Protein AF-A0A7J6MFC1-F1 (afdb_monomer)

Sequence (1278 aa):
MRDAMARLGGDPAKINPLVPVDLVIDHSVMVDYSRTPEALEKNQELEFQRNGERFAFLKWGAEAFDNSNIVPPGSGIVHQVNLEYLARVVMNANKDGAVLYPDSLVGTDSHTTMIDGLGVAGWGVGGIEAEAVMLGQPISMVLPEVVGFRLTGRLPVTSTATDLVLTCTNMLRKRGVVGKFVEFHGPGCATLSLADRATIANMAPEYGGTMGFFGVDQKSLDYLLQTGRPKHVVDVIEKYLRANGLFQDYSEEREYSGELMQLDLSTVVPCVSGPKRPHDRVAVTDLPKDFIDGLSTPPTSFKGFGIPKDKQSTVMTIDYHGKKYDLTHGSLVLAAITSCTNTSNPGVMLGAGMLARNAVKKGLKVAPYIKTSLSPGSGVVDAYLKKADLLTDLEKLGFYTAGFGCMTCIGNSGDLDPEVSQAITDGDLVVAAVLSGNRNFEGRVHPLTRGNYLASPPLVVAYALAGRVTIDFEKEPLGTDSEGKPVFLRDIWPSTDEVTAVERSCVLPEMFTENYKNVLHANKRWNQLAAPPGKLFAWAEGSTYITNPPFFQTTEIDPAPIESIENAYCLLNVGDSITTDHISPAGKITANSPGGRYLMEHGVQPADFNSYGSRRGNYLVMARGTFANIRLINKLMDGEVGPKTEYVPTGEKMFVYDAAEKYMNEGRSLIVLAGSEYGSGSSRDWAAKGPALQGVRAVIAKSYERIHRSNLVGMGILPLQFPEGVDADSLGLDGREQFSIDLNNGDLSVGQKITVRTTSPKTPSFDVIVRLDTEVELSYFKHGGILHFVIFHQFSPMMDYKVADIGEAEFGRKEISLAEVEMPGLMASRKEFGPRKPLGGANITGSLHMTVQTAVLIETLKELGANIRWCSCNIYSTQDHAAAAIAKAGSANVYAWKGETLEEYWWCTEQALTWPNADGPDLIVDDGGDATLLIHEGVKAEKAYKESKVMPNPDAETNAEFKCVLTILKQTIERGEVDKWTKMAAKIIGVSEETTTGVHRLNSMAAAGTLLFPAINVNDCVTKSKFDNVYGCRHSLPDGIMRATDVMIGGKTVFVAGYGDVGKGCAVAMKGCGAKVLVGEIDPICALQACMEGLTVTTLEDAISKYNADIFITATGNKDIVTLEHMKAMKNNAIVGNIGHFDNEIQMERLEACPGVKCMNIKPQVDRFEFPDGHGIIMLASGRLLNLGCATGHPSFVMSCSFTNQTLAQLELWENRDTKYTKDKRPGVTLLPKVLDEKVARLHLPSLNAKLTQLTPEQASYISVNVEGPFKEAHYRY

Organism: Perkinsus olseni (NCBI:txid32597)

Mean predicted aligned error: 14.71 Å

Foldseek 3Di:
DLVLCVVQPHHSLLLAFPAAAEAEDFQQFFQQDFLDQCQAVVSVVVSCVQQLVVLLVVVLVQVQHPNYFYQDFQFFAPLLCCQLPVAQQWDAPDPVRPDIDGAEDEDCWALNLLCLLLVHHYGYFAPLQNSLVRSVHDDDADDAFEEEEEEAAEADQQDDLLLVLLVVLLVLLVVDQASHAYEYAADHSVRDASLSSSLNQSLCLQSRHRHYHDFHEPSSLVSCVLSQNDPVSSVVSVVVCVVVVRYDDRHDDDDTRDYYHYDYNHPGAFWKADQAGSNNIDHLQCQLVLQLVQDCDDPVDRSHDNHDPVLQAFWFWFQDVNDIDIDHAQFAQEFEAFDPSALSPLLLLLQQLQLLVLCVQQVFEFDPQRRAEYAHRRVLSVQLCVVLVRQVSCSRNGHHHNGRHRHLQQQSHHDGDPRVQCRCVVSVHQYEYEYCHSGNHAPRRYVSHRGYIHGGSNVSSLCRLQRGSNDNLVPAASAGGPVRHGHGSVSRRDGSVVSVVSCVVRSGNVSSCVSPVQSSPPDPSSVPRDHDDDNDDDADPLDQAAHDDCLSVPFDLDFDWDAWAFQAFALFAAEADAALCQQFNWAADDCPFPLNVVCVVSVADSVSSGTSNRRVNPLNSRLSRGSQDQQGDTLQVVGDGGQWHALLVVRDIDGSSVSLVVCVVVVHAYEHFYEEAHHRDILHLSSQSNVVSSRHQEYEYQYYRDNSCQSNLQQLRWYKHADPPDGCVNQVHSRSKTKIWGCVRLPDDAQDKTKIAIPDPSDRIDIITTHQHDPVSSVQNSLNHSVSSSSSVSSCPVPLADFDDLVLQVVLVVVLVVLLLLQLLLVVLLVVQLVVLLCAPFEEFEAAQAASLVLSLLLSNVSSHYAYFYEYNDQARHDRNSSSNCSVVNSYRYQYYHRDDLLSRVVRLVSSQDDVPDLGGQEYEYELCSNVVLLLVLVVQLVCCVVPVDQQDLPPDDDPNVSSSSVVSNVCVVVVVSCSSVSSLVRYLEYEYQDPNSLVVQQVCLVVLSRSFAYADLNPQCLNQQQVLQQQLLPLVVQLCCLQPVDQLAAFEEEEEDQGNNSNSNQVSSVVSNYQYEYEYDDPVSQVVCVVVPHHYDALVCCLPVVLGQEYEYAHLDADLAEPVSQVSHFAAREYEYQHDDLHNHPLVCLVVPPPWDWDPPDQQWIWTAHNVGGTYIYGNSSDNSSSRRHSGGRSNSVSLSSSSVVQRSSVSSVCSVPPSDPVDRHHYHYRFNLSSVVSVVSSQVVVVHDDDFDDPVRCVVQVADRSDPPDDRDDDD

Radius of gyration: 39.87 Å; Cα contacts (8 Å, |Δi|>4): 2862; chains: 1; bounding box: 102×88×109 Å

pLDDT: mean 92.68, std 6.63, range [37.78, 98.69]

Solvent-accessible surface area (backbone atoms only — not comparable to full-atom values): 64290 Å² total; per-residue (Å²): 105,44,67,46,33,45,73,75,70,38,70,35,77,72,71,37,44,76,44,86,41,82,46,58,42,16,84,69,42,35,33,71,37,58,58,38,92,61,8,31,62,52,16,53,49,51,30,49,70,77,35,47,70,60,52,24,51,53,50,25,48,43,75,50,31,60,57,41,46,58,40,46,67,64,59,16,16,55,62,30,43,28,68,60,64,64,66,65,54,49,39,64,80,39,102,85,65,86,42,77,45,74,32,65,52,76,32,75,37,36,45,36,6,23,41,7,21,58,42,21,57,25,23,36,29,16,52,65,58,52,54,38,40,26,64,67,42,77,88,85,75,72,87,58,48,31,31,34,38,32,28,31,68,53,71,35,71,84,38,50,55,51,26,47,29,38,49,50,25,29,55,42,39,74,69,62,32,65,68,19,37,33,38,53,37,28,61,20,54,75,72,49,53,47,43,40,37,20,28,40,5,23,45,16,52,70,18,33,21,56,26,27,35,26,66,32,34,70,58,40,54,52,47,43,46,44,37,46,47,57,65,74,58,54,55,49,44,52,52,52,28,53,77,69,73,55,50,47,64,39,82,57,86,82,91,53,84,35,63,79,46,78,46,57,33,59,74,49,55,50,38,32,17,37,33,31,38,48,43,38,60,37,45,54,89,47,34,31,56,55,54,58,58,15,34,62,32,52,58,92,40,73,62,24,62,49,45,55,79,90,55,64,77,46,74,35,77,34,73,57,94,88,42,80,47,79,42,36,60,32,26,38,48,34,26,32,41,22,16,45,54,40,42,57,20,63,61,47,49,47,34,22,19,46,26,29,41,42,34,48,76,38,60,52,60,40,59,84,83,37,48,28,32,24,20,38,12,32,64,49,50,57,51,29,31,53,69,65,68,21,44,69,32,26,38,73,52,22,35,21,59,20,41,28,18,35,22,47,46,68,24,31,38,48,78,69,59,66,61,58,51,48,42,38,61,78,59,68,39,49,23,22,30,33,24,15,35,78,67,22,41,68,55,43,43,39,82,76,33,59,34,20,32,30,31,39,41,40,52,24,53,51,39,38,41,54,38,27,60,62,54,51,59,90,84,42,57,57,47,51,30,91,86,66,47,76,37,38,54,81,79,30,59,63,52,54,68,60,35,53,54,49,45,72,76,38,66,49,28,66,49,40,44,63,58,55,73,46,46,74,70,65,46,64,72,65,70,68,53,73,50,74,81,66,80,64,83,84,78,50,92,85,50,82,40,50,48,88,65,69,86,54,78,78,68,64,89,67,64,67,83,45,73,52,48,65,67,16,37,41,63,43,33,36,56,60,61,42,27,23,53,39,37,33,40,44,42,81,62,48,66,89,39,65,35,27,45,53,38,44,78,71,71,43,49,78,92,67,60,58,29,45,57,71,27,70,44,14,55,75,44,40,34,31,34,24,41,51,19,70,77,30,59,28,63,61,46,82,78,51,67,24,33,48,26,40,38,68,96,76,63,51,75,41,44,40,38,62,43,29,52,54,36,49,77,69,72,46,44,26,28,35,40,38,23,37,39,34,32,30,72,58,25,59,33,54,46,23,54,14,43,41,73,46,44,34,49,33,38,42,20,48,33,65,24,64,46,40,49,54,26,23,36,39,49,37,23,45,50,31,26,37,48,92,98,44,46,52,73,83,55,69,53,73,45,81,43,36,40,28,38,75,39,68,66,58,73,72,61,69,62,35,75,44,60,36,38,35,70,35,91,88,40,49,56,50,66,28,33,38,64,39,80,40,74,65,49,48,50,16,41,57,36,57,4,39,62,48,37,49,47,47,64,70,52,43,66,75,55,78,48,45,52,76,45,67,82,36,16,66,61,18,46,56,51,31,60,57,34,55,75,39,16,47,29,43,53,51,46,37,70,72,38,28,88,72,24,81,39,56,84,38,36,35,26,36,25,35,54,33,30,41,59,42,44,52,47,48,46,36,48,31,52,20,32,30,45,41,26,24,14,44,55,43,45,58,37,27,37,39,30,26,38,11,22,33,42,73,68,65,46,28,32,29,24,37,35,57,68,45,51,74,62,52,44,55,48,20,44,50,55,27,48,56,40,90,98,47,65,34,38,35,33,38,43,34,40,59,31,60,66,60,45,54,42,55,53,31,31,52,46,34,47,43,30,72,76,69,67,48,73,59,61,34,90,79,51,83,54,70,67,59,23,44,53,29,44,52,49,32,53,39,45,74,71,66,51,60,52,52,36,50,47,20,51,71,55,34,54,31,34,35,28,53,26,72,62,19,41,50,52,49,47,52,26,32,75,72,68,68,38,80,45,30,33,34,35,43,31,80,33,61,53,24,41,68,36,30,41,17,55,19,37,28,54,15,46,62,46,11,47,35,70,61,63,73,57,77,53,54,74,33,33,35,37,32,34,24,50,50,52,39,16,47,14,41,49,52,33,43,40,71,50,47,24,48,46,34,33,29,59,86,51,68,67,42,39,50,49,42,44,76,75,73,38,49,74,51,51,70,67,46,38,38,74,76,62,60,39,43,34,41,36,38,27,60,60,49,70,59,72,44,36,55,69,54,60,73,63,43,52,70,66,24,36,38,36,19,67,20,83,44,62,46,24,33,39,49,71,58,48,74,67,34,87,68,48,42,80,41,78,76,50,93,52,30,33,33,44,30,41,79,90,70,44,29,35,34,36,27,29,81,30,23,47,19,27,40,52,42,28,93,32,57,50,39,57,38,47,16,38,43,49,29,48,50,54,52,44,53,48,54,49,64,77,29,35,89,68,81,52,32,90,91,52,83,41,45,73,40,69,65,57,63,59,58,46,52,43,42,54,61,49,45,32,58,85,71,75,50,79,83,86,75,53,50,72,67,56,15,56,75,74,72,38,51,59,91,40,56,91,63,70,98,68,80,85,129

Secondary structure (DSSP, 8-state):
-HHHHHHHTS-GGGSS-SS-EEEE--SS---SS-SSTTHHHHHHHHHHHHHHHHHHHHHHHHHHSTTEEEE-TTSB-HHHHIIIII--SEEESSTT---EEE-EEEESSGGGGGGGGGT-EEEE--HHHHHHHHTTPPPP-PPPPEEEEEEES---TT--HHHHHHHHHHHHHHH--TT-EEEEESTTGGGS-HHHHHHHHHTHHHHT-SEEE--B-HHHHHHHHHTT--HHHHHHHHHHHHHTT-B--TTS----SS-EEEEEGGG---EEE-SS-TT-EEETTTHHHHHHHHHHS-TTSTT-----GGGTT-EEEEEETTEEEEEETTBEEEEEE-SHHHHT-HHHHHHHHHHHHHHHHTT----TTSEEEE--SBHHHHHHHHHTT-HHHHHHTT--B--SS-GGGGT---PPPHHHHHHHHHTT---EEEESSS---TTTS-TT-SEEEE--HHHHHHHHHH-BS---TTTS-SEE-TTS-EE-GGGTPPPHHHHHHHHHHH--HHHHHHHHTTTTT--HHHHHPPPPPSSS----TT-SS----GGGTT--SSPPP---EEEEEEEEEB-S--BHHHHS--SBPPTTSHHHHHHHHTT--GGG--BTTGGGG-HHHHHHHTT--TT-BBGGGTT-BSSEEEETTTTEEEEHHHHHHHHHHTT--EEEEE-SSBTBS---THHHHHHHHTTEEEEEES-B-HHHHHHHHHTT-EEEEPPTT--TTTTT--S-SEEEE--GGG---TT-EEEEEES-SS-SEEEEEE---SHHHHHHHHTTSHHHHHHHHHHS-S-S-B-S-GGGHHHHHHHHHHHHHT-HHHHHHHHHHGGG-TTTT-EEEEES--SHHHHHHHHHHHHTT-EEEEE-SSTT---HHHHHHHHHHTS-EEE--TT--HHHHHHHHHHHH--TTSSS-SEEEESSSHHHHHHHHHHHHHHHHHHH-PPP-GGG---HHHHHHHHHHHHHHHTT-TTHHHHHHHH--EEEE-SHHHHHHHHHHHHHT---S-EEE-TT-HHIIIIIIIIIHHHHHHHHHHHHH----TT-EEEEE--SHHHHHHHHHHHHTT-EEEEE---HHHHHHHHHTT-EE--HHHHHHTT--SEEEE-SS-TTSB-HHHHHHSPTTEEEEE-SS-TTSB-HHHHHTSTT-EEEEEETTEEEEE-TTS-EEEEEGGGSBHHHHTS--S-HHHHHHHHHHHHHHHHHHHHTTTTTS-TTSPP-EEEPPHHHHHHHHHHHTGGGT--PPPPPHHHHHHTT--TT---S-SSPP-

InterPro domains:
  IPR000043 Adenosylhomocysteinase-like [MF_00563] (796-1270)
  IPR000043 Adenosylhomocysteinase-like [PF05221] (800-1277)
  IPR000043 Adenosylhomocysteinase-like [SM00996] (800-1277)
  IPR000043 Adenosylhomocysteinase-like [TIGR00936] (801-1270)
  IPR000043 Adenosylhomocysteinase-like [cd00401] (810-1266)
  IPR000573 Aconitase A/isopropylmalate dehydratase small subunit, swivel domain [PF00694] (597-724)
  IPR001030 Aconitase/3-isopropylmalate dehydratase large subunit, alpha/beta/alpha domain [PF00330] (1-467)
  IPR001030 Aconitase/3-isopropylmalate dehydratase large subunit, alpha/beta/alpha domain [PR00415] (44-57)
  IPR001030 Aconitase/3-isopropylmalate dehydratase large subunit, alpha/beta/alpha domain [PR00415] (68-76)
  IPR001030 Aconitase/3-isopropylmalate dehydratase large subunit, alpha/beta/alpha domain [PR00415] (100-113)
  IPR001030 Aconitase/3-isopropylmalate dehydratase large subunit, alpha/beta/alpha domain [PR00415] (114-129)
  IPR001030 Aconitase/3-isopropylmalate dehydratase large subunit, alpha/beta/alpha domain [PR00415] (176-189)
  IPR001030 Aconitase/3-isopropylmalate dehydratase large subunit, alpha/beta/alpha domain [PR00415] (190-203)
  IPR001030 Aconitase/3-isopropylmalate dehydratase large subunit, alpha/beta/alpha domain [PR00415] (270-284)
  IPR001030 Aconitase/3-isopropylmalate dehydratase large subunit, alpha/beta/alpha domain [PR00415] (336-347)
  IPR001030 Aconitase/3-isopropylmalate dehydratase large subunit, alpha/beta/alpha domain [PR00415] (398-411)
  IPR006249 Aconitase/Iron-responsive element-binding protein 2 [PTHR11670] (1-791)
  IPR006249 Aconitase/Iron-responsive element-binding protein 2 [TIGR01341] (1-791)
  IPR015878 S-adenosyl-L-homocysteine hydrolase, NAD binding domain [PF00670] (1029-1193)
  IPR015878 S-adenosyl-L-homocysteine hydrolase, NAD binding domain [SM00997] (1029-1193)

Structure (mmCIF, N/CA/C/O backbone):
data_AF-A0A7J6MFC1-F1
#
_entry.id   AF-A0A7J6MFC1-F1
#
loop_
_atom_site.group_PDB
_atom_site.id
_atom_site.type_symbol
_atom_site.label_atom_id
_atom_site.label_alt_id
_atom_site.label_comp_id
_atom_site.label_asym_id
_atom_site.label_entity_id
_atom_site.label_seq_id
_atom_site.pdbx_PDB_ins_code
_atom_site.Cartn_x
_atom_site.Cartn_y
_atom_site.Cartn_z
_atom_site.occupancy
_atom_site.B_iso_or_equiv
_atom_site.auth_seq_id
_atom_site.auth_comp_id
_atom_site.auth_asym_id
_atom_site.auth_atom_id
_atom_site.pdbx_PDB_model_num
ATOM 1 N N . MET A 1 1 ? -8.249 8.057 -13.801 1.00 90.38 1 MET A N 1
ATOM 2 C CA . MET A 1 1 ? -7.213 7.226 -14.459 1.00 90.38 1 MET A CA 1
ATOM 3 C C . MET A 1 1 ? -7.654 6.731 -15.835 1.00 90.38 1 MET A C 1
ATOM 5 O O . MET A 1 1 ? -7.031 7.151 -16.796 1.00 90.38 1 MET A O 1
ATOM 9 N N . ARG A 1 2 ? -8.725 5.922 -15.979 1.00 92.88 2 ARG A N 1
ATOM 10 C CA . ARG A 1 2 ? -9.211 5.452 -17.302 1.00 92.88 2 ARG A CA 1
ATOM 11 C C . ARG A 1 2 ? -9.430 6.574 -18.328 1.00 92.88 2 ARG A C 1
ATOM 13 O O . ARG A 1 2 ? -8.933 6.464 -19.441 1.00 92.88 2 ARG A O 1
ATOM 20 N N . ASP A 1 3 ? -10.068 7.678 -17.937 1.00 91.94 3 ASP A N 1
ATOM 21 C CA . ASP A 1 3 ? -10.243 8.833 -18.836 1.00 91.94 3 ASP A CA 1
ATOM 22 C C . ASP A 1 3 ? -8.922 9.509 -19.215 1.00 91.94 3 ASP A C 1
ATOM 24 O O . ASP A 1 3 ? -8.765 9.968 -20.340 1.00 91.94 3 ASP A O 1
ATOM 28 N N . ALA A 1 4 ? -7.959 9.559 -18.289 1.00 89.75 4 ALA A N 1
ATOM 29 C CA . ALA A 1 4 ? -6.635 10.105 -18.571 1.00 89.75 4 ALA A CA 1
ATOM 30 C C . ALA A 1 4 ? -5.892 9.215 -19.574 1.00 89.75 4 ALA A C 1
ATOM 32 O O . ALA A 1 4 ? -5.364 9.729 -20.552 1.00 89.75 4 ALA A O 1
ATOM 33 N N . MET A 1 5 ? -5.941 7.890 -19.387 1.00 87.62 5 MET A N 1
ATOM 34 C CA . MET A 1 5 ? -5.404 6.909 -20.336 1.00 87.62 5 MET A CA 1
ATOM 35 C C . MET A 1 5 ? -6.038 7.078 -21.724 1.00 87.62 5 MET A C 1
ATOM 37 O O . MET A 1 5 ? -5.315 7.195 -22.709 1.00 87.62 5 MET A O 1
ATOM 41 N N . ALA A 1 6 ? -7.371 7.191 -21.792 1.00 89.56 6 ALA A N 1
ATOM 42 C CA . ALA A 1 6 ? -8.097 7.425 -23.041 1.00 89.56 6 ALA A CA 1
ATOM 43 C C . ALA A 1 6 ? -7.665 8.731 -23.724 1.00 89.56 6 ALA A C 1
ATOM 45 O O . ALA A 1 6 ? -7.386 8.747 -24.920 1.00 89.56 6 ALA A O 1
ATOM 46 N N . ARG A 1 7 ? -7.591 9.830 -22.964 1.00 88.31 7 ARG A N 1
ATOM 47 C CA . ARG A 1 7 ? -7.221 11.152 -23.483 1.00 88.31 7 ARG A CA 1
ATOM 48 C C . ARG A 1 7 ? -5.781 11.197 -23.988 1.00 88.31 7 ARG A C 1
ATOM 50 O O . ARG A 1 7 ? -5.520 11.864 -24.981 1.00 88.31 7 ARG A O 1
ATOM 57 N N . LEU A 1 8 ? -4.866 10.509 -23.308 1.00 83.19 8 LEU A N 1
ATOM 58 C CA . LEU A 1 8 ? -3.473 10.387 -23.735 1.00 83.19 8 LEU A CA 1
ATOM 59 C C . LEU A 1 8 ? -3.318 9.460 -24.960 1.00 83.19 8 LEU A C 1
ATOM 61 O O . LEU A 1 8 ? -2.256 9.443 -25.570 1.00 83.19 8 LEU A O 1
ATOM 65 N N . GLY A 1 9 ? -4.363 8.718 -25.352 1.00 82.31 9 GLY A N 1
ATOM 66 C CA . GLY A 1 9 ? -4.368 7.827 -26.520 1.00 82.31 9 GLY A CA 1
ATOM 67 C C . GLY A 1 9 ? -4.043 6.357 -26.221 1.00 82.31 9 GLY A C 1
ATOM 68 O O . GLY A 1 9 ? -3.847 5.581 -27.153 1.00 82.31 9 GLY A O 1
ATOM 69 N N . GLY A 1 10 ? -3.983 5.962 -24.947 1.00 81.75 10 GLY A N 1
ATOM 70 C CA . GLY A 1 10 ? -3.751 4.582 -24.512 1.00 81.75 10 GLY A CA 1
ATOM 71 C C . GLY A 1 10 ? -5.051 3.800 -24.294 1.00 81.75 10 GLY A C 1
ATOM 72 O O . GLY A 1 10 ? -6.140 4.372 -24.272 1.00 81.75 10 GLY A O 1
ATOM 73 N N . ASP A 1 11 ? -4.948 2.481 -24.092 1.00 85.75 11 ASP A N 1
ATOM 74 C CA . ASP A 1 11 ? -6.103 1.613 -23.814 1.00 85.75 11 ASP A CA 1
ATOM 75 C C . ASP A 1 11 ? -6.567 1.736 -22.346 1.00 85.75 11 ASP A C 1
ATOM 77 O O . ASP A 1 11 ? -5.856 1.288 -21.438 1.00 85.75 11 ASP A O 1
ATOM 81 N N . PRO A 1 12 ? -7.776 2.267 -22.070 1.00 89.19 12 PRO A N 1
ATOM 82 C CA . PRO A 1 12 ? -8.295 2.394 -20.709 1.00 89.19 12 PRO A CA 1
ATOM 83 C C . PRO A 1 12 ? -8.476 1.054 -19.990 1.00 89.19 12 PRO A C 1
ATOM 85 O O . PRO A 1 12 ? -8.490 1.030 -18.760 1.00 89.19 12 PRO A O 1
ATOM 88 N N . ALA A 1 13 ? -8.616 -0.059 -20.718 1.00 89.38 13 ALA A N 1
ATOM 89 C CA . ALA A 1 13 ? -8.775 -1.381 -20.118 1.00 89.38 13 ALA A CA 1
ATOM 90 C C . ALA A 1 13 ? -7.517 -1.857 -19.375 1.00 89.38 13 ALA A C 1
ATOM 92 O O . ALA A 1 13 ? -7.642 -2.688 -18.480 1.00 89.38 13 ALA A O 1
ATOM 93 N N . LYS A 1 14 ? -6.335 -1.291 -19.665 1.00 86.94 14 LYS A N 1
ATOM 94 C CA . LYS A 1 14 ? -5.108 -1.549 -18.890 1.00 86.94 14 LYS A CA 1
ATOM 95 C C . LYS A 1 14 ? -5.178 -1.029 -17.457 1.00 86.94 14 LYS A C 1
ATOM 97 O O . LYS A 1 14 ? -4.491 -1.539 -16.580 1.00 86.94 14 LYS A O 1
ATOM 102 N N . ILE A 1 15 ? -6.022 -0.029 -17.195 1.00 92.50 15 ILE A N 1
ATOM 103 C CA . ILE A 1 15 ? -6.325 0.388 -15.827 1.00 92.50 15 ILE A CA 1
ATOM 104 C C . ILE A 1 15 ? -7.344 -0.608 -15.264 1.00 92.50 15 ILE A C 1
ATOM 106 O O . ILE A 1 15 ? -8.561 -0.394 -15.350 1.00 92.50 15 ILE A O 1
ATOM 110 N N . ASN A 1 16 ? -6.832 -1.722 -14.742 1.00 92.62 16 ASN A N 1
ATOM 111 C CA . ASN A 1 16 ? -7.606 -2.794 -14.131 1.00 92.62 16 ASN A CA 1
ATOM 112 C C . ASN A 1 16 ? -6.818 -3.491 -13.007 1.00 92.62 16 ASN A C 1
ATOM 114 O O . ASN A 1 16 ? -5.616 -3.691 -13.174 1.00 92.62 16 ASN A O 1
ATOM 118 N N . PRO A 1 17 ? -7.465 -3.916 -11.904 1.00 93.06 17 PRO A N 1
ATOM 119 C CA . PRO A 1 17 ? -6.804 -4.713 -10.877 1.00 93.06 17 PRO A CA 1
ATOM 120 C C . PRO A 1 17 ? -6.174 -6.014 -11.412 1.00 93.06 17 PRO A C 1
ATOM 122 O O . PRO A 1 17 ? -6.841 -6.830 -12.053 1.00 93.06 17 PRO A O 1
ATOM 125 N N . LEU A 1 18 ? -4.887 -6.215 -11.127 1.00 90.12 18 LEU A N 1
ATOM 126 C CA . LEU A 1 18 ? -4.084 -7.405 -11.436 1.00 90.12 18 LEU A CA 1
ATOM 127 C C . LEU A 1 18 ? -4.060 -8.417 -10.281 1.00 90.12 18 LEU A C 1
ATOM 129 O O . LEU A 1 18 ? -3.675 -9.567 -10.470 1.00 90.12 18 LEU A O 1
ATOM 133 N N . VAL A 1 19 ? -4.492 -7.990 -9.094 1.00 90.56 19 VAL A N 1
ATOM 134 C CA . VAL A 1 19 ? -4.662 -8.820 -7.897 1.00 90.56 19 VAL A CA 1
ATOM 135 C C . VAL A 1 19 ? -6.139 -8.849 -7.487 1.00 90.56 19 VAL A C 1
ATOM 137 O O . VAL A 1 19 ? -6.882 -7.940 -7.869 1.00 90.56 19 VAL A O 1
ATOM 140 N N . PRO A 1 20 ? -6.595 -9.861 -6.724 1.00 92.38 20 PRO A N 1
ATOM 141 C CA . PRO A 1 20 ? -7.956 -9.883 -6.193 1.00 92.38 20 PRO A CA 1
ATOM 142 C C . PRO A 1 20 ? -8.249 -8.660 -5.315 1.00 92.38 20 PRO A C 1
ATOM 144 O O . PRO A 1 20 ? -7.457 -8.317 -4.437 1.00 92.38 20 PRO A O 1
ATOM 147 N N . VAL A 1 21 ? -9.405 -8.033 -5.526 1.00 95.06 21 VAL A N 1
ATOM 148 C CA . VAL A 1 21 ? -9.885 -6.884 -4.751 1.00 95.06 21 VAL A CA 1
ATOM 149 C C . VAL A 1 21 ? -11.261 -7.200 -4.186 1.00 95.06 21 VAL A C 1
ATOM 151 O O . VAL A 1 21 ? -12.216 -7.412 -4.929 1.00 95.06 21 VAL A O 1
ATOM 154 N N . ASP A 1 22 ? -11.376 -7.182 -2.861 1.00 94.50 22 ASP A N 1
ATOM 155 C CA . ASP A 1 22 ? -12.644 -7.343 -2.155 1.00 94.50 22 ASP A CA 1
ATOM 156 C C . ASP A 1 22 ? -13.015 -6.006 -1.482 1.00 94.50 22 ASP A C 1
ATOM 158 O O . ASP A 1 22 ? -12.293 -5.510 -0.616 1.00 94.50 22 ASP A O 1
ATOM 162 N N . LEU A 1 23 ? -14.144 -5.405 -1.869 1.00 95.50 23 LEU A N 1
ATOM 163 C CA . LEU A 1 23 ? -14.675 -4.178 -1.264 1.00 95.50 23 LEU A CA 1
ATOM 164 C C . LEU A 1 23 ? -15.907 -4.504 -0.418 1.00 95.50 23 LEU A C 1
ATOM 166 O O . LEU A 1 23 ? -16.864 -5.099 -0.906 1.00 95.50 23 LEU A O 1
ATOM 170 N N . VAL A 1 24 ? -15.922 -4.064 0.840 1.00 95.31 24 VAL A N 1
ATOM 171 C CA . VAL A 1 24 ? -17.065 -4.236 1.752 1.00 95.31 24 VAL A CA 1
ATOM 172 C C . VAL A 1 24 ? -17.704 -2.882 2.047 1.00 95.31 24 VAL A C 1
ATOM 174 O O . VAL A 1 24 ? -17.011 -1.928 2.393 1.00 95.31 24 VAL A O 1
ATOM 177 N N . ILE A 1 25 ? -19.028 -2.780 1.894 1.00 95.00 25 ILE A N 1
ATOM 178 C CA . ILE A 1 25 ? -19.766 -1.536 2.153 1.00 95.00 25 ILE A CA 1
ATOM 179 C C . ILE A 1 25 ? -20.301 -1.520 3.591 1.00 95.00 25 ILE A C 1
ATOM 181 O O . ILE A 1 25 ? -21.349 -2.091 3.881 1.00 95.00 25 ILE A O 1
ATOM 185 N N . ASP A 1 26 ? -19.598 -0.819 4.479 1.00 93.94 26 ASP A N 1
ATOM 186 C CA . ASP A 1 26 ? -19.863 -0.797 5.929 1.00 93.94 26 ASP A CA 1
ATOM 187 C C . ASP A 1 26 ? -19.809 0.607 6.576 1.00 93.94 26 ASP A C 1
ATOM 189 O O . ASP A 1 26 ? -20.216 0.790 7.726 1.00 93.94 26 ASP A O 1
ATOM 193 N N . HIS A 1 27 ? -19.344 1.623 5.844 1.00 92.56 27 HIS A N 1
ATOM 194 C CA . HIS A 1 27 ? -19.153 2.997 6.335 1.00 92.56 27 HIS A CA 1
ATOM 195 C C . HIS A 1 27 ? -20.334 3.955 6.067 1.00 92.56 27 HIS A C 1
ATOM 197 O O . HIS A 1 27 ? -20.231 5.154 6.345 1.00 92.56 27 HIS A O 1
ATOM 203 N N . SER A 1 28 ? -21.438 3.471 5.492 1.00 92.50 28 SER A N 1
ATOM 204 C CA . SER A 1 28 ? -22.579 4.301 5.067 1.00 92.50 28 SER A CA 1
ATOM 205 C C . SER A 1 28 ? -23.753 4.324 6.039 1.00 92.50 28 SER A C 1
ATOM 207 O O . SER A 1 28 ? -24.417 5.357 6.142 1.00 92.50 28 SER A O 1
ATOM 209 N N . VAL A 1 29 ? -24.007 3.227 6.752 1.00 93.81 29 VAL A N 1
ATOM 210 C CA . VAL A 1 29 ? -25.105 3.142 7.718 1.00 93.81 29 VAL A CA 1
ATOM 211 C C . VAL A 1 29 ? -24.821 4.010 8.952 1.00 93.81 29 VAL A C 1
ATOM 213 O O . VAL A 1 29 ? -23.682 4.103 9.430 1.00 93.81 29 VAL A O 1
ATOM 216 N N . MET A 1 30 ? -25.864 4.666 9.462 1.00 94.19 30 MET A N 1
ATOM 217 C CA . MET A 1 30 ? -25.823 5.516 10.653 1.00 94.19 30 MET A CA 1
ATOM 218 C C . MET A 1 30 ? -26.851 5.055 11.685 1.00 94.19 30 MET A C 1
ATOM 220 O O . MET A 1 30 ? -27.845 4.420 11.344 1.00 94.19 30 MET A O 1
ATOM 224 N N . VAL A 1 31 ? -26.604 5.363 12.961 1.00 96.06 31 VAL A N 1
ATOM 225 C CA . VAL A 1 31 ? -27.549 5.084 14.055 1.00 96.06 31 VAL A CA 1
ATOM 226 C C . VAL A 1 31 ? -28.593 6.211 14.129 1.00 96.06 31 VAL A C 1
ATOM 228 O O . VAL A 1 31 ? -28.635 6.974 15.097 1.00 96.06 31 VAL A O 1
ATOM 231 N N . ASP A 1 32 ? -29.405 6.370 13.082 1.00 94.62 32 ASP A N 1
ATOM 232 C CA . ASP A 1 32 ? -30.497 7.358 13.065 1.00 94.62 32 ASP A CA 1
ATOM 233 C C . ASP A 1 32 ? -31.587 6.981 14.078 1.00 94.62 32 ASP A C 1
ATOM 235 O O . ASP A 1 32 ? -32.016 7.806 14.882 1.00 94.62 32 ASP A O 1
ATOM 239 N N . TYR A 1 33 ? -31.964 5.704 14.094 1.00 96.75 33 TYR A N 1
ATOM 240 C CA . TYR A 1 33 ? -32.867 5.092 15.059 1.00 96.75 33 TYR A CA 1
ATOM 241 C C . TYR A 1 33 ? -32.101 4.139 15.978 1.00 96.75 33 TYR A C 1
ATOM 243 O O . TYR A 1 33 ? -31.220 3.390 15.546 1.00 96.75 33 TYR A O 1
ATOM 251 N N . SER A 1 34 ? -32.466 4.143 17.258 1.00 96.56 34 SER A N 1
ATOM 252 C CA . SER A 1 34 ? -31.949 3.226 18.275 1.00 96.56 34 SER A CA 1
ATOM 253 C C . SER A 1 34 ? -33.013 2.937 19.339 1.00 96.56 34 SER A C 1
ATOM 255 O O . SER A 1 34 ? -34.074 3.561 19.330 1.00 96.56 34 SER A O 1
ATOM 257 N N . ARG A 1 35 ? -32.741 1.996 20.260 1.00 95.56 35 ARG A N 1
ATOM 258 C CA . ARG A 1 35 ? -33.652 1.610 21.364 1.00 95.56 35 ARG A CA 1
ATOM 259 C C . ARG A 1 35 ? -35.030 1.083 20.921 1.00 95.56 35 ARG A C 1
ATOM 261 O O . ARG A 1 35 ? -35.974 1.124 21.704 1.00 95.56 35 ARG A O 1
ATOM 268 N N . THR A 1 36 ? -35.161 0.606 19.684 1.00 96.12 36 THR A N 1
ATOM 269 C CA . THR A 1 36 ? -36.442 0.178 19.100 1.00 96.12 36 THR A CA 1
ATOM 270 C C . THR A 1 36 ? -36.234 -1.021 18.169 1.00 96.12 36 THR A C 1
ATOM 272 O O . THR A 1 36 ? -35.192 -1.075 17.506 1.00 96.12 36 THR A O 1
ATOM 275 N N . PRO A 1 37 ? -37.184 -1.970 18.076 1.00 96.12 37 PRO A N 1
ATOM 276 C CA . PRO A 1 37 ? -37.044 -3.144 17.209 1.00 96.12 37 PRO A CA 1
ATOM 277 C C . PRO A 1 37 ? -36.990 -2.806 15.709 1.00 96.12 37 PRO A C 1
ATOM 279 O O . PRO A 1 37 ? -36.432 -3.569 14.928 1.00 96.12 37 PRO A O 1
ATOM 282 N N . GLU A 1 38 ? -37.496 -1.643 15.292 1.00 96.81 38 GLU A N 1
ATOM 283 C CA . GLU A 1 38 ? -37.442 -1.169 13.902 1.00 96.81 38 GLU A CA 1
ATOM 284 C C . GLU A 1 38 ? -36.105 -0.493 13.536 1.00 96.81 38 GLU A C 1
ATOM 286 O O . GLU A 1 38 ? -35.951 -0.027 12.406 1.00 96.81 38 GLU A O 1
ATOM 291 N N . ALA A 1 39 ? -35.144 -0.395 14.468 1.00 96.81 39 ALA A N 1
ATOM 292 C CA . ALA A 1 39 ? -33.902 0.356 14.264 1.00 96.81 39 ALA A CA 1
ATOM 293 C C . ALA A 1 39 ? -33.112 -0.147 13.047 1.00 96.81 39 ALA A C 1
ATOM 295 O O . ALA A 1 39 ? -32.757 0.652 12.182 1.00 96.81 39 ALA A O 1
ATOM 296 N N . LEU A 1 40 ? -32.891 -1.462 12.948 1.00 95.62 40 LEU A N 1
ATOM 297 C CA . LEU A 1 40 ? -32.169 -2.083 11.834 1.00 95.62 40 LEU A CA 1
ATOM 298 C C . LEU A 1 40 ? -32.786 -1.727 10.474 1.00 95.62 40 LEU A C 1
ATOM 300 O O . LEU A 1 40 ? -32.087 -1.248 9.582 1.00 95.62 40 LEU A O 1
ATOM 304 N N . GLU A 1 41 ? -34.093 -1.950 10.320 1.00 95.25 41 GLU A N 1
ATOM 305 C CA . GLU A 1 41 ? -34.784 -1.763 9.042 1.00 95.25 41 GLU A CA 1
ATOM 306 C C . GLU A 1 41 ? -34.799 -0.290 8.618 1.00 95.25 41 GLU A C 1
ATOM 308 O O . GLU A 1 41 ? -34.458 0.020 7.472 1.00 95.25 41 GLU A O 1
ATOM 313 N N . LYS A 1 42 ? -35.116 0.620 9.550 1.00 96.88 42 LYS A N 1
ATOM 314 C CA . LYS A 1 42 ? -35.167 2.065 9.284 1.00 96.88 42 LYS A CA 1
ATOM 315 C C . LYS A 1 42 ? -33.795 2.650 8.968 1.00 96.88 42 LYS A C 1
ATOM 317 O O . LYS A 1 42 ? -33.672 3.449 8.042 1.00 96.88 42 LYS A O 1
ATOM 322 N N . ASN A 1 43 ? -32.754 2.243 9.695 1.00 96.69 43 ASN A N 1
ATOM 323 C CA . ASN A 1 43 ? -31.393 2.716 9.437 1.00 96.69 43 ASN A CA 1
ATOM 324 C C . ASN A 1 43 ? -30.892 2.242 8.066 1.00 96.69 43 ASN A C 1
ATOM 326 O O . ASN A 1 43 ? -30.298 3.023 7.326 1.00 96.69 43 ASN A O 1
ATOM 330 N N . GLN A 1 44 ? -31.177 0.992 7.685 1.00 94.25 44 GLN A N 1
ATOM 331 C CA . GLN A 1 44 ? -30.846 0.479 6.352 1.00 94.25 44 GLN A CA 1
ATOM 332 C C . GLN A 1 44 ? -31.678 1.138 5.243 1.00 94.25 44 GLN A C 1
ATOM 334 O O . GLN A 1 44 ? -31.194 1.314 4.128 1.00 94.25 44 GLN A O 1
ATOM 339 N N . GLU A 1 45 ? -32.938 1.493 5.495 1.00 94.12 45 GLU A N 1
ATOM 340 C CA . GLU A 1 45 ? -33.752 2.240 4.527 1.00 94.12 45 GLU A CA 1
ATOM 341 C C . GLU A 1 45 ? -33.166 3.633 4.264 1.00 94.12 45 GLU A C 1
ATOM 343 O O . GLU A 1 45 ? -32.914 3.986 3.109 1.00 94.12 45 GLU A O 1
ATOM 348 N N . LEU A 1 46 ? -32.847 4.374 5.330 1.00 94.44 46 LEU A N 1
ATOM 349 C CA . LEU A 1 46 ? -32.186 5.676 5.232 1.00 94.44 46 LEU A CA 1
ATOM 350 C C . LEU A 1 46 ? -30.800 5.579 4.589 1.00 94.44 46 LEU A C 1
ATOM 352 O O . LEU A 1 46 ? -30.421 6.457 3.812 1.00 94.44 46 LEU A O 1
ATOM 356 N N . GLU A 1 47 ? -30.045 4.514 4.866 1.00 94.69 47 GLU A N 1
ATOM 357 C CA . GLU A 1 47 ? -28.761 4.258 4.217 1.00 94.69 47 GLU A CA 1
ATOM 358 C C . GLU A 1 47 ? -28.917 4.193 2.691 1.00 94.69 47 GLU A C 1
ATOM 360 O O . GLU A 1 47 ? -28.194 4.890 1.977 1.00 94.69 47 GLU A O 1
ATOM 365 N N . PHE A 1 48 ? -29.868 3.405 2.182 1.00 93.69 48 PHE A N 1
ATOM 366 C CA . PHE A 1 48 ? -30.109 3.294 0.741 1.00 93.69 48 PHE A CA 1
ATOM 367 C C . PHE A 1 48 ? -30.655 4.594 0.142 1.00 93.69 48 PHE A C 1
ATOM 369 O O . PHE A 1 48 ? -30.211 4.990 -0.936 1.00 93.69 48 PHE A O 1
ATOM 376 N N . GLN A 1 49 ? -31.551 5.291 0.848 1.00 92.75 49 GLN A N 1
ATOM 377 C CA . GLN A 1 49 ? -32.082 6.579 0.400 1.00 92.75 49 GLN A CA 1
ATOM 378 C C . GLN A 1 49 ? -30.970 7.627 0.243 1.00 92.75 49 GLN A C 1
ATOM 380 O O . GLN A 1 49 ? -30.914 8.328 -0.765 1.00 92.75 49 GLN A O 1
ATOM 385 N N . ARG A 1 50 ? -30.054 7.719 1.215 1.00 93.19 50 ARG A N 1
ATOM 386 C CA . ARG A 1 50 ? -28.978 8.724 1.231 1.00 93.19 50 ARG A CA 1
ATOM 387 C C . ARG A 1 50 ? -27.813 8.393 0.298 1.00 93.19 50 ARG A C 1
ATOM 389 O O . ARG A 1 50 ? -27.084 9.300 -0.093 1.00 93.19 50 ARG A O 1
ATOM 396 N N . ASN A 1 51 ? -27.595 7.114 -0.022 1.00 94.06 51 ASN A N 1
ATOM 397 C CA . ASN A 1 51 ? -26.383 6.646 -0.706 1.00 94.06 51 ASN A CA 1
ATOM 398 C C . ASN A 1 51 ? -26.635 5.982 -2.068 1.00 94.06 51 ASN A C 1
ATOM 400 O O . ASN A 1 51 ? -25.692 5.431 -2.635 1.00 94.06 51 ASN A O 1
ATOM 404 N N . GLY A 1 52 ? -27.855 6.053 -2.613 1.00 93.19 52 GLY A N 1
ATOM 405 C CA . GLY A 1 52 ? -28.222 5.399 -3.876 1.00 93.19 52 GLY A CA 1
ATOM 406 C C . GLY A 1 52 ? -27.248 5.671 -5.030 1.00 93.19 52 GLY A C 1
ATOM 407 O O . GLY A 1 52 ? -26.810 4.731 -5.687 1.00 93.19 52 GLY A O 1
ATOM 408 N N . GLU A 1 53 ? -26.823 6.924 -5.219 1.00 93.50 53 GLU A N 1
ATOM 409 C CA . GLU A 1 53 ? -25.854 7.296 -6.262 1.00 93.50 53 GLU A CA 1
ATOM 410 C C . GLU A 1 53 ? -24.466 6.671 -6.035 1.00 93.50 53 GLU A C 1
ATOM 412 O O . GLU A 1 53 ? -23.869 6.109 -6.952 1.00 93.50 53 GLU A O 1
ATOM 417 N N . ARG A 1 54 ? -23.963 6.697 -4.793 1.00 95.12 54 ARG A N 1
ATOM 418 C CA . ARG A 1 54 ? -22.671 6.086 -4.432 1.00 95.12 54 ARG A CA 1
ATOM 419 C C . ARG A 1 54 ? -22.704 4.573 -4.622 1.00 95.12 54 ARG A C 1
ATOM 421 O O . ARG A 1 54 ? -21.738 3.990 -5.098 1.00 95.12 54 ARG A O 1
ATOM 428 N N . PHE A 1 55 ? -23.808 3.935 -4.242 1.00 94.88 55 PHE A N 1
ATOM 429 C CA . PHE A 1 55 ? -23.989 2.498 -4.407 1.00 94.88 55 PHE A CA 1
ATOM 430 C C . PHE A 1 55 ? -24.092 2.111 -5.884 1.00 94.88 55 PHE A C 1
ATOM 432 O O . PHE A 1 55 ? -23.474 1.128 -6.278 1.00 94.88 55 PHE A O 1
ATOM 439 N N . ALA A 1 56 ? -24.775 2.905 -6.714 1.00 92.81 56 ALA A N 1
ATOM 440 C CA . ALA A 1 56 ? -24.792 2.712 -8.164 1.00 92.81 56 ALA A CA 1
ATOM 441 C C . ALA A 1 56 ? -23.391 2.864 -8.786 1.00 92.81 56 ALA A C 1
ATOM 443 O O . ALA A 1 56 ? -23.013 2.057 -9.632 1.00 92.81 56 ALA A O 1
ATOM 444 N N . PHE A 1 57 ? -22.592 3.836 -8.326 1.00 94.44 57 PHE A N 1
ATOM 445 C CA . PHE A 1 57 ? -21.195 4.001 -8.746 1.00 94.44 57 PHE A CA 1
ATOM 446 C C . PHE A 1 57 ? -20.322 2.799 -8.365 1.00 94.44 57 PHE A C 1
ATOM 448 O O . PHE A 1 57 ? -19.588 2.276 -9.198 1.00 94.44 57 PHE A O 1
ATOM 455 N N . LEU A 1 58 ? -20.421 2.323 -7.121 1.00 94.12 58 LEU A N 1
ATOM 456 C CA . LEU A 1 58 ? -19.686 1.138 -6.676 1.00 94.12 58 LEU A CA 1
ATOM 457 C C . LEU A 1 58 ? -20.114 -0.110 -7.457 1.00 94.12 58 LEU A C 1
ATOM 459 O O . LEU A 1 58 ? -19.261 -0.875 -7.894 1.00 94.12 58 LEU A O 1
ATOM 463 N N . LYS A 1 59 ? -21.419 -0.286 -7.694 1.00 91.94 59 LYS A N 1
ATOM 464 C CA . LYS A 1 59 ? -21.949 -1.391 -8.499 1.00 91.94 59 LYS A CA 1
ATOM 465 C C . LYS A 1 59 ? -21.422 -1.356 -9.934 1.00 91.94 59 LYS A C 1
ATOM 467 O O . LYS A 1 59 ? -20.968 -2.383 -10.422 1.00 91.94 59 LYS A O 1
ATOM 472 N N . TRP A 1 60 ? -21.394 -0.180 -10.566 1.00 93.50 60 TRP A N 1
ATOM 473 C CA . TRP A 1 60 ? -20.721 0.004 -11.854 1.00 93.50 60 TRP A CA 1
ATOM 474 C C . TRP A 1 60 ? -19.248 -0.408 -11.784 1.00 93.50 60 TRP A C 1
ATOM 476 O O . TRP A 1 60 ? -18.780 -1.120 -12.663 1.00 93.50 60 TRP A O 1
ATOM 486 N N . GLY A 1 61 ? -18.528 -0.021 -10.728 1.00 92.38 61 GLY A N 1
ATOM 487 C CA . GLY A 1 61 ? -17.134 -0.420 -10.529 1.00 92.38 61 GLY A CA 1
ATOM 488 C C . GLY A 1 61 ? -16.950 -1.942 -10.512 1.00 92.38 61 GLY A C 1
ATOM 489 O O . GLY A 1 61 ? -16.069 -2.455 -11.194 1.00 92.38 61 GLY A O 1
ATOM 490 N N . ALA A 1 62 ? -17.821 -2.677 -9.817 1.00 88.25 62 ALA A N 1
ATOM 491 C CA . ALA A 1 62 ? -17.782 -4.143 -9.806 1.00 88.25 62 ALA A CA 1
ATOM 492 C C . ALA A 1 62 ? -18.017 -4.778 -11.187 1.00 88.25 62 ALA A C 1
ATOM 494 O O . ALA A 1 62 ? -17.516 -5.861 -11.458 1.00 88.25 62 ALA A O 1
ATOM 495 N N . GLU A 1 63 ? -18.797 -4.125 -12.051 1.00 89.50 63 GLU A N 1
ATOM 496 C CA . GLU A 1 63 ? -19.092 -4.605 -13.407 1.00 89.50 63 GLU A CA 1
ATOM 497 C C . GLU A 1 63 ? -18.034 -4.152 -14.431 1.00 89.50 63 GLU A C 1
ATOM 499 O O . GLU A 1 63 ? -17.830 -4.805 -15.453 1.00 89.50 63 GLU A O 1
ATOM 504 N N . ALA A 1 64 ? -17.364 -3.025 -14.178 1.00 91.38 64 ALA A N 1
ATOM 505 C CA . ALA A 1 64 ? -16.432 -2.393 -15.106 1.00 91.38 64 ALA A CA 1
ATOM 506 C C . ALA A 1 64 ? -14.968 -2.817 -14.913 1.00 91.38 64 ALA A C 1
ATOM 508 O O . ALA A 1 64 ? -14.153 -2.567 -15.812 1.00 91.38 64 ALA A O 1
ATOM 509 N N . PHE A 1 65 ? -14.615 -3.393 -13.762 1.00 92.56 65 PHE A N 1
ATOM 510 C CA . PHE A 1 65 ? -13.263 -3.840 -13.428 1.00 92.56 65 PHE A CA 1
ATOM 511 C C . PHE A 1 65 ? -13.242 -5.342 -13.129 1.00 92.56 65 PHE A C 1
ATOM 513 O O . PHE A 1 65 ? -14.010 -5.828 -12.302 1.00 92.56 65 PHE A O 1
ATOM 520 N N . ASP A 1 66 ? -12.325 -6.069 -13.768 1.00 90.81 66 ASP A N 1
ATOM 521 C CA . ASP A 1 66 ? -12.108 -7.486 -13.469 1.00 90.81 66 ASP A CA 1
ATOM 522 C C . ASP A 1 66 ? -11.431 -7.653 -12.093 1.00 90.81 66 ASP A C 1
ATOM 524 O O . ASP A 1 66 ? -10.890 -6.697 -11.528 1.00 90.81 66 ASP A O 1
ATOM 528 N N . ASN A 1 67 ? -11.446 -8.876 -11.551 1.00 89.06 67 ASN A N 1
ATOM 529 C CA . ASN A 1 67 ? -10.865 -9.236 -10.244 1.00 89.06 67 ASN A CA 1
ATOM 530 C C . ASN A 1 67 ? -11.431 -8.459 -9.038 1.00 89.06 67 ASN A C 1
ATOM 532 O O . ASN A 1 67 ? -10.820 -8.464 -7.971 1.00 89.06 67 ASN A O 1
ATOM 536 N N . SER A 1 68 ? -12.591 -7.817 -9.190 1.00 90.00 68 SER A N 1
ATOM 537 C CA . SER A 1 68 ? -13.212 -6.986 -8.157 1.00 90.00 68 SER A CA 1
ATOM 538 C C . SER A 1 68 ? -14.520 -7.600 -7.660 1.00 90.00 68 SER A C 1
ATOM 540 O O . SER A 1 68 ? -15.451 -7.803 -8.434 1.00 90.00 68 SER A O 1
ATOM 542 N N . ASN A 1 69 ? -14.618 -7.852 -6.355 1.00 90.56 69 ASN A N 1
ATOM 543 C CA . ASN A 1 69 ? -15.854 -8.257 -5.690 1.00 90.56 69 ASN A CA 1
ATOM 544 C C . ASN A 1 69 ? -16.371 -7.135 -4.792 1.00 90.56 69 ASN A C 1
ATOM 546 O O . ASN A 1 69 ? -15.596 -6.440 -4.134 1.00 90.56 69 ASN A O 1
ATOM 550 N N . ILE A 1 70 ? -17.697 -7.012 -4.694 1.00 92.19 70 ILE A N 1
ATOM 551 C CA . ILE A 1 70 ? -18.342 -6.120 -3.728 1.00 92.19 70 ILE A CA 1
ATOM 552 C C . ILE A 1 70 ? -19.258 -6.914 -2.809 1.00 92.19 70 ILE A C 1
ATOM 554 O O . ILE A 1 70 ? -20.229 -7.528 -3.248 1.00 92.19 70 ILE A O 1
ATOM 558 N N . VAL A 1 71 ? -18.974 -6.836 -1.513 1.00 93.56 71 VAL A N 1
ATOM 559 C CA . VAL A 1 71 ? -19.872 -7.273 -0.450 1.00 93.56 71 VAL A CA 1
ATOM 560 C C . VAL A 1 71 ? -20.872 -6.135 -0.177 1.00 93.56 71 VAL A C 1
ATOM 562 O O . VAL A 1 71 ? -20.461 -5.042 0.233 1.00 93.56 71 VAL A O 1
ATOM 565 N N . PRO A 1 72 ? -22.177 -6.352 -0.429 1.00 92.50 72 PRO A N 1
ATOM 566 C CA . PRO A 1 72 ? -23.182 -5.292 -0.425 1.00 92.50 72 PRO A CA 1
ATOM 567 C C . PRO A 1 72 ? -23.484 -4.755 0.987 1.00 92.50 72 PRO A C 1
ATOM 569 O O . PRO A 1 72 ? -23.147 -5.412 1.981 1.00 92.50 72 PRO A O 1
ATOM 572 N N . PRO A 1 73 ? -24.177 -3.600 1.100 1.00 92.25 73 PRO A N 1
ATOM 573 C CA . PRO A 1 73 ? -24.516 -2.999 2.390 1.00 92.25 73 PRO A CA 1
ATOM 574 C C . PRO A 1 73 ? -25.310 -3.951 3.289 1.00 92.25 73 PRO A C 1
ATOM 576 O O . PRO A 1 73 ? -26.142 -4.729 2.808 1.00 92.25 73 PRO A O 1
ATOM 579 N N . GLY A 1 74 ? -25.083 -3.864 4.600 1.00 88.00 74 GLY A N 1
ATOM 580 C CA . GLY A 1 74 ? -25.781 -4.673 5.602 1.00 88.00 74 GLY A CA 1
ATOM 581 C C . GLY A 1 74 ? -25.276 -6.113 5.747 1.00 88.00 74 GLY A C 1
ATOM 582 O O . GLY A 1 74 ? -25.924 -6.897 6.434 1.00 88.00 74 GLY A O 1
ATOM 583 N N . SER A 1 75 ? -24.144 -6.461 5.128 1.00 87.88 75 SER A N 1
ATOM 584 C CA . SER A 1 75 ? -23.542 -7.801 5.227 1.00 87.88 75 SER A CA 1
ATOM 585 C C . SER A 1 75 ? -22.570 -7.955 6.406 1.00 87.88 75 SER A C 1
ATOM 587 O O . SER A 1 75 ? -22.326 -9.074 6.855 1.00 87.88 75 SER A O 1
ATOM 589 N N . GLY A 1 76 ? -22.005 -6.850 6.905 1.00 90.38 76 GLY A N 1
ATOM 590 C CA . GLY A 1 76 ? -20.999 -6.851 7.967 1.00 90.38 76 GLY A CA 1
ATOM 591 C C . GLY A 1 76 ? -19.961 -5.737 7.819 1.00 90.38 76 GLY A C 1
ATOM 592 O O . GLY A 1 76 ? -20.027 -4.937 6.891 1.00 90.38 76 GLY A O 1
ATOM 593 N N . ILE A 1 77 ? -19.001 -5.701 8.743 1.00 95.06 77 ILE A N 1
ATOM 594 C CA . ILE A 1 77 ? -17.850 -4.789 8.767 1.00 95.06 77 ILE A CA 1
ATOM 595 C C . ILE A 1 77 ? -16.657 -5.473 8.098 1.00 95.06 77 ILE A C 1
ATOM 597 O O . ILE A 1 77 ? -16.393 -6.647 8.364 1.00 95.06 77 ILE A O 1
ATOM 601 N N . VAL A 1 78 ? -15.904 -4.726 7.287 1.00 96.38 78 VAL A N 1
ATOM 602 C CA . VAL A 1 78 ? -14.836 -5.231 6.411 1.00 96.38 78 VAL A CA 1
ATOM 603 C C . VAL A 1 78 ? -13.878 -6.200 7.101 1.00 96.38 78 VAL A C 1
ATOM 605 O O . VAL A 1 78 ? -13.644 -7.287 6.586 1.00 96.38 78 VAL A O 1
ATOM 608 N N . HIS A 1 79 ? -13.387 -5.870 8.296 1.00 97.50 79 HIS A N 1
ATOM 609 C CA . HIS A 1 79 ? -12.376 -6.683 8.982 1.00 97.50 79 HIS A CA 1
ATOM 610 C C . HIS A 1 79 ? -12.936 -7.971 9.582 1.00 97.50 79 HIS A C 1
ATOM 612 O O . HIS A 1 79 ? -12.252 -8.990 9.588 1.00 97.50 79 HIS A O 1
ATOM 618 N N . GLN A 1 80 ? -14.191 -7.952 10.038 1.00 96.69 80 GLN A N 1
ATOM 619 C CA . GLN A 1 80 ? -14.850 -9.161 10.532 1.00 96.69 80 GLN A CA 1
ATOM 620 C C . GLN A 1 80 ? -15.237 -10.079 9.369 1.00 96.69 80 GLN A C 1
ATOM 622 O O . GLN A 1 80 ? -14.975 -11.274 9.430 1.00 96.69 80 GLN A O 1
ATOM 627 N N . VAL A 1 81 ? -15.763 -9.521 8.275 1.00 96.31 81 VAL A N 1
ATOM 628 C CA . VAL A 1 81 ? -16.010 -10.276 7.036 1.00 96.31 81 VAL A CA 1
ATOM 629 C C . VAL A 1 81 ? -14.700 -10.836 6.472 1.00 96.31 81 VAL A C 1
ATOM 631 O O . VAL A 1 81 ? -14.674 -11.963 5.981 1.00 96.31 81 VAL A O 1
ATOM 634 N N . ASN A 1 82 ? -13.591 -10.099 6.582 1.00 97.44 82 ASN A N 1
ATOM 635 C CA . ASN A 1 82 ? -12.280 -10.595 6.182 1.00 97.44 82 ASN A CA 1
ATOM 636 C C . ASN A 1 82 ? -11.864 -11.811 7.018 1.00 97.44 82 ASN A C 1
ATOM 638 O O . ASN A 1 82 ? -11.616 -12.876 6.461 1.00 97.44 82 ASN A O 1
ATOM 642 N N . LEU A 1 83 ? -11.885 -11.683 8.346 1.00 97.06 83 LEU A N 1
ATOM 643 C CA . LEU A 1 83 ? -11.511 -12.756 9.266 1.00 97.06 83 LEU A CA 1
ATOM 644 C C . LEU A 1 83 ? -12.389 -14.009 9.099 1.00 97.06 83 LEU A C 1
ATOM 646 O O . LEU A 1 83 ? -11.885 -15.129 9.076 1.00 97.06 83 LEU A O 1
ATOM 650 N N . GLU A 1 84 ? -13.701 -13.825 8.943 1.00 96.06 84 GLU A N 1
ATOM 651 C CA . GLU A 1 84 ? -14.671 -14.920 8.897 1.00 96.06 84 GLU A CA 1
ATOM 652 C C . GLU A 1 84 ? -14.816 -15.552 7.509 1.00 96.06 84 GLU A C 1
ATOM 654 O O . GLU A 1 84 ? -15.154 -16.731 7.416 1.00 96.06 84 GLU A O 1
ATOM 659 N N . TYR A 1 85 ? -14.572 -14.815 6.419 1.00 94.62 85 TYR A N 1
ATOM 660 C CA . TYR A 1 85 ? -14.946 -15.240 5.062 1.00 94.62 85 TYR A CA 1
ATOM 661 C C . TYR A 1 85 ? -13.879 -14.988 3.993 1.00 94.62 85 TYR A C 1
ATOM 663 O O . TYR A 1 85 ? -13.577 -15.910 3.236 1.00 94.62 85 TYR A O 1
ATOM 671 N N . LEU A 1 86 ? -13.307 -13.783 3.916 1.00 95.44 86 LEU A N 1
ATOM 672 C CA . LEU A 1 86 ? -12.405 -13.457 2.807 1.00 95.44 86 LEU A CA 1
ATOM 673 C C . LEU A 1 86 ? -11.026 -14.084 3.002 1.00 95.44 86 LEU A C 1
ATOM 675 O O . LEU A 1 86 ? -10.549 -14.706 2.073 1.00 95.44 86 LEU A O 1
ATOM 679 N N . ALA A 1 87 ? -10.400 -14.009 4.173 1.00 96.75 87 ALA A N 1
ATOM 680 C CA . ALA A 1 87 ? -9.033 -14.488 4.367 1.00 96.75 87 ALA A CA 1
ATOM 681 C C . ALA A 1 87 ? -8.845 -15.970 4.003 1.00 96.75 87 ALA A C 1
ATOM 683 O O . ALA A 1 87 ? -9.664 -16.840 4.341 1.00 96.75 87 ALA A O 1
ATOM 684 N N . ARG A 1 88 ? -7.738 -16.236 3.302 1.00 94.88 88 ARG A N 1
ATOM 685 C CA . ARG A 1 88 ? -7.389 -17.538 2.725 1.00 94.88 88 ARG A CA 1
ATOM 686 C C . ARG A 1 88 ? -6.266 -18.229 3.495 1.00 94.88 88 ARG A C 1
ATOM 688 O O . ARG A 1 88 ? -6.211 -19.456 3.478 1.00 94.88 88 ARG A O 1
ATOM 695 N N . VAL A 1 89 ? -5.421 -17.471 4.203 1.00 97.81 89 VAL A N 1
ATOM 696 C CA . VAL A 1 89 ? -4.219 -17.924 4.946 1.00 97.81 89 VAL A CA 1
ATOM 697 C C . VAL A 1 89 ? -3.109 -18.466 4.040 1.00 97.81 89 VAL A C 1
ATOM 699 O O . VAL A 1 89 ? -1.959 -18.058 4.168 1.00 97.81 89 VAL A O 1
ATOM 702 N N . VAL A 1 90 ? -3.442 -19.334 3.084 1.00 96.25 90 VAL A N 1
ATOM 703 C CA . VAL A 1 90 ? -2.555 -19.781 2.006 1.00 96.25 90 VAL A CA 1
ATOM 704 C C . VAL A 1 90 ? -3.298 -19.637 0.682 1.00 96.25 90 VAL A C 1
ATOM 706 O O . VAL A 1 90 ? -4.395 -20.166 0.499 1.00 96.25 90 VAL A O 1
ATOM 709 N N . MET A 1 91 ? -2.688 -18.902 -0.237 1.00 92.50 91 MET A N 1
ATOM 710 C CA . MET A 1 91 ? -3.168 -18.635 -1.585 1.00 92.50 91 MET A CA 1
ATOM 711 C C . MET A 1 91 ? -2.660 -19.687 -2.575 1.00 92.50 91 MET A C 1
ATOM 713 O O . MET A 1 91 ? -1.641 -20.341 -2.353 1.00 92.50 91 MET A O 1
ATOM 717 N N . ASN A 1 92 ? -3.365 -19.819 -3.698 1.00 87.69 92 ASN A N 1
ATOM 718 C CA . ASN A 1 92 ? -2.981 -20.662 -4.828 1.00 87.69 92 ASN A CA 1
ATOM 719 C C . ASN A 1 92 ? -2.869 -19.791 -6.090 1.00 87.69 92 ASN A C 1
ATOM 721 O O . ASN A 1 92 ? -3.872 -19.218 -6.517 1.00 87.69 92 ASN A O 1
ATOM 725 N N . ALA A 1 93 ? -1.662 -19.674 -6.658 1.00 72.62 93 ALA A N 1
ATOM 726 C CA . ALA A 1 93 ? -1.343 -18.698 -7.711 1.00 72.62 93 ALA A CA 1
ATOM 727 C C . ALA A 1 93 ? -2.018 -19.006 -9.050 1.00 72.62 93 ALA A C 1
ATOM 729 O O . ALA A 1 93 ? -2.426 -18.097 -9.767 1.00 72.62 93 ALA A O 1
ATOM 730 N N . ASN A 1 94 ? -2.171 -20.294 -9.368 1.00 64.69 94 ASN A N 1
ATOM 731 C CA . ASN A 1 94 ? -2.751 -20.749 -10.624 1.00 64.69 94 ASN A CA 1
ATOM 732 C C . ASN A 1 94 ? -3.958 -21.630 -10.310 1.00 64.69 94 ASN A C 1
ATOM 734 O O . ASN A 1 94 ? -3.913 -22.449 -9.390 1.00 64.69 94 ASN A O 1
ATOM 738 N N . LYS A 1 95 ? -5.023 -21.530 -11.115 1.00 53.19 95 LYS A N 1
ATOM 739 C CA . LYS A 1 95 ? -6.217 -22.390 -10.981 1.00 53.19 95 LYS A CA 1
ATOM 740 C C . LYS A 1 95 ? -5.878 -23.894 -11.000 1.00 53.19 95 LYS A C 1
ATOM 742 O O . LYS A 1 95 ? -6.660 -24.693 -10.493 1.00 53.19 95 LYS A O 1
ATOM 747 N N . ASP A 1 96 ? -4.691 -24.242 -11.492 1.00 49.78 96 ASP A N 1
ATOM 748 C CA . ASP A 1 96 ? -4.194 -25.601 -11.697 1.00 49.78 96 ASP A CA 1
ATOM 749 C C . ASP A 1 96 ? -3.384 -26.151 -10.497 1.00 49.78 96 ASP A C 1
ATOM 751 O O . ASP A 1 96 ? -3.026 -27.326 -10.490 1.00 49.78 96 ASP A O 1
ATOM 755 N N . GLY A 1 97 ? -3.095 -25.337 -9.466 1.00 54.44 97 GLY A N 1
ATOM 756 C CA . GLY A 1 97 ? -2.483 -25.803 -8.206 1.00 54.44 97 GLY A CA 1
ATOM 757 C C . GLY A 1 97 ? -0.953 -25.886 -8.160 1.00 54.44 97 GLY A C 1
ATOM 758 O O . GLY A 1 97 ? -0.415 -26.519 -7.255 1.00 54.44 97 GLY A O 1
ATOM 759 N N . ALA A 1 98 ? -0.237 -25.274 -9.108 1.00 67.94 98 ALA A N 1
ATOM 760 C CA . ALA A 1 98 ? 1.219 -25.423 -9.215 1.00 67.94 98 ALA A CA 1
ATOM 761 C C . ALA A 1 98 ? 2.032 -24.659 -8.146 1.00 67.94 98 ALA A C 1
ATOM 763 O O . ALA A 1 98 ? 3.162 -25.053 -7.864 1.00 67.94 98 ALA A O 1
ATOM 764 N N . VAL A 1 99 ? 1.493 -23.582 -7.552 1.00 87.38 99 VAL A N 1
ATOM 765 C CA . VAL A 1 99 ? 2.224 -22.741 -6.583 1.00 87.38 99 VAL A CA 1
ATOM 766 C C . VAL A 1 99 ? 1.308 -22.289 -5.444 1.00 87.38 99 VAL A C 1
ATOM 768 O O . VAL A 1 99 ? 0.318 -21.592 -5.672 1.00 87.38 99 VAL A O 1
ATOM 771 N N . LEU A 1 100 ? 1.676 -22.659 -4.213 1.00 93.12 100 LEU A N 1
ATOM 772 C CA . LEU A 1 100 ? 1.068 -22.174 -2.972 1.00 93.12 100 LEU A CA 1
ATOM 773 C C . LEU A 1 100 ? 1.968 -21.121 -2.320 1.00 93.12 100 LEU A C 1
ATOM 775 O O . LEU A 1 100 ? 3.189 -21.284 -2.298 1.00 93.12 100 LEU A O 1
ATOM 779 N N . TYR A 1 101 ? 1.372 -20.072 -1.760 1.00 94.69 101 TYR A N 1
ATOM 780 C CA . TYR A 1 101 ? 2.094 -19.007 -1.058 1.00 94.69 101 TYR A CA 1
ATOM 781 C C . TYR A 1 101 ? 1.254 -18.428 0.091 1.00 94.69 101 TYR A C 1
ATOM 783 O O . TYR A 1 101 ? 0.034 -18.605 0.083 1.00 94.69 101 TYR A O 1
ATOM 791 N N . PRO A 1 102 ? 1.852 -17.767 1.099 1.00 97.31 102 PRO A N 1
ATOM 792 C CA . PRO A 1 102 ? 1.095 -17.206 2.212 1.00 97.31 102 PRO A CA 1
ATOM 793 C C . PRO A 1 102 ? 0.152 -16.102 1.729 1.00 97.31 102 PRO A C 1
ATOM 795 O O . PRO A 1 102 ? 0.500 -15.305 0.858 1.00 97.31 102 PRO A O 1
ATOM 798 N N . ASP A 1 103 ? -1.041 -16.048 2.308 1.00 97.50 103 ASP A N 1
ATOM 799 C CA . ASP A 1 103 ? -1.932 -14.905 2.140 1.00 97.50 103 ASP A CA 1
ATOM 800 C C . ASP A 1 103 ? -1.284 -13.647 2.744 1.00 97.50 103 ASP A C 1
ATOM 802 O O . ASP A 1 103 ? -0.679 -13.689 3.819 1.00 97.50 103 ASP A O 1
ATOM 806 N N . SER A 1 104 ? -1.398 -12.527 2.038 1.00 97.44 104 SER A N 1
ATOM 807 C CA . SER A 1 104 ? -0.998 -11.203 2.513 1.00 97.44 104 SER A CA 1
ATOM 808 C C . SER A 1 104 ? -1.822 -10.144 1.792 1.00 97.44 104 SER A C 1
ATOM 810 O O . SER A 1 104 ? -2.249 -10.350 0.653 1.00 97.44 104 SER A O 1
ATOM 812 N N . LEU A 1 105 ? -2.079 -9.014 2.451 1.00 97.81 105 LEU A N 1
ATOM 813 C CA . LEU A 1 105 ? -2.902 -7.960 1.861 1.00 97.81 105 LEU A CA 1
ATOM 814 C C . LEU A 1 105 ? -2.575 -6.566 2.382 1.00 97.81 105 LEU A C 1
ATOM 816 O O . LEU A 1 105 ? -2.056 -6.376 3.475 1.00 97.81 105 LEU A O 1
ATOM 820 N N . VAL A 1 106 ? -2.997 -5.566 1.620 1.00 97.75 106 VAL A N 1
ATOM 821 C CA . VAL A 1 106 ? -3.182 -4.212 2.133 1.00 97.75 106 VAL A CA 1
ATOM 822 C C . VAL A 1 106 ? -4.619 -3.780 1.945 1.00 97.75 106 VAL A C 1
ATOM 824 O O . VAL A 1 106 ? -5.275 -4.161 0.978 1.00 97.75 106 VAL A O 1
ATOM 827 N N . GLY A 1 107 ? -5.117 -2.987 2.886 1.00 96.75 107 GLY A N 1
ATOM 828 C CA . GLY A 1 107 ? -6.493 -2.511 2.871 1.00 96.75 107 GLY A CA 1
ATOM 829 C C . GLY A 1 107 ? -6.559 -1.000 2.985 1.00 96.75 107 GLY A C 1
ATOM 830 O O . GLY A 1 107 ? -5.759 -0.368 3.675 1.00 96.75 107 GLY A O 1
ATOM 831 N N . THR A 1 108 ? -7.567 -0.395 2.361 1.00 95.44 108 THR A N 1
ATOM 832 C CA . THR A 1 108 ? -7.834 1.050 2.459 1.00 95.44 108 THR A CA 1
ATOM 833 C C . THR A 1 108 ? -8.504 1.440 3.784 1.00 95.44 108 THR A C 1
ATOM 835 O O . THR A 1 108 ? -9.322 2.358 3.836 1.00 95.44 108 THR A O 1
ATOM 838 N N . ASP A 1 109 ? -8.160 0.743 4.866 1.00 94.56 109 ASP A N 1
ATOM 839 C CA . ASP A 1 109 ? -8.576 0.996 6.242 1.00 94.56 109 ASP A CA 1
ATOM 840 C C . ASP A 1 109 ? -7.408 0.686 7.186 1.00 94.56 109 ASP A C 1
ATOM 842 O O . ASP A 1 109 ? -6.704 -0.310 7.013 1.00 94.56 109 ASP A O 1
ATOM 846 N N . SER A 1 110 ? -7.190 1.532 8.196 1.00 92.31 110 SER A N 1
ATOM 847 C CA . SER A 1 110 ? -6.055 1.385 9.112 1.00 92.31 110 SER A CA 1
ATOM 848 C C . SER A 1 110 ? -6.067 0.058 9.874 1.00 92.31 110 SER A C 1
ATOM 850 O O . SER A 1 110 ? -5.005 -0.519 10.064 1.00 92.31 110 SER A O 1
ATOM 852 N N . HIS A 1 111 ? -7.238 -0.453 10.263 1.00 96.50 111 HIS A N 1
ATOM 853 C CA . HIS A 1 111 ? -7.355 -1.648 11.109 1.00 96.50 111 HIS A CA 1
ATOM 854 C C . HIS A 1 111 ? -7.368 -2.956 10.310 1.00 96.50 111 HIS A C 1
ATOM 856 O O . HIS A 1 111 ? -7.755 -3.996 10.839 1.00 96.50 111 HIS A O 1
ATOM 862 N N . THR A 1 112 ? -6.921 -2.916 9.048 1.00 98.12 112 THR A N 1
ATOM 863 C CA . THR A 1 112 ? -6.657 -4.116 8.234 1.00 98.12 112 THR A CA 1
ATOM 864 C C . THR A 1 112 ? -5.741 -5.099 8.969 1.00 98.12 112 THR A C 1
ATOM 866 O O . THR A 1 112 ? -5.908 -6.307 8.832 1.00 98.12 112 THR A O 1
ATOM 869 N N . THR A 1 113 ? -4.875 -4.578 9.844 1.00 98.19 113 THR A N 1
ATOM 870 C CA . THR A 1 113 ? -4.017 -5.327 10.776 1.00 98.19 113 THR A CA 1
ATOM 871 C C . THR A 1 113 ? -4.775 -6.297 11.681 1.00 98.19 113 THR A C 1
ATOM 873 O O . THR A 1 113 ? -4.189 -7.206 12.248 1.00 98.19 113 THR A O 1
ATOM 876 N N . MET A 1 114 ? -6.099 -6.183 11.814 1.00 98.56 114 MET A N 1
ATOM 877 C CA . MET A 1 114 ? -6.910 -7.174 12.525 1.00 98.56 114 MET A CA 1
ATOM 878 C C . MET A 1 114 ? -6.705 -8.603 12.003 1.00 98.56 114 MET A C 1
ATOM 880 O O . MET A 1 114 ? -6.800 -9.556 12.780 1.00 98.56 114 MET A O 1
ATOM 884 N N . ILE A 1 115 ? -6.413 -8.756 10.708 1.00 98.56 115 ILE A N 1
ATOM 885 C CA . ILE A 1 115 ? -6.181 -10.065 10.095 1.00 98.56 115 ILE A CA 1
ATOM 886 C C . ILE A 1 115 ? -4.855 -10.710 10.522 1.00 98.56 115 ILE A C 1
ATOM 888 O O . ILE A 1 115 ? -4.725 -11.934 10.468 1.00 98.56 115 ILE A O 1
ATOM 892 N N . ASP A 1 116 ? -3.922 -9.922 11.061 1.00 98.62 116 ASP A N 1
ATOM 893 C CA . ASP A 1 116 ? -2.636 -10.410 11.559 1.00 98.62 116 ASP A CA 1
ATOM 894 C C . ASP A 1 116 ? -2.807 -11.380 12.740 1.00 98.62 116 ASP A C 1
ATOM 896 O O . ASP A 1 116 ? -1.945 -12.224 12.986 1.00 98.62 116 ASP A O 1
ATOM 900 N N . GLY A 1 117 ? -3.948 -11.318 13.444 1.00 98.31 117 GLY A N 1
ATOM 901 C CA . GLY A 1 117 ? -4.327 -12.280 14.483 1.00 98.31 117 GLY A CA 1
ATOM 902 C C . GLY A 1 117 ? -4.576 -13.705 13.964 1.00 98.31 117 GLY A C 1
ATOM 903 O O . GLY A 1 117 ? -4.528 -14.654 14.749 1.00 98.31 117 GLY A O 1
ATOM 904 N N . LEU A 1 118 ? -4.823 -13.857 12.656 1.00 98.44 118 LEU A N 1
ATOM 905 C CA . LEU A 1 118 ? -4.962 -15.133 11.941 1.00 98.44 118 LEU A CA 1
ATOM 906 C C . LEU A 1 118 ? -3.659 -15.557 11.237 1.00 98.44 118 LEU A C 1
ATOM 908 O O . LEU A 1 118 ? -3.633 -16.591 10.575 1.00 98.44 118 LEU A O 1
ATOM 912 N N . GLY A 1 119 ? -2.570 -14.799 11.401 1.00 97.94 119 GLY A N 1
ATOM 913 C CA . GLY A 1 119 ? -1.276 -15.085 10.779 1.00 97.94 119 GLY A CA 1
ATOM 914 C C . GLY A 1 119 ? -1.187 -14.705 9.302 1.00 97.94 119 GLY A C 1
ATOM 915 O O . GLY A 1 119 ? -0.312 -15.201 8.598 1.00 97.94 119 GLY A O 1
ATOM 916 N N . VAL A 1 120 ? -2.071 -13.820 8.837 1.00 98.50 120 VAL A N 1
ATOM 917 C CA . VAL A 1 120 ? -2.012 -13.197 7.508 1.00 98.50 120 VAL A CA 1
ATOM 918 C C . VAL A 1 120 ? -1.346 -11.839 7.660 1.00 98.50 120 VAL A C 1
ATOM 920 O O . VAL A 1 120 ? -1.842 -11.016 8.417 1.00 98.50 120 VAL A O 1
ATOM 923 N N . ALA A 1 121 ? -0.239 -11.586 6.965 1.00 97.88 121 ALA A N 1
ATOM 924 C CA . ALA A 1 121 ? 0.424 -10.287 7.049 1.00 97.88 121 ALA A CA 1
ATOM 925 C C . ALA A 1 121 ? -0.394 -9.231 6.294 1.00 97.88 121 ALA A C 1
ATOM 927 O O . ALA A 1 121 ? -0.475 -9.280 5.061 1.00 97.88 121 ALA A O 1
ATOM 928 N N . GLY A 1 122 ? -0.990 -8.270 7.005 1.00 97.81 122 GLY A N 1
ATOM 929 C CA . GLY A 1 122 ? -1.689 -7.183 6.341 1.00 97.81 122 GLY A CA 1
ATOM 930 C C . GLY A 1 122 ? -1.804 -5.889 7.126 1.00 97.81 122 GLY A C 1
ATOM 931 O O . GLY A 1 122 ? -1.854 -5.850 8.345 1.00 97.81 122 GLY A O 1
ATOM 932 N N . TRP A 1 123 ? -1.845 -4.770 6.408 1.00 97.56 123 TRP A N 1
ATOM 933 C CA . TRP A 1 123 ? -1.878 -3.453 7.042 1.00 97.56 123 TRP A CA 1
ATOM 934 C C . TRP A 1 123 ? -2.657 -2.423 6.240 1.00 97.56 123 TRP A C 1
ATOM 936 O O . TRP A 1 123 ? -2.979 -2.591 5.062 1.00 97.56 123 TRP A O 1
ATOM 946 N N . GLY A 1 124 ? -2.997 -1.329 6.919 1.00 95.94 124 GLY A N 1
ATOM 947 C CA . GLY A 1 124 ? -3.707 -0.220 6.306 1.00 95.94 124 GLY A CA 1
ATOM 948 C C . GLY A 1 124 ? -2.805 0.656 5.444 1.00 95.94 124 GLY A C 1
ATOM 949 O O . GLY A 1 124 ? -1.716 1.039 5.874 1.00 95.94 124 GLY A O 1
ATOM 950 N N . VAL A 1 125 ? -3.297 1.037 4.269 1.00 95.88 125 VAL A N 1
ATOM 951 C CA . VAL A 1 125 ? -2.673 1.976 3.321 1.00 95.88 125 VAL A CA 1
ATOM 952 C C . VAL A 1 125 ? -3.694 3.013 2.842 1.00 95.88 125 VAL A C 1
ATOM 954 O O . VAL A 1 125 ? -4.899 2.871 3.072 1.00 95.88 125 VAL A O 1
ATOM 957 N N . GLY A 1 126 ? -3.231 4.084 2.196 1.00 93.75 126 GLY A N 1
ATOM 958 C CA . GLY A 1 126 ? -4.130 5.022 1.521 1.00 93.75 126 GLY A CA 1
ATOM 959 C C . GLY A 1 126 ? -4.736 4.450 0.243 1.00 93.75 126 GLY A C 1
ATOM 960 O O . GLY A 1 126 ? -4.193 3.522 -0.350 1.00 93.75 126 GLY A O 1
ATOM 961 N N . GLY A 1 127 ? -5.843 5.044 -0.216 1.00 93.12 127 GLY A N 1
ATOM 962 C CA . GLY A 1 127 ? -6.508 4.649 -1.465 1.00 93.12 127 GLY A CA 1
ATOM 963 C C . GLY A 1 127 ? -5.571 4.686 -2.672 1.00 93.12 127 GLY A C 1
ATOM 964 O O . GLY A 1 127 ? -5.512 3.723 -3.420 1.00 93.12 127 GLY A O 1
ATOM 965 N N . ILE A 1 128 ? -4.759 5.737 -2.794 1.00 92.31 128 ILE A N 1
ATOM 966 C CA . ILE A 1 128 ? -3.785 5.891 -3.890 1.00 92.31 128 ILE A CA 1
ATOM 967 C C . ILE A 1 128 ? -2.687 4.814 -3.904 1.00 92.31 128 ILE A C 1
ATOM 969 O O . ILE A 1 128 ? -2.228 4.417 -4.970 1.00 92.31 128 ILE A O 1
ATOM 973 N N . GLU A 1 129 ? -2.269 4.330 -2.733 1.00 93.50 129 GLU A N 1
ATOM 974 C CA . GLU A 1 129 ? -1.270 3.263 -2.609 1.00 93.50 129 GLU A CA 1
ATOM 975 C C . GLU A 1 129 ? -1.903 1.903 -2.927 1.00 93.50 129 GLU A C 1
ATOM 977 O O . GLU A 1 129 ? -1.336 1.124 -3.688 1.00 93.50 129 GLU A O 1
ATOM 982 N N . ALA A 1 130 ? -3.126 1.655 -2.441 1.00 95.44 130 ALA A N 1
ATOM 983 C CA . ALA A 1 130 ? -3.895 0.472 -2.816 1.00 95.44 130 ALA A CA 1
ATOM 984 C C . ALA A 1 130 ? -4.181 0.424 -4.327 1.00 95.44 130 ALA A C 1
ATOM 986 O O . ALA A 1 130 ? -4.006 -0.623 -4.938 1.00 95.44 130 ALA A O 1
ATOM 987 N N . GLU A 1 131 ? -4.563 1.544 -4.949 1.00 93.50 131 GLU A N 1
ATOM 988 C CA . GLU A 1 131 ? -4.766 1.656 -6.401 1.00 93.50 131 GLU A CA 1
ATOM 989 C C . GLU A 1 131 ? -3.486 1.320 -7.185 1.00 93.50 131 GLU A C 1
ATOM 991 O O . GLU A 1 131 ? -3.551 0.636 -8.205 1.00 93.50 131 GLU A O 1
ATOM 996 N N . ALA A 1 132 ? -2.313 1.740 -6.699 1.00 92.25 132 ALA A N 1
ATOM 997 C CA . ALA A 1 132 ? -1.037 1.381 -7.313 1.00 92.25 132 ALA A CA 1
ATOM 998 C C . ALA A 1 132 ? -0.765 -0.133 -7.227 1.00 92.25 132 ALA A C 1
ATOM 1000 O O . ALA A 1 132 ? -0.425 -0.744 -8.241 1.00 92.25 132 ALA A O 1
ATOM 1001 N N . VAL A 1 133 ? -0.994 -0.748 -6.060 1.00 94.31 133 VAL A N 1
ATOM 1002 C CA . VAL A 1 133 ? -0.877 -2.207 -5.865 1.00 94.31 133 VAL A CA 1
ATOM 1003 C C . VAL A 1 133 ? -1.843 -2.972 -6.762 1.00 94.31 133 VAL A C 1
ATOM 1005 O O . VAL A 1 133 ? -1.451 -3.944 -7.406 1.00 94.31 133 VAL A O 1
ATOM 1008 N N . MET A 1 134 ? -3.089 -2.502 -6.872 1.00 94.00 134 MET A N 1
ATOM 1009 C CA . MET A 1 134 ? -4.066 -3.066 -7.804 1.00 94.00 134 MET A CA 1
ATOM 1010 C C . MET A 1 134 ? -3.525 -3.064 -9.234 1.00 94.00 134 MET A C 1
ATOM 1012 O O . MET A 1 134 ? -3.765 -4.011 -9.967 1.00 94.00 134 MET A O 1
ATOM 1016 N N . LEU A 1 135 ? -2.748 -2.059 -9.629 1.00 91.06 135 LEU A N 1
ATOM 1017 C CA . LEU A 1 135 ? -2.161 -1.943 -10.967 1.00 91.06 135 LEU A CA 1
ATOM 1018 C C . LEU A 1 135 ? -0.773 -2.600 -11.097 1.00 91.06 135 LEU A C 1
ATOM 1020 O O . LEU A 1 135 ? -0.065 -2.342 -12.069 1.00 91.06 135 LEU A O 1
ATOM 1024 N N . GLY A 1 136 ? -0.393 -3.461 -10.147 1.00 87.12 136 GLY A N 1
ATOM 1025 C CA . GLY A 1 136 ? 0.835 -4.259 -10.187 1.00 87.12 136 GLY A CA 1
ATOM 1026 C C . GLY A 1 136 ? 2.070 -3.581 -9.605 1.00 87.12 136 GLY A C 1
ATOM 1027 O O . GLY A 1 136 ? 3.143 -4.177 -9.645 1.00 87.12 136 GLY A O 1
ATOM 1028 N N . GLN A 1 137 ? 1.946 -2.370 -9.056 1.00 88.88 137 GLN A N 1
ATOM 1029 C CA . GLN A 1 137 ? 3.068 -1.700 -8.408 1.00 88.88 137 GLN A CA 1
ATOM 1030 C C . GLN A 1 137 ? 3.334 -2.333 -7.032 1.00 88.88 137 GLN A C 1
ATOM 1032 O O . GLN A 1 137 ? 2.439 -2.330 -6.183 1.00 88.88 137 GLN A O 1
ATOM 1037 N N . PRO A 1 138 ? 4.547 -2.838 -6.752 1.00 90.50 138 PRO A N 1
ATOM 1038 C CA . PRO A 1 138 ? 4.890 -3.306 -5.416 1.00 90.50 138 PRO A CA 1
ATOM 1039 C C . PRO A 1 138 ? 4.822 -2.172 -4.386 1.00 90.50 138 PRO A C 1
ATOM 1041 O O . PRO A 1 138 ? 5.106 -1.010 -4.691 1.00 90.50 138 PRO A O 1
ATOM 1044 N N . ILE A 1 139 ? 4.503 -2.513 -3.136 1.00 91.94 139 ILE A N 1
ATOM 1045 C CA . ILE A 1 139 ? 4.638 -1.567 -2.023 1.00 91.94 139 ILE A CA 1
ATOM 1046 C C . ILE A 1 139 ? 6.120 -1.249 -1.842 1.00 91.94 139 ILE A C 1
ATOM 1048 O O . ILE A 1 139 ? 6.943 -2.155 -1.727 1.00 91.94 139 ILE A O 1
ATOM 1052 N N . SER A 1 140 ? 6.449 0.041 -1.776 1.00 88.44 140 SER A N 1
ATOM 1053 C CA . SER A 1 140 ? 7.788 0.484 -1.398 1.00 88.44 140 SER A CA 1
ATOM 1054 C C . SER A 1 140 ? 7.825 0.776 0.094 1.00 88.44 140 SER A C 1
ATOM 1056 O O . SER A 1 140 ? 7.059 1.601 0.592 1.00 88.44 140 SER A O 1
ATOM 1058 N N . MET A 1 141 ? 8.720 0.112 0.817 1.00 90.25 141 MET A N 1
ATOM 1059 C CA . MET A 1 141 ? 8.926 0.357 2.237 1.00 90.25 141 MET A CA 1
ATOM 1060 C C . MET A 1 141 ? 10.373 0.095 2.633 1.00 90.25 141 MET A C 1
ATOM 1062 O O . MET A 1 141 ? 11.036 -0.781 2.080 1.00 90.25 141 MET A O 1
ATOM 1066 N N . VAL A 1 142 ? 10.849 0.839 3.628 1.00 89.50 142 VAL A N 1
ATOM 1067 C CA . VAL A 1 142 ? 12.080 0.486 4.341 1.00 89.50 142 VAL A CA 1
ATOM 1068 C C . VAL A 1 142 ? 11.834 -0.833 5.070 1.00 89.50 142 VAL A C 1
ATOM 1070 O O . VAL A 1 142 ? 10.774 -1.001 5.680 1.00 89.50 142 VAL A O 1
ATOM 1073 N N . LEU A 1 143 ? 12.794 -1.760 5.007 1.00 92.81 143 LEU A N 1
ATOM 1074 C CA . LEU A 1 143 ? 12.697 -3.029 5.725 1.00 92.81 143 LEU A CA 1
ATOM 1075 C C . LEU A 1 143 ? 12.511 -2.745 7.230 1.00 92.81 143 LEU A C 1
ATOM 1077 O O . LEU A 1 143 ? 13.384 -2.113 7.833 1.00 92.81 143 LEU A O 1
ATOM 1081 N N . PRO A 1 144 ? 11.386 -3.155 7.838 1.00 92.50 144 PRO A N 1
ATOM 1082 C CA . PRO A 1 144 ? 11.048 -2.745 9.189 1.00 92.50 144 PRO A CA 1
ATOM 1083 C C . PRO A 1 144 ? 11.820 -3.565 10.222 1.00 92.50 144 PRO A C 1
ATOM 1085 O O . PRO A 1 144 ? 12.027 -4.770 10.078 1.00 92.50 144 PRO A O 1
ATOM 1088 N N . GLU A 1 145 ? 12.189 -2.911 11.318 1.00 95.31 145 GLU A N 1
ATOM 1089 C CA . GLU A 1 145 ? 12.588 -3.597 12.546 1.00 95.31 145 GLU A CA 1
ATOM 1090 C C . GLU A 1 145 ? 11.380 -4.355 13.130 1.00 95.31 145 GLU A C 1
ATOM 1092 O O . GLU A 1 145 ? 10.249 -3.858 13.071 1.00 95.31 145 GLU A O 1
ATOM 1097 N N . VAL A 1 146 ? 11.607 -5.536 13.714 1.00 97.62 146 VAL A N 1
ATOM 1098 C CA . VAL A 1 146 ? 10.560 -6.366 14.329 1.00 97.62 146 VAL A CA 1
ATOM 1099 C C . VAL A 1 146 ? 10.735 -6.371 15.844 1.00 97.62 146 VAL A C 1
ATOM 1101 O O . VAL A 1 146 ? 11.727 -6.880 16.356 1.00 97.62 146 VAL A O 1
ATOM 1104 N N . VAL A 1 147 ? 9.762 -5.818 16.565 1.00 97.69 147 VAL A N 1
ATOM 1105 C CA . VAL A 1 147 ? 9.696 -5.825 18.033 1.00 97.69 147 VAL A CA 1
ATOM 1106 C C . VAL A 1 147 ? 9.030 -7.121 18.490 1.00 97.69 147 VAL A C 1
ATOM 1108 O O . VAL A 1 147 ? 7.854 -7.347 18.196 1.00 97.69 147 VAL A O 1
ATOM 1111 N N . GLY A 1 148 ? 9.763 -7.957 19.227 1.00 97.44 148 GLY A N 1
ATOM 1112 C CA . GLY A 1 148 ? 9.224 -9.182 19.821 1.00 97.44 148 GLY A CA 1
ATOM 1113 C C . GLY A 1 148 ? 8.459 -8.876 21.108 1.00 97.44 148 GLY A C 1
ATOM 1114 O O . GLY A 1 148 ? 9.042 -8.382 22.072 1.00 97.44 148 GLY A O 1
ATOM 1115 N N . PHE A 1 149 ? 7.155 -9.152 21.151 1.00 97.69 149 PHE A N 1
ATOM 1116 C CA . PHE A 1 149 ? 6.308 -8.915 22.322 1.00 97.69 149 PHE A CA 1
ATOM 1117 C C . PHE A 1 149 ? 5.908 -10.235 22.991 1.00 97.69 149 PHE A C 1
ATOM 1119 O O . PHE A 1 149 ? 4.964 -10.918 22.587 1.00 97.69 149 PHE A O 1
ATOM 1126 N N . ARG A 1 150 ? 6.627 -10.598 24.052 1.00 97.25 150 ARG A N 1
ATOM 1127 C CA . ARG A 1 150 ? 6.463 -11.863 24.767 1.00 97.25 150 ARG A CA 1
ATOM 1128 C C . ARG A 1 150 ? 5.280 -11.827 25.733 1.00 97.25 150 ARG A C 1
ATOM 1130 O O . ARG A 1 150 ? 5.281 -11.072 26.705 1.00 97.25 150 ARG A O 1
ATOM 1137 N N . LEU A 1 151 ? 4.302 -12.703 25.532 1.00 98.00 151 LEU A N 1
ATOM 1138 C CA . LEU A 1 151 ? 3.185 -12.923 26.450 1.00 98.00 151 LEU A CA 1
ATOM 1139 C C . LEU A 1 151 ? 3.438 -14.159 27.319 1.00 98.00 151 LEU A C 1
ATOM 1141 O O . LEU A 1 151 ? 3.808 -15.229 26.833 1.00 98.00 151 LEU A O 1
ATOM 1145 N N . THR A 1 152 ? 3.206 -14.022 28.622 1.00 97.44 152 THR A N 1
ATOM 1146 C CA . THR A 1 152 ? 3.346 -15.096 29.623 1.00 97.44 152 THR A CA 1
ATOM 1147 C C . THR A 1 152 ? 2.137 -15.126 30.556 1.00 97.44 152 THR A C 1
ATOM 1149 O O . THR A 1 152 ? 1.359 -14.180 30.579 1.00 97.44 152 THR A O 1
ATOM 1152 N N . GLY A 1 153 ? 1.948 -16.206 31.317 1.00 96.44 153 GLY A N 1
ATOM 1153 C CA . GLY A 1 153 ? 0.813 -16.320 32.240 1.00 96.44 153 GLY A CA 1
ATOM 1154 C C . GLY A 1 153 ? -0.528 -16.553 31.533 1.00 96.44 153 GLY A C 1
ATOM 1155 O O . GLY A 1 153 ? -0.579 -17.075 30.419 1.00 96.44 153 GLY A O 1
ATOM 1156 N N . ARG A 1 154 ? -1.626 -16.214 32.215 1.00 95.12 154 ARG A N 1
ATOM 1157 C CA . ARG A 1 154 ? -3.009 -16.321 31.720 1.00 95.12 154 ARG A CA 1
ATOM 1158 C C . ARG A 1 154 ? -3.793 -15.083 32.122 1.00 95.12 154 ARG A C 1
ATOM 1160 O O . ARG A 1 154 ? -3.562 -14.542 33.201 1.00 95.12 154 ARG A O 1
ATOM 1167 N N . LEU A 1 155 ? -4.720 -14.667 31.265 1.00 93.69 155 LEU A N 1
ATOM 1168 C CA . LEU A 1 155 ? -5.585 -13.526 31.540 1.00 93.69 155 LEU A CA 1
ATOM 1169 C C . LEU A 1 155 ? -6.486 -13.817 32.763 1.00 93.69 155 LEU A C 1
ATOM 1171 O O . LEU A 1 155 ? -7.051 -14.913 32.836 1.00 93.69 155 LEU A O 1
ATOM 1175 N N . PRO A 1 156 ? -6.624 -12.886 33.728 1.00 91.50 156 PRO A N 1
ATOM 1176 C CA . PRO A 1 156 ? -7.508 -13.059 34.875 1.00 91.50 156 PRO A CA 1
ATOM 1177 C C . PRO A 1 156 ? -8.973 -13.203 34.466 1.00 91.50 156 PRO A C 1
ATOM 1179 O O . PRO A 1 156 ? -9.419 -12.589 33.503 1.00 91.50 156 PRO A O 1
ATOM 1182 N N . VAL A 1 157 ? -9.746 -13.939 35.269 1.00 84.69 157 VAL A N 1
ATOM 1183 C CA . VAL A 1 157 ? -11.193 -14.175 35.062 1.00 84.69 157 VAL A CA 1
ATOM 1184 C C . VAL A 1 157 ? -12.002 -12.869 35.030 1.00 84.69 157 VAL A C 1
ATOM 1186 O O . VAL A 1 157 ? -13.066 -12.789 34.423 1.00 84.69 157 VAL A O 1
ATOM 1189 N N . THR A 1 158 ? -11.504 -11.824 35.691 1.00 84.25 158 THR A N 1
ATOM 1190 C CA . THR A 1 158 ? -12.128 -10.497 35.718 1.00 84.25 158 THR A CA 1
ATOM 1191 C C . THR A 1 158 ? -11.812 -9.654 34.485 1.00 84.25 158 THR A C 1
ATOM 1193 O O . THR A 1 158 ? -12.478 -8.645 34.275 1.00 84.25 158 THR A O 1
ATOM 1196 N N . SER A 1 159 ? -10.823 -10.040 33.677 1.00 93.00 159 SER A N 1
ATOM 1197 C CA . SER A 1 159 ? -10.333 -9.274 32.532 1.00 93.00 159 SER A CA 1
ATOM 1198 C C . SER A 1 159 ? -10.771 -9.873 31.201 1.00 93.00 159 SER A C 1
ATOM 1200 O O . SER A 1 159 ? -11.040 -11.063 31.063 1.00 93.00 159 SER A O 1
ATOM 1202 N N . THR A 1 160 ? -10.834 -9.011 30.196 1.00 94.69 160 THR A N 1
ATOM 1203 C CA . THR A 1 160 ? -11.289 -9.311 28.839 1.00 94.69 160 THR A CA 1
ATOM 1204 C C . THR A 1 160 ? -10.176 -9.080 27.819 1.00 94.69 160 THR A C 1
ATOM 1206 O O . THR A 1 160 ? -9.169 -8.429 28.109 1.00 94.69 160 THR A O 1
ATOM 1209 N N . ALA A 1 161 ? -10.372 -9.561 26.588 1.00 94.56 161 ALA A N 1
ATOM 1210 C CA . ALA A 1 161 ? -9.484 -9.249 25.468 1.00 94.56 161 ALA A CA 1
ATOM 1211 C C . ALA A 1 161 ? -9.324 -7.736 25.249 1.00 94.56 161 ALA A C 1
ATOM 1213 O O . ALA A 1 161 ? -8.239 -7.271 24.903 1.00 94.56 161 ALA A O 1
ATOM 1214 N N . THR A 1 162 ? -10.383 -6.960 25.511 1.00 96.88 162 THR A N 1
ATOM 1215 C CA . THR A 1 162 ? -10.341 -5.498 25.427 1.00 96.88 162 THR A CA 1
ATOM 1216 C C . THR A 1 162 ? -9.369 -4.910 26.453 1.00 96.88 162 THR A C 1
ATOM 1218 O O . THR A 1 162 ? -8.570 -4.043 26.120 1.00 96.88 162 THR A O 1
ATOM 1221 N N . ASP A 1 163 ? -9.369 -5.415 27.688 1.00 97.69 163 ASP A N 1
ATOM 1222 C CA . ASP A 1 163 ? -8.446 -4.942 28.729 1.00 97.69 163 ASP A CA 1
ATOM 1223 C C . ASP A 1 163 ? -6.986 -5.243 28.374 1.00 97.69 163 ASP A C 1
ATOM 1225 O O . ASP A 1 163 ? -6.090 -4.418 28.593 1.00 97.69 163 ASP A O 1
ATOM 1229 N N . LEU A 1 164 ? -6.752 -6.419 27.784 1.00 97.88 164 LEU A N 1
ATOM 1230 C CA . LEU A 1 164 ? -5.442 -6.819 27.290 1.00 97.88 164 LEU A CA 1
ATOM 1231 C C . LEU A 1 164 ? -4.973 -5.896 26.164 1.00 97.88 164 LEU A C 1
ATOM 1233 O O . LEU A 1 164 ? -3.879 -5.344 26.269 1.00 97.88 164 LEU A O 1
ATOM 1237 N N . VAL A 1 165 ? -5.787 -5.665 25.128 1.00 98.00 165 VAL A N 1
ATOM 1238 C CA . VAL A 1 165 ? -5.361 -4.794 24.024 1.00 98.00 165 VAL A CA 1
ATOM 1239 C C . VAL A 1 165 ? -5.127 -3.360 24.488 1.00 98.00 165 VAL A C 1
ATOM 1241 O O . VAL A 1 165 ? -4.100 -2.798 24.134 1.00 98.00 165 VAL A O 1
ATOM 1244 N N . LEU A 1 166 ? -5.970 -2.783 25.352 1.00 98.31 166 LEU A N 1
ATOM 1245 C CA . LEU A 1 166 ? -5.741 -1.425 25.867 1.00 98.31 166 LEU A CA 1
ATOM 1246 C C . LEU A 1 166 ? -4.444 -1.335 26.691 1.00 98.31 166 LEU A C 1
ATOM 1248 O O . LEU A 1 166 ? -3.750 -0.313 26.663 1.00 98.31 166 LEU A O 1
ATOM 1252 N N . THR A 1 167 ? -4.080 -2.415 27.388 1.00 98.31 167 THR A N 1
ATOM 1253 C CA . THR A 1 167 ? -2.796 -2.538 28.094 1.00 98.31 167 THR A CA 1
ATOM 1254 C C . THR A 1 167 ? -1.624 -2.608 27.111 1.00 98.31 167 THR A C 1
ATOM 1256 O O . THR A 1 167 ? -0.685 -1.819 27.235 1.00 98.31 167 THR A O 1
ATOM 1259 N N . CYS A 1 168 ? -1.703 -3.468 26.091 1.00 97.75 168 CYS A N 1
ATOM 1260 C CA . CYS A 1 168 ? -0.702 -3.557 25.026 1.00 97.75 168 CYS A CA 1
ATOM 1261 C C . CYS A 1 168 ? -0.537 -2.219 24.294 1.00 97.75 168 CYS A C 1
ATOM 1263 O O . CYS A 1 168 ? 0.586 -1.751 24.121 1.00 97.75 168 CYS A O 1
ATOM 1265 N N . THR A 1 169 ? -1.641 -1.560 23.933 1.00 97.56 169 THR A N 1
ATOM 1266 C CA . THR A 1 169 ? -1.646 -0.272 23.236 1.00 97.56 169 THR A CA 1
ATOM 1267 C C . THR A 1 169 ? -0.929 0.804 24.049 1.00 97.56 169 THR A C 1
ATOM 1269 O O . THR A 1 169 ? -0.103 1.537 23.507 1.00 97.56 169 THR A O 1
ATOM 1272 N N . ASN A 1 170 ? -1.185 0.877 25.360 1.00 97.25 170 ASN A N 1
ATOM 1273 C CA . ASN A 1 170 ? -0.489 1.801 26.254 1.00 97.25 170 ASN A CA 1
ATOM 1274 C C . ASN A 1 170 ? 1.026 1.525 26.316 1.00 97.25 170 ASN A C 1
ATOM 1276 O O . ASN A 1 170 ? 1.826 2.453 26.176 1.00 97.25 170 ASN A O 1
ATOM 1280 N N . MET A 1 171 ? 1.424 0.259 26.483 1.00 97.69 171 MET A N 1
ATOM 1281 C CA . MET A 1 171 ? 2.834 -0.141 26.580 1.00 97.69 171 MET A CA 1
ATOM 1282 C C . MET A 1 171 ? 3.605 0.120 25.280 1.00 97.69 171 MET A C 1
ATOM 1284 O O . MET A 1 171 ? 4.670 0.738 25.306 1.00 97.69 171 MET A O 1
ATOM 1288 N N . LEU A 1 172 ? 3.056 -0.317 24.145 1.00 96.50 172 LEU A N 1
ATOM 1289 C CA . LEU A 1 172 ? 3.673 -0.186 22.823 1.00 96.50 172 LEU A CA 1
ATOM 1290 C C . LEU A 1 172 ? 3.767 1.276 22.381 1.00 96.50 172 LEU A C 1
ATOM 1292 O O . LEU A 1 172 ? 4.809 1.696 21.875 1.00 96.50 172 LEU A O 1
ATOM 1296 N N . ARG A 1 173 ? 2.730 2.089 22.642 1.00 92.56 173 ARG A N 1
ATOM 1297 C CA . ARG A 1 173 ? 2.783 3.522 22.324 1.00 92.56 173 ARG A CA 1
ATOM 1298 C C . ARG A 1 173 ? 3.851 4.236 23.146 1.00 92.56 173 ARG A C 1
ATOM 1300 O O . ARG A 1 173 ? 4.602 5.030 22.592 1.00 92.56 173 ARG A O 1
ATOM 1307 N N . LYS A 1 174 ? 3.964 3.921 24.442 1.00 94.06 174 LYS A N 1
ATOM 1308 C CA . LYS A 1 174 ? 5.015 4.473 25.311 1.00 94.06 174 LYS A CA 1
ATOM 1309 C C . LYS A 1 174 ? 6.419 4.085 24.838 1.00 94.06 174 LYS A C 1
ATOM 1311 O O . LYS A 1 174 ? 7.343 4.876 24.999 1.00 94.06 174 LYS A O 1
ATOM 1316 N N . ARG A 1 175 ? 6.584 2.887 24.265 1.00 92.62 175 ARG A N 1
ATOM 1317 C CA . ARG A 1 175 ? 7.857 2.443 23.680 1.00 92.62 175 ARG A CA 1
ATOM 1318 C C . ARG A 1 175 ? 8.185 3.163 22.370 1.00 92.62 175 ARG A C 1
ATOM 1320 O O . ARG A 1 175 ? 9.360 3.420 22.124 1.00 92.62 175 ARG A O 1
ATOM 1327 N N . GLY A 1 176 ? 7.184 3.463 21.545 1.00 91.69 176 GLY A N 1
ATOM 1328 C CA . GLY A 1 176 ? 7.359 4.067 20.224 1.00 91.69 176 GLY A CA 1
ATOM 1329 C C . GLY A 1 176 ? 7.735 3.029 19.165 1.00 91.69 176 GLY A C 1
ATOM 1330 O O . GLY A 1 176 ? 8.911 2.769 18.921 1.00 91.69 176 GLY A O 1
ATOM 1331 N N . VAL A 1 177 ? 6.721 2.444 18.525 1.00 93.88 177 VAL A N 1
ATOM 1332 C CA . VAL A 1 177 ? 6.871 1.393 17.497 1.00 93.88 177 VAL A CA 1
ATOM 1333 C C . VAL A 1 177 ? 6.434 1.850 16.097 1.00 93.88 177 VAL A C 1
ATOM 1335 O O . VAL A 1 177 ? 6.146 1.031 15.228 1.00 93.88 177 VAL A O 1
ATOM 1338 N N . VAL A 1 178 ? 6.397 3.167 15.865 1.00 90.88 178 VAL A N 1
ATOM 1339 C CA . VAL A 1 178 ? 6.056 3.753 14.558 1.00 90.88 178 VAL A CA 1
ATOM 1340 C C . VAL A 1 178 ? 7.048 3.301 13.490 1.00 90.88 178 VAL A C 1
ATOM 1342 O O . VAL A 1 178 ? 8.256 3.423 13.669 1.00 90.88 178 VAL A O 1
ATOM 1345 N N . GLY A 1 179 ? 6.528 2.769 12.379 1.00 88.56 179 GLY A N 1
ATOM 1346 C CA . GLY A 1 179 ? 7.339 2.250 11.270 1.00 88.56 179 GLY A CA 1
ATOM 1347 C C . GLY A 1 179 ? 7.963 0.872 11.522 1.00 88.56 179 GLY A C 1
ATOM 1348 O O . GLY A 1 179 ? 8.703 0.387 10.673 1.00 88.56 179 GLY A O 1
ATOM 1349 N N . LYS A 1 180 ? 7.650 0.228 12.654 1.00 95.12 180 LYS A N 1
ATOM 1350 C CA . LYS A 1 180 ? 8.123 -1.117 13.008 1.00 95.12 180 LYS A CA 1
ATOM 1351 C C . LYS A 1 180 ? 7.015 -2.157 12.859 1.00 95.12 180 LYS A C 1
ATOM 1353 O O . LYS A 1 180 ? 5.828 -1.816 12.795 1.00 95.12 180 LYS A O 1
ATOM 1358 N N . PHE A 1 181 ? 7.404 -3.424 12.820 1.00 97.69 181 PHE A N 1
ATOM 1359 C CA . PHE A 1 181 ? 6.499 -4.556 13.011 1.00 97.69 181 PHE A CA 1
ATOM 1360 C C . PHE A 1 181 ? 6.494 -4.954 14.488 1.00 97.69 181 PHE A C 1
ATOM 1362 O O . PHE A 1 181 ? 7.513 -4.840 15.167 1.00 97.69 181 PHE A O 1
ATOM 1369 N N . VAL A 1 182 ? 5.347 -5.406 14.991 1.00 98.38 182 VAL A N 1
ATOM 1370 C CA . VAL A 1 182 ? 5.237 -6.029 16.314 1.00 98.38 182 VAL A CA 1
ATOM 1371 C C . VAL A 1 182 ? 4.822 -7.475 16.096 1.00 98.38 182 VAL A C 1
ATOM 1373 O O . VAL A 1 182 ? 3.790 -7.716 15.474 1.00 98.38 182 VAL A O 1
ATOM 1376 N N . GLU A 1 183 ? 5.605 -8.424 16.598 1.00 98.06 183 GLU A N 1
ATOM 1377 C CA . GLU A 1 183 ? 5.271 -9.849 16.567 1.00 98.06 183 GLU A CA 1
ATOM 1378 C C . GLU A 1 183 ? 5.065 -10.355 17.994 1.00 98.06 183 GLU A C 1
ATOM 1380 O O . GLU A 1 183 ? 5.937 -10.221 18.855 1.00 98.06 183 GLU A O 1
ATOM 1385 N N . PHE A 1 184 ? 3.895 -10.931 18.259 1.00 97.94 184 PHE A N 1
ATOM 1386 C CA . PHE A 1 184 ? 3.557 -11.495 19.559 1.00 97.94 184 PHE A CA 1
ATOM 1387 C C . PHE A 1 184 ? 4.034 -12.945 19.653 1.00 97.94 184 PHE A C 1
ATOM 1389 O O . PHE A 1 184 ? 3.759 -13.758 18.769 1.00 97.94 184 PHE A O 1
ATOM 1396 N N . HIS A 1 185 ? 4.714 -13.287 20.751 1.00 96.62 185 HIS A N 1
ATOM 1397 C CA . HIS A 1 185 ? 5.258 -14.631 20.975 1.00 96.62 185 HIS A CA 1
ATOM 1398 C C . HIS A 1 185 ? 5.187 -15.068 22.444 1.00 96.62 185 HIS A C 1
ATOM 1400 O O . HIS A 1 185 ? 4.706 -14.339 23.312 1.00 96.62 185 HIS A O 1
ATOM 1406 N N . GLY A 1 186 ? 5.659 -16.279 22.740 1.00 96.19 186 GLY A N 1
ATOM 1407 C CA . GLY A 1 186 ? 5.707 -16.829 24.092 1.00 96.19 186 GLY A CA 1
ATOM 1408 C C . GLY A 1 186 ? 4.430 -17.563 24.526 1.00 96.19 186 GLY A C 1
ATOM 1409 O O . GLY A 1 186 ? 3.370 -17.441 23.902 1.00 96.19 186 GLY A O 1
ATOM 1410 N N . PRO A 1 187 ? 4.507 -18.324 25.634 1.00 96.00 187 PRO A N 1
ATOM 1411 C CA . PRO A 1 187 ? 3.503 -19.322 26.006 1.00 96.00 187 PRO A CA 1
ATOM 1412 C C . PRO A 1 187 ? 2.121 -18.736 26.322 1.00 96.00 187 PRO A C 1
ATOM 1414 O O . PRO A 1 187 ? 1.119 -19.445 26.229 1.00 96.00 187 PRO A O 1
ATOM 1417 N N . GLY A 1 188 ? 2.036 -17.448 26.667 1.00 96.62 188 GLY A N 1
ATOM 1418 C CA . GLY A 1 188 ? 0.764 -16.755 26.871 1.00 96.62 188 GLY A CA 1
ATOM 1419 C C . GLY A 1 188 ? -0.085 -16.687 25.597 1.00 96.62 188 GLY A C 1
ATOM 1420 O O . GLY A 1 188 ? -1.308 -16.789 25.689 1.00 96.62 188 GLY A O 1
ATOM 1421 N N . CYS A 1 189 ? 0.529 -16.618 24.408 1.00 96.81 189 CYS A N 1
ATOM 1422 C CA . CYS A 1 189 ? -0.182 -16.559 23.122 1.00 96.81 189 CYS A CA 1
ATOM 1423 C C . CYS A 1 189 ? -1.031 -17.814 22.854 1.00 96.81 189 CYS A C 1
ATOM 1425 O O . CYS A 1 189 ? -2.139 -17.721 22.321 1.00 96.81 189 CYS A O 1
ATOM 1427 N N . ALA A 1 190 ? -0.560 -18.986 23.295 1.00 95.12 190 ALA A N 1
ATOM 1428 C CA . ALA A 1 190 ? -1.288 -20.252 23.172 1.00 95.12 190 ALA A CA 1
ATOM 1429 C C . ALA A 1 190 ? -2.550 -20.315 24.060 1.00 95.12 190 ALA A C 1
ATOM 1431 O O . ALA A 1 190 ? -3.411 -21.177 23.870 1.00 95.12 190 ALA A O 1
ATOM 1432 N N . THR A 1 191 ? -2.668 -19.412 25.042 1.00 94.44 191 THR A N 1
ATOM 1433 C CA . THR A 1 191 ? -3.831 -19.325 25.942 1.00 94.44 191 THR A CA 1
ATOM 1434 C C . THR A 1 191 ? -4.946 -18.434 25.399 1.00 94.44 191 THR A C 1
ATOM 1436 O O . THR A 1 191 ? -6.079 -18.550 25.860 1.00 94.44 191 THR A O 1
ATOM 1439 N N . LEU A 1 192 ? -4.636 -17.589 24.413 1.00 95.81 192 LEU A N 1
ATOM 1440 C CA . LEU A 1 192 ? -5.569 -16.659 23.785 1.00 95.81 192 LEU A CA 1
ATOM 1441 C C . LEU A 1 192 ? -6.359 -17.355 22.671 1.00 95.81 192 LEU A C 1
ATOM 1443 O O . LEU A 1 192 ? -5.798 -18.133 21.893 1.00 95.81 192 LEU A O 1
ATOM 1447 N N . SER A 1 193 ? -7.657 -17.065 22.580 1.00 95.00 193 SER A N 1
ATOM 1448 C CA . SER A 1 193 ? -8.462 -17.457 21.421 1.00 95.00 193 SER A CA 1
ATOM 1449 C C . SER A 1 193 ? -8.030 -16.670 20.180 1.00 95.00 193 SER A C 1
ATOM 1451 O O . SER A 1 193 ? -7.366 -15.636 20.283 1.00 95.00 193 SER A O 1
ATOM 1453 N N . LEU A 1 194 ? -8.433 -17.121 18.989 1.00 96.38 194 LEU A N 1
ATOM 1454 C CA . LEU A 1 194 ? -8.133 -16.365 17.774 1.00 96.38 194 LEU A CA 1
ATOM 1455 C C . LEU A 1 194 ? -8.801 -14.981 17.773 1.00 96.38 194 LEU A C 1
ATOM 1457 O O . LEU A 1 194 ? -8.201 -14.000 17.338 1.00 96.38 194 LEU A O 1
ATOM 1461 N N . ALA A 1 195 ? -10.010 -14.877 18.324 1.00 95.38 195 ALA A N 1
ATOM 1462 C CA . ALA A 1 195 ? -10.685 -13.597 18.437 1.00 95.38 195 ALA A CA 1
ATOM 1463 C C . ALA A 1 195 ? -9.952 -12.624 19.378 1.00 95.38 195 ALA A C 1
ATOM 1465 O O . ALA A 1 195 ? -9.909 -11.431 19.091 1.00 95.38 195 ALA A O 1
ATOM 1466 N N . ASP A 1 196 ? -9.322 -13.115 20.451 1.00 97.25 196 ASP A N 1
ATOM 1467 C CA . ASP A 1 196 ? -8.507 -12.276 21.340 1.00 97.25 196 ASP A CA 1
ATOM 1468 C C . ASP A 1 196 ? -7.278 -11.724 20.605 1.00 97.25 196 ASP A C 1
ATOM 1470 O O . ASP A 1 196 ? -6.961 -10.540 20.720 1.00 97.25 196 ASP A O 1
ATOM 1474 N N . ARG A 1 197 ? -6.613 -12.565 19.800 1.00 98.31 197 ARG A N 1
ATOM 1475 C CA . ARG A 1 197 ? -5.468 -12.161 18.964 1.00 98.31 197 ARG A CA 1
ATOM 1476 C C . ARG A 1 197 ? -5.875 -11.105 17.942 1.00 98.31 197 ARG A C 1
ATOM 1478 O O . ARG A 1 197 ? -5.201 -10.086 17.824 1.00 98.31 197 ARG A O 1
ATOM 1485 N N . ALA A 1 198 ? -7.004 -11.308 17.260 1.00 98.19 198 ALA A N 1
ATOM 1486 C CA . ALA A 1 198 ? -7.550 -10.345 16.307 1.00 98.19 198 ALA A CA 1
ATOM 1487 C C . ALA A 1 198 ? -7.899 -9.003 16.976 1.00 98.19 198 ALA A C 1
ATOM 1489 O O . ALA A 1 198 ? -7.615 -7.950 16.409 1.00 98.19 198 ALA A O 1
ATOM 1490 N N . THR A 1 199 ? -8.444 -9.012 18.201 1.00 97.94 199 THR A N 1
ATOM 1491 C CA . THR A 1 199 ? -8.684 -7.789 18.989 1.00 97.94 199 THR A CA 1
ATOM 1492 C C . THR A 1 199 ? -7.382 -7.029 19.263 1.00 97.94 199 THR A C 1
ATOM 1494 O O . THR A 1 199 ? -7.358 -5.808 19.119 1.00 97.94 199 THR A O 1
ATOM 1497 N N . ILE A 1 200 ? -6.293 -7.730 19.605 1.00 98.19 200 ILE A N 1
ATOM 1498 C CA . ILE A 1 200 ? -4.977 -7.115 19.844 1.00 98.19 200 ILE A CA 1
ATOM 1499 C C . ILE A 1 200 ? -4.398 -6.529 18.552 1.00 98.19 200 ILE A C 1
ATOM 1501 O O . ILE A 1 200 ? -4.023 -5.356 18.516 1.00 98.19 200 ILE A O 1
ATOM 1505 N N . ALA A 1 201 ? -4.373 -7.333 17.490 1.00 98.31 201 ALA A N 1
ATOM 1506 C CA . ALA A 1 201 ? -3.831 -6.970 16.186 1.00 98.31 201 ALA A CA 1
ATOM 1507 C C . ALA A 1 201 ? -4.589 -5.803 15.521 1.00 98.31 201 ALA A C 1
ATOM 1509 O O . ALA A 1 201 ? -3.994 -4.940 14.870 1.00 98.31 201 ALA A O 1
ATOM 1510 N N . ASN A 1 202 ? -5.906 -5.713 15.747 1.00 98.00 202 ASN A N 1
ATOM 1511 C CA . ASN A 1 202 ? -6.751 -4.622 15.259 1.00 98.00 202 ASN A CA 1
ATOM 1512 C C . ASN A 1 202 ? -6.223 -3.247 15.683 1.00 98.00 202 ASN A C 1
ATOM 1514 O O . ASN A 1 202 ? -6.231 -2.334 14.867 1.00 98.00 202 ASN A O 1
ATOM 1518 N N . MET A 1 203 ? -5.745 -3.105 16.925 1.00 96.56 203 MET A N 1
ATOM 1519 C CA . MET A 1 203 ? -5.314 -1.816 17.483 1.00 96.56 203 MET A CA 1
ATOM 1520 C C . MET A 1 203 ? -3.861 -1.442 17.153 1.00 96.56 203 MET A C 1
ATOM 1522 O O . MET A 1 203 ? -3.305 -0.528 17.772 1.00 96.56 203 MET A O 1
ATOM 1526 N N . ALA A 1 204 ? -3.232 -2.113 16.181 1.00 96.06 204 ALA A N 1
ATOM 1527 C CA . ALA A 1 204 ? -1.886 -1.767 15.732 1.00 96.06 204 ALA A CA 1
ATOM 1528 C C . ALA A 1 204 ? -1.694 -0.307 15.311 1.00 96.06 204 ALA A C 1
ATOM 1530 O O . ALA A 1 204 ? -0.740 0.321 15.791 1.00 96.06 204 ALA A O 1
ATOM 1531 N N . PRO A 1 205 ? -2.620 0.298 14.545 1.00 92.88 205 PRO A N 1
ATOM 1532 C CA . PRO A 1 205 ? -2.540 1.716 14.218 1.00 92.88 205 PRO A CA 1
ATOM 1533 C C . PRO A 1 205 ? -2.558 2.618 15.459 1.00 92.88 205 PRO A C 1
ATOM 1535 O O . PRO A 1 205 ? -1.920 3.667 15.470 1.00 92.88 205 PRO A O 1
ATOM 1538 N N . GLU A 1 206 ? -3.258 2.222 16.523 1.00 92.75 206 GLU A N 1
ATOM 1539 C CA . GLU A 1 206 ? -3.403 3.017 17.744 1.00 92.75 206 GLU A CA 1
ATOM 1540 C C . GLU A 1 206 ? -2.146 3.013 18.622 1.00 92.75 206 GLU A C 1
ATOM 1542 O O . GLU A 1 206 ? -1.901 3.993 19.334 1.00 92.75 206 GLU A O 1
ATOM 1547 N N . TYR A 1 207 ? -1.329 1.954 18.561 1.00 93.12 207 TYR A N 1
ATOM 1548 C CA . TYR A 1 207 ? 0.007 1.947 19.168 1.00 93.12 207 TYR A CA 1
ATOM 1549 C C . TYR A 1 207 ? 1.138 2.338 18.208 1.00 93.12 207 TYR A C 1
ATOM 1551 O O . TYR A 1 207 ? 2.269 2.539 18.651 1.00 93.12 207 TYR A O 1
ATOM 1559 N N . GLY A 1 208 ? 0.825 2.545 16.926 1.00 88.56 208 GLY A N 1
ATOM 1560 C CA . GLY A 1 208 ? 1.739 3.019 15.883 1.00 88.56 208 GLY A CA 1
ATOM 1561 C C . GLY A 1 208 ? 2.450 1.912 15.101 1.00 88.56 208 GLY A C 1
ATOM 1562 O O . GLY A 1 208 ? 3.205 2.216 14.183 1.00 88.56 208 GLY A O 1
ATOM 1563 N N . GLY A 1 209 ? 2.224 0.639 15.431 1.00 92.81 209 GLY A N 1
ATOM 1564 C CA . GLY A 1 209 ? 2.831 -0.468 14.695 1.00 92.81 209 GLY A CA 1
ATOM 1565 C C . GLY A 1 209 ? 2.269 -0.548 13.278 1.00 92.81 209 GLY A C 1
ATOM 1566 O O . GLY A 1 209 ? 1.089 -0.277 13.057 1.00 92.81 209 GLY A O 1
ATOM 1567 N N . THR A 1 210 ? 3.099 -0.944 12.311 1.00 94.62 210 THR A N 1
ATOM 1568 C CA . THR A 1 210 ? 2.600 -1.207 10.950 1.00 94.62 210 THR A CA 1
ATOM 1569 C C . THR A 1 210 ? 1.680 -2.428 10.940 1.00 94.62 210 THR A C 1
ATOM 1571 O O . THR A 1 210 ? 0.704 -2.432 10.201 1.00 94.62 210 THR A O 1
ATOM 1574 N N . MET A 1 211 ? 1.967 -3.417 11.793 1.00 95.75 211 MET A N 1
ATOM 1575 C CA . MET A 1 211 ? 1.190 -4.646 11.982 1.00 95.75 211 MET A CA 1
ATOM 1576 C C . MET A 1 211 ? 1.348 -5.186 13.413 1.00 95.75 211 MET A C 1
ATOM 1578 O O . MET A 1 211 ? 2.266 -4.776 14.136 1.00 95.75 211 MET A O 1
ATOM 1582 N N . GLY A 1 212 ? 0.453 -6.091 13.818 1.00 97.56 212 GLY A N 1
ATOM 1583 C CA . GLY A 1 212 ? 0.463 -6.779 15.115 1.00 97.56 212 GLY A CA 1
ATOM 1584 C C . GLY A 1 212 ? 0.318 -8.291 14.954 1.00 97.56 212 GLY A C 1
ATOM 1585 O O . GLY A 1 212 ? -0.779 -8.822 15.083 1.00 97.56 212 GLY A O 1
ATOM 1586 N N . PHE A 1 213 ? 1.419 -8.983 14.670 1.00 98.38 213 PHE A N 1
ATOM 1587 C CA . PHE A 1 213 ? 1.407 -10.332 14.107 1.00 98.38 213 PHE A CA 1
ATOM 1588 C C . PHE A 1 213 ? 1.331 -11.462 15.127 1.00 98.38 213 PHE A C 1
ATOM 1590 O O . PHE A 1 213 ? 2.086 -11.484 16.100 1.00 98.38 213 PHE A O 1
ATOM 1597 N N . PHE A 1 214 ? 0.474 -12.443 14.839 1.00 98.50 214 PHE A N 1
ATOM 1598 C CA . PHE A 1 214 ? 0.419 -13.732 15.520 1.00 98.50 214 PHE A CA 1
ATOM 1599 C C . PHE A 1 214 ? 0.599 -14.855 14.492 1.00 98.50 214 PHE A C 1
ATOM 1601 O O . PHE A 1 214 ? -0.267 -15.063 13.649 1.00 98.50 214 PHE A O 1
ATOM 1608 N N . GLY A 1 215 ? 1.705 -15.601 14.574 1.00 96.75 215 GLY A N 1
ATOM 1609 C CA . GLY A 1 215 ? 1.947 -16.757 13.703 1.00 96.75 215 GLY A CA 1
ATOM 1610 C C . GLY A 1 215 ? 0.837 -17.819 13.767 1.00 96.75 215 GLY A C 1
ATOM 1611 O O . GLY A 1 215 ? 0.182 -18.006 14.793 1.00 96.75 215 GLY A O 1
ATOM 1612 N N . VAL A 1 216 ? 0.626 -18.534 12.659 1.00 98.38 216 VAL A N 1
ATOM 1613 C CA . VAL A 1 216 ? -0.432 -19.552 12.548 1.00 98.38 216 VAL A CA 1
ATOM 1614 C C . VAL A 1 216 ? -0.109 -20.757 13.431 1.00 98.38 216 VAL A C 1
ATOM 1616 O O . VAL A 1 216 ? 0.898 -21.422 13.210 1.00 98.38 216 VAL A O 1
ATOM 1619 N N . ASP A 1 217 ? -0.984 -21.086 14.380 1.00 97.56 217 ASP A N 1
ATOM 1620 C CA . ASP A 1 217 ? -0.871 -22.261 15.254 1.00 97.56 217 ASP A CA 1
ATOM 1621 C C . ASP A 1 217 ? -2.149 -23.126 15.206 1.00 97.56 217 ASP A C 1
ATOM 1623 O O . ASP A 1 217 ? -3.029 -22.949 14.358 1.00 97.56 217 ASP A O 1
ATOM 1627 N N . GLN A 1 218 ? -2.289 -24.063 16.150 1.00 97.19 218 GLN A N 1
ATOM 1628 C CA . GLN A 1 218 ? -3.481 -24.907 16.242 1.00 97.19 218 GLN A CA 1
ATOM 1629 C C . GLN A 1 218 ? -4.772 -24.102 16.477 1.00 97.19 218 GLN A C 1
ATOM 1631 O O . GLN A 1 218 ? -5.811 -24.462 15.929 1.00 97.19 218 GLN A O 1
ATOM 1636 N N . LYS A 1 219 ? -4.731 -22.994 17.236 1.00 96.50 219 LYS A N 1
ATOM 1637 C CA . LYS A 1 219 ? -5.914 -22.142 17.458 1.00 96.50 219 LYS A CA 1
ATOM 1638 C C . LYS A 1 219 ? -6.380 -21.478 16.170 1.00 96.50 219 LYS A C 1
ATOM 1640 O O . LYS A 1 219 ? -7.585 -21.317 15.982 1.00 96.50 219 LYS A O 1
ATOM 1645 N N . SER A 1 220 ? -5.447 -21.141 15.284 1.00 98.06 220 SER A N 1
ATOM 1646 C CA . SER A 1 220 ? -5.772 -20.639 13.952 1.00 98.06 220 SER A CA 1
ATOM 1647 C C . SER A 1 220 ? -6.489 -21.692 13.106 1.00 98.06 220 SER A C 1
ATOM 1649 O O . SER A 1 220 ? -7.531 -21.395 12.524 1.00 98.06 220 SER A O 1
ATOM 1651 N N . LEU A 1 221 ? -6.009 -22.940 13.092 1.00 98.12 221 LEU A N 1
ATOM 1652 C CA . LEU A 1 221 ? -6.670 -24.032 12.362 1.00 98.12 221 LEU A CA 1
ATOM 1653 C C . LEU A 1 221 ? -8.062 -24.358 12.928 1.00 98.12 221 LEU A C 1
ATOM 1655 O O . LEU A 1 221 ? -9.011 -24.542 12.162 1.00 98.12 221 LEU A O 1
ATOM 1659 N N . ASP A 1 222 ? -8.198 -24.382 14.257 1.00 96.69 222 ASP A N 1
ATOM 1660 C CA . ASP A 1 222 ? -9.475 -24.611 14.938 1.00 96.69 222 ASP A CA 1
ATOM 1661 C C . ASP A 1 222 ? -10.506 -23.535 14.552 1.00 96.69 222 ASP A C 1
ATOM 1663 O O . ASP A 1 222 ? -11.668 -23.853 14.295 1.00 96.69 222 ASP A O 1
ATOM 1667 N N . TYR A 1 223 ? -10.079 -22.272 14.446 1.00 97.25 223 TYR A N 1
ATOM 1668 C CA . TYR A 1 223 ? -10.933 -21.169 14.006 1.00 97.25 223 TYR A CA 1
ATOM 1669 C C . TYR A 1 223 ? -11.358 -21.297 12.536 1.00 97.25 223 TYR A C 1
ATOM 1671 O O . TYR A 1 223 ? -12.523 -21.064 12.208 1.00 97.25 223 TYR A O 1
ATOM 1679 N N . LEU A 1 224 ? -10.461 -21.713 11.635 1.00 97.94 224 LEU A N 1
ATOM 1680 C CA . LEU A 1 224 ? -10.823 -21.956 10.232 1.00 97.94 224 LEU A CA 1
ATOM 1681 C C . LEU A 1 224 ? -11.911 -23.037 10.120 1.00 97.94 224 LEU A C 1
ATOM 1683 O O . LEU A 1 224 ? -12.877 -22.877 9.374 1.00 97.94 224 LEU A O 1
ATOM 1687 N N . LEU A 1 225 ? -11.808 -24.112 10.905 1.00 97.06 225 LEU A N 1
ATOM 1688 C CA . LEU A 1 225 ? -12.854 -25.137 10.974 1.00 97.06 225 LEU A CA 1
ATOM 1689 C C . LEU A 1 225 ? -14.150 -24.589 11.593 1.00 97.06 225 LEU A C 1
ATOM 1691 O O . LEU A 1 225 ? -15.234 -24.844 11.065 1.00 97.06 225 LEU A O 1
ATOM 1695 N N . GLN A 1 226 ? -14.050 -23.806 12.674 1.00 95.25 226 GLN A N 1
ATOM 1696 C CA . GLN A 1 226 ? -15.199 -23.171 13.326 1.00 95.25 226 GLN A CA 1
ATOM 1697 C C . GLN A 1 226 ? -15.943 -22.210 12.391 1.00 95.25 226 GLN A C 1
ATOM 1699 O O . GLN A 1 226 ? -17.160 -22.115 12.474 1.00 95.25 226 GLN A O 1
ATOM 1704 N N . THR A 1 227 ? -15.243 -21.536 11.478 1.00 95.56 227 THR A N 1
ATOM 1705 C CA . THR A 1 227 ? -15.828 -20.627 10.473 1.00 95.56 227 THR A CA 1
ATOM 1706 C C . THR A 1 227 ? -16.318 -21.348 9.213 1.00 95.56 227 THR A C 1
ATOM 1708 O O . THR A 1 227 ? -16.662 -20.718 8.212 1.00 95.56 227 THR A O 1
ATOM 1711 N N . GLY A 1 228 ? -16.368 -22.684 9.239 1.00 95.25 228 GLY A N 1
ATOM 1712 C CA . GLY A 1 228 ? -16.914 -23.497 8.157 1.00 95.25 228 GLY A CA 1
ATOM 1713 C C . GLY A 1 228 ? -15.975 -23.685 6.965 1.00 95.25 228 GLY A C 1
ATOM 1714 O O . GLY A 1 228 ? -16.435 -24.108 5.901 1.00 95.25 228 GLY A O 1
ATOM 1715 N N . ARG A 1 229 ? -14.667 -23.401 7.097 1.00 95.50 229 ARG A N 1
ATOM 1716 C CA . ARG A 1 229 ? -13.704 -23.729 6.035 1.00 95.50 229 ARG A CA 1
ATOM 1717 C C . ARG A 1 229 ? -13.628 -25.250 5.851 1.00 95.50 229 ARG A C 1
ATOM 1719 O O . ARG A 1 229 ? -13.561 -25.985 6.840 1.00 95.50 229 ARG A O 1
ATOM 1726 N N . PRO A 1 230 ? -13.610 -25.759 4.604 1.00 95.31 230 PRO A N 1
ATOM 1727 C CA . PRO A 1 230 ? -13.566 -27.197 4.371 1.00 95.31 230 PRO A CA 1
ATOM 1728 C C . PRO A 1 230 ? -12.309 -27.833 4.968 1.00 95.31 230 PRO A C 1
ATOM 1730 O O . PRO A 1 230 ? -11.198 -27.362 4.727 1.00 95.31 230 PRO A O 1
ATOM 1733 N N . LYS A 1 231 ? -12.469 -28.963 5.668 1.00 96.25 231 LYS A N 1
ATOM 1734 C CA . LYS A 1 231 ? -11.356 -29.664 6.330 1.00 96.25 231 LYS A CA 1
ATOM 1735 C C . LYS A 1 231 ? -10.158 -29.922 5.408 1.00 96.25 231 LYS A C 1
ATOM 1737 O O . LYS A 1 231 ? -9.026 -29.711 5.818 1.00 96.25 231 LYS A O 1
ATOM 1742 N N . HIS A 1 232 ? -10.396 -30.337 4.164 1.00 95.25 232 HIS A N 1
ATOM 1743 C CA . HIS A 1 232 ? -9.308 -30.620 3.223 1.00 95.25 232 HIS A CA 1
ATOM 1744 C C . HIS A 1 232 ? -8.468 -29.375 2.881 1.00 95.25 232 HIS A C 1
ATOM 1746 O O . HIS A 1 232 ? -7.274 -29.511 2.641 1.00 95.25 232 HIS A O 1
ATOM 1752 N N . VAL A 1 233 ? -9.061 -28.174 2.886 1.00 94.44 233 VAL A N 1
ATOM 1753 C CA . VAL A 1 233 ? -8.334 -26.908 2.684 1.00 94.44 233 VAL A CA 1
ATOM 1754 C C . VAL A 1 233 ? -7.470 -26.606 3.906 1.00 94.44 233 VAL A C 1
ATOM 1756 O O . VAL A 1 233 ? -6.293 -26.292 3.759 1.00 94.44 233 VAL A O 1
ATOM 1759 N N . VAL A 1 234 ? -8.024 -26.773 5.111 1.00 97.94 234 VAL A N 1
ATOM 1760 C CA . VAL A 1 234 ? -7.287 -26.584 6.374 1.00 97.94 234 VAL A CA 1
ATOM 1761 C C . VAL A 1 234 ? -6.104 -27.555 6.474 1.00 97.94 234 VAL A C 1
ATOM 1763 O O . VAL A 1 234 ? -5.004 -27.145 6.836 1.00 97.94 234 VAL A O 1
ATOM 1766 N N . ASP A 1 235 ? -6.288 -28.813 6.062 1.00 97.31 235 ASP A N 1
ATOM 1767 C CA . ASP A 1 235 ? -5.217 -29.817 6.032 1.00 97.31 235 ASP A CA 1
ATOM 1768 C C . ASP A 1 235 ? -4.089 -29.435 5.044 1.00 97.31 235 ASP A C 1
ATOM 1770 O O . ASP A 1 235 ? -2.919 -29.736 5.291 1.00 97.31 235 ASP A O 1
ATOM 1774 N N . VAL A 1 236 ? -4.412 -28.780 3.919 1.00 95.44 236 VAL A N 1
ATOM 1775 C CA . VAL A 1 236 ? -3.413 -28.258 2.965 1.00 95.44 236 VAL A CA 1
ATOM 1776 C C . VAL A 1 236 ? -2.660 -27.070 3.558 1.00 95.44 236 VAL A C 1
ATOM 1778 O O . VAL A 1 236 ? -1.433 -27.042 3.471 1.00 95.44 236 VAL A O 1
ATOM 1781 N N . ILE A 1 237 ? -3.372 -26.134 4.196 1.00 97.19 237 ILE A N 1
ATOM 1782 C CA . ILE A 1 237 ? -2.782 -24.979 4.889 1.00 97.19 237 ILE A CA 1
ATOM 1783 C C . ILE A 1 237 ? -1.766 -25.454 5.932 1.00 97.19 237 ILE A C 1
ATOM 1785 O O . ILE A 1 237 ? -0.612 -25.031 5.900 1.00 97.19 237 ILE A O 1
ATOM 1789 N N . GLU A 1 238 ? -2.155 -26.381 6.811 1.00 98.12 238 GLU A N 1
ATOM 1790 C CA . GLU A 1 238 ? -1.263 -26.907 7.847 1.00 98.12 238 GLU A CA 1
ATOM 1791 C C . GLU A 1 238 ? -0.007 -27.549 7.242 1.00 98.12 238 GLU A C 1
ATOM 1793 O O . GLU A 1 238 ? 1.113 -27.244 7.657 1.00 98.12 238 GLU A O 1
ATOM 1798 N N . LYS A 1 239 ? -0.175 -28.419 6.239 1.00 97.06 239 LYS A N 1
ATOM 1799 C CA . LYS A 1 239 ? 0.953 -29.092 5.579 1.00 97.06 239 LYS A CA 1
ATOM 1800 C C . LYS A 1 239 ? 1.910 -28.100 4.932 1.00 97.06 239 LYS A C 1
ATOM 1802 O O . LYS A 1 239 ? 3.118 -28.246 5.098 1.00 97.06 239 LYS A O 1
ATOM 1807 N N . TYR A 1 240 ? 1.382 -27.108 4.217 1.00 97.25 240 TYR A N 1
ATOM 1808 C CA . TYR A 1 240 ? 2.182 -26.065 3.584 1.00 97.25 240 TYR A CA 1
ATOM 1809 C C . TYR A 1 240 ? 2.984 -25.276 4.624 1.00 97.25 240 TYR A C 1
ATOM 1811 O O . TYR A 1 240 ? 4.202 -25.152 4.496 1.00 97.25 240 TYR A O 1
ATOM 1819 N N . LEU A 1 241 ? 2.327 -24.792 5.681 1.00 98.06 241 LEU A N 1
ATOM 1820 C CA . LEU A 1 241 ? 2.978 -23.979 6.706 1.00 98.06 241 LEU A CA 1
ATOM 1821 C C . LEU A 1 241 ? 4.055 -24.771 7.451 1.00 98.06 241 LEU A C 1
ATOM 1823 O O . LEU A 1 241 ? 5.152 -24.260 7.660 1.00 98.06 241 LEU A O 1
ATOM 1827 N N . ARG A 1 242 ? 3.796 -26.040 7.794 1.00 97.44 242 ARG A N 1
ATOM 1828 C CA . ARG A 1 242 ? 4.801 -26.911 8.423 1.00 97.44 242 ARG A CA 1
ATOM 1829 C C . ARG A 1 242 ? 5.989 -27.183 7.504 1.00 97.44 242 ARG A C 1
ATOM 1831 O O . ARG A 1 242 ? 7.124 -27.109 7.961 1.00 97.44 242 ARG A O 1
ATOM 1838 N N . ALA A 1 243 ? 5.743 -27.467 6.224 1.00 97.00 243 ALA A N 1
ATOM 1839 C CA . ALA A 1 243 ? 6.806 -27.737 5.254 1.00 97.00 243 ALA A CA 1
ATOM 1840 C C . ALA A 1 243 ? 7.739 -26.533 5.039 1.00 97.00 243 ALA A C 1
ATOM 1842 O O . ALA A 1 243 ? 8.912 -26.727 4.736 1.00 97.00 243 ALA A O 1
ATOM 1843 N N . ASN A 1 244 ? 7.230 -25.311 5.226 1.00 96.56 244 ASN A N 1
ATOM 1844 C CA . ASN A 1 244 ? 7.978 -24.067 5.033 1.00 96.56 244 ASN A CA 1
ATOM 1845 C C . ASN A 1 244 ? 8.446 -23.411 6.347 1.00 96.56 244 ASN A C 1
ATOM 1847 O O . ASN A 1 244 ? 8.955 -22.296 6.313 1.00 96.56 244 ASN A O 1
ATOM 1851 N N . GLY A 1 245 ? 8.269 -24.059 7.507 1.00 95.25 245 GLY A N 1
ATOM 1852 C CA . GLY A 1 245 ? 8.670 -23.487 8.802 1.00 95.25 245 GLY A CA 1
ATOM 1853 C C . GLY A 1 245 ? 7.850 -22.264 9.241 1.00 95.25 245 GLY A C 1
ATOM 1854 O O . GLY A 1 245 ? 8.327 -21.451 10.024 1.00 95.25 245 GLY A O 1
ATOM 1855 N N . LEU A 1 246 ? 6.619 -22.127 8.737 1.00 96.12 246 LEU A N 1
ATOM 1856 C CA . LEU A 1 246 ? 5.697 -21.018 9.018 1.00 96.12 246 LEU A CA 1
ATOM 1857 C C . LEU A 1 246 ? 4.582 -21.390 10.014 1.00 96.12 246 LEU A C 1
ATOM 1859 O O . LEU A 1 246 ? 3.754 -20.547 10.353 1.00 96.12 246 LEU A O 1
ATOM 1863 N N . PHE A 1 247 ? 4.531 -22.646 10.473 1.00 97.31 247 PHE A N 1
ATOM 1864 C CA . PHE A 1 247 ? 3.601 -23.078 11.518 1.00 97.31 247 PHE A CA 1
ATOM 1865 C C . PHE A 1 247 ? 4.216 -22.855 12.902 1.00 97.31 247 PHE A C 1
ATOM 1867 O O . PHE A 1 247 ? 5.292 -23.368 13.200 1.00 97.31 247 PHE A O 1
ATOM 1874 N N . GLN A 1 248 ? 3.524 -22.100 13.745 1.00 94.75 248 GLN A N 1
ATOM 1875 C CA . GLN A 1 248 ? 4.032 -21.586 15.005 1.00 94.75 248 GLN A CA 1
ATOM 1876 C C . GLN A 1 248 ? 3.935 -22.604 16.147 1.00 94.75 248 GLN A C 1
ATOM 1878 O O . GLN A 1 248 ? 2.856 -23.120 16.448 1.00 94.75 248 GLN A O 1
ATOM 1883 N N . ASP A 1 249 ? 5.045 -22.782 16.866 1.00 93.38 249 ASP A N 1
ATOM 1884 C CA . ASP A 1 249 ? 5.056 -23.239 18.255 1.00 93.38 249 ASP A CA 1
ATOM 1885 C C . ASP A 1 249 ? 5.398 -22.042 19.159 1.00 93.38 249 ASP A C 1
ATOM 1887 O O . ASP A 1 249 ? 6.451 -21.417 19.041 1.00 93.38 249 ASP A O 1
ATOM 1891 N N . TYR A 1 250 ? 4.471 -21.658 20.037 1.00 94.75 250 TYR A N 1
ATOM 1892 C CA . TYR A 1 250 ? 4.649 -20.517 20.942 1.00 94.75 250 TYR A CA 1
ATOM 1893 C C . TYR A 1 250 ? 5.501 -20.833 22.182 1.00 94.75 250 TYR A C 1
ATOM 1895 O O . TYR A 1 250 ? 5.741 -19.939 22.997 1.00 94.75 250 TYR A O 1
ATOM 1903 N N . SER A 1 251 ? 5.936 -22.084 22.355 1.00 89.50 251 SER A N 1
ATOM 1904 C CA . SER A 1 251 ? 6.896 -22.472 23.393 1.00 89.50 251 SER A CA 1
ATOM 1905 C C . SER A 1 251 ? 8.354 -22.247 22.985 1.00 89.50 251 SER A C 1
ATOM 1907 O O . SER A 1 251 ? 9.223 -22.194 23.855 1.00 89.50 251 SER A O 1
ATOM 1909 N N . GLU A 1 252 ? 8.617 -22.076 21.688 1.00 88.94 252 GLU A N 1
ATOM 1910 C CA . GLU A 1 252 ? 9.951 -21.812 21.159 1.00 88.94 252 GLU A CA 1
ATOM 1911 C C . GLU A 1 252 ? 10.378 -20.356 21.405 1.00 88.94 252 GLU A C 1
ATOM 1913 O O . GLU A 1 252 ? 9.586 -19.414 21.299 1.00 88.94 252 GLU A O 1
ATOM 1918 N N . GLU A 1 253 ? 11.659 -20.167 21.723 1.00 86.25 253 GLU A N 1
ATOM 1919 C CA . GLU A 1 253 ? 12.271 -18.841 21.812 1.00 86.25 253 GLU A CA 1
ATOM 1920 C C . GLU A 1 253 ? 12.722 -18.377 20.422 1.00 86.25 253 GLU A C 1
ATOM 1922 O O . GLU A 1 253 ? 13.184 -19.176 19.605 1.00 86.25 253 GLU A O 1
ATOM 1927 N N . ARG A 1 254 ? 12.587 -17.075 20.154 1.00 85.56 254 ARG A N 1
ATOM 1928 C CA . ARG A 1 254 ? 12.895 -16.460 18.858 1.00 85.56 254 ARG A CA 1
ATOM 1929 C C . ARG A 1 254 ? 13.820 -15.270 19.024 1.00 85.56 254 ARG A C 1
ATOM 1931 O O . ARG A 1 254 ? 13.731 -14.538 20.009 1.00 85.56 254 ARG A O 1
ATOM 1938 N N . GLU A 1 255 ? 14.672 -15.070 18.028 1.00 90.06 255 GLU A N 1
ATOM 1939 C CA . GLU A 1 255 ? 15.478 -13.862 17.901 1.00 90.06 255 GLU A CA 1
ATOM 1940 C C . GLU A 1 255 ? 14.737 -12.847 17.034 1.00 90.06 255 GLU A C 1
ATOM 1942 O O . GLU A 1 255 ? 14.208 -13.177 15.973 1.00 90.06 255 GLU A O 1
ATOM 1947 N N . TYR A 1 256 ? 14.703 -11.605 17.503 1.00 93.75 256 TYR A N 1
ATOM 1948 C CA . TYR A 1 256 ? 14.051 -10.491 16.830 1.00 93.75 256 TYR A CA 1
ATOM 1949 C C . TYR A 1 256 ? 15.090 -9.429 16.486 1.00 93.75 256 TYR A C 1
ATOM 1951 O O . TYR A 1 256 ? 16.069 -9.247 17.209 1.00 93.75 256 TYR A O 1
ATOM 1959 N N . SER A 1 257 ? 14.887 -8.730 15.369 1.00 94.19 257 SER A N 1
ATOM 1960 C CA . SER A 1 257 ? 15.785 -7.650 14.943 1.00 94.19 257 SER A CA 1
ATOM 1961 C C . SER A 1 257 ? 15.669 -6.405 15.823 1.00 94.19 257 SER A C 1
ATOM 1963 O O . SER A 1 257 ? 16.611 -5.618 15.895 1.00 94.19 257 SER A O 1
ATOM 1965 N N . GLY A 1 258 ? 14.521 -6.227 16.479 1.00 89.38 258 GLY A N 1
ATOM 1966 C CA . GLY A 1 258 ? 14.267 -5.173 17.446 1.00 89.38 258 GLY A CA 1
ATOM 1967 C C . GLY A 1 258 ? 14.271 -5.649 18.890 1.00 89.38 258 GLY A C 1
ATOM 1968 O O . GLY A 1 258 ? 14.563 -6.798 19.216 1.00 89.38 258 GLY A O 1
ATOM 1969 N N . GLU A 1 259 ? 13.928 -4.726 19.781 1.00 87.56 259 GLU A N 1
ATOM 1970 C CA . GLU A 1 259 ? 13.877 -5.009 21.213 1.00 87.56 259 GLU A CA 1
ATOM 1971 C C . GLU A 1 259 ? 12.790 -6.020 21.598 1.00 87.56 259 GLU A C 1
ATOM 1973 O O . GLU A 1 259 ? 11.717 -6.091 20.995 1.00 87.56 259 GLU A O 1
ATOM 1978 N N . LEU A 1 260 ? 13.064 -6.749 22.682 1.00 93.75 260 LEU A N 1
ATOM 1979 C CA . LEU A 1 260 ? 12.113 -7.636 23.337 1.00 93.75 260 LEU A CA 1
ATOM 1980 C C . LEU A 1 260 ? 11.315 -6.873 24.399 1.00 93.75 260 LEU A C 1
ATOM 1982 O O . LEU A 1 260 ? 11.878 -6.281 25.321 1.00 93.75 260 LEU A O 1
ATOM 1986 N N . MET A 1 261 ? 9.992 -6.944 24.307 1.00 95.94 261 MET A N 1
ATOM 1987 C CA . MET A 1 261 ? 9.056 -6.513 25.344 1.00 95.94 261 MET A CA 1
ATOM 1988 C C . MET A 1 261 ? 8.384 -7.732 25.975 1.00 95.94 261 MET A C 1
ATOM 1990 O O . MET A 1 261 ? 8.267 -8.777 25.343 1.00 95.94 261 MET A O 1
ATOM 1994 N N . GLN A 1 262 ? 7.911 -7.609 27.216 1.00 96.50 262 GLN A N 1
ATOM 1995 C CA . GLN A 1 262 ? 7.204 -8.696 27.893 1.00 96.50 262 GLN A CA 1
ATOM 1996 C C . GLN A 1 262 ? 5.992 -8.188 28.678 1.00 96.50 262 GLN A C 1
ATOM 1998 O O . GLN A 1 262 ? 6.047 -7.132 29.308 1.00 96.50 262 GLN A O 1
ATOM 2003 N N . LEU A 1 263 ? 4.922 -8.987 28.684 1.00 98.25 263 LEU A N 1
ATOM 2004 C CA . LEU A 1 263 ? 3.752 -8.824 29.544 1.00 98.25 263 LEU A CA 1
ATOM 2005 C C . LEU A 1 263 ? 3.379 -10.164 30.197 1.00 98.25 263 LEU A C 1
ATOM 2007 O O . LEU A 1 263 ? 3.217 -11.188 29.527 1.00 98.25 263 LEU A O 1
ATOM 2011 N N . ASP A 1 264 ? 3.219 -10.150 31.518 1.00 98.31 264 ASP A N 1
ATOM 2012 C CA . ASP A 1 264 ? 2.524 -11.214 32.242 1.00 98.31 264 ASP A CA 1
ATOM 2013 C C . ASP A 1 264 ? 1.024 -10.917 32.215 1.00 98.31 264 ASP A C 1
ATOM 2015 O O . ASP A 1 264 ? 0.557 -9.940 32.807 1.00 98.31 264 ASP A O 1
ATOM 2019 N N . LEU A 1 265 ? 0.270 -11.768 31.520 1.00 98.12 265 LEU A N 1
ATOM 2020 C CA . LEU A 1 265 ? -1.169 -11.633 31.343 1.00 98.12 265 LEU A CA 1
ATOM 2021 C C . LEU A 1 265 ? -1.913 -11.574 32.682 1.00 98.12 265 LEU A C 1
ATOM 2023 O O . LEU A 1 265 ? -2.943 -10.912 32.744 1.00 98.12 265 LEU A O 1
ATOM 2027 N N . SER A 1 266 ? -1.386 -12.181 33.753 1.00 97.06 266 SER A N 1
ATOM 2028 C CA . SER A 1 266 ? -2.018 -12.175 35.082 1.00 97.06 266 SER A CA 1
ATOM 2029 C C . SER A 1 266 ? -2.065 -10.791 35.744 1.00 97.06 266 SER A C 1
ATOM 2031 O O . SER A 1 266 ? -2.824 -10.585 36.689 1.00 97.06 266 SER A O 1
ATOM 2033 N N . THR A 1 267 ? -1.282 -9.834 35.236 1.00 97.31 267 THR A N 1
ATOM 2034 C CA . THR A 1 267 ? -1.221 -8.451 35.738 1.00 97.31 267 THR A CA 1
ATOM 2035 C C . THR A 1 267 ? -2.246 -7.521 35.088 1.00 97.31 267 THR A C 1
ATOM 2037 O O . THR A 1 267 ? -2.414 -6.381 35.526 1.00 97.31 267 THR A O 1
ATOM 2040 N N . VAL A 1 268 ? -2.933 -7.983 34.039 1.00 97.50 268 VAL A N 1
ATOM 2041 C CA . VAL A 1 268 ? -3.969 -7.204 33.357 1.00 97.50 268 VAL A CA 1
ATOM 2042 C C . VAL A 1 268 ? -5.161 -7.025 34.296 1.00 97.50 268 VAL A C 1
ATOM 2044 O O . VAL A 1 268 ? -5.586 -7.958 34.968 1.00 97.50 268 VAL A O 1
ATOM 2047 N N . VAL A 1 269 ? -5.702 -5.808 34.339 1.00 96.62 269 VAL A N 1
ATOM 2048 C CA . VAL A 1 269 ? -6.875 -5.451 35.150 1.00 96.62 269 VAL A CA 1
ATOM 2049 C C . VAL A 1 269 ? -7.939 -4.795 34.274 1.00 96.62 269 VAL A C 1
ATOM 2051 O O . VAL A 1 269 ? -7.566 -4.171 33.274 1.00 96.62 269 VAL A O 1
ATOM 2054 N N . PRO A 1 270 ? -9.233 -4.879 34.648 1.00 96.31 270 PRO A N 1
ATOM 2055 C CA . PRO A 1 270 ? -10.306 -4.172 33.956 1.00 96.31 270 PRO A CA 1
ATOM 2056 C C . PRO A 1 270 ? -9.994 -2.686 33.780 1.00 96.31 270 PRO A C 1
ATOM 2058 O O . PRO A 1 270 ? -9.671 -1.983 34.745 1.00 96.31 270 PRO A O 1
ATOM 2061 N N . CYS A 1 271 ? -10.082 -2.197 32.550 1.00 97.69 271 CYS A N 1
ATOM 2062 C CA . CYS A 1 271 ? -9.723 -0.829 32.213 1.00 97.69 271 CYS A CA 1
ATOM 2063 C C . CYS A 1 271 ? -10.601 -0.250 31.102 1.00 97.69 271 CYS A C 1
ATOM 2065 O O . CYS A 1 271 ? -11.301 -0.949 30.372 1.00 97.69 271 CYS A O 1
ATOM 2067 N N . VAL A 1 272 ? -10.551 1.070 30.996 1.00 98.19 272 VAL A N 1
ATOM 2068 C CA . VAL A 1 272 ? -11.041 1.832 29.852 1.00 98.19 272 VAL A CA 1
ATOM 2069 C C . VAL A 1 272 ? -9.888 2.648 29.275 1.00 98.19 272 VAL A C 1
ATOM 2071 O O . VAL A 1 272 ? -8.870 2.836 29.939 1.00 98.19 272 VAL A O 1
ATOM 2074 N N . SER A 1 273 ? -10.047 3.190 28.073 1.00 98.12 273 SER A N 1
ATOM 2075 C CA . SER A 1 273 ? -9.114 4.189 27.534 1.00 98.12 273 SER A CA 1
ATOM 2076 C C . SER A 1 273 ? -9.840 5.467 27.157 1.00 98.12 273 SER A C 1
ATOM 2078 O O . SER A 1 273 ? -10.855 5.413 26.465 1.00 98.12 273 SER A O 1
ATOM 2080 N N . GLY A 1 274 ? -9.329 6.620 27.587 1.00 96.12 274 GLY A N 1
ATOM 2081 C CA . GLY A 1 274 ? -9.941 7.924 27.332 1.00 96.12 274 GLY A CA 1
ATOM 2082 C C . GLY A 1 274 ? -9.435 9.040 28.242 1.00 96.12 274 GLY A C 1
ATOM 2083 O O . GLY A 1 274 ? -8.495 8.829 29.006 1.00 96.12 274 GLY A O 1
ATOM 2084 N N . PRO A 1 275 ? -10.007 10.253 28.142 1.00 94.69 275 PRO A N 1
ATOM 2085 C CA . PRO A 1 275 ? -11.228 10.589 27.402 1.00 94.69 275 PRO A CA 1
ATOM 2086 C C . PRO A 1 275 ? -11.031 10.956 25.923 1.00 94.69 275 PRO A C 1
ATOM 2088 O O . PRO A 1 275 ? -12.026 11.145 25.222 1.00 94.69 275 PRO A O 1
ATOM 2091 N N . LYS A 1 276 ? -9.783 11.129 25.462 1.00 91.12 276 LYS A N 1
ATOM 2092 C CA . LYS A 1 276 ? -9.495 11.681 24.124 1.00 91.12 276 LYS A CA 1
ATOM 2093 C C . LYS A 1 276 ? -8.537 10.855 23.267 1.00 91.12 276 LYS A C 1
ATOM 2095 O O . LYS A 1 276 ? -8.406 11.163 22.085 1.00 91.12 276 LYS A O 1
ATOM 2100 N N . ARG A 1 277 ? -7.838 9.853 23.821 1.00 92.19 277 ARG A N 1
ATOM 2101 C CA . ARG A 1 277 ? -6.899 9.008 23.059 1.00 92.19 277 ARG A CA 1
ATOM 2102 C C . ARG A 1 277 ? -7.019 7.519 23.414 1.00 92.19 277 ARG A C 1
ATOM 2104 O O . ARG A 1 277 ? -7.346 7.197 24.560 1.00 92.19 277 ARG A O 1
ATOM 2111 N N . PRO A 1 278 ? -6.703 6.602 22.478 1.00 93.62 278 PRO A N 1
ATOM 2112 C CA . PRO A 1 278 ? -6.824 5.155 22.711 1.00 93.62 278 PRO A CA 1
ATOM 2113 C C . PRO A 1 278 ? -5.779 4.571 23.669 1.00 93.62 278 PRO A C 1
ATOM 2115 O O . PRO A 1 278 ? -6.039 3.578 24.341 1.00 93.62 278 PRO A O 1
ATOM 2118 N N . HIS A 1 279 ? -4.598 5.186 23.755 1.00 93.75 279 HIS A N 1
ATOM 2119 C CA . HIS A 1 279 ? -3.510 4.751 24.641 1.00 93.75 279 HIS A CA 1
ATOM 2120 C C . HIS A 1 279 ? -3.567 5.392 26.040 1.00 93.75 279 HIS A C 1
ATOM 2122 O O . HIS A 1 279 ? -2.735 5.067 26.891 1.00 93.75 279 HIS A O 1
ATOM 2128 N N . ASP A 1 280 ? -4.549 6.262 26.309 1.00 95.75 280 ASP A N 1
ATOM 2129 C CA . ASP A 1 280 ? -4.805 6.848 27.632 1.00 95.75 280 ASP A CA 1
ATOM 2130 C C . ASP A 1 280 ? -5.578 5.864 28.522 1.00 95.75 280 ASP A C 1
ATOM 2132 O O . ASP A 1 280 ? -6.726 6.104 28.899 1.00 95.75 280 ASP A O 1
ATOM 2136 N N . ARG A 1 281 ? -4.942 4.730 28.828 1.00 97.38 281 ARG A N 1
ATOM 2137 C CA . ARG A 1 281 ? -5.499 3.662 29.663 1.00 97.38 281 ARG A CA 1
ATOM 2138 C C . ARG A 1 281 ? -5.733 4.140 31.098 1.00 97.38 281 ARG A C 1
ATOM 2140 O O . ARG A 1 281 ? -4.842 4.717 31.718 1.00 97.38 281 ARG A O 1
ATOM 2147 N N . VAL A 1 282 ? -6.903 3.819 31.641 1.00 97.88 282 VAL A N 1
ATOM 2148 C CA . VAL A 1 282 ? -7.328 4.092 33.018 1.00 97.88 282 VAL A CA 1
ATOM 2149 C C . VAL A 1 282 ? -7.954 2.822 33.584 1.00 97.88 282 VAL A C 1
ATOM 2151 O O . VAL A 1 282 ? -8.855 2.253 32.969 1.00 97.88 282 VAL A O 1
ATOM 2154 N N . ALA A 1 283 ? -7.485 2.345 34.738 1.00 97.62 283 ALA A N 1
ATOM 2155 C CA . ALA A 1 283 ? -8.150 1.230 35.409 1.00 97.62 283 ALA A CA 1
ATOM 2156 C C . ALA A 1 283 ? -9.587 1.632 35.773 1.00 97.62 283 ALA A C 1
ATOM 2158 O O . ALA A 1 283 ? -9.838 2.782 36.131 1.00 97.62 283 ALA A O 1
ATOM 2159 N N . VAL A 1 284 ? -10.538 0.697 35.704 1.00 96.75 284 VAL A N 1
ATOM 2160 C CA . VAL A 1 284 ? -11.956 0.993 35.995 1.00 96.75 284 VAL A CA 1
ATOM 2161 C C . VAL A 1 284 ? -12.130 1.610 37.391 1.00 96.75 284 VAL A C 1
ATOM 2163 O O . VAL A 1 284 ? -12.945 2.513 37.565 1.00 96.75 284 VAL A O 1
ATOM 2166 N N . THR A 1 285 ? -11.316 1.187 38.360 1.00 95.88 285 THR A N 1
ATOM 2167 C CA . THR A 1 285 ? -11.289 1.711 39.737 1.00 95.88 285 THR A CA 1
ATOM 2168 C C . THR A 1 285 ? -10.817 3.163 39.842 1.00 95.88 285 THR A C 1
ATOM 2170 O O . THR A 1 285 ? -11.191 3.859 40.782 1.00 95.88 285 THR A O 1
ATOM 2173 N N . ASP A 1 286 ? -10.017 3.637 38.884 1.00 97.12 286 ASP A N 1
ATOM 2174 C CA . ASP A 1 286 ? -9.416 4.975 38.898 1.00 97.12 286 ASP A CA 1
ATOM 2175 C C . ASP A 1 286 ? -10.198 5.987 38.049 1.00 97.12 286 ASP A C 1
ATOM 2177 O O . ASP A 1 286 ? -10.017 7.197 38.209 1.00 97.12 286 ASP A O 1
ATOM 2181 N N . LEU A 1 287 ? -11.091 5.518 37.168 1.00 97.00 287 LEU A N 1
ATOM 2182 C CA . LEU A 1 287 ? -11.828 6.366 36.229 1.00 97.00 287 LEU A CA 1
ATOM 2183 C C . LEU A 1 287 ? -12.609 7.516 36.891 1.00 97.00 287 LEU A C 1
ATOM 2185 O O . LEU A 1 287 ? -12.542 8.632 36.366 1.00 97.00 287 LEU A O 1
ATOM 2189 N N . PRO A 1 288 ? -13.311 7.325 38.027 1.00 97.00 288 PRO A N 1
ATOM 2190 C CA . PRO A 1 288 ? -14.023 8.427 38.670 1.00 97.00 288 PRO A CA 1
ATOM 2191 C C . PRO A 1 288 ? -13.092 9.578 39.044 1.00 97.00 288 PRO A C 1
ATOM 2193 O O . PRO A 1 288 ? -13.416 10.742 38.812 1.00 97.00 288 PRO A O 1
ATOM 2196 N N . LYS A 1 289 ? -11.912 9.247 39.578 1.00 96.19 289 LYS A N 1
ATOM 2197 C CA . LYS A 1 289 ? -10.903 10.231 39.956 1.00 96.19 289 LYS A CA 1
ATOM 2198 C C . LYS A 1 289 ? -10.280 10.889 38.725 1.00 96.19 289 LYS A C 1
ATOM 2200 O O . LYS A 1 289 ? -10.241 12.113 38.677 1.00 96.19 289 LYS A O 1
ATOM 2205 N N . ASP A 1 290 ? -9.861 10.100 37.732 1.00 96.56 290 ASP A N 1
ATOM 2206 C CA . ASP A 1 290 ? -9.266 10.604 36.480 1.00 96.56 290 ASP A CA 1
ATOM 2207 C C . ASP A 1 290 ? -10.199 11.609 35.782 1.00 96.56 290 ASP A C 1
ATOM 2209 O O . ASP A 1 290 ? -9.765 12.684 35.368 1.00 96.56 290 ASP A O 1
ATOM 2213 N N . PHE A 1 291 ? -11.504 11.314 35.733 1.00 96.56 291 PHE A N 1
ATOM 2214 C CA . PHE A 1 291 ? -12.490 12.214 35.140 1.00 96.56 291 PHE A CA 1
ATOM 2215 C C . PHE A 1 291 ? -12.667 13.516 35.934 1.00 96.56 291 PHE A C 1
ATOM 2217 O O . PHE A 1 291 ? -12.690 14.594 35.338 1.00 96.56 291 PHE A O 1
ATOM 2224 N N . ILE A 1 292 ? -12.799 13.430 37.265 1.00 95.06 292 ILE A N 1
ATOM 2225 C CA . ILE A 1 292 ? -12.983 14.604 38.135 1.00 95.06 292 ILE A CA 1
ATOM 2226 C C . ILE A 1 292 ? -11.754 15.518 38.073 1.00 95.06 292 ILE A C 1
ATOM 2228 O O . ILE A 1 292 ? -11.903 16.730 37.906 1.00 95.06 292 ILE A O 1
ATOM 2232 N N . ASP A 1 293 ? -10.551 14.949 38.147 1.00 94.81 293 ASP A N 1
ATOM 2233 C CA . ASP A 1 293 ? -9.299 15.701 38.039 1.00 94.81 293 ASP A CA 1
ATOM 2234 C C . ASP A 1 293 ? -9.207 16.400 36.664 1.00 94.81 293 ASP A C 1
ATOM 2236 O O . ASP A 1 293 ? -8.882 17.592 36.577 1.00 94.81 293 ASP A O 1
ATOM 2240 N N . GLY A 1 294 ? -9.614 15.700 35.597 1.00 94.94 294 GLY A N 1
ATOM 2241 C CA . GLY A 1 294 ? -9.649 16.213 34.227 1.00 94.94 294 GLY A CA 1
ATOM 2242 C C . GLY A 1 294 ? -10.585 17.406 33.999 1.00 94.94 294 GLY A C 1
ATOM 2243 O O . GLY A 1 294 ? -10.333 18.214 33.100 1.00 94.94 294 GLY A O 1
ATOM 2244 N N . LEU A 1 295 ? -11.629 17.596 34.822 1.00 95.50 295 LEU A N 1
ATOM 2245 C CA . LEU A 1 295 ? -12.519 18.762 34.704 1.00 95.50 295 LEU A CA 1
ATOM 2246 C C . LEU A 1 295 ? -11.751 20.077 34.861 1.00 95.50 295 LEU A C 1
ATOM 2248 O O . LEU A 1 295 ? -12.002 21.009 34.104 1.00 95.50 295 LEU A O 1
ATOM 2252 N N . SER A 1 296 ? -10.790 20.143 35.786 1.00 93.00 296 SER A N 1
ATOM 2253 C CA . SER A 1 296 ? -10.007 21.364 36.039 1.00 93.00 296 SER A CA 1
ATOM 2254 C C . SER A 1 296 ? -8.791 21.511 35.117 1.00 93.00 296 SER A C 1
ATOM 2256 O O . SER A 1 296 ? -8.255 22.610 34.975 1.00 93.00 296 SER A O 1
ATOM 2258 N N . THR A 1 297 ? -8.306 20.418 34.521 1.00 92.38 297 THR A N 1
ATOM 2259 C CA . THR A 1 297 ? -7.103 20.429 33.677 1.00 92.38 297 THR A CA 1
ATOM 2260 C C . THR A 1 297 ? -7.346 21.218 32.376 1.00 92.38 297 THR A C 1
ATOM 2262 O O . THR A 1 297 ? -8.408 21.052 31.771 1.00 92.38 297 THR A O 1
ATOM 2265 N N . PRO A 1 298 ? -6.393 22.051 31.900 1.00 86.44 298 PRO A N 1
ATOM 2266 C CA . PRO A 1 298 ? -6.548 22.833 30.670 1.00 86.44 298 PRO A CA 1
ATOM 2267 C C . PRO A 1 298 ? -6.896 21.980 29.438 1.00 86.44 298 PRO A C 1
ATOM 2269 O O . PRO A 1 298 ? -6.391 20.864 29.312 1.00 86.44 298 PRO A O 1
ATOM 2272 N N . PRO A 1 299 ? -7.690 22.505 28.485 1.00 79.81 299 PRO A N 1
ATOM 2273 C CA . PRO A 1 299 ? -8.154 21.746 27.321 1.00 79.81 299 PRO A CA 1
ATOM 2274 C C . PRO A 1 299 ? -7.037 21.404 26.323 1.00 79.81 299 PRO A C 1
ATOM 2276 O O . PRO A 1 299 ? -7.223 20.525 25.487 1.00 79.81 299 PRO A O 1
ATOM 2279 N N . THR A 1 300 ? -5.878 22.065 26.431 1.00 76.06 300 THR A N 1
ATOM 2280 C CA . THR A 1 300 ? -4.647 21.731 25.698 1.00 76.06 300 THR A CA 1
ATOM 2281 C C . THR A 1 300 ? -4.039 20.395 26.136 1.00 76.06 300 THR A C 1
ATOM 2283 O O . THR A 1 300 ? -3.242 19.823 25.402 1.00 76.06 300 THR A O 1
ATOM 2286 N N . SER A 1 301 ? -4.416 19.874 27.309 1.00 85.00 301 SER A N 1
ATOM 2287 C CA . SER A 1 301 ? -4.087 18.513 27.734 1.00 85.00 301 SER A CA 1
ATOM 2288 C C . SER A 1 301 ? -5.107 17.513 27.190 1.00 85.00 301 SER A C 1
ATOM 2290 O O . SER A 1 301 ? -6.318 17.738 27.249 1.00 85.00 301 SER A O 1
ATOM 2292 N N . PHE A 1 302 ? -4.638 16.338 26.768 1.00 86.75 302 PHE A N 1
ATOM 2293 C CA . PHE A 1 302 ? -5.510 15.239 26.342 1.00 86.75 302 PHE A CA 1
ATOM 2294 C C . PHE A 1 302 ? -6.405 14.686 27.465 1.00 86.75 302 PHE A C 1
ATOM 2296 O O . PHE A 1 302 ? -7.437 14.079 27.186 1.00 86.75 302 PHE A O 1
ATOM 2303 N N . LYS A 1 303 ? -6.052 14.945 28.729 1.00 90.75 303 LYS A N 1
ATOM 2304 C CA . LYS A 1 303 ? -6.848 14.593 29.915 1.00 90.75 303 LYS A CA 1
ATOM 2305 C C . LYS A 1 303 ? -7.710 15.748 30.442 1.00 90.75 303 LYS A C 1
ATOM 2307 O O . LYS A 1 303 ? -8.403 15.568 31.433 1.00 90.75 303 LYS A O 1
ATOM 2312 N N . GLY A 1 304 ? -7.663 16.930 29.819 1.00 90.81 304 GLY A N 1
ATOM 2313 C CA . GLY A 1 304 ? -8.292 18.138 30.351 1.00 90.81 304 GLY A CA 1
ATOM 2314 C C . GLY A 1 304 ? -9.514 18.647 29.598 1.00 90.81 304 GLY A C 1
ATOM 2315 O O . GLY A 1 304 ? -9.606 18.566 28.369 1.00 90.81 304 GLY A O 1
ATOM 2316 N N . PHE A 1 305 ? -10.450 19.221 30.356 1.00 90.81 305 PHE A N 1
ATOM 2317 C CA . PHE A 1 305 ? -11.670 19.844 29.840 1.00 90.81 305 PHE A CA 1
ATOM 2318 C C . PHE A 1 305 ? -11.761 21.356 30.100 1.00 90.81 305 PHE A C 1
ATOM 2320 O O . PHE A 1 305 ? -12.540 22.024 29.426 1.00 90.81 305 PHE A O 1
ATOM 2327 N N . GLY A 1 306 ? -10.973 21.914 31.021 1.00 91.31 306 GLY A N 1
ATOM 2328 C CA . GLY A 1 306 ? -10.925 23.356 31.287 1.00 91.31 306 GLY A CA 1
ATOM 2329 C C . GLY A 1 306 ? -12.204 23.947 31.887 1.00 91.31 306 GLY A C 1
ATOM 2330 O O . GLY A 1 306 ? -12.525 25.096 31.602 1.00 91.31 306 GLY A O 1
ATOM 2331 N N . ILE A 1 307 ? -12.946 23.176 32.684 1.00 93.44 307 ILE A N 1
ATOM 2332 C CA . ILE A 1 307 ? -14.187 23.609 33.336 1.00 93.44 307 ILE A CA 1
ATOM 2333 C C . ILE A 1 307 ? -13.866 24.402 34.616 1.00 93.44 307 ILE A C 1
ATOM 2335 O O . ILE A 1 307 ? -13.242 23.852 35.535 1.00 93.44 307 ILE A O 1
ATOM 2339 N N . PRO A 1 308 ? -14.312 25.670 34.728 1.00 92.44 308 PRO A N 1
ATOM 2340 C CA . PRO A 1 308 ? -14.155 26.476 35.939 1.00 92.44 308 PRO A CA 1
ATOM 2341 C C . PRO A 1 308 ? -14.757 25.797 37.173 1.00 92.44 308 PRO A C 1
ATOM 2343 O O . PRO A 1 308 ? -15.817 25.179 37.083 1.00 92.44 308 PRO A O 1
ATOM 2346 N N . LYS A 1 309 ? -14.107 25.918 38.341 1.00 91.62 309 LYS A N 1
ATOM 2347 C CA . LYS A 1 309 ? -14.531 25.229 39.579 1.00 91.62 309 LYS A CA 1
ATOM 2348 C C . LYS A 1 309 ? -15.981 25.515 39.975 1.00 91.62 309 LYS A C 1
ATOM 2350 O O . LYS A 1 309 ? -16.666 24.611 40.435 1.00 91.62 309 LYS A O 1
ATOM 2355 N N . ASP A 1 310 ? -16.446 26.743 39.778 1.00 92.38 310 ASP A N 1
ATOM 2356 C CA . ASP A 1 310 ? -17.822 27.180 40.040 1.00 92.38 310 ASP A CA 1
ATOM 2357 C C . ASP A 1 310 ? -18.859 26.523 39.114 1.00 92.38 310 ASP A C 1
ATOM 2359 O O . ASP A 1 310 ? -20.030 26.437 39.476 1.00 92.38 310 ASP A O 1
ATOM 2363 N N . LYS A 1 311 ? -18.432 26.003 37.956 1.00 93.44 311 LYS A N 1
ATOM 2364 C CA . LYS A 1 311 ? -19.285 25.292 36.995 1.00 93.44 311 LYS A CA 1
ATOM 2365 C C . LYS A 1 311 ? -19.223 23.768 37.109 1.00 93.44 311 LYS A C 1
ATOM 2367 O O . LYS A 1 311 ? -20.057 23.096 36.517 1.00 93.44 311 LYS A O 1
ATOM 2372 N N . GLN A 1 312 ? -18.298 23.192 37.878 1.00 93.06 312 GLN A N 1
ATOM 2373 C CA . GLN A 1 312 ? -18.118 21.729 37.947 1.00 93.06 312 GLN A CA 1
ATOM 2374 C C . GLN A 1 312 ? -19.291 20.984 38.598 1.00 93.06 312 GLN A C 1
ATOM 2376 O O . GLN A 1 312 ? -19.451 19.785 38.384 1.00 93.06 312 GLN A O 1
ATOM 2381 N N . SER A 1 313 ? -20.126 21.680 39.370 1.00 94.19 313 SER A N 1
ATOM 2382 C CA . SER A 1 313 ? -21.343 21.139 39.981 1.00 94.19 313 SER A CA 1
ATOM 2383 C C . SER A 1 313 ? -22.615 21.459 39.185 1.00 94.19 313 SER A C 1
ATOM 2385 O O . SER A 1 313 ? -23.703 21.418 39.755 1.00 94.19 313 SER A O 1
ATOM 2387 N N . THR A 1 314 ? -22.501 21.834 37.905 1.00 96.06 314 THR A N 1
ATOM 2388 C CA . THR A 1 314 ? -23.665 22.167 37.067 1.00 96.06 314 THR A CA 1
ATOM 2389 C C . THR A 1 314 ? -24.584 20.955 36.903 1.00 96.06 314 THR A C 1
ATOM 2391 O O . THR A 1 314 ? -24.124 19.844 36.626 1.00 96.06 314 THR A O 1
ATOM 2394 N N . VAL A 1 315 ? -25.890 21.188 37.063 1.00 97.19 315 VAL A N 1
ATOM 2395 C CA . VAL A 1 315 ? -26.953 20.192 36.888 1.00 97.19 315 VAL A CA 1
ATOM 2396 C C . VAL A 1 315 ? -27.997 20.749 35.927 1.00 97.19 315 VAL A C 1
ATOM 2398 O O . VAL A 1 315 ? -28.510 21.846 36.144 1.00 97.19 315 VAL A O 1
ATOM 2401 N N . MET A 1 316 ? -28.328 19.982 34.892 1.00 97.44 316 MET A N 1
ATOM 2402 C CA . MET A 1 316 ? -29.358 20.307 33.908 1.00 97.44 316 MET A CA 1
ATOM 2403 C C . MET A 1 316 ? -30.460 19.252 33.955 1.00 97.44 316 MET A C 1
ATOM 2405 O O . MET A 1 316 ? -30.223 18.093 33.622 1.00 97.44 316 MET A O 1
ATOM 2409 N N . THR A 1 317 ? -31.670 19.639 34.353 1.00 96.50 317 THR A N 1
ATOM 2410 C CA . THR A 1 317 ? -32.817 18.722 34.381 1.00 96.50 317 THR A CA 1
ATOM 2411 C C . THR A 1 317 ? -33.508 18.691 33.019 1.00 96.50 317 THR A C 1
ATOM 2413 O O . THR A 1 317 ? -33.962 19.726 32.532 1.00 96.50 317 THR A O 1
ATOM 2416 N N . ILE A 1 318 ? -33.648 17.502 32.436 1.00 96.50 318 ILE A N 1
ATOM 2417 C CA . ILE A 1 318 ? -34.423 17.252 31.215 1.00 96.50 318 ILE A CA 1
ATOM 2418 C C . ILE A 1 318 ? -35.771 16.609 31.548 1.00 96.50 318 ILE A C 1
ATOM 2420 O O . ILE A 1 318 ? -35.878 15.834 32.500 1.00 96.50 318 ILE A O 1
ATOM 2424 N N . ASP A 1 319 ? -36.796 16.908 30.751 1.00 94.88 319 ASP A N 1
ATOM 2425 C CA . ASP A 1 319 ? -38.052 16.154 30.730 1.00 94.88 319 ASP A CA 1
ATOM 2426 C C . ASP A 1 319 ? -38.008 15.180 29.550 1.00 94.88 319 ASP A C 1
ATOM 2428 O O . ASP A 1 319 ? -38.043 15.598 28.395 1.00 94.88 319 ASP A O 1
ATOM 2432 N N . TYR A 1 320 ? -37.882 13.888 29.852 1.00 93.12 320 TYR A N 1
ATOM 2433 C CA . TYR A 1 320 ? -37.814 12.823 28.861 1.00 93.12 320 TYR A CA 1
ATOM 2434 C C . TYR A 1 320 ? -39.078 11.966 28.957 1.00 93.12 320 TYR A C 1
ATOM 2436 O O . TYR A 1 320 ? -39.253 11.195 29.906 1.00 93.12 320 TYR A O 1
ATOM 2444 N N . HIS A 1 321 ? -39.984 12.126 27.990 1.00 90.69 321 HIS A N 1
ATOM 2445 C CA . HIS A 1 321 ? -41.293 11.458 27.945 1.00 90.69 321 HIS A CA 1
ATOM 2446 C C . HIS A 1 321 ? -42.123 11.576 29.245 1.00 90.69 321 HIS A C 1
ATOM 2448 O O . HIS A 1 321 ? -42.752 10.609 29.680 1.00 90.69 321 HIS A O 1
ATOM 2454 N N . GLY A 1 322 ? -42.144 12.754 29.878 1.00 90.56 322 GLY A N 1
ATOM 2455 C CA . GLY A 1 322 ? -42.938 13.023 31.082 1.00 90.56 322 GLY A CA 1
ATOM 2456 C C . GLY A 1 322 ? -42.258 12.619 32.393 1.00 90.56 322 GLY A C 1
ATOM 2457 O O . GLY A 1 322 ? -42.887 12.677 33.454 1.00 90.56 322 GLY A O 1
ATOM 2458 N N . LYS A 1 323 ? -40.986 12.202 32.350 1.00 94.75 323 LYS A N 1
ATOM 2459 C CA . LYS A 1 323 ? -40.171 11.902 33.531 1.00 94.75 323 LYS A CA 1
ATOM 2460 C C . LYS A 1 323 ? -38.910 12.763 33.540 1.00 94.75 323 LYS A C 1
ATOM 2462 O O . LYS A 1 323 ? -38.219 12.888 32.535 1.00 94.75 323 LYS A O 1
ATOM 2467 N N . LYS A 1 324 ? -38.599 13.330 34.707 1.00 95.94 324 LYS A N 1
ATOM 2468 C CA . LYS A 1 324 ? -37.426 14.188 34.896 1.00 95.94 324 LYS A CA 1
ATOM 2469 C C . LYS A 1 324 ? -36.156 13.377 35.140 1.00 95.94 324 LYS A C 1
ATOM 2471 O O . LYS A 1 324 ? -36.179 12.430 35.929 1.00 95.94 324 LYS A O 1
ATOM 2476 N N . TYR A 1 325 ? -35.069 13.787 34.494 1.00 96.75 325 TYR A N 1
ATOM 2477 C CA . TYR A 1 325 ? -33.721 13.246 34.673 1.00 96.75 325 TYR A CA 1
ATOM 2478 C C . TYR A 1 325 ? -32.719 14.389 34.807 1.00 96.75 325 TYR A C 1
ATOM 2480 O O . TYR A 1 325 ? -32.855 15.398 34.122 1.00 96.75 325 TYR A O 1
ATOM 2488 N N . ASP A 1 326 ? -31.707 14.220 35.652 1.00 96.94 326 ASP A N 1
ATOM 2489 C CA . ASP A 1 326 ? -30.649 15.212 35.840 1.00 96.94 326 ASP A CA 1
ATOM 2490 C C . ASP A 1 326 ? -29.393 14.802 35.067 1.00 96.94 326 ASP A C 1
ATOM 2492 O O . ASP A 1 326 ? -28.902 13.682 35.210 1.00 96.94 326 ASP A O 1
ATOM 2496 N N . LEU A 1 327 ? -28.867 15.724 34.263 1.00 97.75 327 LEU A N 1
ATOM 2497 C CA . LEU A 1 327 ? -27.584 15.605 33.581 1.00 97.75 327 LEU A CA 1
ATOM 2498 C C . LEU A 1 327 ? -26.537 16.469 34.283 1.00 97.75 327 LEU A C 1
ATOM 2500 O O . LEU A 1 327 ? -26.763 17.636 34.596 1.00 97.75 327 LEU A O 1
ATOM 2504 N N . THR A 1 328 ? -25.367 15.886 34.495 1.00 97.56 328 THR A N 1
ATOM 2505 C CA . THR A 1 328 ? -24.201 16.492 35.149 1.00 97.56 328 THR A CA 1
ATOM 2506 C C . THR A 1 328 ? -22.924 16.171 34.373 1.00 97.56 328 THR A C 1
ATOM 2508 O O . THR A 1 328 ? -22.926 15.350 33.448 1.00 97.56 328 THR A O 1
ATOM 2511 N N . HIS A 1 329 ? -21.799 16.776 34.761 1.00 97.81 329 HIS A N 1
ATOM 2512 C CA . HIS A 1 329 ? -20.493 16.357 34.249 1.00 97.81 329 HIS A CA 1
ATOM 2513 C C . HIS A 1 329 ? -20.253 14.863 34.526 1.00 97.81 329 HIS A C 1
ATOM 2515 O O . HIS A 1 329 ? -20.373 14.389 35.654 1.00 97.81 329 HIS A O 1
ATOM 2521 N N . GLY A 1 330 ? -19.906 14.115 33.480 1.00 97.19 330 GLY A N 1
ATOM 2522 C CA . GLY A 1 330 ? -19.686 12.669 33.541 1.00 97.19 330 GLY A CA 1
ATOM 2523 C C . GLY A 1 330 ? -20.950 11.827 33.371 1.00 97.19 330 GLY A C 1
ATOM 2524 O O . GLY A 1 330 ? -20.848 10.600 33.378 1.00 97.19 330 GLY A O 1
ATOM 2525 N N . SER A 1 331 ? -22.120 12.448 33.176 1.00 98.44 331 SER A N 1
ATOM 2526 C CA . SER A 1 331 ? -23.328 11.728 32.757 1.00 98.44 331 SER A CA 1
ATOM 2527 C C . SER A 1 331 ? -23.098 11.038 31.418 1.00 98.44 331 SER A C 1
ATOM 2529 O O . SER A 1 331 ? -22.524 11.619 30.493 1.00 98.44 331 SER A O 1
ATOM 2531 N N . LEU A 1 332 ? -23.538 9.789 31.317 1.00 98.38 332 LEU A N 1
ATOM 2532 C CA . LEU A 1 332 ? -23.454 9.001 30.100 1.00 98.38 332 LEU A CA 1
ATOM 2533 C C . LEU A 1 332 ? -24.664 9.311 29.223 1.00 98.38 332 LEU A C 1
ATOM 2535 O O . LEU A 1 332 ? -25.798 9.204 29.679 1.00 98.38 332 LEU A O 1
ATOM 2539 N N . VAL A 1 333 ? -24.426 9.678 27.967 1.00 98.38 333 VAL A N 1
ATOM 2540 C CA . VAL A 1 333 ? -25.502 9.983 27.003 1.00 98.38 333 VAL A CA 1
ATOM 2541 C C . VAL A 1 333 ? -25.506 9.037 25.807 1.00 98.38 333 VAL A C 1
ATOM 2543 O O . VAL A 1 333 ? -26.505 8.940 25.099 1.00 98.38 333 VAL A O 1
ATOM 2546 N N . LEU A 1 334 ? -24.410 8.304 25.601 1.00 98.38 334 LEU A N 1
ATOM 2547 C CA . LEU A 1 334 ? -24.248 7.350 24.513 1.00 98.38 334 LEU A CA 1
ATOM 2548 C C . LEU A 1 334 ? -23.516 6.100 25.015 1.00 98.38 334 LEU A C 1
ATOM 2550 O O . LEU A 1 334 ? -22.455 6.204 25.633 1.00 98.38 334 LEU A O 1
ATOM 2554 N N . ALA A 1 335 ? -24.060 4.924 24.703 1.00 98.56 335 ALA A N 1
ATOM 2555 C CA . ALA A 1 335 ? -23.451 3.632 25.007 1.00 98.56 335 ALA A CA 1
ATOM 2556 C C . ALA A 1 335 ? -23.561 2.696 23.794 1.00 98.56 335 ALA A C 1
ATOM 2558 O O . ALA A 1 335 ? -24.658 2.286 23.418 1.00 98.56 335 ALA A O 1
ATOM 2559 N N . ALA A 1 336 ? -22.443 2.364 23.150 1.00 98.50 336 ALA A N 1
ATOM 2560 C CA . ALA A 1 336 ? -22.463 1.616 21.890 1.00 98.50 336 ALA A CA 1
ATOM 2561 C C . ALA A 1 336 ? -21.608 0.349 21.947 1.00 98.50 336 ALA A C 1
ATOM 2563 O O . ALA A 1 336 ? -20.383 0.420 22.058 1.00 98.50 336 ALA A O 1
ATOM 2564 N N . ILE A 1 337 ? -22.252 -0.810 21.792 1.00 98.44 337 ILE A N 1
ATOM 2565 C CA . ILE A 1 337 ? -21.550 -2.050 21.457 1.00 98.44 337 ILE A CA 1
ATOM 2566 C C . ILE A 1 337 ? -21.372 -2.046 19.939 1.00 98.44 337 ILE A C 1
ATOM 2568 O O . ILE A 1 337 ? -22.319 -2.249 19.185 1.00 98.44 337 ILE A O 1
ATOM 2572 N N . THR A 1 338 ? -20.168 -1.718 19.489 1.00 96.50 338 THR A N 1
ATOM 2573 C CA . THR A 1 338 ? -19.836 -1.428 18.089 1.00 96.50 338 THR A CA 1
ATOM 2574 C C . THR A 1 338 ? -18.415 -1.895 17.757 1.00 96.50 338 THR A C 1
ATOM 2576 O O . THR A 1 338 ? -17.708 -2.396 18.632 1.00 96.50 338 THR A O 1
ATOM 2579 N N . SER A 1 339 ? -17.984 -1.647 16.517 1.00 92.25 339 SER A N 1
ATOM 2580 C CA . SER A 1 339 ? -16.661 -1.946 15.955 1.00 92.25 339 SER A CA 1
ATOM 2581 C C . SER A 1 339 ? -16.362 -3.421 15.711 1.00 92.25 339 SER A C 1
ATOM 2583 O O . SER A 1 339 ? -16.660 -4.293 16.527 1.00 92.25 339 SER A O 1
ATOM 2585 N N . CYS A 1 340 ? -15.649 -3.683 14.616 1.00 91.81 340 CYS A N 1
ATOM 2586 C CA . CYS A 1 340 ? -15.026 -4.976 14.340 1.00 91.81 340 CYS A CA 1
ATOM 2587 C C . CYS A 1 340 ? -14.087 -5.433 15.469 1.00 91.81 340 CYS A C 1
ATOM 2589 O O . CYS A 1 340 ? -14.021 -6.624 15.723 1.00 91.81 340 CYS A O 1
ATOM 2591 N N . THR A 1 341 ? -13.436 -4.510 16.192 1.00 91.56 341 THR A N 1
ATOM 2592 C CA . THR A 1 341 ? -12.456 -4.811 17.256 1.00 91.56 341 THR A CA 1
ATOM 2593 C C . THR A 1 341 ? -12.970 -5.807 18.298 1.00 91.56 341 THR A C 1
ATOM 2595 O O . THR A 1 341 ? -12.227 -6.686 18.731 1.00 91.56 341 THR A O 1
ATOM 2598 N N . AS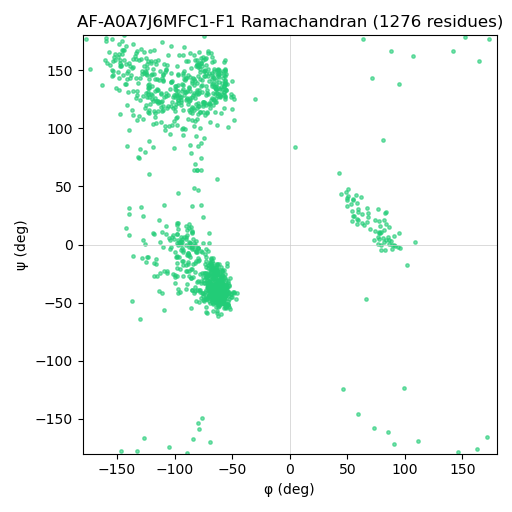N A 1 342 ? -14.229 -5.646 18.722 1.00 93.94 342 ASN A N 1
ATOM 2599 C CA . ASN A 1 342 ? -14.827 -6.441 19.796 1.00 93.94 342 ASN A CA 1
ATOM 2600 C C . ASN A 1 342 ? -16.030 -7.268 19.329 1.00 93.94 342 ASN A C 1
ATOM 2602 O O . ASN A 1 342 ? -16.298 -8.314 19.911 1.00 93.94 342 ASN A O 1
ATOM 2606 N N . THR A 1 343 ? -16.757 -6.845 18.287 1.00 94.06 343 THR A N 1
ATOM 2607 C CA . THR A 1 343 ? -17.942 -7.595 17.824 1.00 94.06 343 THR A CA 1
ATOM 2608 C C . THR A 1 343 ? -17.591 -8.894 17.100 1.00 94.06 343 THR A C 1
ATOM 2610 O O . THR A 1 343 ? -18.415 -9.807 17.064 1.00 94.06 343 THR A O 1
ATOM 2613 N N . SER A 1 344 ? -16.351 -9.030 16.621 1.00 91.38 344 SER A N 1
ATOM 2614 C CA . SER A 1 344 ? -15.811 -10.291 16.107 1.00 91.38 344 SER A CA 1
ATOM 2615 C C . SER A 1 344 ? -15.419 -11.284 17.199 1.00 91.38 344 SER A C 1
ATOM 2617 O O . SER A 1 344 ? -15.004 -12.391 16.871 1.00 91.38 344 SER A O 1
ATOM 2619 N N . ASN A 1 345 ? -15.471 -10.888 18.476 1.00 96.06 345 ASN A N 1
ATOM 2620 C CA . ASN A 1 345 ? -15.054 -11.712 19.602 1.00 96.06 345 ASN A CA 1
ATOM 2621 C C . ASN A 1 345 ? -16.285 -12.244 20.355 1.00 96.06 345 ASN A C 1
ATOM 2623 O O . ASN A 1 345 ? -16.905 -11.506 21.130 1.00 96.06 345 ASN A O 1
ATOM 2627 N N . PRO A 1 346 ? -16.664 -13.523 20.142 1.00 95.25 346 PRO A N 1
ATOM 2628 C CA . PRO A 1 346 ? -17.856 -14.087 20.760 1.00 95.25 346 PRO A CA 1
ATOM 2629 C C . PRO A 1 346 ? -17.803 -14.072 22.285 1.00 95.25 346 PRO A C 1
ATOM 2631 O O . PRO A 1 346 ? -18.836 -13.844 22.909 1.00 95.25 346 PRO A O 1
ATOM 2634 N N . GLY A 1 347 ? -16.624 -14.243 22.892 1.00 94.25 347 GLY A N 1
ATOM 2635 C CA . GLY A 1 347 ? -16.463 -14.249 24.344 1.00 94.25 347 GLY A CA 1
ATOM 2636 C C . GLY A 1 347 ? -16.960 -12.953 24.990 1.00 94.25 347 GLY A C 1
ATOM 2637 O O . GLY A 1 347 ? -17.796 -12.978 25.895 1.00 94.25 347 GLY A O 1
ATOM 2638 N N . VAL A 1 348 ? -16.529 -11.792 24.489 1.00 95.94 348 VAL A N 1
ATOM 2639 C CA . VAL A 1 348 ? -16.972 -10.500 25.051 1.00 95.94 348 VAL A CA 1
ATOM 2640 C C . VAL A 1 348 ? -18.412 -10.139 24.674 1.00 95.94 348 VAL A C 1
ATOM 2642 O O . VAL A 1 348 ? -19.105 -9.504 25.470 1.00 95.94 348 VAL A O 1
ATOM 2645 N N . MET A 1 349 ? -18.898 -10.573 23.507 1.00 97.88 349 MET A N 1
ATOM 2646 C CA . MET A 1 349 ? -20.284 -10.345 23.076 1.00 97.88 349 MET A CA 1
ATOM 2647 C C . MET A 1 349 ? -21.285 -11.181 23.881 1.00 97.88 349 MET A C 1
ATOM 2649 O O . MET A 1 349 ? -22.285 -10.654 24.373 1.00 97.88 349 MET A O 1
ATOM 2653 N N . LEU A 1 350 ? -20.993 -12.468 24.084 1.00 97.56 350 LEU A N 1
ATOM 2654 C CA . LEU A 1 350 ? -21.759 -13.345 24.968 1.00 97.56 350 LEU A CA 1
ATOM 2655 C C . LEU A 1 350 ? -21.666 -12.863 26.416 1.00 97.56 350 LEU A C 1
ATOM 2657 O O . LEU A 1 350 ? -22.685 -12.810 27.097 1.00 97.56 350 LEU A O 1
ATOM 2661 N N . GLY A 1 351 ? -20.488 -12.418 26.867 1.00 96.44 351 GLY A N 1
ATOM 2662 C CA . GLY A 1 351 ? -20.318 -11.786 28.176 1.00 96.44 351 GLY A CA 1
ATOM 2663 C C . GLY A 1 351 ? -21.239 -10.577 28.376 1.00 96.44 351 GLY A C 1
ATOM 2664 O O . GLY A 1 351 ? -21.884 -10.461 29.418 1.00 96.44 351 GLY A O 1
ATOM 2665 N N . ALA A 1 352 ? -21.380 -9.710 27.368 1.00 97.88 352 ALA A N 1
ATOM 2666 C CA . ALA A 1 352 ? -22.289 -8.565 27.433 1.00 97.88 352 ALA A CA 1
ATOM 2667 C C . ALA A 1 352 ? -23.757 -9.004 27.504 1.00 97.88 352 ALA A C 1
ATOM 2669 O O . ALA A 1 352 ? -24.514 -8.499 28.335 1.00 97.88 352 ALA A O 1
ATOM 2670 N N . GLY A 1 353 ? -24.144 -9.989 26.689 1.00 98.00 353 GLY A N 1
ATOM 2671 C CA . GLY A 1 353 ? -25.482 -10.577 26.726 1.00 98.00 353 GLY A CA 1
ATOM 2672 C C . GLY A 1 353 ? -25.810 -11.232 28.071 1.00 98.00 353 GLY A C 1
ATOM 2673 O O . GLY A 1 353 ? -26.891 -11.033 28.622 1.00 98.00 353 GLY A O 1
ATOM 2674 N N . MET A 1 354 ? -24.861 -11.961 28.659 1.00 97.88 354 MET A N 1
ATOM 2675 C CA . MET A 1 354 ? -25.030 -12.604 29.964 1.00 97.88 354 MET A CA 1
ATOM 2676 C C . MET A 1 354 ? -25.099 -11.586 31.105 1.00 97.88 354 MET A C 1
ATOM 2678 O O . MET A 1 354 ? -25.912 -11.763 32.015 1.00 97.88 354 MET A O 1
ATOM 2682 N N . LEU A 1 355 ? -24.311 -10.507 31.047 1.00 97.88 355 LEU A N 1
ATOM 2683 C CA . LEU A 1 355 ? -24.414 -9.394 31.991 1.00 97.88 355 LEU A CA 1
ATOM 2684 C C . LEU A 1 355 ? -25.788 -8.719 31.888 1.00 97.88 355 LEU A C 1
ATOM 2686 O O . LEU A 1 355 ? -26.426 -8.478 32.914 1.00 97.88 355 LEU A O 1
ATOM 2690 N N . ALA A 1 356 ? -26.288 -8.493 30.667 1.00 98.44 356 ALA A N 1
ATOM 2691 C CA . ALA A 1 356 ? -27.627 -7.955 30.434 1.00 98.44 356 ALA A CA 1
ATOM 2692 C C . ALA A 1 356 ? -28.720 -8.870 31.010 1.00 98.44 356 ALA A C 1
ATOM 2694 O O . ALA A 1 356 ? -29.560 -8.411 31.783 1.00 98.44 356 ALA A O 1
ATOM 2695 N N . ARG A 1 357 ? -28.656 -10.179 30.738 1.00 98.06 357 ARG A N 1
ATOM 2696 C CA . ARG A 1 357 ? -29.549 -11.193 31.325 1.00 98.06 357 ARG A CA 1
ATOM 2697 C C . ARG A 1 357 ? -29.556 -11.132 32.849 1.00 98.06 357 ARG A C 1
ATOM 2699 O O . ARG A 1 357 ? -30.618 -11.146 33.473 1.00 98.06 357 ARG A O 1
ATOM 2706 N N . ASN A 1 358 ? -28.377 -11.087 33.466 1.00 97.62 358 ASN A N 1
ATOM 2707 C CA . ASN A 1 358 ? -28.242 -11.053 34.920 1.00 97.62 358 ASN A CA 1
ATOM 2708 C C . ASN A 1 358 ? -28.809 -9.742 35.505 1.00 97.62 358 ASN A C 1
ATOM 2710 O O . ASN A 1 358 ? -29.534 -9.783 36.500 1.00 97.62 358 ASN A O 1
ATOM 2714 N N . ALA A 1 359 ? -28.568 -8.600 34.853 1.00 97.88 359 ALA A N 1
ATOM 2715 C CA . ALA A 1 359 ? -29.122 -7.300 35.231 1.00 97.88 359 ALA A CA 1
ATOM 2716 C C . ALA A 1 359 ? -30.657 -7.256 35.121 1.00 97.88 359 ALA A C 1
ATOM 2718 O O . ALA A 1 359 ? -31.337 -6.832 36.058 1.00 97.88 359 ALA A O 1
ATOM 2719 N N . VAL A 1 360 ? -31.214 -7.762 34.015 1.00 97.25 360 VAL A N 1
ATOM 2720 C CA . VAL A 1 360 ? -32.663 -7.851 33.778 1.00 97.25 360 VAL A CA 1
ATOM 2721 C C . VAL A 1 360 ? -33.336 -8.747 34.817 1.00 97.25 360 VAL A C 1
ATOM 2723 O O . VAL A 1 360 ? -34.372 -8.372 35.363 1.00 97.25 360 VAL A O 1
ATOM 2726 N N . LYS A 1 361 ? -32.739 -9.900 35.157 1.00 96.25 361 LYS A N 1
ATOM 2727 C CA . LYS A 1 361 ? -33.237 -10.786 36.229 1.00 96.25 361 LYS A CA 1
ATOM 2728 C C . LYS A 1 361 ? -33.279 -10.097 37.593 1.00 96.25 361 LYS A C 1
ATOM 2730 O O . LYS A 1 361 ? -34.125 -10.433 38.416 1.00 96.25 361 LYS A O 1
ATOM 2735 N N . LYS A 1 362 ? -32.383 -9.137 37.827 1.00 96.38 362 LYS A N 1
ATOM 2736 C CA . LYS A 1 362 ? -32.359 -8.288 39.022 1.00 96.38 362 LYS A CA 1
ATOM 2737 C C . LYS A 1 362 ? -33.248 -7.045 38.906 1.00 96.38 362 LYS A C 1
ATOM 2739 O O . LYS A 1 362 ? -33.308 -6.276 39.852 1.00 96.38 362 LYS A O 1
ATOM 2744 N N . GLY A 1 363 ? -33.963 -6.843 37.799 1.00 95.56 363 GLY A N 1
ATOM 2745 C CA . GLY A 1 363 ? -34.877 -5.711 37.614 1.00 95.56 363 GLY A CA 1
ATOM 2746 C C . GLY A 1 363 ? -34.197 -4.379 37.277 1.00 95.56 363 GLY A C 1
ATOM 2747 O O . GLY A 1 363 ? -34.871 -3.347 37.276 1.00 95.56 363 GLY A O 1
ATOM 2748 N N . LEU A 1 364 ? -32.895 -4.384 36.974 1.00 96.94 364 LEU A N 1
ATOM 2749 C CA . LEU A 1 364 ? -32.164 -3.182 36.575 1.00 96.94 364 LEU A CA 1
ATOM 2750 C C . LEU A 1 364 ? -32.572 -2.726 35.167 1.00 96.94 364 LEU A C 1
ATOM 2752 O O . LEU A 1 364 ? -32.955 -3.534 34.318 1.00 96.94 364 LEU A O 1
ATOM 2756 N N . LYS A 1 365 ? -32.487 -1.414 34.918 1.00 96.19 365 LYS A N 1
ATOM 2757 C CA . LYS A 1 365 ? -32.834 -0.781 33.639 1.00 96.19 365 LYS A CA 1
ATOM 2758 C C . LYS A 1 365 ? -31.854 0.339 33.319 1.00 96.19 365 LYS A C 1
ATOM 2760 O O . LYS A 1 365 ? -31.397 1.031 34.223 1.00 96.19 365 LYS A O 1
ATOM 2765 N N . VAL A 1 366 ? -31.601 0.548 32.033 1.00 97.94 366 VAL A N 1
ATOM 2766 C CA . VAL A 1 366 ? -30.861 1.711 31.527 1.00 97.94 366 VAL A CA 1
ATOM 2767 C C . VAL A 1 366 ? -31.788 2.929 31.509 1.00 97.94 366 VAL A C 1
ATOM 2769 O O . VAL A 1 366 ? -32.984 2.803 31.224 1.00 97.94 366 VAL A O 1
ATOM 2772 N N . ALA A 1 367 ? -31.263 4.115 31.828 1.00 96.69 367 ALA A N 1
ATOM 2773 C CA . ALA A 1 367 ? -32.042 5.344 31.724 1.00 96.69 367 ALA A CA 1
ATOM 2774 C C . ALA A 1 367 ? -32.435 5.599 30.253 1.00 96.69 367 ALA A C 1
ATOM 2776 O O . ALA A 1 367 ? -31.577 5.546 29.373 1.00 96.69 367 ALA A O 1
ATOM 2777 N N . PRO A 1 368 ? -33.715 5.884 29.957 1.00 96.25 368 PRO A N 1
ATOM 2778 C CA . PRO A 1 368 ? -34.235 5.826 28.597 1.00 96.25 368 PRO A CA 1
ATOM 2779 C C . PRO A 1 368 ? -33.672 6.911 27.683 1.00 96.25 368 PRO A C 1
ATOM 2781 O O . PRO A 1 368 ? -33.676 6.689 26.484 1.00 96.25 368 PRO A O 1
ATOM 2784 N N . TYR A 1 369 ? -33.147 8.024 28.215 1.00 96.56 369 TYR A N 1
ATOM 2785 C CA . TYR A 1 369 ? -32.503 9.083 27.428 1.00 96.56 369 TYR A CA 1
ATOM 2786 C C . TYR A 1 369 ? -31.108 8.693 26.904 1.00 96.56 369 TYR A C 1
ATOM 2788 O O . TYR A 1 369 ? -30.586 9.351 26.007 1.00 96.56 369 TYR A O 1
ATOM 2796 N N . ILE A 1 370 ? -30.482 7.642 27.453 1.00 98.38 370 ILE A N 1
ATOM 2797 C CA . ILE A 1 370 ? -29.154 7.191 27.022 1.00 98.38 370 ILE A CA 1
ATOM 2798 C C . ILE A 1 370 ? -29.298 6.499 25.676 1.00 98.38 370 ILE A C 1
ATOM 2800 O O . ILE A 1 370 ? -30.000 5.494 25.565 1.00 98.38 370 ILE A O 1
ATOM 2804 N N . LYS A 1 371 ? -28.594 6.989 24.656 1.00 98.38 371 LYS A N 1
ATOM 2805 C CA . LYS A 1 371 ? -28.613 6.392 23.322 1.00 98.38 371 LYS A CA 1
ATOM 2806 C C . LYS A 1 371 ? -27.798 5.093 23.308 1.00 98.38 371 LYS A C 1
ATOM 2808 O O . LYS A 1 371 ? -26.585 5.111 23.091 1.00 98.38 371 LYS A O 1
ATOM 2813 N N . THR A 1 372 ? -28.466 3.968 23.556 1.00 98.56 372 THR A N 1
ATOM 2814 C CA . THR A 1 372 ? -27.890 2.619 23.451 1.00 98.56 372 THR A CA 1
ATOM 2815 C C . THR A 1 372 ? -27.984 2.072 22.027 1.00 98.56 372 THR A C 1
ATOM 2817 O O . THR A 1 372 ? -28.942 2.356 21.308 1.00 98.56 372 THR A O 1
ATOM 2820 N N . SER A 1 373 ? -26.977 1.312 21.586 1.00 98.25 373 SER A N 1
ATOM 2821 C CA . SER A 1 373 ? -26.973 0.664 20.262 1.00 98.25 373 SER A CA 1
ATOM 2822 C C . SER A 1 373 ? -26.095 -0.587 20.223 1.00 98.25 373 SER A C 1
ATOM 2824 O O . SER A 1 373 ? -25.045 -0.632 20.872 1.00 98.25 373 SER A O 1
ATOM 2826 N N . LEU A 1 374 ? -26.528 -1.584 19.447 1.00 98.31 374 LEU A N 1
ATOM 2827 C CA . LEU A 1 374 ? -25.756 -2.770 19.085 1.00 98.31 374 LEU A CA 1
ATOM 2828 C C . LEU A 1 374 ? -25.491 -2.749 17.571 1.00 98.31 374 LEU A C 1
ATOM 2830 O O . LEU A 1 374 ? -26.425 -2.701 16.774 1.00 98.31 374 LEU A O 1
ATOM 2834 N N . SER A 1 375 ? -24.223 -2.777 17.172 1.00 96.75 375 SER A N 1
ATOM 2835 C CA . SER A 1 375 ? -23.781 -2.751 15.771 1.00 96.75 375 SER A CA 1
ATOM 2836 C C . SER A 1 375 ? -22.862 -3.941 15.495 1.00 96.75 375 SER A C 1
ATOM 2838 O O . SER A 1 375 ? -21.639 -3.781 15.543 1.00 96.75 375 SER A O 1
ATOM 2840 N N . PRO A 1 376 ? -23.411 -5.147 15.275 1.00 94.38 376 PRO A N 1
ATOM 2841 C CA . PRO A 1 376 ? -22.603 -6.338 15.060 1.00 94.38 376 PRO A CA 1
ATOM 2842 C C . PRO A 1 376 ? -21.812 -6.254 13.752 1.00 94.38 376 PRO A C 1
ATOM 2844 O O . PRO A 1 376 ? -22.311 -5.734 12.753 1.00 94.38 376 PRO A O 1
ATOM 2847 N N . GLY A 1 377 ? -20.591 -6.792 13.723 1.00 90.50 377 GLY A N 1
ATOM 2848 C CA . GLY A 1 377 ? -19.777 -6.777 12.507 1.00 90.50 377 GLY A CA 1
ATOM 2849 C C . GLY A 1 377 ? -20.081 -7.896 11.508 1.00 90.50 377 GLY A C 1
ATOM 2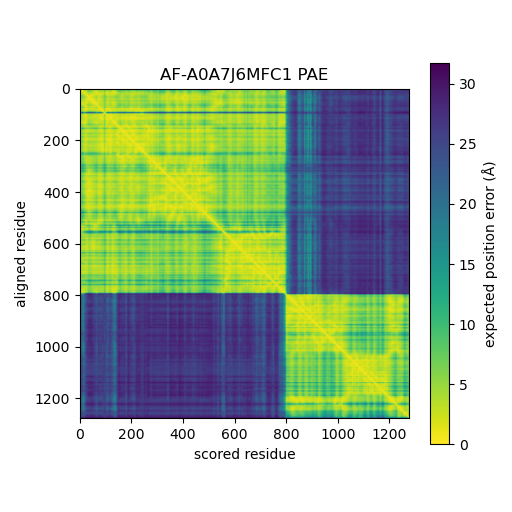850 O O . GLY A 1 377 ? -19.542 -7.860 10.407 1.00 90.50 377 GLY A O 1
ATOM 2851 N N . SER A 1 378 ? -20.971 -8.840 11.820 1.00 93.56 378 SER A N 1
ATOM 2852 C CA . SER A 1 378 ? -21.593 -9.744 10.843 1.00 93.56 378 SER A CA 1
ATOM 2853 C C . SER A 1 378 ? -22.922 -10.292 11.379 1.00 93.56 378 SER A C 1
ATOM 2855 O O . SER A 1 378 ? -23.205 -10.212 12.579 1.00 93.56 378 SER A O 1
ATOM 2857 N N . GLY A 1 379 ? -23.740 -10.878 10.499 1.00 92.69 379 GLY A N 1
ATOM 2858 C CA . GLY A 1 379 ? -24.991 -11.542 10.888 1.00 92.69 379 GLY A CA 1
ATOM 2859 C C . GLY A 1 379 ? -24.797 -12.761 11.802 1.00 92.69 379 GLY A C 1
ATOM 2860 O O . GLY A 1 379 ? -25.729 -13.154 12.506 1.00 92.69 379 GLY A O 1
ATOM 2861 N N . VAL A 1 380 ? -23.582 -13.323 11.864 1.00 94.94 380 VAL A N 1
ATOM 2862 C CA . VAL A 1 380 ? -23.249 -14.464 12.735 1.00 94.94 380 VAL A CA 1
ATOM 2863 C C . VAL A 1 380 ? -23.377 -14.093 14.214 1.00 94.94 380 VAL A C 1
ATOM 2865 O O . VAL A 1 380 ? -23.823 -14.909 15.020 1.00 94.94 380 VAL A O 1
ATOM 2868 N N . VAL A 1 381 ? -23.058 -12.845 14.567 1.00 95.62 381 VAL A N 1
ATOM 2869 C CA . VAL A 1 381 ? -23.166 -12.337 15.942 1.00 95.62 381 VAL A CA 1
ATOM 2870 C C . VAL A 1 381 ? -24.602 -12.378 16.446 1.00 95.62 381 VAL A C 1
ATOM 2872 O O . VAL A 1 381 ? -24.887 -12.941 17.503 1.00 95.62 381 VAL A O 1
ATOM 2875 N N . ASP A 1 382 ? -25.524 -11.854 15.644 1.00 94.50 382 ASP A N 1
ATOM 2876 C CA . ASP A 1 382 ? -26.954 -11.933 15.925 1.00 94.50 382 ASP A CA 1
ATOM 2877 C C . ASP A 1 382 ? -27.423 -13.391 16.024 1.00 94.50 382 ASP A C 1
ATOM 2879 O O . ASP A 1 382 ? -28.228 -13.722 16.896 1.00 94.50 382 ASP A O 1
ATOM 2883 N N . ALA A 1 383 ? -26.926 -14.274 15.150 1.00 95.44 383 ALA A N 1
ATOM 2884 C CA . ALA A 1 383 ? -27.317 -15.681 15.125 1.00 95.44 383 ALA A CA 1
ATOM 2885 C C . ALA A 1 383 ? -26.951 -16.413 16.427 1.00 95.44 383 ALA A C 1
ATOM 2887 O O . ALA A 1 383 ? -27.813 -17.082 17.009 1.00 95.44 383 ALA A O 1
ATOM 2888 N N . TYR A 1 384 ? -25.720 -16.259 16.933 1.00 96.56 384 TYR A N 1
ATOM 2889 C CA . TYR A 1 384 ? -25.339 -16.911 18.190 1.00 96.56 384 TYR A CA 1
ATOM 2890 C C . TYR A 1 384 ? -25.967 -16.239 19.420 1.00 96.56 384 TYR A C 1
ATOM 2892 O O . TYR A 1 384 ? -26.310 -16.945 20.367 1.00 96.56 384 TYR A O 1
ATOM 2900 N N . LEU A 1 385 ? -26.185 -14.913 19.419 1.00 97.38 385 LEU A N 1
ATOM 2901 C CA . LEU A 1 385 ? -26.865 -14.220 20.526 1.00 97.38 385 LEU A CA 1
ATOM 2902 C C . LEU A 1 385 ? -28.337 -14.637 20.634 1.00 97.38 385 LEU A C 1
ATOM 2904 O O . LEU A 1 385 ? -28.852 -14.790 21.744 1.00 97.38 385 LEU A O 1
ATOM 2908 N N . LYS A 1 386 ? -29.006 -14.862 19.495 1.00 96.50 386 LYS A N 1
ATOM 2909 C CA . LYS A 1 386 ? -30.363 -15.429 19.436 1.00 96.50 386 LYS A CA 1
ATOM 2910 C C . LYS A 1 386 ? -30.374 -16.878 19.908 1.00 96.50 386 LYS A C 1
ATOM 2912 O O . LYS A 1 386 ? -31.214 -17.240 20.724 1.00 96.50 386 LYS A O 1
ATOM 2917 N N . LYS A 1 387 ? -29.424 -17.700 19.448 1.00 96.25 387 LYS A N 1
ATOM 2918 C CA . LYS A 1 387 ? -29.314 -19.105 19.874 1.00 96.25 387 LYS A CA 1
ATOM 2919 C C . LYS A 1 387 ? -29.078 -19.250 21.381 1.00 96.25 387 LYS A C 1
ATOM 2921 O O . LYS A 1 387 ? -29.616 -20.173 21.983 1.00 96.25 387 LYS A O 1
ATOM 2926 N N . ALA A 1 388 ? -28.305 -18.342 21.974 1.00 96.44 388 ALA A N 1
ATOM 2927 C CA . ALA A 1 388 ? -28.025 -18.313 23.407 1.00 96.44 388 ALA A CA 1
ATOM 2928 C C . ALA A 1 388 ? -29.153 -17.689 24.258 1.00 96.44 388 ALA A C 1
ATOM 2930 O O . ALA A 1 388 ? -29.019 -17.650 25.480 1.00 96.44 388 ALA A O 1
ATOM 2931 N N . ASP A 1 389 ? -30.233 -17.191 23.638 1.00 96.19 389 ASP A N 1
ATOM 2932 C CA . ASP A 1 389 ? -31.313 -16.428 24.287 1.00 96.19 389 ASP A CA 1
ATOM 2933 C C . ASP A 1 389 ? -30.805 -15.196 25.065 1.00 96.19 389 ASP A C 1
ATOM 2935 O O . ASP A 1 389 ? -31.256 -14.884 26.163 1.00 96.19 389 ASP A O 1
ATOM 2939 N N . LEU A 1 390 ? -29.808 -14.501 24.506 1.00 97.88 390 LEU A N 1
ATOM 2940 C CA . LEU A 1 390 ? -29.191 -13.318 25.120 1.00 97.88 390 LEU A CA 1
ATOM 2941 C C . LEU A 1 390 ? -29.540 -12.012 24.400 1.00 97.88 390 LEU A C 1
ATOM 2943 O O . LEU A 1 390 ? -29.475 -10.946 25.013 1.00 97.88 390 LEU A O 1
ATOM 2947 N N . LEU A 1 391 ? -29.927 -12.071 23.118 1.00 97.44 391 LEU A N 1
ATOM 2948 C CA . LEU A 1 391 ? -30.291 -10.870 22.358 1.00 97.44 391 LEU A CA 1
ATOM 2949 C C . LEU A 1 391 ? -31.494 -10.150 22.985 1.00 97.44 391 LEU A C 1
ATOM 2951 O O . LEU A 1 391 ? -31.439 -8.945 23.205 1.00 97.44 391 LEU A O 1
ATOM 2955 N N . THR A 1 392 ? -32.531 -10.898 23.369 1.00 97.19 392 THR A N 1
ATOM 2956 C CA . THR A 1 392 ? -33.736 -10.356 24.015 1.00 97.19 392 THR A CA 1
ATOM 2957 C C . THR A 1 392 ? -33.411 -9.585 25.301 1.00 97.19 392 THR A C 1
ATOM 2959 O O . THR A 1 392 ? -34.067 -8.599 25.636 1.00 97.19 392 THR A O 1
ATOM 2962 N N . ASP A 1 393 ? -32.399 -10.016 26.057 1.00 97.88 393 ASP A N 1
ATOM 2963 C CA . ASP A 1 393 ? -32.001 -9.337 27.291 1.00 97.88 393 ASP A CA 1
ATOM 2964 C C . ASP A 1 393 ? -31.188 -8.062 27.029 1.00 97.88 393 ASP A C 1
ATOM 2966 O O . ASP A 1 393 ? -31.357 -7.077 27.750 1.00 97.88 393 ASP A O 1
ATOM 2970 N N . LEU A 1 394 ? -30.379 -8.033 25.965 1.00 98.31 394 LEU A N 1
ATOM 2971 C CA . LEU A 1 394 ? -29.746 -6.803 25.472 1.00 98.31 394 LEU A CA 1
ATOM 2972 C C . LEU A 1 394 ? -30.801 -5.783 25.011 1.00 98.31 394 LEU A C 1
ATOM 2974 O O . LEU A 1 394 ? -30.739 -4.611 25.392 1.00 98.31 394 LEU A O 1
ATOM 2978 N N . GLU A 1 395 ? -31.814 -6.231 24.271 1.00 98.12 395 GLU A N 1
ATOM 2979 C CA . GLU A 1 395 ? -32.929 -5.403 23.794 1.00 98.12 395 GLU A CA 1
ATOM 2980 C C . GLU A 1 395 ? -33.741 -4.789 24.945 1.00 98.12 395 GLU A C 1
ATOM 2982 O O . GLU A 1 395 ? -34.078 -3.604 24.902 1.00 98.12 395 GLU A O 1
ATOM 2987 N N . LYS A 1 396 ? -33.987 -5.535 26.033 1.00 97.81 396 LYS A N 1
ATOM 2988 C CA . LYS A 1 396 ? -34.638 -4.997 27.249 1.00 97.81 396 LYS A CA 1
ATOM 2989 C C . LYS A 1 396 ? -33.853 -3.856 27.905 1.00 97.81 396 LYS A C 1
ATOM 2991 O O . LYS A 1 396 ? -34.454 -3.031 28.593 1.00 97.81 396 LYS A O 1
ATOM 2996 N N . LEU A 1 397 ? -32.536 -3.800 27.703 1.00 98.31 397 LEU A N 1
ATOM 2997 C CA . LEU A 1 397 ? -31.670 -2.697 28.138 1.00 98.31 397 LEU A CA 1
ATOM 2998 C C . LEU A 1 397 ? -31.469 -1.623 27.047 1.00 98.31 397 LEU A C 1
ATOM 3000 O O . LEU A 1 397 ? -30.714 -0.673 27.243 1.00 98.31 397 LEU A O 1
ATOM 3004 N N . GLY A 1 398 ? -32.157 -1.745 25.908 1.00 97.62 398 GLY A N 1
ATOM 3005 C CA . GLY A 1 398 ? -32.133 -0.796 24.794 1.00 97.62 398 GLY A CA 1
ATOM 3006 C C . GLY A 1 398 ? -31.067 -1.074 23.728 1.00 97.62 398 GLY A C 1
ATOM 3007 O O . GLY A 1 398 ? -31.016 -0.357 22.729 1.00 97.62 398 GLY A O 1
ATOM 3008 N N . PHE A 1 399 ? -30.247 -2.118 23.880 1.00 98.31 399 PHE A N 1
ATOM 3009 C CA . PHE A 1 399 ? -29.225 -2.513 22.903 1.00 98.31 399 PHE A CA 1
ATOM 3010 C C . PHE A 1 399 ? -29.833 -3.322 21.748 1.00 98.31 399 PHE A C 1
ATOM 3012 O O . PHE A 1 399 ? -29.523 -4.494 21.557 1.00 98.31 399 PHE A O 1
ATOM 3019 N N . TYR A 1 400 ? -30.705 -2.682 20.972 1.00 98.06 400 TYR A N 1
ATOM 3020 C CA . TYR A 1 400 ? -31.240 -3.251 19.735 1.00 98.06 400 TYR A CA 1
ATOM 3021 C C . TYR A 1 400 ? -30.190 -3.223 18.625 1.00 98.06 400 TYR A C 1
ATOM 3023 O O . TYR A 1 400 ? -29.417 -2.260 18.520 1.00 98.06 400 TYR A O 1
ATOM 3031 N N . THR A 1 401 ? -30.206 -4.249 17.770 1.00 97.75 401 THR A N 1
ATOM 3032 C CA . THR A 1 401 ? -29.405 -4.280 16.544 1.00 97.75 401 THR A CA 1
ATOM 3033 C C . THR A 1 401 ? -29.794 -3.094 15.664 1.00 97.75 401 THR A C 1
ATOM 3035 O O . THR A 1 401 ? -30.917 -2.996 15.177 1.00 97.75 401 THR A O 1
ATOM 3038 N N . ALA A 1 402 ? -28.862 -2.162 15.485 1.00 96.81 402 ALA A N 1
ATOM 3039 C CA . ALA A 1 402 ? -29.080 -0.922 14.751 1.00 96.81 402 ALA A CA 1
ATOM 3040 C C . ALA A 1 402 ? -28.581 -0.999 13.299 1.00 96.81 402 ALA A C 1
ATOM 3042 O O . ALA A 1 402 ? -29.007 -0.198 12.469 1.00 96.81 402 ALA A O 1
ATOM 3043 N N . GLY A 1 403 ? -27.688 -1.941 12.985 1.00 95.38 403 GLY A N 1
ATOM 3044 C CA . GLY A 1 403 ? -27.102 -2.121 11.657 1.00 95.38 403 GLY A CA 1
ATOM 3045 C C . GLY A 1 403 ? -25.853 -3.004 11.678 1.00 95.38 403 GLY A C 1
ATOM 3046 O O . GLY A 1 403 ? -25.192 -3.119 12.708 1.00 95.38 403 GLY A O 1
ATOM 3047 N N . PHE A 1 404 ? -25.520 -3.590 10.527 1.00 94.50 404 PHE A N 1
ATOM 3048 C CA . PHE A 1 404 ? -24.281 -4.345 10.306 1.00 94.50 404 PHE A CA 1
ATOM 3049 C C . PHE A 1 404 ? -23.265 -3.464 9.570 1.00 94.50 404 PHE A C 1
ATOM 3051 O O . PHE A 1 404 ? -23.185 -3.490 8.343 1.00 94.50 404 PHE A O 1
ATOM 3058 N N . GLY A 1 405 ? -22.548 -2.621 10.317 1.00 93.44 405 GLY A N 1
ATOM 3059 C CA . GLY A 1 405 ? -21.594 -1.651 9.775 1.00 93.44 405 GLY A CA 1
ATOM 3060 C C . GLY A 1 405 ? -20.862 -0.865 10.867 1.00 93.44 405 GLY A C 1
ATOM 3061 O O . GLY A 1 405 ? -21.143 -1.021 12.055 1.00 93.44 405 GLY A O 1
ATOM 3062 N N . CYS A 1 406 ? -19.922 -0.000 10.474 1.00 92.94 406 CYS A N 1
ATOM 3063 C CA . CYS A 1 406 ? -19.032 0.712 11.401 1.00 92.94 406 CYS A CA 1
ATOM 3064 C C . CYS A 1 406 ? -19.778 1.625 12.387 1.00 92.94 406 CYS A C 1
ATOM 3066 O O . CYS A 1 406 ? -19.379 1.727 13.547 1.00 92.94 406 CYS A O 1
ATOM 3068 N N . MET A 1 407 ? -20.845 2.294 11.931 1.00 94.62 407 MET A N 1
ATOM 3069 C CA . MET A 1 407 ? -21.761 3.085 12.767 1.00 94.62 407 MET A CA 1
ATOM 3070 C C . MET A 1 407 ? -21.022 4.009 13.763 1.00 94.62 407 MET A C 1
ATOM 3072 O O . MET A 1 407 ? -20.177 4.818 13.369 1.00 94.62 407 MET A O 1
ATOM 3076 N N . THR A 1 408 ? -21.296 3.899 15.064 1.00 95.19 408 THR A N 1
ATOM 3077 C CA . THR A 1 408 ? -20.706 4.752 16.105 1.00 95.19 408 THR A CA 1
ATOM 3078 C C . THR A 1 408 ? -19.173 4.731 16.125 1.00 95.19 408 THR A C 1
ATOM 3080 O O . THR A 1 408 ? -18.565 5.751 16.442 1.00 95.19 408 THR A O 1
ATOM 3083 N N . CYS A 1 409 ? -18.522 3.634 15.715 1.00 93.56 409 CYS A N 1
ATOM 3084 C CA . CYS A 1 409 ? -17.058 3.541 15.676 1.00 93.56 409 CYS A CA 1
ATOM 3085 C C . CYS A 1 409 ? -16.406 4.584 14.743 1.00 93.56 409 CYS A C 1
ATOM 3087 O O . CYS A 1 409 ? -15.326 5.107 15.033 1.00 93.56 409 CYS A O 1
ATOM 3089 N N . ILE A 1 410 ? -17.058 4.916 13.622 1.00 90.50 410 ILE A N 1
ATOM 3090 C CA . ILE A 1 410 ? -16.573 5.935 12.673 1.00 90.50 410 ILE A CA 1
ATOM 3091 C C . ILE A 1 410 ? -17.185 7.327 12.932 1.00 90.50 410 ILE A C 1
ATOM 3093 O O . ILE A 1 410 ? -16.872 8.284 12.226 1.00 90.50 410 ILE A O 1
ATOM 3097 N N . GLY A 1 411 ? -18.037 7.459 13.951 1.00 90.19 411 GLY A N 1
ATOM 3098 C CA . GLY A 1 411 ? -18.778 8.690 14.236 1.00 90.19 411 GLY A CA 1
ATOM 3099 C C . GLY A 1 411 ? -20.147 8.786 13.567 1.00 90.19 411 GLY A C 1
ATOM 3100 O O . GLY A 1 411 ? -20.808 9.815 13.675 1.00 90.19 411 GLY A O 1
ATOM 3101 N N . ASN A 1 412 ? -20.616 7.717 12.920 1.00 92.81 412 ASN A N 1
ATOM 3102 C CA . ASN A 1 412 ? -21.976 7.612 12.382 1.00 92.81 412 ASN A CA 1
ATOM 3103 C C . ASN A 1 412 ? -22.982 7.263 13.502 1.00 92.81 412 ASN A C 1
ATOM 3105 O O . ASN A 1 412 ? -23.798 6.349 13.378 1.00 92.81 412 ASN A O 1
ATOM 3109 N N . SER A 1 413 ? -22.894 7.975 14.624 1.00 93.44 413 SER A N 1
ATOM 3110 C CA . SER A 1 413 ? -23.678 7.753 15.845 1.00 93.44 413 SER A CA 1
ATOM 3111 C C . SER A 1 413 ? -25.087 8.353 15.799 1.00 93.44 413 SER A C 1
ATOM 3113 O O . SER A 1 413 ? -25.876 8.100 16.709 1.00 93.44 413 SER A O 1
ATOM 3115 N N . GLY A 1 414 ? -25.417 9.118 14.749 1.00 91.75 414 GLY A N 1
ATOM 3116 C CA . GLY A 1 414 ? -26.674 9.865 14.611 1.00 91.75 414 GLY A CA 1
ATOM 3117 C C . GLY A 1 414 ? -26.844 10.956 15.676 1.00 91.75 414 GLY A C 1
ATOM 3118 O O . GLY A 1 414 ? -26.025 11.078 16.582 1.00 91.75 414 GLY A O 1
ATOM 3119 N N . ASP A 1 415 ? -27.920 11.736 15.593 1.00 91.94 415 ASP A N 1
ATOM 3120 C CA . ASP A 1 415 ? -28.178 12.806 16.566 1.00 91.94 415 ASP A CA 1
ATOM 3121 C C . ASP A 1 415 ? -28.657 12.234 17.924 1.00 91.94 415 ASP A C 1
ATOM 3123 O O . ASP A 1 415 ? -29.270 11.161 17.985 1.00 91.94 415 ASP A O 1
ATOM 3127 N N . LEU A 1 416 ? -28.347 12.926 19.026 1.00 95.25 416 LEU A N 1
ATOM 3128 C CA . LEU A 1 416 ? -28.961 12.677 20.338 1.00 95.25 416 LEU A CA 1
ATOM 3129 C C . LEU A 1 416 ? -30.368 13.290 20.384 1.00 95.25 416 LEU A C 1
ATOM 3131 O O . LEU A 1 416 ? -30.670 14.210 19.621 1.00 95.25 416 LEU A O 1
ATOM 3135 N N . ASP A 1 417 ? -31.204 12.828 21.317 1.00 95.50 417 ASP A N 1
ATOM 3136 C CA . ASP A 1 417 ? -32.542 13.397 21.509 1.00 95.50 417 ASP A CA 1
ATOM 3137 C C . ASP A 1 417 ? -32.455 14.923 21.770 1.00 95.50 417 ASP A C 1
ATOM 3139 O O . ASP A 1 417 ? -31.515 15.374 22.446 1.00 95.50 417 ASP A O 1
ATOM 3143 N N . PRO A 1 418 ? -33.375 15.747 21.226 1.00 95.00 418 PRO A N 1
ATOM 3144 C CA . PRO A 1 418 ? -33.268 17.209 21.273 1.00 95.00 418 PRO A CA 1
ATOM 3145 C C . PRO A 1 418 ? -33.111 17.779 22.686 1.00 95.00 418 PRO A C 1
ATOM 3147 O O . PRO A 1 418 ? -32.259 18.634 22.915 1.00 95.00 418 PRO A O 1
ATOM 3150 N N . GLU A 1 419 ? -33.877 17.270 23.646 1.00 95.06 419 GLU A N 1
ATOM 3151 C CA . GLU A 1 419 ? -33.838 17.668 25.053 1.00 95.06 419 GLU A CA 1
ATOM 3152 C C . GLU A 1 419 ? -32.487 17.365 25.718 1.00 95.06 419 GLU A C 1
ATOM 3154 O O . GLU A 1 419 ? -32.001 18.166 26.516 1.00 95.06 419 GLU A O 1
ATOM 3159 N N . VAL A 1 420 ? -31.836 16.258 25.344 1.00 96.81 420 VAL A N 1
ATOM 3160 C CA . VAL A 1 420 ? -30.493 15.896 25.824 1.00 96.81 420 VAL A CA 1
ATOM 3161 C C . VAL A 1 420 ? -29.459 16.832 25.199 1.00 96.81 420 VAL A C 1
ATOM 3163 O O . VAL A 1 420 ? -28.622 17.393 25.903 1.00 96.81 420 VAL A O 1
ATOM 3166 N N . SER A 1 421 ? -29.537 17.046 23.882 1.00 95.81 421 SER A N 1
ATOM 3167 C CA . SER A 1 421 ? -28.621 17.922 23.139 1.00 95.81 421 SER A CA 1
ATOM 3168 C C . SER A 1 421 ? -28.654 19.367 23.644 1.00 95.81 421 SER A C 1
ATOM 3170 O O . SER A 1 421 ? -27.601 19.988 23.832 1.00 95.81 421 SER A O 1
ATOM 3172 N N . GLN A 1 422 ? -29.861 19.882 23.889 1.00 95.25 422 GLN A N 1
ATOM 3173 C CA . GLN A 1 422 ? -30.094 21.222 24.414 1.00 95.25 422 GLN A CA 1
ATOM 3174 C C . GLN A 1 422 ? -29.509 21.361 25.823 1.00 95.25 422 GLN A C 1
ATOM 3176 O O . GLN A 1 422 ? -28.736 22.282 26.070 1.00 95.25 422 GLN A O 1
ATOM 3181 N N . ALA A 1 423 ? -29.772 20.401 26.716 1.00 96.62 423 ALA A N 1
ATOM 3182 C CA . ALA A 1 423 ? -29.228 20.417 28.072 1.00 96.62 423 ALA A CA 1
ATOM 3183 C C . ALA A 1 423 ? -27.693 20.353 28.114 1.00 96.62 423 ALA A C 1
ATOM 3185 O O . ALA A 1 423 ? -27.079 21.053 28.918 1.00 96.62 423 ALA A O 1
ATOM 3186 N N . ILE A 1 424 ? -27.061 19.557 27.241 1.00 96.56 424 ILE A N 1
ATOM 3187 C CA . ILE A 1 424 ? -25.592 19.500 27.146 1.00 96.56 424 ILE A CA 1
ATOM 3188 C C . ILE A 1 424 ? -25.025 20.866 26.752 1.00 96.56 424 ILE A C 1
ATOM 3190 O O . ILE A 1 424 ? -24.036 21.311 27.332 1.00 96.56 424 ILE A O 1
ATOM 3194 N N . THR A 1 425 ? -25.647 21.514 25.767 1.00 94.19 425 THR A N 1
ATOM 3195 C CA . THR A 1 425 ? -25.161 22.770 25.190 1.00 94.19 425 THR A CA 1
ATOM 3196 C C . THR A 1 425 ? -25.397 23.946 26.137 1.00 94.19 425 THR A C 1
ATOM 3198 O O . THR A 1 425 ? -24.467 24.702 26.403 1.00 94.19 425 THR A O 1
ATOM 3201 N N . ASP A 1 426 ? -26.599 24.068 26.705 1.00 94.62 426 ASP A N 1
ATOM 3202 C CA . ASP A 1 426 ? -26.952 25.149 27.634 1.00 94.62 426 ASP A CA 1
ATOM 3203 C C . ASP A 1 426 ? -26.166 25.068 28.945 1.00 94.62 426 ASP A C 1
ATOM 3205 O O . ASP A 1 426 ? -25.780 26.093 29.508 1.00 94.62 426 ASP A O 1
ATOM 3209 N N . GLY A 1 427 ? -25.909 23.849 29.428 1.00 94.12 427 GLY A N 1
ATOM 3210 C CA . GLY A 1 427 ? -25.135 23.617 30.645 1.00 94.12 427 GLY A CA 1
ATOM 3211 C C . GLY A 1 427 ? -23.619 23.584 30.447 1.00 94.12 427 GLY A C 1
ATOM 3212 O O . GLY A 1 427 ? -22.908 23.427 31.436 1.00 94.12 427 GLY A O 1
ATOM 3213 N N . ASP A 1 428 ? -23.117 23.679 29.207 1.00 93.31 428 ASP A N 1
ATOM 3214 C CA . ASP A 1 428 ? -21.707 23.416 28.849 1.00 93.31 428 ASP A CA 1
ATOM 3215 C C . ASP A 1 428 ? -21.167 22.129 29.512 1.00 93.31 428 ASP A C 1
ATOM 3217 O O . ASP A 1 428 ? -20.072 22.066 30.087 1.00 93.31 428 ASP A O 1
ATOM 3221 N N . LEU A 1 429 ? -21.988 21.075 29.493 1.00 96.50 429 LEU A N 1
ATOM 3222 C CA . LEU A 1 429 ? -21.695 19.847 30.217 1.00 96.50 429 LEU A CA 1
ATOM 3223 C C . LEU A 1 429 ? -20.627 19.019 29.496 1.00 96.50 429 LEU A C 1
ATOM 3225 O O . LEU A 1 429 ? -20.666 18.778 28.289 1.00 96.50 429 LEU A O 1
ATOM 3229 N N . VAL A 1 430 ? -19.698 18.476 30.282 1.00 96.44 430 VAL A N 1
ATOM 3230 C CA . VAL A 1 430 ? -18.763 17.437 29.826 1.00 96.44 430 VAL A CA 1
ATOM 3231 C C . VAL A 1 430 ? -19.447 16.091 30.013 1.00 96.44 430 VAL A C 1
ATOM 3233 O O . VAL A 1 430 ? -19.296 15.448 31.050 1.00 96.44 430 VAL A O 1
ATOM 3236 N N . VAL A 1 431 ? -20.243 15.681 29.030 1.00 97.56 431 VAL A N 1
ATOM 3237 C CA . VAL A 1 431 ? -20.897 14.366 29.030 1.00 97.56 431 VAL A CA 1
ATOM 3238 C C . VAL A 1 431 ? -20.021 13.294 28.393 1.00 97.56 431 VAL A C 1
ATOM 3240 O O . VAL A 1 431 ? -19.107 13.588 27.609 1.00 97.56 431 VAL A O 1
ATOM 3243 N N . ALA A 1 432 ? -20.314 12.045 28.747 1.00 97.81 432 ALA A N 1
ATOM 3244 C CA . ALA A 1 432 ? -19.538 10.891 28.348 1.00 97.81 432 ALA A CA 1
ATOM 3245 C C . ALA A 1 432 ? -20.232 10.013 27.295 1.00 97.81 432 ALA A C 1
ATOM 3247 O O . ALA A 1 432 ? -21.460 9.882 27.269 1.00 97.81 432 ALA A O 1
ATOM 3248 N N . ALA A 1 433 ? -19.410 9.363 26.473 1.00 98.25 433 ALA A N 1
ATOM 3249 C CA . ALA A 1 433 ? -19.779 8.220 25.650 1.00 98.25 433 ALA A CA 1
ATOM 3250 C C . ALA A 1 433 ? -18.870 7.035 25.982 1.00 98.25 433 ALA A C 1
ATOM 3252 O O . ALA A 1 433 ? -17.656 7.203 26.104 1.00 98.25 433 ALA A O 1
ATOM 3253 N N . VAL A 1 434 ? -19.445 5.840 26.089 1.00 98.56 434 VAL A N 1
ATOM 3254 C CA . VAL A 1 434 ? -18.692 4.594 26.281 1.00 98.56 434 VAL A CA 1
ATOM 3255 C C . VAL A 1 434 ? -18.982 3.679 25.098 1.00 98.56 434 VAL A C 1
ATOM 3257 O O . VAL A 1 434 ? -20.141 3.419 24.775 1.00 98.56 434 VAL A O 1
ATOM 3260 N N . LEU A 1 435 ? -17.937 3.218 24.417 1.00 98.44 435 LEU A N 1
ATOM 3261 C CA . LEU A 1 435 ? -18.070 2.395 23.220 1.00 98.44 435 LEU A CA 1
ATOM 3262 C C . LEU A 1 435 ? -17.032 1.276 23.174 1.00 98.44 435 LEU A C 1
ATOM 3264 O O . LEU A 1 435 ? -15.896 1.459 23.598 1.00 98.44 435 LEU A O 1
ATOM 3268 N N . SER A 1 436 ? -17.383 0.146 22.564 1.00 97.81 436 SER A N 1
ATOM 3269 C CA . SER A 1 436 ? -16.442 -0.957 22.310 1.00 97.81 436 SER A CA 1
ATOM 3270 C C . SER A 1 436 ? -15.633 -0.783 21.020 1.00 97.81 436 SER A C 1
ATOM 3272 O O . SER A 1 436 ? -15.327 -1.753 20.327 1.00 97.81 436 SER A O 1
ATOM 3274 N N . GLY A 1 437 ? -15.320 0.468 20.675 1.00 95.62 437 GLY A N 1
ATOM 3275 C CA . GLY A 1 437 ? -14.502 0.825 19.518 1.00 95.62 437 GLY A CA 1
ATOM 3276 C C . GLY A 1 437 ? -12.999 0.768 19.785 1.00 95.62 437 GLY A C 1
ATOM 3277 O O . GLY A 1 437 ? -12.548 0.274 20.814 1.00 95.62 437 GLY A O 1
ATOM 3278 N N . ASN A 1 438 ? -12.235 1.339 18.857 1.00 92.69 438 ASN A N 1
ATOM 3279 C CA . ASN A 1 438 ? -10.776 1.491 18.933 1.00 92.69 438 ASN A CA 1
ATOM 3280 C C . ASN A 1 438 ? -10.322 2.963 18.970 1.00 92.69 438 ASN A C 1
ATOM 3282 O O . ASN A 1 438 ? -9.176 3.248 19.305 1.00 92.69 438 ASN A O 1
ATOM 3286 N N . ARG A 1 439 ? -11.215 3.920 18.674 1.00 92.19 439 ARG A N 1
ATOM 3287 C CA . ARG A 1 439 ? -10.916 5.359 18.669 1.00 92.19 439 ARG A CA 1
ATOM 3288 C C . ARG A 1 439 ? -11.938 6.180 19.431 1.00 92.19 439 ARG A C 1
ATOM 3290 O O . ARG A 1 439 ? -13.142 5.985 19.307 1.00 92.19 439 ARG A O 1
ATOM 3297 N N . ASN A 1 440 ? -11.425 7.150 20.173 1.00 93.00 440 ASN A N 1
ATOM 3298 C CA . ASN A 1 440 ? -12.169 8.015 21.084 1.00 93.00 440 ASN A CA 1
ATOM 3299 C C . ASN A 1 440 ? -11.694 9.479 21.015 1.00 93.00 440 ASN A C 1
ATOM 3301 O O . ASN A 1 440 ? -11.825 10.222 21.985 1.00 93.00 440 ASN A O 1
ATOM 3305 N N . PHE A 1 441 ? -11.140 9.901 19.875 1.00 87.06 441 PHE A N 1
ATOM 3306 C CA . PHE A 1 441 ? -10.748 11.294 19.662 1.00 87.06 441 PHE A CA 1
ATOM 3307 C C . PHE A 1 441 ? -11.933 12.250 19.864 1.00 87.06 441 PHE A C 1
ATOM 3309 O O . PHE A 1 441 ? -13.081 11.930 19.538 1.00 87.06 441 PHE A O 1
ATOM 3316 N N . GLU A 1 442 ? -11.662 13.439 20.399 1.00 81.50 442 GLU A N 1
ATOM 3317 C CA . GLU A 1 442 ? -12.693 14.454 20.628 1.00 81.50 442 GLU A CA 1
ATOM 3318 C C . GLU A 1 442 ? -13.374 14.840 19.299 1.00 81.50 442 GLU A C 1
ATOM 3320 O O . GLU A 1 442 ? -12.714 15.101 18.296 1.00 81.50 442 GLU A O 1
ATOM 3325 N N . GLY A 1 443 ? -14.711 14.824 19.269 1.00 80.06 443 GLY A N 1
ATOM 3326 C CA . GLY A 1 443 ? -15.502 15.091 18.060 1.00 80.06 443 GLY A CA 1
ATOM 3327 C C . GLY A 1 443 ? -15.613 13.925 17.066 1.00 80.06 443 GLY A C 1
ATOM 3328 O O . GLY A 1 443 ? -16.364 14.043 16.099 1.00 80.06 443 GLY A O 1
ATOM 3329 N N . ARG A 1 444 ? -14.929 12.793 17.297 1.00 86.19 444 ARG A N 1
ATOM 3330 C CA . ARG A 1 444 ? -15.044 11.590 16.454 1.00 86.19 444 ARG A CA 1
ATOM 3331 C C . ARG A 1 444 ? -16.300 10.781 16.751 1.00 86.19 444 ARG A C 1
ATOM 3333 O O . ARG A 1 444 ? -16.985 10.398 15.817 1.00 86.19 444 ARG A O 1
ATOM 3340 N N . VAL A 1 445 ? -16.577 10.484 18.022 1.00 91.38 445 VAL A N 1
ATOM 3341 C CA . VAL A 1 445 ? -17.687 9.592 18.414 1.00 91.38 445 VAL A CA 1
ATOM 3342 C C . VAL A 1 445 ? -19.033 10.281 18.212 1.00 91.38 445 VAL A C 1
ATOM 3344 O O . VAL A 1 445 ? -19.902 9.758 17.519 1.00 91.38 445 VAL A O 1
ATOM 3347 N N . HIS A 1 446 ? -19.196 11.464 18.797 1.00 91.56 446 HIS A N 1
ATOM 3348 C CA . HIS A 1 446 ? -20.342 12.342 18.600 1.00 91.56 446 HIS A CA 1
ATOM 3349 C C . HIS A 1 446 ? -19.905 13.801 18.858 1.00 91.56 446 HIS A C 1
ATOM 3351 O O . HIS A 1 446 ? -19.060 14.031 19.728 1.00 91.56 446 HIS A O 1
ATOM 3357 N N . PRO A 1 447 ? -20.451 14.815 18.157 1.00 87.50 447 PRO A N 1
ATOM 3358 C CA . PRO A 1 447 ? -20.022 16.211 18.322 1.00 87.50 447 PRO A CA 1
ATOM 3359 C C . PRO A 1 447 ? -20.191 16.783 19.741 1.00 87.50 447 PRO A C 1
ATOM 3361 O O . PRO A 1 447 ? -19.428 17.661 20.144 1.00 87.50 447 PRO A O 1
ATOM 3364 N N . LEU A 1 448 ? -21.184 16.287 20.490 1.00 92.00 448 LEU A N 1
ATOM 3365 C CA . LEU A 1 448 ? -21.514 16.745 21.849 1.00 92.00 448 LEU A CA 1
ATOM 3366 C C . LEU A 1 448 ? -20.827 15.945 22.972 1.00 92.00 448 LEU A C 1
ATOM 3368 O O . LEU A 1 448 ? -20.964 16.306 24.137 1.00 92.00 448 LEU A O 1
ATOM 3372 N N . THR A 1 449 ? -20.093 14.869 22.664 1.00 94.06 449 THR A N 1
ATOM 3373 C CA . THR A 1 449 ? -19.452 14.032 23.691 1.00 94.06 449 THR A CA 1
ATOM 3374 C C . THR A 1 449 ? -17.970 14.374 23.810 1.00 94.06 449 THR A C 1
ATOM 3376 O O . THR A 1 449 ? -17.146 14.050 22.951 1.00 94.06 449 THR A O 1
ATOM 3379 N N . ARG A 1 450 ? -17.620 15.064 24.901 1.00 92.69 450 ARG A N 1
ATOM 3380 C CA . ARG A 1 450 ? -16.240 15.489 25.189 1.00 92.69 450 ARG A CA 1
ATOM 3381 C C . ARG A 1 450 ? -15.442 14.399 25.912 1.00 92.69 450 ARG A C 1
ATOM 3383 O O . ARG A 1 450 ? -14.231 14.334 25.730 1.00 92.69 450 ARG A O 1
ATOM 3390 N N . GLY A 1 451 ? -16.100 13.538 26.698 1.00 94.88 451 GLY A N 1
ATOM 3391 C CA . GLY A 1 451 ? -15.473 12.409 27.394 1.00 94.88 451 GLY A CA 1
ATOM 3392 C C . GLY A 1 451 ? -15.756 11.063 26.725 1.00 94.88 451 GLY A C 1
ATOM 3393 O O . GLY A 1 451 ? -16.782 10.457 27.003 1.00 94.88 451 GLY A O 1
ATOM 3394 N N . ASN A 1 452 ? -14.872 10.565 25.862 1.00 97.00 452 ASN A N 1
ATOM 3395 C CA . ASN A 1 452 ? -15.120 9.325 25.120 1.00 97.00 452 ASN A CA 1
ATOM 3396 C C . ASN A 1 452 ? -14.223 8.187 25.633 1.00 97.00 452 ASN A C 1
ATOM 3398 O O . ASN A 1 452 ? -12.999 8.322 25.679 1.00 97.00 452 ASN A O 1
ATOM 3402 N N . TYR A 1 453 ? -14.821 7.051 25.990 1.00 98.31 453 TYR A N 1
ATOM 3403 C CA . TYR A 1 453 ? -14.114 5.928 26.605 1.00 98.31 453 TYR A CA 1
ATOM 3404 C C . TYR A 1 453 ? -14.284 4.631 25.824 1.00 98.31 453 TYR A C 1
ATOM 3406 O O . TYR A 1 453 ? -15.403 4.191 25.560 1.00 98.31 453 TYR A O 1
ATOM 3414 N N . LEU A 1 454 ? -13.156 4.011 25.488 1.00 98.50 454 LEU A N 1
ATOM 3415 C CA . LEU A 1 454 ? -13.104 2.666 24.927 1.00 98.50 454 LEU A CA 1
ATOM 3416 C C . LEU A 1 454 ? -13.212 1.652 26.060 1.00 98.50 454 LEU A C 1
ATOM 3418 O O . LEU A 1 454 ? -12.473 1.768 27.037 1.00 98.50 454 LEU A O 1
ATOM 3422 N N . ALA A 1 455 ? -14.115 0.685 25.940 1.00 98.12 455 ALA A N 1
ATOM 3423 C CA . ALA A 1 455 ? -14.345 -0.330 26.964 1.00 98.12 455 ALA A CA 1
ATOM 3424 C C . ALA A 1 455 ? -14.809 -1.654 26.346 1.00 98.12 455 ALA A C 1
ATOM 3426 O O . ALA A 1 455 ? -15.307 -1.684 25.221 1.00 98.12 455 ALA A O 1
ATOM 3427 N N . SER A 1 456 ? -14.688 -2.757 27.084 1.00 97.81 456 SER A N 1
ATOM 3428 C CA . SER A 1 456 ? -15.239 -4.042 26.642 1.00 97.81 456 SER A CA 1
ATOM 3429 C C . SER A 1 456 ? -16.771 -3.978 26.516 1.00 97.81 456 SER A C 1
ATOM 3431 O O . SER A 1 456 ? -17.414 -3.238 27.267 1.00 97.81 456 SER A O 1
ATOM 3433 N N . PRO A 1 457 ? -17.404 -4.750 25.610 1.00 98.12 457 PRO A N 1
ATOM 3434 C CA . PRO A 1 457 ? -18.864 -4.805 25.503 1.00 98.12 457 PRO A CA 1
ATOM 3435 C C . PRO A 1 457 ? -19.613 -5.001 26.843 1.00 98.12 457 PRO A C 1
ATOM 3437 O O . PRO A 1 457 ? -20.587 -4.280 27.068 1.00 98.12 457 PRO A O 1
ATOM 3440 N N . PRO A 1 458 ? -19.172 -5.863 27.787 1.00 97.62 458 PRO A N 1
ATOM 3441 C CA . PRO A 1 458 ? -19.799 -5.951 29.109 1.00 97.62 458 PRO A CA 1
ATOM 3442 C C . PRO A 1 458 ? -19.681 -4.655 29.929 1.00 97.62 458 PRO A C 1
ATOM 3444 O O . PRO A 1 458 ? -20.643 -4.263 30.590 1.00 97.62 458 PRO A O 1
ATOM 3447 N N . LEU A 1 459 ? -18.542 -3.950 29.861 1.00 98.06 459 LEU A N 1
ATOM 3448 C CA . LEU A 1 459 ? -18.379 -2.645 30.514 1.00 98.06 459 LEU A CA 1
ATOM 3449 C C . LEU A 1 459 ? -19.253 -1.563 29.872 1.00 98.06 459 LEU A C 1
ATOM 3451 O O . LEU A 1 459 ? -19.770 -0.713 30.593 1.00 98.06 459 LEU A O 1
ATOM 3455 N N . VAL A 1 460 ? -19.481 -1.600 28.554 1.00 98.62 460 VAL A N 1
ATOM 3456 C CA . VAL A 1 460 ? -20.441 -0.696 27.891 1.00 98.62 460 VAL A CA 1
ATOM 3457 C C . VAL A 1 460 ? -21.832 -0.854 28.514 1.00 98.62 460 VAL A C 1
ATOM 3459 O O . VAL A 1 460 ? -22.467 0.142 28.863 1.00 98.62 460 VAL A O 1
ATOM 3462 N N . VAL A 1 461 ? -22.290 -2.095 28.715 1.00 98.62 461 VAL A N 1
ATOM 3463 C CA . VAL A 1 461 ? -23.572 -2.375 29.384 1.00 98.62 461 VAL A CA 1
ATOM 3464 C C . VAL A 1 461 ? -23.540 -1.921 30.849 1.00 98.62 461 VAL A C 1
ATOM 3466 O O . VAL A 1 461 ? -24.492 -1.295 31.311 1.00 98.62 461 VAL A O 1
ATOM 3469 N N . ALA A 1 462 ? -22.445 -2.167 31.575 1.00 98.31 462 ALA A N 1
ATOM 3470 C CA . ALA A 1 462 ? -22.296 -1.750 32.972 1.00 98.31 462 ALA A CA 1
ATOM 3471 C C . ALA A 1 462 ? -22.389 -0.224 33.151 1.00 98.31 462 ALA A C 1
ATOM 3473 O O . ALA A 1 462 ? -23.134 0.253 34.010 1.00 98.31 462 ALA A O 1
ATOM 3474 N N . TYR A 1 463 ? -21.694 0.555 32.316 1.00 98.62 463 TYR A N 1
ATOM 3475 C CA . TYR A 1 463 ? -21.785 2.016 32.345 1.00 98.62 463 TYR A CA 1
ATOM 3476 C C . TYR A 1 463 ? -23.159 2.518 31.887 1.00 98.62 463 TYR A C 1
ATOM 3478 O O . TYR A 1 463 ? -23.650 3.497 32.446 1.00 98.62 463 TYR A O 1
ATOM 3486 N N . ALA A 1 464 ? -23.820 1.844 30.938 1.00 98.62 464 ALA A N 1
ATOM 3487 C CA . ALA A 1 464 ? -25.196 2.170 30.555 1.00 98.62 464 ALA A CA 1
ATOM 3488 C C . ALA A 1 464 ? -26.181 1.993 31.721 1.00 98.62 464 ALA A C 1
ATOM 3490 O O . ALA A 1 464 ? -27.038 2.848 31.933 1.00 98.62 464 ALA A O 1
ATOM 3491 N N . LEU A 1 465 ? -26.033 0.921 32.505 1.00 98.44 465 LEU A N 1
ATOM 3492 C CA . LEU A 1 465 ? -26.822 0.695 33.720 1.00 98.44 465 LEU A CA 1
ATOM 3493 C C . LEU A 1 465 ? -26.540 1.761 34.789 1.00 98.44 465 LEU A C 1
ATOM 3495 O O . LEU A 1 465 ? -27.472 2.243 35.424 1.00 98.44 465 LEU A O 1
ATOM 3499 N N . ALA A 1 466 ? -25.275 2.154 34.960 1.00 98.00 466 ALA A N 1
ATOM 3500 C CA . ALA A 1 466 ? -24.878 3.188 35.916 1.00 98.00 466 ALA A CA 1
ATOM 3501 C C . ALA A 1 466 ? -25.296 4.614 35.507 1.00 98.00 466 ALA A C 1
ATOM 3503 O O . ALA A 1 466 ? -25.492 5.473 36.364 1.00 98.00 466 ALA A O 1
ATOM 3504 N N . GLY A 1 467 ? -25.372 4.894 34.203 1.00 98.12 467 GLY A N 1
ATOM 3505 C CA . GLY A 1 467 ? -25.737 6.197 33.641 1.00 98.12 467 GLY A CA 1
ATOM 3506 C C . GLY A 1 467 ? -24.674 7.296 33.765 1.00 98.12 467 GLY A C 1
ATOM 3507 O O . GLY A 1 467 ? -24.929 8.433 33.371 1.00 98.12 467 GLY A O 1
ATOM 3508 N N . ARG A 1 468 ? -23.477 6.990 34.282 1.00 97.75 468 ARG A N 1
ATOM 3509 C CA . ARG A 1 468 ? -22.352 7.931 34.425 1.00 97.75 468 ARG A CA 1
ATOM 3510 C C . ARG A 1 468 ? -21.008 7.210 34.483 1.00 97.75 468 ARG A C 1
ATOM 3512 O O . ARG A 1 468 ? -20.942 6.071 34.932 1.00 97.75 468 ARG A O 1
ATOM 3519 N N . VAL A 1 469 ? -19.932 7.895 34.093 1.00 97.75 469 VAL A N 1
ATOM 3520 C CA . VAL A 1 469 ? -18.551 7.366 34.175 1.00 97.75 469 VAL A CA 1
ATOM 3521 C C . VAL A 1 469 ? -17.880 7.609 35.531 1.00 97.75 469 VAL A C 1
ATOM 3523 O O . VAL A 1 469 ? -16.835 7.037 35.812 1.00 97.75 469 VAL A O 1
ATOM 3526 N N . THR A 1 470 ? -18.488 8.427 36.393 1.00 96.69 470 THR A N 1
ATOM 3527 C CA . THR A 1 470 ? -17.977 8.767 37.734 1.00 96.69 470 THR A CA 1
ATOM 3528 C C . THR A 1 470 ? -18.404 7.786 38.830 1.00 96.69 470 THR A C 1
ATOM 3530 O O . THR A 1 470 ? -18.315 8.119 40.008 1.00 96.69 470 THR A O 1
ATOM 3533 N N . ILE A 1 471 ? -18.914 6.609 38.460 1.00 97.69 471 ILE A N 1
ATOM 3534 C CA . ILE A 1 471 ? -19.323 5.561 39.401 1.00 97.69 471 ILE A CA 1
ATOM 3535 C C . ILE A 1 471 ? -18.113 4.758 39.894 1.00 97.69 471 ILE A C 1
ATOM 3537 O O . ILE A 1 471 ? -17.304 4.293 39.093 1.00 97.69 471 ILE A O 1
ATOM 3541 N N . ASP A 1 472 ? -18.024 4.539 41.203 1.00 96.50 472 ASP A N 1
ATOM 3542 C CA . ASP A 1 472 ? -17.132 3.537 41.792 1.00 96.50 472 ASP A CA 1
ATOM 3543 C C . ASP A 1 472 ? -17.883 2.200 41.927 1.00 96.50 472 ASP A C 1
ATOM 3545 O O . ASP A 1 472 ? -18.660 2.004 42.861 1.00 96.50 472 ASP A O 1
ATOM 3549 N N . PHE A 1 473 ? -17.666 1.263 40.995 1.00 95.88 473 PHE A N 1
ATOM 3550 C CA . PHE A 1 473 ? -18.393 -0.018 40.967 1.00 95.88 473 PHE A CA 1
ATOM 3551 C C . PHE A 1 473 ? -18.150 -0.923 42.188 1.00 95.88 473 PHE A C 1
ATOM 3553 O O . PHE A 1 473 ? -18.917 -1.868 42.405 1.00 95.88 473 PHE A O 1
ATOM 3560 N N . GLU A 1 474 ? -17.100 -0.685 42.981 1.00 92.56 474 GLU A N 1
ATOM 3561 C CA . GLU A 1 474 ? -16.848 -1.463 44.196 1.00 92.56 474 GLU A CA 1
ATOM 3562 C C . GLU A 1 474 ? -17.677 -0.954 45.377 1.00 92.56 474 GLU A C 1
ATOM 3564 O O . GLU A 1 474 ? -18.146 -1.759 46.195 1.00 92.56 474 GLU A O 1
ATOM 3569 N N . LYS A 1 475 ? -17.865 0.372 45.447 1.00 95.31 475 LYS A N 1
ATOM 3570 C CA . LYS A 1 475 ? -18.494 1.074 46.576 1.00 95.31 475 LYS A CA 1
ATOM 3571 C C . LYS A 1 475 ? -19.946 1.474 46.332 1.00 95.31 475 LYS A C 1
ATOM 3573 O O . LYS A 1 475 ? -20.697 1.604 47.297 1.00 95.31 475 LYS A O 1
ATOM 3578 N N . GLU A 1 476 ? -20.352 1.648 45.081 1.00 97.44 476 GLU A N 1
ATOM 3579 C CA . GLU A 1 476 ? -21.673 2.147 44.703 1.00 97.44 476 GLU A CA 1
ATOM 3580 C C . GLU A 1 476 ? -22.491 1.065 43.970 1.00 97.44 476 GLU A C 1
ATOM 3582 O O . GLU A 1 476 ? -21.978 0.412 43.057 1.00 97.44 476 GLU A O 1
ATOM 3587 N N . PRO A 1 477 ? -23.768 0.846 44.341 1.00 97.31 477 PRO A N 1
ATOM 3588 C CA . PRO A 1 477 ? -24.633 -0.081 43.621 1.00 97.31 477 PRO A CA 1
ATOM 3589 C C . PRO A 1 477 ? -25.078 0.500 42.269 1.00 97.31 477 PRO A C 1
ATOM 3591 O O . PRO A 1 477 ? -25.280 1.705 42.131 1.00 97.31 477 PRO A O 1
ATOM 3594 N N . LEU A 1 478 ? -25.316 -0.374 41.288 1.00 96.62 478 LEU A N 1
ATOM 3595 C CA . LEU A 1 478 ? -25.914 -0.026 39.988 1.00 96.62 478 LEU A CA 1
ATOM 3596 C C . LEU A 1 478 ? -27.393 0.358 40.117 1.00 96.62 478 LEU A C 1
ATOM 3598 O O . LEU A 1 478 ? -27.941 1.081 39.293 1.00 96.62 478 LEU A O 1
ATOM 3602 N N . GLY A 1 479 ? -28.050 -0.172 41.144 1.00 94.56 479 GLY A N 1
ATOM 3603 C CA . GLY A 1 479 ? -29.451 0.055 41.449 1.00 94.56 479 GLY A CA 1
ATOM 3604 C C . GLY A 1 479 ? -29.915 -0.876 42.560 1.00 94.56 479 GLY A C 1
ATOM 3605 O O . GLY A 1 479 ? -29.108 -1.500 43.252 1.00 94.56 479 GLY A O 1
ATOM 3606 N N . THR A 1 480 ? -31.226 -0.977 42.726 1.00 93.62 480 THR A N 1
ATOM 3607 C CA . THR A 1 480 ? -31.862 -1.889 43.681 1.00 93.62 480 THR A CA 1
ATOM 3608 C C . THR A 1 480 ? -32.654 -2.956 42.941 1.00 93.62 480 THR A C 1
ATOM 3610 O O . THR A 1 480 ? -33.305 -2.637 41.944 1.00 93.62 480 THR A O 1
ATOM 3613 N N . ASP A 1 481 ? -32.637 -4.192 43.435 1.00 91.94 481 ASP A N 1
ATOM 3614 C CA . ASP A 1 481 ? -33.480 -5.254 42.888 1.00 91.94 481 ASP A CA 1
ATOM 3615 C C . ASP A 1 481 ? -34.961 -5.109 43.280 1.00 91.94 481 ASP A C 1
ATOM 3617 O O . ASP A 1 481 ? -35.359 -4.185 43.995 1.00 91.94 481 ASP A O 1
ATOM 3621 N N . SER A 1 482 ? -35.801 -6.034 42.807 1.00 87.62 482 SER A N 1
ATOM 3622 C CA . SER A 1 482 ? -37.237 -6.071 43.121 1.00 87.62 482 SER A CA 1
ATOM 3623 C C . SER A 1 482 ? -37.552 -6.244 44.613 1.00 87.62 482 SER A C 1
ATOM 3625 O O . SER A 1 482 ? -38.682 -5.986 45.019 1.00 87.62 482 SER A O 1
ATOM 3627 N N . GLU A 1 483 ? -36.585 -6.680 45.426 1.00 89.12 483 GLU A N 1
ATOM 3628 C CA . GLU A 1 483 ? -36.700 -6.813 46.885 1.00 89.12 483 GLU A CA 1
ATOM 3629 C C . GLU A 1 483 ? -36.129 -5.590 47.629 1.00 89.12 483 GLU A C 1
ATOM 3631 O O . GLU A 1 483 ? -36.120 -5.561 48.860 1.00 89.12 483 GLU A O 1
ATOM 3636 N N . GLY A 1 484 ? -35.649 -4.574 46.902 1.00 90.06 484 GLY A N 1
ATOM 3637 C CA . GLY A 1 484 ? -35.029 -3.373 47.457 1.00 90.06 484 GLY A CA 1
ATOM 3638 C C . GLY A 1 484 ? -33.568 -3.551 47.885 1.00 90.06 484 GLY A C 1
ATOM 3639 O O . GLY A 1 484 ? -33.028 -2.663 48.546 1.00 90.06 484 GLY A O 1
ATOM 3640 N N . LYS A 1 485 ? -32.905 -4.664 47.537 1.00 94.31 485 LYS A N 1
ATOM 3641 C CA . LYS A 1 485 ? -31.492 -4.895 47.881 1.00 94.31 485 LYS A CA 1
ATOM 3642 C C . LYS A 1 485 ? -30.564 -4.198 46.884 1.00 94.31 485 LYS A C 1
ATOM 3644 O O . LYS A 1 485 ? -30.845 -4.224 45.686 1.00 94.31 485 LYS A O 1
ATOM 3649 N N . PRO A 1 486 ? -29.445 -3.605 47.342 1.00 96.50 486 PRO A N 1
ATOM 3650 C CA . PRO A 1 486 ? -28.460 -3.011 46.445 1.00 96.50 486 PRO A CA 1
ATOM 3651 C C . PRO A 1 486 ? -27.815 -4.089 45.564 1.00 96.50 486 PRO A C 1
ATOM 3653 O O . PRO A 1 486 ? -27.400 -5.130 46.071 1.00 96.50 486 PRO A O 1
ATOM 3656 N N . VAL A 1 487 ? -27.716 -3.821 44.262 1.00 97.50 487 VAL A N 1
ATOM 3657 C CA . VAL A 1 487 ? -27.076 -4.700 43.273 1.00 97.50 487 VAL A CA 1
ATOM 3658 C C . VAL A 1 487 ? -25.787 -4.046 42.795 1.00 97.50 487 VAL A C 1
ATOM 3660 O O . VAL A 1 487 ? -25.815 -2.954 42.230 1.00 97.50 487 VAL A O 1
ATOM 3663 N N . PHE A 1 488 ? -24.656 -4.707 43.009 1.00 97.56 488 PHE A N 1
ATOM 3664 C CA . PHE A 1 488 ? -23.335 -4.266 42.562 1.00 97.56 488 PHE A CA 1
ATOM 3665 C C . PHE A 1 488 ? -22.951 -4.932 41.237 1.00 97.56 488 PHE A C 1
ATOM 3667 O O . PHE A 1 488 ? -23.500 -5.968 40.864 1.00 97.56 488 PHE A O 1
ATOM 3674 N N . LEU A 1 489 ? -21.949 -4.383 40.542 1.00 96.00 489 LEU A N 1
ATOM 3675 C CA . LEU A 1 489 ? -21.454 -4.968 39.289 1.00 96.00 489 LEU A CA 1
ATOM 3676 C C . LEU A 1 489 ? -20.995 -6.426 39.471 1.00 96.00 489 LEU A C 1
ATOM 3678 O O . LEU A 1 489 ? -21.329 -7.288 38.661 1.00 96.00 489 LEU A O 1
ATOM 3682 N N . ARG A 1 490 ? -20.306 -6.717 40.582 1.00 94.12 490 ARG A N 1
ATOM 3683 C CA . ARG A 1 490 ? -19.862 -8.072 40.958 1.00 94.12 490 ARG A CA 1
ATOM 3684 C C . ARG A 1 490 ? -20.999 -9.090 41.106 1.00 94.12 490 ARG A C 1
ATOM 3686 O O . ARG A 1 490 ? -20.744 -10.280 40.985 1.00 94.12 490 ARG A O 1
ATOM 3693 N N . ASP A 1 491 ? -22.233 -8.640 41.347 1.00 94.75 491 ASP A N 1
ATOM 3694 C CA . ASP A 1 491 ? -23.389 -9.526 41.533 1.00 94.75 491 ASP A CA 1
ATOM 3695 C C . ASP A 1 491 ? -23.993 -9.989 40.196 1.00 94.75 491 ASP A C 1
ATOM 3697 O O . ASP A 1 491 ? -24.792 -10.927 40.168 1.00 94.75 491 ASP A O 1
ATOM 3701 N N . ILE A 1 492 ? -23.653 -9.315 39.090 1.00 95.94 492 ILE A N 1
ATOM 3702 C CA . ILE A 1 492 ? -24.210 -9.573 37.753 1.00 95.94 492 ILE A CA 1
ATOM 3703 C C . ILE A 1 492 ? -23.148 -9.895 36.696 1.00 95.94 492 ILE A C 1
ATOM 3705 O O . ILE A 1 492 ? -23.509 -10.331 35.600 1.00 95.94 492 ILE A O 1
ATOM 3709 N N . TRP A 1 493 ? -21.863 -9.702 37.001 1.00 94.94 493 TRP A N 1
ATOM 3710 C CA . TRP A 1 493 ? -20.762 -10.004 36.091 1.00 94.94 493 TRP A CA 1
ATOM 3711 C C . TRP A 1 493 ? -20.662 -11.519 35.832 1.00 94.94 493 TRP A C 1
ATOM 3713 O O . TRP A 1 493 ? -20.567 -12.284 36.793 1.00 94.94 493 TRP A O 1
ATOM 3723 N N . PRO A 1 494 ? -20.700 -11.983 34.570 1.00 93.69 494 PRO A N 1
ATOM 3724 C CA . PRO A 1 494 ? -20.605 -13.409 34.264 1.00 93.69 494 PRO A CA 1
ATOM 3725 C C . PRO A 1 494 ? -19.182 -13.929 34.487 1.00 93.69 494 PRO A C 1
ATOM 3727 O O . PRO A 1 494 ? -18.207 -13.212 34.257 1.00 93.69 494 PRO A O 1
ATOM 3730 N N . SER A 1 495 ? -19.042 -15.191 34.893 1.00 89.56 495 SER A N 1
ATOM 3731 C CA . SER A 1 495 ? -17.711 -15.804 34.993 1.00 89.56 495 SER A CA 1
ATOM 3732 C C . SER A 1 495 ? -17.192 -16.260 33.622 1.00 89.56 495 SER A C 1
ATOM 3734 O O . SER A 1 495 ? -17.970 -16.610 32.732 1.00 89.56 495 SER A O 1
ATOM 3736 N N . THR A 1 496 ? -15.869 -16.307 33.444 1.00 85.50 496 THR A N 1
ATOM 3737 C CA . THR A 1 496 ? -15.242 -16.759 32.186 1.00 85.50 496 THR A CA 1
ATOM 3738 C C . THR A 1 496 ? -15.626 -18.193 31.813 1.00 85.50 496 THR A C 1
ATOM 3740 O O . THR A 1 496 ? -15.835 -18.482 30.633 1.00 85.50 496 THR A O 1
ATOM 3743 N N . ASP A 1 497 ? -15.764 -19.083 32.798 1.00 87.88 497 ASP A N 1
ATOM 3744 C CA . ASP A 1 497 ? -16.155 -20.478 32.567 1.00 87.88 497 ASP A CA 1
ATOM 3745 C C . ASP A 1 497 ? -17.588 -20.578 32.028 1.00 87.88 497 ASP A C 1
ATOM 3747 O O . ASP A 1 497 ? -17.851 -21.341 31.095 1.00 87.88 497 ASP A O 1
ATOM 3751 N N . GLU A 1 498 ? -18.506 -19.763 32.556 1.00 91.12 498 GLU A N 1
ATOM 3752 C CA . GLU A 1 498 ? -19.882 -19.684 32.060 1.00 91.12 498 GLU A CA 1
ATOM 3753 C C . GLU A 1 498 ? -19.933 -19.166 30.617 1.00 91.12 498 GLU A C 1
ATOM 3755 O O . GLU A 1 498 ? -20.623 -19.752 29.782 1.00 91.12 498 GLU A O 1
ATOM 3760 N N . VAL A 1 499 ? -19.182 -18.104 30.305 1.00 92.81 499 VAL A N 1
ATOM 3761 C CA . VAL A 1 499 ? -19.106 -17.539 28.947 1.00 92.81 499 VAL A CA 1
ATOM 3762 C C . VAL A 1 499 ? -18.542 -18.565 27.963 1.00 92.81 499 VAL A C 1
ATOM 3764 O O . VAL A 1 499 ? -19.150 -18.821 26.925 1.00 92.81 499 VAL A O 1
ATOM 3767 N N . THR A 1 500 ? -17.431 -19.216 28.318 1.00 89.56 500 THR A N 1
ATOM 3768 C CA . THR A 1 500 ? -16.764 -20.222 27.474 1.00 89.56 500 THR A CA 1
ATOM 3769 C C . THR A 1 500 ? -17.672 -21.423 27.200 1.00 89.56 500 THR A C 1
ATOM 3771 O O . THR A 1 500 ? -17.680 -21.972 26.095 1.00 89.56 500 THR A O 1
ATOM 3774 N N . ALA A 1 501 ? -18.453 -21.855 28.197 1.00 91.44 501 ALA A N 1
ATOM 3775 C CA . ALA A 1 501 ? -19.411 -22.944 28.032 1.00 91.44 501 ALA A CA 1
ATOM 3776 C C . ALA A 1 501 ? -20.528 -22.578 27.040 1.00 91.44 501 ALA A C 1
ATOM 3778 O O . ALA A 1 501 ? -20.863 -23.385 26.168 1.00 91.44 501 ALA A O 1
ATOM 3779 N N . VAL A 1 502 ? -21.067 -21.356 27.131 1.00 94.44 502 VAL A N 1
ATOM 3780 C CA . VAL A 1 502 ? -22.077 -20.857 26.186 1.00 94.44 502 VAL A CA 1
ATOM 3781 C C . VAL A 1 502 ? -21.485 -20.739 24.784 1.00 94.44 502 VAL A C 1
ATOM 3783 O O . VAL A 1 502 ? -22.084 -21.255 23.840 1.00 94.44 502 VAL A O 1
ATOM 3786 N N . GLU A 1 503 ? -20.291 -20.162 24.645 1.00 93.75 503 GLU A N 1
ATOM 3787 C CA . GLU A 1 503 ? -19.603 -19.992 23.362 1.00 93.75 503 GLU A CA 1
ATOM 3788 C C . GLU A 1 503 ? -19.463 -21.316 22.605 1.00 93.75 503 GLU A C 1
ATOM 3790 O O . GLU A 1 503 ? -19.936 -21.432 21.473 1.00 93.75 503 GLU A O 1
ATOM 3795 N N . ARG A 1 504 ? -18.928 -22.355 23.262 1.00 89.50 504 ARG A N 1
ATOM 3796 C CA . ARG A 1 504 ? -18.764 -23.694 22.665 1.00 89.50 504 ARG A CA 1
ATOM 3797 C C . ARG A 1 504 ? -20.076 -24.321 22.195 1.00 89.50 504 ARG A C 1
ATOM 3799 O O . ARG A 1 504 ? -20.069 -25.120 21.266 1.00 89.50 504 ARG A O 1
ATOM 3806 N N . SER A 1 505 ? -21.188 -24.004 22.854 1.00 92.25 505 SER A N 1
ATOM 3807 C CA . SER A 1 505 ? -22.505 -24.569 22.528 1.00 92.25 505 SER A CA 1
ATOM 3808 C C . SER A 1 505 ? -23.263 -23.786 21.449 1.00 92.25 505 SER A C 1
ATOM 3810 O O . SER A 1 505 ? -24.156 -24.336 20.796 1.00 92.25 505 SER A O 1
ATOM 3812 N N . CYS A 1 506 ? -22.931 -22.505 21.268 1.00 94.19 506 CYS A N 1
ATOM 3813 C CA . CYS A 1 506 ? -23.728 -21.576 20.472 1.00 94.19 506 CYS A CA 1
ATOM 3814 C C . CYS A 1 506 ? -23.020 -21.066 19.215 1.00 94.19 506 CYS A C 1
ATOM 3816 O O . CYS A 1 506 ? -23.716 -20.756 18.254 1.00 94.19 506 CYS A O 1
ATOM 3818 N N . VAL A 1 507 ? -21.687 -21.007 19.178 1.00 94.38 507 VAL A N 1
ATOM 3819 C CA . VAL A 1 507 ? -20.927 -20.529 18.011 1.00 94.38 507 VAL A CA 1
ATOM 3820 C C . VAL A 1 507 ? -20.553 -21.718 17.128 1.00 94.38 507 VAL A C 1
ATOM 3822 O O . VAL A 1 507 ? -19.553 -22.394 17.374 1.00 94.38 507 VAL A O 1
ATOM 3825 N N . LEU A 1 508 ? -21.390 -21.998 16.125 1.00 94.56 508 LEU A N 1
ATOM 3826 C CA . LEU A 1 508 ? -21.294 -23.208 15.303 1.00 94.56 508 LEU A CA 1
ATOM 3827 C C . LEU A 1 508 ? -20.909 -22.924 13.838 1.00 94.56 508 LEU A C 1
ATOM 3829 O O . LEU A 1 508 ? -21.335 -21.896 13.304 1.00 94.56 508 LEU A O 1
ATOM 3833 N N . PRO A 1 509 ? -20.203 -23.852 13.156 1.00 94.31 509 PRO A N 1
ATOM 3834 C CA . PRO A 1 509 ? -19.812 -23.705 11.750 1.00 94.31 509 PRO A CA 1
ATOM 3835 C C . PRO A 1 509 ? -20.960 -23.422 10.788 1.00 94.31 509 PRO A C 1
ATOM 3837 O O . PRO A 1 509 ? -20.806 -22.624 9.861 1.00 94.31 509 PRO A O 1
ATOM 3840 N N . GLU A 1 510 ? -22.128 -24.023 11.019 1.00 94.12 510 GLU A N 1
ATOM 3841 C CA . GLU A 1 510 ? -23.282 -23.869 10.136 1.00 94.12 510 GLU A CA 1
ATOM 3842 C C . GLU A 1 510 ? -23.712 -22.400 10.035 1.00 94.12 510 GLU A C 1
ATOM 3844 O O . GLU A 1 510 ? -24.054 -21.946 8.947 1.00 94.12 510 GLU A O 1
ATOM 3849 N N . MET A 1 511 ? -23.583 -21.624 11.120 1.00 94.69 511 MET A N 1
ATOM 3850 C CA . MET A 1 511 ? -23.938 -20.200 11.143 1.00 94.69 511 MET A CA 1
ATOM 3851 C C . MET A 1 511 ? -23.096 -19.376 10.169 1.00 94.69 511 MET A C 1
ATOM 3853 O O . MET A 1 511 ? -23.628 -18.518 9.466 1.00 94.69 511 MET A O 1
ATOM 3857 N N . PHE A 1 512 ? -21.791 -19.648 10.098 1.00 94.69 512 PHE A N 1
ATOM 3858 C CA . PHE A 1 512 ? -20.895 -18.980 9.157 1.00 94.69 512 PHE A CA 1
ATOM 3859 C C . PHE A 1 512 ? -21.229 -19.394 7.726 1.00 94.69 512 PHE A C 1
ATOM 3861 O O . PHE A 1 512 ? -21.397 -18.538 6.857 1.00 94.69 512 PHE A O 1
ATOM 3868 N N . THR A 1 513 ? -21.401 -20.697 7.484 1.00 92.69 513 THR A N 1
ATOM 3869 C CA . THR A 1 513 ? -21.737 -21.181 6.139 1.00 92.69 513 THR A CA 1
ATOM 3870 C C . THR A 1 513 ? -23.071 -20.624 5.643 1.00 92.69 513 THR A C 1
ATOM 3872 O O . THR A 1 513 ? -23.152 -20.215 4.490 1.00 92.69 513 THR A O 1
ATOM 3875 N N . GLU A 1 514 ? -24.098 -20.534 6.494 1.00 91.06 514 GLU A N 1
ATOM 3876 C CA . GLU A 1 514 ? -25.411 -19.984 6.145 1.00 91.06 514 GLU A CA 1
ATOM 3877 C C . GLU A 1 514 ? -25.355 -18.474 5.898 1.00 91.06 514 GLU A C 1
ATOM 3879 O O . GLU A 1 514 ? -25.896 -18.008 4.893 1.00 91.06 514 GLU A O 1
ATOM 3884 N N . ASN A 1 515 ? -24.663 -17.724 6.764 1.00 90.44 515 ASN A N 1
ATOM 3885 C CA . ASN A 1 515 ? -24.515 -16.275 6.632 1.00 90.44 515 ASN A CA 1
ATOM 3886 C C . ASN A 1 515 ? -23.784 -15.891 5.334 1.00 90.44 515 ASN A C 1
ATOM 3888 O O . ASN A 1 515 ? -24.201 -14.967 4.636 1.00 90.44 515 ASN A O 1
ATOM 3892 N N . TYR A 1 516 ? -22.719 -16.619 4.981 1.00 91.81 516 TYR A N 1
ATOM 3893 C CA . TYR A 1 516 ? -21.861 -16.260 3.851 1.00 91.81 516 TYR A CA 1
ATOM 3894 C C . TYR A 1 516 ? -22.237 -16.911 2.512 1.00 91.81 516 TYR A C 1
ATOM 3896 O O . TYR A 1 516 ? -21.805 -16.420 1.469 1.00 91.81 516 TYR A O 1
ATOM 3904 N N . LYS A 1 517 ? -23.098 -17.943 2.495 1.00 88.38 517 LYS A N 1
ATOM 3905 C CA . LYS A 1 517 ? -23.474 -18.704 1.282 1.00 88.38 517 LYS A CA 1
ATOM 3906 C C . LYS A 1 517 ? -23.865 -17.837 0.082 1.00 88.38 517 LYS A C 1
ATOM 3908 O O . LYS A 1 517 ? -23.517 -18.170 -1.043 1.00 88.38 517 LYS A O 1
ATOM 3913 N N . ASN A 1 518 ? -24.609 -16.757 0.322 1.00 80.19 518 ASN A N 1
ATOM 3914 C CA . ASN A 1 518 ? -25.131 -15.863 -0.715 1.00 80.19 518 ASN A CA 1
ATOM 3915 C C . ASN A 1 518 ? -24.769 -14.394 -0.450 1.00 80.19 518 ASN A C 1
ATOM 3917 O O . ASN A 1 518 ? -25.484 -13.509 -0.915 1.00 80.19 518 ASN A O 1
ATOM 3921 N N . VAL A 1 519 ? -23.699 -14.110 0.300 1.00 87.19 519 VAL A N 1
ATOM 3922 C CA . VAL A 1 519 ? -23.404 -12.750 0.793 1.00 87.19 519 VAL A CA 1
ATOM 3923 C C . VAL A 1 519 ? -23.354 -11.697 -0.327 1.00 87.19 519 VAL A C 1
ATOM 3925 O O . VAL A 1 519 ? -23.888 -10.605 -0.167 1.00 87.19 519 VAL A O 1
ATOM 3928 N N . LEU A 1 520 ? -22.839 -12.056 -1.509 1.00 83.81 520 LEU A N 1
ATOM 3929 C CA . LEU A 1 520 ? -22.743 -11.167 -2.678 1.00 83.81 520 LEU A CA 1
ATOM 3930 C C . LEU A 1 520 ? -24.100 -10.841 -3.334 1.00 83.81 520 LEU A C 1
ATOM 3932 O O . LEU A 1 520 ? -24.221 -9.853 -4.054 1.00 83.81 520 LEU A O 1
ATOM 3936 N N . HIS A 1 521 ? -25.130 -11.656 -3.092 1.00 82.62 521 HIS A N 1
ATOM 3937 C CA . HIS A 1 521 ? -26.440 -11.553 -3.748 1.00 82.62 521 HIS A CA 1
ATOM 3938 C C . HIS A 1 521 ? -27.615 -11.457 -2.763 1.00 82.62 521 HIS A C 1
ATOM 3940 O O . HIS A 1 521 ? -28.768 -11.378 -3.190 1.00 82.62 521 HIS A O 1
ATOM 3946 N N . ALA A 1 522 ? -27.360 -11.464 -1.453 1.00 80.50 522 ALA A N 1
ATOM 3947 C CA . ALA A 1 522 ? -28.400 -11.521 -0.427 1.00 80.50 522 ALA A CA 1
ATOM 3948 C C . ALA A 1 522 ? -29.229 -10.227 -0.335 1.00 80.50 522 ALA A C 1
ATOM 3950 O O . ALA A 1 522 ? -30.425 -10.270 -0.033 1.00 80.50 522 ALA A O 1
ATOM 3951 N N . ASN A 1 523 ? -28.624 -9.068 -0.616 1.00 87.06 523 ASN A N 1
ATOM 3952 C CA . ASN A 1 523 ? -29.295 -7.781 -0.472 1.00 87.06 523 ASN A CA 1
ATOM 3953 C C . ASN A 1 523 ? -30.169 -7.448 -1.700 1.00 87.06 523 ASN A C 1
ATOM 3955 O O . ASN A 1 523 ? -29.685 -7.046 -2.758 1.00 87.06 523 ASN A O 1
ATOM 3959 N N . LYS A 1 524 ? -31.495 -7.556 -1.538 1.00 89.62 524 LYS A N 1
ATOM 3960 C CA . LYS A 1 524 ? -32.473 -7.268 -2.605 1.00 89.62 524 LYS A CA 1
ATOM 3961 C C . LYS A 1 524 ? -32.428 -5.818 -3.102 1.00 89.62 524 LYS A C 1
ATOM 3963 O O . LYS A 1 524 ? -32.549 -5.609 -4.306 1.00 89.62 524 LYS A O 1
ATOM 3968 N N . ARG A 1 525 ? -32.245 -4.836 -2.205 1.00 91.62 525 ARG A N 1
ATOM 3969 C CA . ARG A 1 525 ? -32.181 -3.406 -2.567 1.00 91.62 525 ARG A CA 1
ATOM 3970 C C . ARG A 1 525 ? -30.947 -3.129 -3.433 1.00 91.62 525 ARG A C 1
ATOM 3972 O O . ARG A 1 525 ? -31.060 -2.455 -4.448 1.00 91.62 525 ARG A O 1
ATOM 3979 N N . TRP A 1 526 ? -29.802 -3.728 -3.093 1.00 91.81 526 TRP A N 1
ATOM 3980 C CA . TRP A 1 526 ? -28.570 -3.666 -3.894 1.00 91.81 526 TRP A CA 1
ATOM 3981 C C . TRP A 1 526 ? -28.741 -4.279 -5.292 1.00 91.81 526 TRP A C 1
ATOM 3983 O O . TRP A 1 526 ? -28.376 -3.675 -6.305 1.00 91.81 526 TRP A O 1
ATOM 3993 N N . ASN A 1 527 ? -29.356 -5.460 -5.368 1.00 90.12 527 ASN A N 1
ATOM 3994 C CA . ASN A 1 527 ? -29.576 -6.146 -6.642 1.00 90.12 527 ASN A CA 1
ATOM 3995 C C . ASN A 1 527 ? -30.458 -5.324 -7.599 1.00 90.12 527 ASN A C 1
ATOM 3997 O O . ASN A 1 527 ? -30.235 -5.363 -8.806 1.00 90.12 527 ASN A O 1
ATOM 4001 N N . GLN A 1 528 ? -31.404 -4.544 -7.065 1.00 90.81 528 GLN A N 1
ATOM 4002 C CA . GLN A 1 528 ? -32.317 -3.685 -7.829 1.00 90.81 528 GLN A CA 1
ATOM 4003 C C . GLN A 1 528 ? -31.702 -2.357 -8.304 1.00 90.81 528 GLN A C 1
ATOM 4005 O O . GLN A 1 528 ? -32.302 -1.700 -9.153 1.00 90.81 528 GLN A O 1
ATOM 4010 N N . LEU A 1 529 ? -30.533 -1.945 -7.794 1.00 89.69 529 LEU A N 1
ATOM 4011 C CA . LEU A 1 529 ? -29.868 -0.720 -8.256 1.00 89.69 529 LEU A CA 1
ATOM 4012 C C . LEU A 1 529 ? -29.473 -0.847 -9.732 1.00 89.69 529 LEU A C 1
ATOM 4014 O O . LEU A 1 529 ? -28.829 -1.822 -10.116 1.00 89.69 529 LEU A O 1
ATOM 4018 N N . ALA A 1 530 ? -29.814 0.144 -10.552 1.00 86.75 530 ALA A N 1
ATOM 4019 C CA . ALA A 1 530 ? -29.308 0.229 -11.917 1.00 86.75 530 ALA A CA 1
ATOM 4020 C C . ALA A 1 530 ? -27.882 0.799 -11.903 1.00 86.75 530 ALA A C 1
ATOM 4022 O O . ALA A 1 530 ? -27.645 1.840 -11.290 1.00 86.75 530 ALA A O 1
ATOM 4023 N N . ALA A 1 531 ? -26.949 0.127 -12.577 1.00 84.38 531 ALA A N 1
ATOM 4024 C CA . ALA A 1 531 ? -25.610 0.643 -12.840 1.00 84.38 531 ALA A CA 1
ATOM 4025 C C . ALA A 1 531 ? -25.523 1.114 -14.306 1.00 84.38 531 ALA A C 1
ATOM 4027 O O . ALA A 1 531 ? -26.105 0.471 -15.186 1.00 84.38 531 ALA A O 1
ATOM 4028 N N . PRO A 1 532 ? -24.857 2.246 -14.596 1.00 81.44 532 PRO A N 1
ATOM 4029 C CA . PRO A 1 532 ? -24.609 2.663 -15.974 1.00 81.44 532 PRO A CA 1
ATOM 4030 C C . PRO A 1 532 ? -23.741 1.625 -16.713 1.00 81.44 532 PRO A C 1
ATOM 4032 O O . PRO A 1 532 ? -22.856 1.042 -16.097 1.00 81.44 532 PRO A O 1
ATOM 4035 N N . PRO A 1 533 ? -23.946 1.384 -18.020 1.00 79.44 533 PRO A N 1
ATOM 4036 C CA . PRO A 1 533 ? -23.109 0.459 -18.782 1.00 79.44 533 PRO A CA 1
ATOM 4037 C C . PRO A 1 533 ? -21.785 1.108 -19.224 1.00 79.44 533 PRO A C 1
ATOM 4039 O O . PRO A 1 533 ? -21.701 2.323 -19.392 1.00 79.44 533 PRO A O 1
ATOM 4042 N N . GLY A 1 534 ? -20.779 0.282 -19.527 1.00 85.25 534 GLY A N 1
ATOM 4043 C CA . GLY A 1 534 ? -19.541 0.703 -20.197 1.00 85.25 534 GLY A CA 1
ATOM 4044 C C . GLY A 1 534 ? -18.300 0.748 -19.299 1.00 85.25 534 GLY A C 1
ATOM 4045 O O . GLY A 1 534 ? -18.383 0.756 -18.074 1.00 85.25 534 GLY A O 1
ATOM 4046 N N . LYS A 1 535 ? -17.117 0.760 -19.931 1.00 85.12 535 LYS A N 1
ATOM 4047 C CA . LYS A 1 535 ? -15.810 0.745 -19.241 1.00 85.12 535 LYS A CA 1
ATOM 4048 C C . LYS A 1 535 ? -15.343 2.125 -18.761 1.00 85.12 535 LYS A C 1
ATOM 4050 O O . LYS A 1 535 ? -14.528 2.195 -17.841 1.00 85.12 535 LYS A O 1
ATOM 4055 N N . LEU A 1 536 ? -15.828 3.201 -19.380 1.00 91.44 536 LEU A N 1
ATOM 4056 C CA . LEU A 1 536 ? -15.606 4.581 -18.941 1.00 91.44 536 LEU A CA 1
ATOM 4057 C C . LEU A 1 536 ? -16.841 5.058 -18.179 1.00 91.44 536 LEU A C 1
ATOM 4059 O O . LEU A 1 536 ? -17.963 4.791 -18.607 1.00 91.44 536 LEU A O 1
ATOM 4063 N N . PHE A 1 537 ? -16.635 5.740 -17.054 1.00 92.50 537 PHE A N 1
ATOM 4064 C CA . PHE A 1 537 ? -17.743 6.219 -16.237 1.00 92.50 537 PHE A CA 1
ATOM 4065 C C . PHE A 1 537 ? -18.388 7.452 -16.877 1.00 92.50 537 PHE A C 1
ATOM 4067 O O . PHE A 1 537 ? -17.701 8.403 -17.246 1.00 92.50 537 PHE A O 1
ATOM 4074 N N . ALA A 1 538 ? -19.715 7.457 -16.984 1.00 90.19 538 ALA A N 1
ATOM 4075 C CA . ALA A 1 538 ? -20.463 8.607 -17.476 1.00 90.19 538 ALA A CA 1
ATOM 4076 C C . ALA A 1 538 ? -20.654 9.637 -16.350 1.00 90.19 538 ALA A C 1
ATOM 4078 O O . ALA A 1 538 ? -21.600 9.547 -15.567 1.00 90.19 538 ALA A O 1
ATOM 4079 N N . TRP A 1 539 ? -19.745 10.610 -16.254 1.00 90.88 539 TRP A N 1
ATOM 4080 C CA . TRP A 1 539 ? -19.817 11.678 -15.253 1.00 90.88 539 TRP A CA 1
ATOM 4081 C C . TRP A 1 539 ? -21.074 12.540 -15.430 1.00 90.88 539 TRP A C 1
ATOM 4083 O O . TRP A 1 539 ? -21.321 13.073 -16.510 1.00 90.88 539 TRP A O 1
ATOM 4093 N N . ALA A 1 540 ? -21.847 12.715 -14.358 1.00 88.81 540 ALA A N 1
ATOM 4094 C CA . ALA A 1 540 ? -23.030 13.569 -14.354 1.00 88.81 540 ALA A CA 1
ATOM 4095 C C . ALA A 1 540 ? -22.683 14.980 -13.846 1.00 88.81 540 ALA A C 1
ATOM 4097 O O . ALA A 1 540 ? -22.268 15.133 -12.699 1.00 88.81 540 ALA A O 1
ATOM 4098 N N . GLU A 1 541 ? -22.901 16.016 -14.665 1.00 83.75 541 GLU A N 1
ATOM 4099 C CA . GLU A 1 541 ? -22.551 17.413 -14.330 1.00 83.75 541 GLU A CA 1
ATOM 4100 C C . GLU A 1 541 ? -23.230 17.933 -13.050 1.00 83.75 541 GLU A C 1
ATOM 4102 O O . GLU A 1 541 ? -22.646 18.722 -12.316 1.00 83.75 541 GLU A O 1
ATOM 4107 N N . GLY A 1 542 ? -24.449 17.471 -12.753 1.00 87.69 542 GLY A N 1
ATOM 4108 C CA . GLY A 1 542 ? -25.201 17.863 -11.555 1.00 87.69 542 GLY A CA 1
ATOM 4109 C C . GLY A 1 542 ? -24.925 17.015 -10.309 1.00 87.69 542 GLY A C 1
ATOM 4110 O O . GLY A 1 542 ? -25.582 17.218 -9.287 1.00 87.69 542 GLY A O 1
ATOM 4111 N N . SER A 1 543 ? -24.015 16.035 -10.373 1.00 94.56 543 SER A N 1
ATOM 4112 C CA . SER A 1 543 ? -23.747 15.171 -9.223 1.00 94.56 543 SER A CA 1
ATOM 4113 C C . SER A 1 543 ? -23.110 15.953 -8.079 1.00 94.56 543 SER A C 1
ATOM 4115 O O . SER A 1 543 ? -22.090 16.625 -8.231 1.00 94.56 543 SER A O 1
ATOM 4117 N N . THR A 1 544 ? -23.669 15.792 -6.880 1.00 95.56 544 THR A N 1
ATOM 4118 C CA . THR A 1 544 ? -23.050 16.297 -5.649 1.00 95.56 544 THR A CA 1
ATOM 4119 C C . THR A 1 544 ? -22.264 15.214 -4.902 1.00 95.56 544 THR A C 1
ATOM 4121 O O . THR A 1 544 ? -21.678 15.508 -3.854 1.00 95.56 544 THR A O 1
ATOM 4124 N N . TYR A 1 545 ? -22.199 13.981 -5.421 1.00 95.69 545 TYR A N 1
ATOM 4125 C CA . TYR A 1 545 ? -21.496 12.849 -4.802 1.00 95.69 545 TYR A CA 1
ATOM 4126 C C . TYR A 1 545 ? -20.286 12.348 -5.590 1.00 95.69 545 TYR A C 1
ATOM 4128 O O . TYR A 1 545 ? -19.292 12.007 -4.951 1.00 95.69 545 TYR A O 1
ATOM 4136 N N . ILE A 1 546 ? -20.359 12.287 -6.923 1.00 95.38 546 ILE A N 1
ATOM 4137 C CA . ILE A 1 546 ? -19.349 11.680 -7.798 1.00 95.38 546 ILE A CA 1
ATOM 4138 C C . ILE A 1 546 ? -18.958 12.691 -8.880 1.00 95.38 546 ILE A C 1
ATOM 4140 O O . ILE A 1 546 ? -19.730 12.962 -9.796 1.00 95.38 546 ILE A O 1
ATOM 4144 N N . THR A 1 547 ? -17.752 13.249 -8.791 1.00 94.06 547 THR A N 1
ATOM 4145 C CA . THR A 1 547 ? -17.235 14.221 -9.766 1.00 94.06 547 THR A CA 1
ATOM 4146 C C . THR A 1 547 ? -15.863 13.799 -10.274 1.00 94.06 547 THR A C 1
ATOM 4148 O O . THR A 1 547 ? -15.097 13.158 -9.554 1.00 94.06 547 THR A O 1
ATOM 4151 N N . ASN A 1 548 ? -15.547 14.144 -11.525 1.00 92.38 548 ASN A N 1
ATOM 4152 C CA . ASN A 1 548 ? -14.243 13.836 -12.109 1.00 92.38 548 ASN A CA 1
ATOM 4153 C C . ASN A 1 548 ? -13.176 14.739 -11.466 1.00 92.38 548 ASN A C 1
ATOM 4155 O O . ASN A 1 548 ? -13.246 15.959 -11.649 1.00 92.38 548 ASN A O 1
ATOM 4159 N N . PRO A 1 549 ? -12.216 14.199 -10.694 1.00 91.62 549 PRO A N 1
ATOM 4160 C CA . PRO A 1 549 ? -11.247 15.031 -10.002 1.00 91.62 549 PRO A CA 1
ATOM 4161 C C . PRO A 1 549 ? -10.215 15.640 -10.967 1.00 91.62 549 PRO A C 1
ATOM 4163 O O . PRO A 1 549 ? -9.889 15.043 -11.996 1.00 91.62 549 PRO A O 1
ATOM 4166 N N . PRO A 1 550 ? -9.615 16.792 -10.617 1.00 90.12 550 PRO A N 1
ATOM 4167 C CA . PRO A 1 550 ? -8.707 17.506 -11.508 1.00 90.12 550 PRO A CA 1
ATOM 4168 C C . PRO A 1 550 ? -7.309 16.882 -11.599 1.00 90.12 550 PRO A C 1
ATOM 4170 O O . PRO A 1 550 ? -6.516 17.324 -12.423 1.00 90.12 550 PRO A O 1
ATOM 4173 N N . PHE A 1 551 ? -7.006 15.852 -10.796 1.00 88.62 551 PHE A N 1
ATOM 4174 C CA . PHE A 1 551 ? -5.654 15.302 -10.622 1.00 88.62 551 PHE A CA 1
ATOM 4175 C C . PHE A 1 551 ? -4.943 15.008 -11.944 1.00 88.62 551 PHE A C 1
ATOM 4177 O O . PHE A 1 551 ? -3.773 15.329 -12.083 1.00 88.62 551 PHE A O 1
ATOM 4184 N N . PHE A 1 552 ? -5.657 14.467 -12.936 1.00 87.50 552 PHE A N 1
ATOM 4185 C CA . PHE A 1 552 ? -5.060 14.094 -14.220 1.00 87.50 552 PHE A CA 1
ATOM 4186 C C . PHE A 1 552 ? -5.371 15.063 -15.364 1.00 87.50 552 PHE A C 1
ATOM 4188 O O . PHE A 1 552 ? -5.000 14.793 -16.502 1.00 87.50 552 PHE A O 1
ATOM 4195 N N . GLN A 1 553 ? -6.066 16.180 -15.122 1.00 82.00 553 GLN A N 1
ATOM 4196 C CA . GLN A 1 553 ? -6.552 17.060 -16.195 1.00 82.00 553 GLN A CA 1
ATOM 4197 C C . GLN A 1 553 ? -5.434 17.777 -16.961 1.00 82.00 553 GLN A C 1
ATOM 4199 O O . GLN A 1 553 ? -5.640 18.153 -18.110 1.00 82.00 553 GLN A O 1
ATOM 4204 N N . THR A 1 554 ? -4.246 17.904 -16.389 1.00 73.50 554 THR A N 1
ATOM 4205 C CA . THR A 1 554 ? -3.077 18.508 -17.048 1.00 73.50 554 THR A CA 1
ATOM 4206 C C . THR A 1 554 ? -1.923 17.523 -17.205 1.00 73.50 554 THR A C 1
ATOM 4208 O O . THR A 1 554 ? -0.828 17.925 -17.566 1.00 73.50 554 THR A O 1
ATOM 4211 N N . THR A 1 555 ? -2.141 16.233 -16.920 1.00 75.75 555 THR A N 1
ATOM 4212 C CA . THR A 1 555 ? -1.095 15.216 -17.077 1.00 75.75 555 THR A CA 1
ATOM 4213 C C . THR A 1 555 ? -0.692 15.088 -18.538 1.00 75.75 555 THR A C 1
ATOM 4215 O O . THR A 1 555 ? -1.539 14.780 -19.382 1.00 75.75 555 THR A O 1
ATOM 4218 N N . GLU A 1 556 ? 0.598 15.294 -18.781 1.00 70.75 556 GLU A N 1
ATOM 4219 C CA . GLU A 1 556 ? 1.311 15.021 -20.025 1.00 70.75 556 GLU A CA 1
ATOM 4220 C C . GLU A 1 556 ? 2.143 13.736 -19.877 1.00 70.75 556 GLU A C 1
ATOM 4222 O O . GLU A 1 556 ? 2.229 13.164 -18.788 1.00 70.75 556 GLU A O 1
ATOM 4227 N N . ILE A 1 557 ? 2.702 13.247 -20.987 1.00 64.88 557 ILE A N 1
ATOM 4228 C CA . ILE A 1 557 ? 3.529 12.030 -20.996 1.00 64.88 557 ILE A CA 1
ATOM 4229 C C . ILE A 1 557 ? 4.865 12.297 -20.295 1.00 64.88 557 ILE A C 1
ATOM 4231 O O . ILE A 1 557 ? 5.320 11.451 -19.537 1.00 64.88 557 ILE A O 1
ATOM 4235 N N . ASP A 1 558 ? 5.456 13.476 -20.479 1.00 63.34 558 ASP A N 1
ATOM 4236 C CA . ASP A 1 558 ? 6.694 13.846 -19.798 1.00 63.34 558 ASP A CA 1
ATOM 4237 C C . ASP A 1 558 ? 6.385 14.533 -18.454 1.00 63.34 558 ASP A C 1
ATOM 4239 O O . ASP A 1 558 ? 5.549 15.443 -18.405 1.00 63.34 558 ASP A O 1
ATOM 4243 N N . PRO A 1 559 ? 7.025 14.124 -17.341 1.00 70.06 559 PRO A N 1
ATOM 4244 C CA . PRO A 1 559 ? 6.827 14.786 -16.060 1.00 70.06 559 PRO A CA 1
ATOM 4245 C C . PRO A 1 559 ? 7.359 16.224 -16.112 1.00 70.06 559 PRO A C 1
ATOM 4247 O O . PRO A 1 559 ? 8.461 16.483 -16.601 1.00 70.06 559 PRO A O 1
ATOM 4250 N N . ALA A 1 560 ? 6.580 17.164 -15.574 1.00 74.44 560 ALA A N 1
ATOM 4251 C CA . ALA A 1 560 ? 7.004 18.554 -15.461 1.00 74.44 560 ALA A CA 1
ATOM 4252 C C . ALA A 1 560 ? 8.257 18.675 -14.566 1.00 74.44 560 ALA A C 1
ATOM 4254 O O . ALA A 1 560 ? 8.382 17.925 -13.591 1.00 74.44 560 ALA A O 1
ATOM 4255 N N . PRO A 1 561 ? 9.170 19.626 -14.843 1.00 80.44 561 PRO A N 1
ATOM 4256 C CA . PRO A 1 561 ? 10.312 19.881 -13.972 1.00 80.44 561 PRO A CA 1
ATOM 4257 C C . PRO A 1 561 ? 9.877 20.167 -12.528 1.00 80.44 561 PRO A C 1
ATOM 4259 O O . PRO A 1 561 ? 8.921 20.908 -12.294 1.00 80.44 561 PRO A O 1
ATOM 4262 N N . ILE A 1 562 ? 10.595 19.610 -11.548 1.00 87.06 562 ILE A N 1
ATOM 4263 C CA . ILE A 1 562 ? 10.369 19.957 -10.140 1.00 87.06 562 ILE A CA 1
ATOM 4264 C C . ILE A 1 562 ? 10.965 21.339 -9.881 1.00 87.06 562 ILE A C 1
ATOM 4266 O O . ILE A 1 562 ? 12.179 21.514 -9.898 1.00 87.06 562 ILE A O 1
ATOM 4270 N N . GLU A 1 563 ? 10.107 22.307 -9.585 1.00 89.31 563 GLU A N 1
ATOM 4271 C CA . GLU A 1 563 ? 10.513 23.660 -9.208 1.00 89.31 563 GLU A CA 1
ATOM 4272 C C . GLU A 1 563 ? 10.704 23.798 -7.693 1.00 89.31 563 GLU A C 1
ATOM 4274 O O . GLU A 1 563 ? 9.928 23.247 -6.904 1.00 89.31 563 GLU A O 1
ATOM 4279 N N . SER A 1 564 ? 11.701 24.591 -7.290 1.00 93.38 564 SER A N 1
ATOM 4280 C CA . SER A 1 564 ? 11.899 25.000 -5.896 1.00 93.38 564 SER A CA 1
ATOM 4281 C C . SER A 1 564 ? 10.688 25.771 -5.358 1.00 93.38 564 SER A C 1
ATOM 4283 O O . SER A 1 564 ? 10.000 26.490 -6.085 1.00 93.38 564 SER A O 1
ATOM 4285 N N . ILE A 1 565 ? 10.415 25.627 -4.062 1.00 96.06 565 ILE A N 1
ATOM 4286 C CA . ILE A 1 565 ? 9.315 26.333 -3.398 1.00 96.06 565 ILE A CA 1
ATOM 4287 C C . ILE A 1 565 ? 9.857 27.687 -2.950 1.00 96.06 565 ILE A C 1
ATOM 4289 O O . ILE A 1 565 ? 10.715 27.733 -2.078 1.00 96.06 565 ILE A O 1
ATOM 4293 N N . GLU A 1 566 ? 9.371 28.790 -3.515 1.00 96.06 566 GLU A N 1
ATOM 4294 C CA . GLU A 1 566 ? 9.874 30.133 -3.201 1.00 96.06 566 GLU A CA 1
ATOM 4295 C C . GLU A 1 566 ? 8.812 31.004 -2.522 1.00 96.06 566 GLU A C 1
ATOM 4297 O O . GLU A 1 566 ? 7.675 31.097 -2.987 1.00 96.06 566 GLU A O 1
ATOM 4302 N N . ASN A 1 567 ? 9.205 31.684 -1.439 1.00 96.50 567 ASN A N 1
ATOM 4303 C CA . ASN A 1 567 ? 8.381 32.631 -0.680 1.00 96.50 567 ASN A CA 1
ATOM 4304 C C . ASN A 1 567 ? 6.986 32.088 -0.303 1.00 96.50 567 ASN A C 1
ATOM 4306 O O . ASN A 1 567 ? 5.986 32.810 -0.381 1.00 96.50 567 ASN A O 1
ATOM 4310 N N . ALA A 1 568 ? 6.905 30.812 0.078 1.00 97.94 568 ALA A N 1
ATOM 4311 C CA . ALA A 1 568 ? 5.651 30.177 0.455 1.00 97.94 568 ALA A CA 1
ATOM 4312 C C . ALA A 1 568 ? 5.134 30.702 1.799 1.00 97.94 568 ALA A C 1
ATOM 4314 O O . ALA A 1 568 ? 5.917 30.970 2.709 1.00 97.94 568 ALA A O 1
ATOM 4315 N N . TYR A 1 569 ? 3.813 30.805 1.936 1.00 98.44 569 TYR A N 1
ATOM 4316 C CA . TYR A 1 569 ? 3.161 31.160 3.197 1.00 98.44 569 TYR A CA 1
ATOM 4317 C C . TYR A 1 569 ? 2.802 29.912 4.005 1.00 98.44 569 TYR A C 1
ATOM 4319 O O . TYR A 1 569 ? 2.480 28.859 3.449 1.00 98.44 569 TYR A O 1
ATOM 4327 N N . CYS A 1 570 ? 2.805 30.032 5.330 1.00 98.06 570 CYS A N 1
ATOM 4328 C CA . CYS A 1 570 ? 2.272 28.993 6.200 1.00 98.06 570 CYS A CA 1
ATOM 4329 C C . CYS A 1 570 ? 0.740 29.070 6.227 1.00 98.06 570 CYS A C 1
ATOM 4331 O O . CYS A 1 570 ? 0.171 30.033 6.737 1.00 98.06 570 CYS A O 1
ATOM 4333 N N . LEU A 1 571 ? 0.061 28.051 5.696 1.00 98.44 571 LEU A N 1
ATOM 4334 C CA . LEU A 1 571 ? -1.400 27.965 5.762 1.00 98.44 571 LEU A CA 1
ATOM 4335 C C . LEU A 1 571 ? -1.872 27.661 7.191 1.00 98.44 571 LEU A C 1
ATOM 4337 O O . LEU A 1 571 ? -2.912 28.156 7.627 1.00 98.44 571 LEU A O 1
ATOM 4341 N N . LEU A 1 572 ? -1.123 26.819 7.906 1.00 98.00 572 LEU A N 1
ATOM 4342 C CA . LEU A 1 572 ? -1.452 26.302 9.233 1.00 98.00 572 LEU A CA 1
ATOM 4343 C C . LEU A 1 572 ? -0.177 26.070 10.045 1.00 98.00 572 LEU A C 1
ATOM 4345 O O . LEU A 1 572 ? 0.738 25.398 9.571 1.00 98.00 572 LEU A O 1
ATOM 4349 N N . ASN A 1 573 ? -0.173 26.539 11.295 1.00 97.31 573 ASN A N 1
ATOM 4350 C CA . ASN A 1 573 ? 0.846 26.206 12.289 1.00 97.31 573 ASN A CA 1
ATOM 4351 C C . ASN A 1 573 ? 0.180 25.435 13.435 1.00 97.31 573 ASN A C 1
ATOM 4353 O O . ASN A 1 573 ? -0.558 26.013 14.232 1.00 97.31 573 ASN A O 1
ATOM 4357 N N . VAL A 1 574 ? 0.376 24.120 13.494 1.00 95.81 574 VAL A N 1
ATOM 4358 C CA . VAL A 1 574 ? -0.365 23.222 14.394 1.00 95.81 574 VAL A CA 1
ATOM 4359 C C . VAL A 1 574 ? 0.553 22.471 15.361 1.00 95.81 574 VAL A C 1
ATOM 4361 O O . VAL A 1 574 ? 1.747 22.308 15.125 1.00 95.81 574 VAL A O 1
ATOM 4364 N N . GLY A 1 575 ? -0.010 22.044 16.495 1.00 92.31 575 GLY A N 1
ATOM 4365 C CA . GLY A 1 575 ? 0.716 21.335 17.555 1.00 92.31 575 GLY A CA 1
ATOM 4366 C C . GLY A 1 575 ? 0.961 19.846 17.276 1.00 92.31 575 GLY A C 1
ATOM 4367 O O . GLY A 1 575 ? 0.941 19.394 16.131 1.00 92.31 575 GLY A O 1
ATOM 4368 N N . ASP A 1 576 ? 1.204 19.091 18.347 1.00 90.94 576 ASP A N 1
ATOM 4369 C CA . ASP A 1 576 ? 1.398 17.638 18.305 1.00 90.94 576 ASP A CA 1
ATOM 4370 C C . ASP A 1 576 ? 0.071 16.872 18.097 1.00 90.94 576 ASP A C 1
ATOM 4372 O O . ASP A 1 576 ? -1.018 17.373 18.387 1.00 90.94 576 ASP A O 1
ATOM 4376 N N . SER A 1 577 ? 0.175 15.632 17.613 1.00 88.44 577 SER A N 1
ATOM 4377 C CA . SER A 1 577 ? -0.902 14.641 17.455 1.00 88.44 577 SER A CA 1
ATOM 4378 C C . SER A 1 577 ? -2.110 15.127 16.640 1.00 88.44 577 SER A C 1
ATOM 4380 O O . SER A 1 577 ? -3.262 14.782 16.922 1.00 88.44 577 SER A O 1
ATOM 4382 N N . ILE A 1 578 ? -1.858 15.902 15.582 1.00 92.44 578 ILE A N 1
ATOM 4383 C CA . ILE A 1 578 ? -2.891 16.276 14.610 1.00 92.44 578 ILE A CA 1
ATOM 4384 C C . ILE A 1 578 ? -3.305 15.041 13.815 1.00 92.44 578 ILE A C 1
ATOM 4386 O O . ILE A 1 578 ? -2.579 14.557 12.951 1.00 92.44 578 ILE A O 1
ATOM 4390 N N . THR A 1 579 ? -4.490 14.524 14.122 1.00 91.94 579 THR A N 1
ATOM 4391 C CA . THR A 1 579 ? -5.027 13.320 13.478 1.00 91.94 579 THR A CA 1
ATOM 4392 C C . THR A 1 579 ? -5.538 13.587 12.059 1.00 91.94 579 THR A C 1
ATOM 4394 O O . THR A 1 579 ? -5.911 14.711 11.711 1.00 91.94 579 THR A O 1
ATOM 4397 N N . THR A 1 580 ? -5.688 12.540 11.246 1.00 93.25 580 THR A N 1
ATOM 4398 C CA . THR A 1 580 ? -6.328 12.653 9.924 1.00 93.25 580 THR A CA 1
ATOM 4399 C C . THR A 1 580 ? -7.800 13.070 9.981 1.00 93.25 580 THR A C 1
ATOM 4401 O O . THR A 1 580 ? -8.312 13.556 8.980 1.00 93.25 580 THR A O 1
ATOM 4404 N N . ASP A 1 581 ? -8.479 12.969 11.131 1.00 90.25 581 ASP A N 1
ATOM 4405 C CA . ASP A 1 581 ? -9.822 13.537 11.333 1.00 90.25 581 ASP A CA 1
ATOM 4406 C C . ASP A 1 581 ? -9.800 15.066 11.529 1.00 90.25 581 ASP A C 1
ATOM 4408 O O . ASP A 1 581 ? -10.798 15.730 11.238 1.00 90.25 581 ASP A O 1
ATOM 4412 N N . HIS A 1 582 ? -8.683 15.649 11.982 1.00 92.56 582 HIS A N 1
ATOM 4413 C CA . HIS A 1 582 ? -8.489 17.104 11.963 1.00 92.56 582 HIS A CA 1
ATOM 4414 C C . HIS A 1 582 ? -8.218 17.604 10.541 1.00 92.56 582 HIS A C 1
ATOM 4416 O O . HIS A 1 582 ? -8.768 18.625 10.134 1.00 92.56 582 HIS A O 1
ATOM 4422 N N . ILE A 1 583 ? -7.405 16.859 9.783 1.00 96.50 583 ILE A N 1
ATOM 4423 C CA . ILE A 1 583 ? -7.016 17.196 8.406 1.00 96.50 583 ILE A CA 1
ATOM 4424 C C . ILE A 1 583 ? -8.183 16.981 7.430 1.00 96.50 583 ILE A C 1
ATOM 4426 O O . ILE A 1 583 ? -8.457 17.830 6.591 1.00 96.50 583 ILE A O 1
ATOM 4430 N N . SER A 1 584 ? -8.898 15.860 7.534 1.00 95.44 584 SER A N 1
ATOM 4431 C CA . SER A 1 584 ? -10.014 15.490 6.658 1.00 95.44 584 SER A CA 1
ATOM 4432 C C . SER A 1 584 ? -11.141 14.820 7.468 1.00 95.44 584 SER A C 1
ATOM 4434 O O . SER A 1 584 ? -11.199 13.587 7.562 1.00 95.44 584 SER A O 1
ATOM 4436 N N . PRO A 1 585 ? -12.052 15.600 8.081 1.00 91.25 585 PRO A N 1
ATOM 4437 C CA . PRO A 1 585 ? -13.151 15.070 8.887 1.00 91.25 585 PRO A CA 1
ATOM 4438 C C . PRO A 1 585 ? -14.036 14.075 8.112 1.00 91.25 585 PRO A C 1
ATOM 4440 O O . PRO A 1 585 ? -14.174 14.120 6.891 1.00 91.25 585 PRO A O 1
ATOM 4443 N N . ALA A 1 586 ? -14.624 13.096 8.812 1.00 86.38 586 ALA A N 1
ATOM 4444 C CA . ALA A 1 586 ? -15.609 12.157 8.234 1.00 86.38 586 ALA A CA 1
ATOM 4445 C C . ALA A 1 586 ? -17.060 12.540 8.508 1.00 86.38 586 ALA A C 1
ATOM 4447 O O . ALA A 1 586 ? -17.927 12.133 7.743 1.00 86.38 586 ALA A O 1
ATOM 4448 N N . GLY A 1 587 ? -17.303 13.246 9.611 1.00 82.69 587 GLY A N 1
ATOM 4449 C CA . GLY A 1 587 ? -18.630 13.401 10.194 1.00 82.69 587 GLY A CA 1
ATOM 4450 C C . GLY A 1 587 ? -19.513 14.447 9.513 1.00 82.69 587 GLY A C 1
ATOM 4451 O O . GLY A 1 587 ? -19.387 14.735 8.320 1.00 82.69 587 GLY A O 1
ATOM 4452 N N . LYS A 1 588 ? -20.436 14.992 10.310 1.00 85.44 588 LYS A N 1
ATOM 4453 C CA . LYS A 1 588 ? -21.480 15.943 9.905 1.00 85.44 588 LYS A CA 1
ATOM 4454 C C . LYS A 1 588 ? -20.894 17.197 9.246 1.00 85.44 588 LYS A C 1
ATOM 4456 O O . LYS A 1 588 ? -19.935 17.781 9.750 1.00 85.44 588 LYS A O 1
ATOM 4461 N N . ILE A 1 589 ? -21.512 17.629 8.149 1.00 91.31 589 ILE A N 1
ATOM 4462 C CA . ILE A 1 589 ? -21.231 18.910 7.487 1.00 91.31 589 ILE A CA 1
ATOM 4463 C C . ILE A 1 589 ? -22.168 19.963 8.091 1.00 91.31 589 ILE A C 1
ATOM 4465 O O . ILE A 1 589 ? -23.368 19.725 8.215 1.00 91.31 589 ILE A O 1
ATOM 4469 N N . THR A 1 590 ? -21.646 21.123 8.491 1.00 90.19 590 THR A N 1
ATOM 4470 C CA . THR A 1 590 ? -22.464 22.215 9.049 1.00 90.19 590 THR A CA 1
ATOM 4471 C C . THR A 1 590 ? -22.804 23.247 7.974 1.00 90.19 590 THR A C 1
ATOM 4473 O O . THR A 1 590 ? -21.988 23.515 7.092 1.00 90.19 590 THR A O 1
ATOM 4476 N N . ALA A 1 591 ? -23.987 23.865 8.057 1.00 92.56 591 ALA A N 1
ATOM 4477 C CA . ALA A 1 591 ? -24.461 24.839 7.061 1.00 92.56 591 ALA A CA 1
ATOM 4478 C C . ALA A 1 591 ? -23.523 26.042 6.884 1.00 92.56 591 ALA A C 1
ATOM 4480 O O . ALA A 1 591 ? -23.302 26.489 5.764 1.00 92.56 591 ALA A O 1
ATOM 4481 N N . ASN A 1 592 ? -22.904 26.507 7.971 1.00 91.62 592 ASN A N 1
ATOM 4482 C CA . ASN A 1 592 ? -22.003 27.662 7.941 1.00 91.62 592 ASN A CA 1
ATOM 4483 C C . ASN A 1 592 ? -20.578 27.325 7.463 1.00 91.62 592 ASN A C 1
ATOM 4485 O O . ASN A 1 592 ? -19.756 28.230 7.342 1.00 91.62 592 ASN A O 1
ATOM 4489 N N . SER A 1 593 ? -20.253 26.049 7.227 1.00 95.19 593 SER A N 1
ATOM 4490 C CA . SER A 1 593 ? -18.938 25.655 6.705 1.00 95.19 593 SER A CA 1
ATOM 4491 C C . SER A 1 593 ? -18.827 25.919 5.196 1.00 95.19 593 SER A C 1
ATOM 4493 O O . S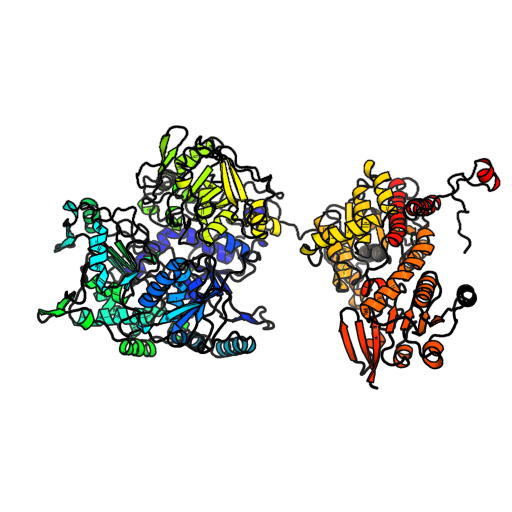ER A 1 593 ? -19.850 25.903 4.507 1.00 95.19 593 SER A O 1
ATOM 4495 N N . PRO A 1 594 ? -17.610 26.081 4.636 1.00 97.19 594 PRO A N 1
ATOM 4496 C CA . PRO A 1 594 ? -17.423 26.211 3.189 1.00 97.19 594 PRO A CA 1
ATOM 4497 C C . PRO A 1 594 ? -18.084 25.079 2.386 1.00 97.19 594 PRO A C 1
ATOM 4499 O O . PRO A 1 594 ? -18.729 25.340 1.373 1.00 97.19 594 PRO A O 1
ATOM 4502 N N . GLY A 1 595 ? -17.999 23.832 2.869 1.00 96.38 595 GLY A N 1
ATOM 4503 C CA . GLY A 1 595 ? -18.656 22.680 2.242 1.00 96.38 595 GLY A CA 1
ATOM 4504 C C . GLY A 1 595 ? -20.186 22.761 2.290 1.00 96.38 595 GLY A C 1
ATOM 4505 O O . GLY A 1 595 ? -20.844 22.446 1.302 1.00 96.38 595 GLY A O 1
ATOM 4506 N N . GLY A 1 596 ? -20.752 23.233 3.406 1.00 96.69 596 GLY A N 1
ATOM 4507 C CA . GLY A 1 596 ? -22.193 23.458 3.551 1.00 96.69 596 GLY A CA 1
ATOM 4508 C C . GLY A 1 596 ? -22.718 24.558 2.627 1.00 96.69 596 GLY A C 1
ATOM 4509 O O . GLY A 1 596 ? -23.731 24.350 1.963 1.00 96.69 596 GLY A O 1
ATOM 4510 N N . ARG A 1 597 ? -22.004 25.691 2.523 1.00 97.19 597 ARG A N 1
ATOM 4511 C CA . ARG A 1 597 ? -22.336 26.781 1.584 1.00 97.19 597 ARG A CA 1
ATOM 4512 C C . ARG A 1 597 ? -22.387 26.276 0.143 1.00 97.19 597 ARG A C 1
ATOM 4514 O O . ARG A 1 597 ? -23.409 26.443 -0.511 1.00 97.19 597 ARG A O 1
ATOM 4521 N N . TYR A 1 598 ? -21.349 25.556 -0.287 1.00 97.00 598 TYR A N 1
ATOM 4522 C CA . TYR A 1 598 ? -21.295 24.946 -1.618 1.00 97.00 598 TYR A CA 1
ATOM 4523 C C . TYR A 1 598 ? -22.487 24.014 -1.880 1.00 97.00 598 TYR A C 1
ATOM 4525 O O . TYR A 1 598 ? -23.123 24.100 -2.926 1.00 97.00 598 TYR A O 1
ATOM 4533 N N . LEU A 1 599 ? -22.823 23.134 -0.931 1.00 97.25 599 LEU A N 1
ATOM 4534 C CA . LEU A 1 599 ? -23.948 22.207 -1.086 1.00 97.25 599 LEU A CA 1
ATOM 4535 C C . LEU A 1 599 ? -25.292 22.945 -1.212 1.00 97.25 599 LEU A C 1
ATOM 4537 O O . LEU A 1 599 ? -26.099 22.579 -2.065 1.00 97.25 599 LEU A O 1
ATOM 4541 N N . MET A 1 600 ? -25.512 24.004 -0.426 1.00 97.12 600 MET A N 1
ATOM 4542 C CA . MET A 1 600 ? -26.727 24.829 -0.518 1.00 97.12 600 MET A CA 1
ATOM 4543 C C . MET A 1 600 ? -26.809 25.613 -1.830 1.00 97.12 600 MET A C 1
ATOM 4545 O O . MET A 1 600 ? -27.883 25.683 -2.423 1.00 97.12 600 MET A O 1
ATOM 4549 N N . GLU A 1 601 ? -25.688 26.151 -2.317 1.00 96.31 601 GLU A N 1
ATOM 4550 C CA . GLU A 1 601 ? -25.598 26.808 -3.632 1.00 96.31 601 GLU A CA 1
ATOM 4551 C C . GLU A 1 601 ? -25.963 25.852 -4.781 1.00 96.31 601 GLU A C 1
ATOM 4553 O O . GLU A 1 601 ? -26.505 26.285 -5.793 1.00 96.31 601 GLU A O 1
ATOM 4558 N N . HIS A 1 602 ? -25.748 24.545 -4.592 1.00 95.56 602 HIS A N 1
ATOM 4559 C CA . HIS A 1 602 ? -26.122 23.482 -5.532 1.00 95.56 602 HIS A CA 1
ATOM 4560 C C . HIS A 1 602 ? -27.467 22.811 -5.182 1.00 95.56 602 HIS A C 1
ATOM 4562 O O . HIS A 1 602 ? -27.756 21.707 -5.640 1.00 95.56 602 HIS A O 1
ATOM 4568 N N . GLY A 1 603 ? -28.302 23.465 -4.367 1.00 95.06 603 GLY A N 1
ATOM 4569 C CA . GLY A 1 603 ? -29.681 23.052 -4.088 1.00 95.06 603 GLY A CA 1
ATOM 4570 C C . GLY A 1 603 ? -29.856 21.943 -3.043 1.00 95.06 603 GLY A C 1
ATOM 4571 O O . GLY A 1 603 ? -30.985 21.505 -2.818 1.00 95.06 603 GLY A O 1
ATOM 4572 N N . VAL A 1 604 ? -28.788 21.496 -2.375 1.00 95.94 604 VAL A N 1
ATOM 4573 C CA . VAL A 1 604 ? -28.863 20.471 -1.321 1.00 95.94 604 VAL A CA 1
ATOM 4574 C C . VAL A 1 604 ? -29.255 21.119 0.005 1.00 95.94 604 VAL A C 1
ATOM 4576 O O . VAL A 1 604 ? -28.607 22.055 0.473 1.00 95.94 604 VAL A O 1
ATOM 4579 N N . GLN A 1 605 ? -30.307 20.608 0.642 1.00 95.19 605 GLN A N 1
ATOM 4580 C CA . GLN A 1 605 ? -30.760 21.109 1.939 1.00 95.19 605 GLN A CA 1
ATOM 4581 C C . GLN A 1 605 ? -29.882 20.575 3.085 1.00 95.19 605 GLN A C 1
ATOM 4583 O O . GLN A 1 605 ? -29.346 19.472 2.970 1.00 95.19 605 GLN A O 1
ATOM 4588 N N . PRO A 1 606 ? -29.763 21.284 4.228 1.00 91.75 606 PRO A N 1
ATOM 4589 C CA . PRO A 1 606 ? -28.930 20.841 5.352 1.00 91.75 606 PRO A CA 1
ATOM 4590 C C . PRO A 1 606 ? -29.219 19.426 5.871 1.00 91.75 606 PRO A C 1
ATOM 4592 O O . PRO A 1 606 ? -28.295 18.725 6.280 1.00 91.75 606 PRO A O 1
ATOM 4595 N N . ALA A 1 607 ? -30.480 18.985 5.824 1.00 87.75 607 ALA A N 1
ATOM 4596 C CA . ALA A 1 607 ? -30.874 17.624 6.198 1.00 87.75 607 ALA A CA 1
ATOM 4597 C C . ALA A 1 607 ? -30.293 16.545 5.256 1.00 87.75 607 ALA A C 1
ATOM 4599 O O . ALA A 1 607 ? -30.074 15.411 5.679 1.00 87.75 607 ALA A O 1
ATOM 4600 N N . ASP A 1 608 ? -29.981 16.919 4.013 1.00 91.06 608 ASP A N 1
ATOM 4601 C CA . ASP A 1 608 ? -29.496 16.043 2.941 1.00 91.06 608 ASP A CA 1
ATOM 4602 C C . ASP A 1 608 ? -27.991 16.206 2.672 1.00 91.06 608 ASP A C 1
ATOM 4604 O O . ASP A 1 608 ? -27.435 15.596 1.751 1.00 91.06 608 ASP A O 1
ATOM 4608 N N . PHE A 1 609 ? -27.280 17.002 3.481 1.00 93.00 609 PHE A N 1
ATOM 4609 C CA . PHE A 1 609 ? -25.827 17.144 3.354 1.00 93.00 609 PHE A CA 1
ATOM 4610 C C . PHE A 1 609 ? -25.094 15.811 3.482 1.00 93.00 609 PHE A C 1
ATOM 4612 O O . PHE A 1 609 ? -24.070 15.619 2.815 1.00 93.00 609 PHE A O 1
ATOM 4619 N N . ASN A 1 610 ? -25.646 14.888 4.280 1.00 92.06 610 ASN A N 1
ATOM 4620 C CA . ASN A 1 610 ? -24.996 13.641 4.668 1.00 92.06 610 ASN A CA 1
ATOM 4621 C C . ASN A 1 610 ? -23.674 13.961 5.412 1.00 92.06 610 ASN A C 1
ATOM 4623 O O . ASN A 1 610 ? -23.601 14.943 6.158 1.00 92.06 610 ASN A O 1
ATOM 4627 N N . SER A 1 611 ? -22.632 13.145 5.262 1.00 90.94 611 SER A N 1
ATOM 4628 C CA . SER A 1 611 ? -21.340 13.329 5.939 1.00 90.94 611 SER A CA 1
ATOM 4629 C C . SER A 1 611 ? -20.200 13.627 4.964 1.00 90.94 611 SER A C 1
ATOM 4631 O O . SER A 1 611 ? -20.269 13.243 3.794 1.00 90.94 611 SER A O 1
ATOM 4633 N N . TYR A 1 612 ? -19.098 14.226 5.428 1.00 91.75 612 TYR A N 1
ATOM 4634 C CA . TYR A 1 612 ? -17.886 14.358 4.602 1.00 91.75 612 TYR A CA 1
ATOM 4635 C C . TYR A 1 612 ? -17.388 12.990 4.104 1.00 91.75 612 TYR A C 1
ATOM 4637 O O . TYR A 1 612 ? -16.944 12.859 2.968 1.00 91.75 612 TYR A O 1
ATOM 4645 N N . GLY A 1 613 ? -17.522 11.930 4.910 1.00 90.44 613 GLY A N 1
ATOM 4646 C CA . GLY A 1 613 ? -17.194 10.562 4.502 1.00 90.44 613 GLY A CA 1
ATOM 4647 C C . GLY A 1 613 ? -17.987 10.086 3.279 1.00 90.44 613 GLY A C 1
ATOM 4648 O O . GLY A 1 613 ? -17.418 9.456 2.389 1.00 90.44 613 GLY A O 1
ATOM 4649 N N . SER A 1 614 ? -19.272 10.438 3.195 1.00 92.62 614 SER A N 1
ATOM 4650 C CA . SER A 1 614 ? -20.116 10.114 2.038 1.00 92.62 614 SER A CA 1
ATOM 4651 C C . SER A 1 614 ? -19.737 10.907 0.778 1.00 92.62 614 SER A C 1
ATOM 4653 O O . SER A 1 614 ? -19.911 10.416 -0.335 1.00 92.62 614 SER A O 1
ATOM 4655 N N . ARG A 1 615 ? -19.150 12.099 0.940 1.00 95.75 615 ARG A N 1
ATOM 4656 C CA . ARG A 1 615 ? -18.803 13.032 -0.146 1.00 95.75 615 ARG A CA 1
ATOM 4657 C C . ARG A 1 615 ? -17.404 12.811 -0.733 1.00 95.75 615 ARG A C 1
ATOM 4659 O O . ARG A 1 615 ? -16.975 13.592 -1.571 1.00 95.75 615 ARG A O 1
ATOM 4666 N N . ARG A 1 616 ? -16.705 11.729 -0.361 1.00 95.31 616 ARG A N 1
ATOM 4667 C CA . ARG A 1 616 ? -15.341 11.408 -0.841 1.00 95.31 616 ARG A CA 1
ATOM 4668 C C . ARG A 1 616 ? -15.205 11.239 -2.359 1.00 95.31 616 ARG A C 1
ATOM 4670 O O . ARG A 1 616 ? -14.087 11.318 -2.853 1.00 95.31 616 ARG A O 1
ATOM 4677 N N . GLY A 1 617 ? -16.298 10.992 -3.080 1.00 94.94 617 GLY A N 1
ATOM 4678 C CA . GLY A 1 617 ? -16.304 10.971 -4.547 1.00 94.94 617 GLY A CA 1
ATOM 4679 C C . GLY A 1 617 ? -16.378 12.361 -5.188 1.00 94.94 617 GLY A C 1
ATOM 4680 O O . GLY A 1 617 ? -16.264 12.463 -6.403 1.00 94.94 617 GLY A O 1
ATOM 4681 N N . ASN A 1 618 ? -16.560 13.424 -4.395 1.00 96.50 618 ASN A N 1
ATOM 4682 C CA . ASN A 1 618 ? -16.680 14.795 -4.870 1.00 96.50 618 ASN A CA 1
ATOM 4683 C C . ASN A 1 618 ? -15.554 15.672 -4.314 1.00 96.50 618 ASN A C 1
ATOM 4685 O O . ASN A 1 618 ? -15.591 16.122 -3.163 1.00 96.50 618 ASN A O 1
ATOM 4689 N N . TYR A 1 619 ? -14.566 15.966 -5.158 1.00 95.38 619 TYR A N 1
ATOM 4690 C CA . TYR A 1 619 ? -13.391 16.722 -4.730 1.00 95.38 619 TYR A CA 1
ATOM 4691 C C . TYR A 1 619 ? -13.705 18.160 -4.298 1.00 95.38 619 TYR A C 1
ATOM 4693 O O . TYR A 1 619 ? -13.019 18.686 -3.425 1.00 95.38 619 TYR A O 1
ATOM 4701 N N . LEU A 1 620 ? -14.760 18.778 -4.839 1.00 95.56 620 LEU A N 1
ATOM 4702 C CA . LEU A 1 620 ? -15.139 20.158 -4.521 1.00 95.56 620 LEU A CA 1
ATOM 4703 C C . LEU A 1 620 ? -15.614 20.294 -3.071 1.00 95.56 620 LEU A C 1
ATOM 4705 O O . LEU A 1 620 ? -15.272 21.268 -2.395 1.00 95.56 620 LEU A O 1
ATOM 4709 N N . VAL A 1 621 ? -16.355 19.299 -2.575 1.00 97.19 621 VAL A N 1
ATOM 4710 C CA . VAL A 1 621 ? -16.801 19.245 -1.175 1.00 97.19 621 VAL A CA 1
ATOM 4711 C C . VAL A 1 621 ? -15.643 18.859 -0.260 1.00 97.19 621 VAL A C 1
ATOM 4713 O O . VAL A 1 621 ? -15.480 19.445 0.808 1.00 97.19 621 VAL A O 1
ATOM 4716 N N . MET A 1 622 ? -14.811 17.901 -0.671 1.00 97.50 622 MET A N 1
ATOM 4717 C CA . MET A 1 622 ? -13.709 17.421 0.165 1.00 97.50 622 MET A CA 1
ATOM 4718 C C . MET A 1 622 ? -12.570 18.435 0.315 1.00 97.50 622 MET A C 1
ATOM 4720 O O . MET A 1 622 ? -12.031 18.566 1.414 1.00 97.50 622 MET A O 1
ATOM 4724 N N . ALA A 1 623 ? -12.242 19.206 -0.726 1.00 97.00 623 ALA A N 1
ATOM 4725 C CA . ALA A 1 623 ? -11.293 20.317 -0.625 1.00 97.00 623 ALA A CA 1
ATOM 4726 C C . ALA A 1 623 ? -11.782 21.368 0.387 1.00 97.00 623 ALA A C 1
ATOM 4728 O O . ALA A 1 623 ? -11.023 21.800 1.251 1.00 97.00 623 ALA A O 1
ATOM 4729 N N . ARG A 1 624 ? -13.082 21.696 0.359 1.00 97.62 624 ARG A N 1
ATOM 4730 C CA . ARG A 1 624 ? -13.743 22.586 1.333 1.00 97.62 624 ARG A CA 1
ATOM 4731 C C . ARG A 1 624 ? -13.817 22.008 2.746 1.00 97.62 624 ARG A C 1
ATOM 4733 O O . ARG A 1 624 ? -13.823 22.756 3.718 1.00 97.62 624 ARG A O 1
ATOM 4740 N N . GLY A 1 625 ? -13.880 20.684 2.857 1.00 96.44 625 GLY A N 1
ATOM 4741 C CA . GLY A 1 625 ? -13.854 19.957 4.124 1.00 96.44 625 GLY A CA 1
ATOM 4742 C C . GLY A 1 625 ? -12.460 19.785 4.722 1.00 96.44 625 GLY A C 1
ATOM 4743 O O . GLY A 1 625 ? -12.343 19.378 5.875 1.00 96.44 625 GLY A O 1
ATOM 4744 N 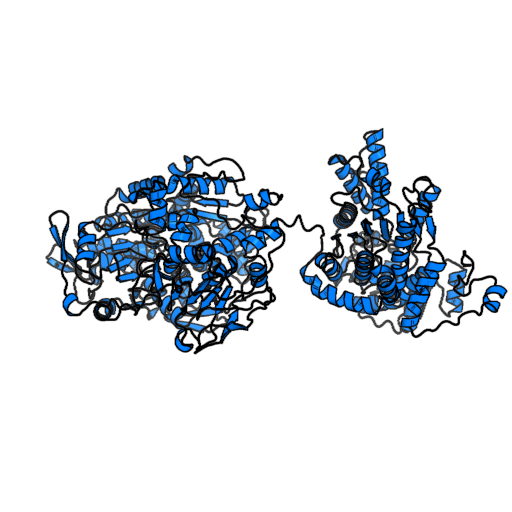N . THR A 1 626 ? -11.401 20.078 3.972 1.00 98.00 626 THR A N 1
ATOM 4745 C CA . THR A 1 626 ? -10.027 19.897 4.444 1.00 98.00 626 THR A CA 1
ATOM 4746 C C . THR A 1 626 ? -9.683 20.964 5.485 1.00 98.00 626 THR A C 1
ATOM 4748 O O . THR A 1 626 ? -9.919 22.152 5.271 1.00 98.00 626 THR A O 1
ATOM 4751 N N . PHE A 1 627 ? -9.178 20.515 6.636 1.00 97.00 627 PHE A N 1
ATOM 4752 C CA . PHE A 1 627 ? -8.982 21.285 7.869 1.00 97.00 627 PHE A CA 1
ATOM 4753 C C . PHE A 1 627 ? -10.268 21.916 8.438 1.00 97.00 627 PHE A C 1
ATOM 4755 O O . PHE A 1 627 ? -10.213 22.849 9.237 1.00 97.00 627 PHE A O 1
ATOM 4762 N N . ALA A 1 628 ? -11.445 21.380 8.084 1.00 95.12 628 ALA A N 1
ATOM 4763 C CA . ALA A 1 628 ? -12.741 21.897 8.532 1.00 95.12 628 ALA A CA 1
ATOM 4764 C C . ALA A 1 628 ? -13.197 21.369 9.909 1.00 95.12 628 ALA A C 1
ATOM 4766 O O . ALA A 1 628 ? -14.360 21.529 10.288 1.00 95.12 628 ALA A O 1
ATOM 4767 N N . ASN A 1 629 ? -12.312 20.716 10.667 1.00 91.19 629 ASN A N 1
ATOM 4768 C CA . ASN A 1 629 ? -12.655 20.171 11.975 1.00 91.19 629 ASN A CA 1
ATOM 4769 C C . ASN A 1 629 ? -12.857 21.292 13.013 1.00 91.19 629 ASN A C 1
ATOM 4771 O O . ASN A 1 629 ? -11.996 22.147 13.211 1.00 91.19 629 ASN A O 1
ATOM 4775 N N . ILE A 1 630 ? -13.985 21.250 13.729 1.00 88.00 630 ILE A N 1
ATOM 4776 C CA . ILE A 1 630 ? -14.367 22.254 14.736 1.00 88.00 630 ILE A CA 1
ATOM 4777 C C . ILE A 1 630 ? -13.466 22.283 15.980 1.00 88.00 630 ILE A C 1
ATOM 4779 O O . ILE A 1 630 ? -13.577 23.199 16.788 1.00 88.00 630 ILE A O 1
ATOM 4783 N N . ARG A 1 631 ? -12.600 21.281 16.153 1.00 87.94 631 ARG A N 1
ATOM 4784 C CA . ARG A 1 631 ? -11.639 21.164 17.256 1.00 87.94 631 ARG A CA 1
ATOM 4785 C C . ARG A 1 631 ? -10.194 21.417 16.822 1.00 87.94 631 ARG A C 1
ATOM 4787 O O . ARG A 1 631 ? -9.285 21.177 17.607 1.00 87.94 631 ARG A O 1
ATOM 4794 N N . LEU A 1 632 ? -9.965 21.892 15.595 1.00 89.81 632 LEU A N 1
ATOM 4795 C CA . LEU A 1 632 ? -8.623 22.246 15.136 1.00 89.81 632 LEU A CA 1
ATOM 4796 C C . LEU A 1 632 ? -8.045 23.380 16.000 1.00 89.81 632 LEU A C 1
ATOM 4798 O O . LEU A 1 632 ? -8.691 24.406 16.205 1.00 89.81 632 LEU A O 1
ATOM 4802 N N . ILE A 1 633 ? -6.822 23.187 16.497 1.00 91.12 633 ILE A N 1
ATOM 4803 C CA . ILE A 1 633 ? -6.077 24.195 17.258 1.00 91.12 633 ILE A CA 1
ATOM 4804 C C . ILE A 1 633 ? -4.934 24.693 16.374 1.00 91.12 633 ILE A C 1
ATOM 4806 O O . ILE A 1 633 ? -3.917 24.017 16.216 1.00 91.12 633 ILE A O 1
ATOM 4810 N N . ASN A 1 634 ? -5.124 25.870 15.784 1.00 95.06 634 ASN A N 1
ATOM 4811 C CA . ASN A 1 634 ? -4.139 26.537 14.939 1.00 95.06 634 ASN A CA 1
ATOM 4812 C C . ASN A 1 634 ? -3.457 27.658 15.735 1.00 95.06 634 ASN A C 1
ATOM 4814 O O . ASN A 1 634 ? -4.121 28.569 16.228 1.00 95.06 634 ASN A O 1
ATOM 4818 N N . LYS A 1 635 ? -2.129 27.615 15.854 1.00 93.88 635 LYS A N 1
ATOM 4819 C CA . LYS A 1 635 ? -1.329 28.600 16.596 1.00 93.88 635 LYS A CA 1
ATOM 4820 C C . LYS A 1 635 ? -1.419 30.012 15.996 1.00 93.88 635 LYS A C 1
ATOM 4822 O O . LYS A 1 635 ? -1.256 30.976 16.735 1.00 93.88 635 LYS A O 1
ATOM 4827 N N . LEU A 1 636 ? -1.767 30.147 14.711 1.00 94.94 636 LEU A N 1
ATOM 4828 C CA . LEU A 1 636 ? -2.023 31.445 14.061 1.00 94.94 636 LEU A CA 1
ATOM 4829 C C . LEU A 1 636 ? -3.294 32.146 14.576 1.00 94.94 636 LEU A C 1
ATOM 4831 O O . LEU A 1 636 ? -3.523 33.314 14.286 1.00 94.94 636 LEU A O 1
ATOM 4835 N N . MET A 1 637 ? -4.138 31.447 15.339 1.00 94.44 637 MET A N 1
ATOM 4836 C CA . MET A 1 637 ? -5.447 31.942 15.770 1.00 94.44 637 MET A CA 1
ATOM 4837 C C . MET A 1 637 ? -5.467 32.523 17.192 1.00 94.44 637 MET A C 1
ATOM 4839 O O . MET A 1 637 ? -6.544 32.823 17.706 1.00 94.44 637 MET A O 1
ATOM 4843 N N . ASP A 1 638 ? -4.307 32.697 17.832 1.00 85.19 638 ASP A N 1
ATOM 4844 C CA . ASP A 1 638 ? -4.155 33.272 19.183 1.00 85.19 638 ASP A CA 1
ATOM 4845 C C . ASP A 1 638 ? -5.018 32.580 20.261 1.00 85.19 638 ASP A C 1
ATOM 4847 O O . ASP A 1 638 ? -5.523 33.211 21.189 1.00 85.19 638 ASP A O 1
ATOM 4851 N N . GLY A 1 639 ? -5.208 31.262 20.131 1.00 79.88 639 GLY A N 1
ATOM 4852 C CA . GLY A 1 639 ? -5.976 30.440 21.072 1.00 79.88 639 GLY A CA 1
ATOM 4853 C C . GLY A 1 639 ? -7.443 30.191 20.695 1.00 79.88 639 GLY A C 1
ATOM 4854 O O . GLY A 1 639 ? -8.107 29.423 21.391 1.00 79.88 639 GLY A O 1
ATOM 4855 N N . GLU A 1 640 ? -7.958 30.770 19.602 1.00 87.88 640 GLU A N 1
ATOM 4856 C CA . GLU A 1 640 ? -9.277 30.394 19.064 1.00 87.88 640 GLU A CA 1
ATOM 4857 C C . GLU A 1 640 ? -9.236 28.953 18.518 1.00 87.88 640 GLU A C 1
ATOM 4859 O O . GLU A 1 640 ? -8.399 28.605 17.684 1.00 87.88 640 GLU A O 1
ATOM 4864 N N . VAL A 1 641 ? -10.155 28.107 18.994 1.00 87.81 641 VAL A N 1
ATOM 4865 C CA . VAL A 1 641 ? -10.328 26.727 18.515 1.00 87.81 641 VAL A CA 1
ATOM 4866 C C . VAL A 1 641 ? -11.358 26.714 17.393 1.00 87.81 641 VAL A C 1
ATOM 4868 O O . VAL A 1 641 ? -12.470 27.216 17.561 1.00 87.81 641 VAL A O 1
ATOM 4871 N N . GLY A 1 642 ? -11.012 26.108 16.261 1.00 89.69 642 GLY A N 1
ATOM 4872 C CA . GLY A 1 642 ? -11.916 25.965 15.130 1.00 89.69 642 GLY A CA 1
ATOM 4873 C C . GLY A 1 642 ? -11.206 25.884 13.777 1.00 89.69 642 GLY A C 1
ATOM 4874 O O . GLY A 1 642 ? -9.985 25.994 13.690 1.00 89.69 642 GLY A O 1
ATOM 4875 N N . PRO A 1 643 ? -11.975 25.720 12.690 1.00 94.81 643 PRO A N 1
ATOM 4876 C CA . PRO A 1 643 ? -11.458 25.447 11.350 1.00 94.81 643 PRO A CA 1
ATOM 4877 C C . PRO A 1 643 ? -11.031 26.728 10.615 1.00 94.81 643 PRO A C 1
ATOM 4879 O O . PRO A 1 643 ? -11.450 26.985 9.482 1.00 94.81 643 PRO A O 1
ATOM 4882 N N . LYS A 1 644 ? -10.251 27.580 11.283 1.00 96.94 644 LYS A N 1
ATOM 4883 C CA . LYS A 1 644 ? -9.850 28.897 10.782 1.00 96.94 644 LYS A CA 1
ATOM 4884 C C . LYS A 1 644 ? -8.336 29.065 10.736 1.00 96.94 644 LYS A C 1
ATOM 4886 O O . LYS A 1 644 ? -7.585 28.392 11.446 1.00 96.94 644 LYS A O 1
ATOM 4891 N N . THR A 1 645 ? -7.905 29.995 9.896 1.00 98.06 645 THR A N 1
ATOM 4892 C CA . THR A 1 645 ? -6.525 30.467 9.829 1.00 98.06 645 THR A CA 1
ATOM 4893 C C . THR A 1 645 ? -6.475 31.969 9.559 1.00 98.06 645 THR A C 1
ATOM 4895 O O . THR A 1 645 ? -7.499 32.603 9.287 1.00 98.06 645 THR A O 1
ATOM 4898 N N . GLU A 1 646 ? -5.281 32.533 9.665 1.00 97.31 646 GLU A N 1
ATOM 4899 C CA . GLU A 1 646 ? -4.988 33.923 9.350 1.00 97.31 646 GLU A CA 1
ATOM 4900 C C . GLU A 1 646 ? -4.469 34.025 7.910 1.00 97.31 646 GLU A C 1
ATOM 4902 O O . GLU A 1 646 ? -3.509 33.357 7.530 1.00 97.31 646 GLU A O 1
ATOM 4907 N N . TYR A 1 647 ? -5.081 34.889 7.102 1.00 97.88 647 TYR A N 1
ATOM 4908 C CA . TYR A 1 647 ? -4.531 35.310 5.820 1.00 97.88 647 TYR A CA 1
ATOM 4909 C C . TYR A 1 647 ? -3.418 36.338 6.065 1.00 97.88 647 TYR A C 1
ATOM 4911 O O . TYR A 1 647 ? -3.658 37.553 6.087 1.00 97.88 647 TYR A O 1
ATOM 4919 N N . VAL A 1 648 ? -2.200 35.828 6.271 1.00 96.12 648 VAL A N 1
ATOM 4920 C CA . VAL A 1 648 ? -1.010 36.561 6.746 1.00 96.12 648 VAL A CA 1
ATOM 4921 C C . VAL A 1 648 ? -0.776 37.914 6.051 1.00 96.12 648 VAL A C 1
ATOM 4923 O O . VAL A 1 648 ? -0.501 38.877 6.762 1.00 96.12 648 VAL A O 1
ATOM 4926 N N . PRO A 1 649 ? -0.933 38.078 4.716 1.00 95.31 649 PRO A N 1
ATOM 4927 C CA . PRO A 1 649 ? -0.725 39.377 4.066 1.00 95.31 649 PRO A CA 1
ATOM 4928 C C . PRO A 1 649 ? -1.579 40.531 4.615 1.00 95.31 649 PRO A C 1
ATOM 4930 O O . PRO A 1 649 ? -1.197 41.689 4.473 1.00 95.31 649 PRO A O 1
ATOM 4933 N N . THR A 1 650 ? -2.735 40.232 5.216 1.00 95.94 650 THR A N 1
ATOM 4934 C CA . THR A 1 650 ? -3.672 41.246 5.742 1.00 95.94 650 THR A CA 1
ATOM 4935 C C . THR A 1 650 ? -4.020 41.066 7.221 1.00 95.94 650 THR A C 1
ATOM 4937 O O . THR A 1 650 ? -4.594 41.975 7.815 1.00 95.94 650 THR A O 1
ATOM 4940 N N . GLY A 1 651 ? -3.722 39.902 7.806 1.00 94.94 651 GLY A N 1
ATOM 4941 C CA . GLY A 1 651 ? -4.155 39.520 9.155 1.00 94.94 651 GLY A CA 1
ATOM 4942 C C . GLY A 1 651 ? -5.629 39.096 9.261 1.00 94.94 651 GLY A C 1
ATOM 4943 O O . GLY A 1 651 ? -6.140 38.898 10.362 1.00 94.94 651 GLY A O 1
ATOM 4944 N N . GLU A 1 652 ? -6.350 38.977 8.141 1.00 96.88 652 GLU A N 1
ATOM 4945 C CA . GLU A 1 652 ? -7.765 38.592 8.123 1.00 96.88 652 GLU A CA 1
ATOM 4946 C C . GLU A 1 652 ? -7.954 37.126 8.557 1.00 96.88 652 GLU A C 1
ATOM 4948 O O . GLU A 1 652 ? -7.384 36.213 7.962 1.00 96.88 652 GLU A O 1
ATOM 4953 N N . LYS A 1 653 ? -8.787 36.884 9.576 1.00 97.12 653 LYS A N 1
ATOM 4954 C CA . LYS A 1 653 ? -9.118 35.537 10.071 1.00 97.12 653 LYS A CA 1
ATOM 4955 C C . LYS A 1 653 ? -10.310 34.960 9.301 1.00 97.12 653 LYS A C 1
ATOM 4957 O O . LYS A 1 653 ? -11.402 35.523 9.344 1.00 97.12 653 LYS A O 1
ATOM 4962 N N . MET A 1 654 ? -10.129 33.817 8.643 1.00 97.38 654 MET A N 1
ATOM 4963 C CA . MET A 1 654 ? -11.151 33.181 7.794 1.00 97.38 654 MET A CA 1
ATOM 4964 C C . MET A 1 654 ? -11.076 31.649 7.850 1.00 97.38 654 MET A C 1
ATOM 4966 O O . MET A 1 654 ? -10.203 31.090 8.513 1.00 97.38 654 MET A O 1
ATOM 4970 N N . PHE A 1 655 ? -12.008 30.945 7.196 1.00 98.06 655 PHE A N 1
ATOM 4971 C CA . PHE A 1 655 ? -11.926 29.484 7.088 1.00 98.06 655 PHE A CA 1
ATOM 4972 C C . PHE A 1 655 ? -10.678 29.068 6.306 1.00 98.06 655 PHE A C 1
ATOM 4974 O O . PHE A 1 655 ? -10.287 29.747 5.359 1.00 98.06 655 PHE A O 1
ATOM 4981 N N . VAL A 1 656 ? -10.082 27.927 6.664 1.00 98.31 656 VAL A N 1
ATOM 4982 C CA . VAL A 1 656 ? -8.838 27.452 6.026 1.00 98.31 656 VAL A CA 1
ATOM 4983 C C . VAL A 1 656 ? -8.981 27.325 4.505 1.00 98.31 656 VAL A C 1
ATOM 4985 O O . VAL A 1 656 ? -8.103 27.781 3.779 1.00 98.31 656 VAL A O 1
ATOM 4988 N N . TYR A 1 657 ? -10.102 26.776 4.020 1.00 98.19 657 TYR A N 1
ATOM 4989 C CA . TYR A 1 657 ? -10.374 26.682 2.581 1.00 98.19 657 TYR A CA 1
ATOM 4990 C C . TYR A 1 657 ? -10.417 28.059 1.903 1.00 98.19 657 TYR A C 1
ATOM 4992 O O . TYR A 1 657 ? -9.784 28.240 0.868 1.00 98.19 657 TYR A O 1
ATOM 5000 N N . ASP A 1 658 ? -11.122 29.027 2.500 1.00 98.12 658 ASP A N 1
ATOM 5001 C CA . ASP A 1 658 ? -11.266 30.376 1.935 1.00 98.12 658 ASP A CA 1
ATOM 5002 C C . ASP A 1 658 ? -9.889 31.077 1.852 1.00 98.12 658 ASP A C 1
ATOM 5004 O O . ASP A 1 658 ? -9.576 31.725 0.854 1.00 98.12 658 ASP A O 1
ATOM 5008 N N . ALA A 1 659 ? -9.025 30.886 2.861 1.00 98.25 659 ALA A N 1
ATOM 5009 C CA . ALA A 1 659 ? -7.650 31.392 2.843 1.00 98.25 659 ALA A CA 1
ATOM 5010 C C . ALA A 1 659 ? -6.797 30.717 1.760 1.00 98.25 659 ALA A C 1
ATOM 5012 O O . ALA A 1 659 ? -6.103 31.403 1.010 1.00 98.25 659 ALA A O 1
ATOM 5013 N N . ALA A 1 660 ? -6.856 29.386 1.660 1.00 98.25 660 ALA A N 1
ATOM 5014 C CA . ALA A 1 660 ? -6.122 28.621 0.656 1.00 98.25 660 ALA A CA 1
ATOM 5015 C C . ALA A 1 660 ? -6.508 29.033 -0.773 1.00 98.25 660 ALA A C 1
ATOM 5017 O O . ALA A 1 660 ? -5.637 29.277 -1.604 1.00 98.25 660 ALA A O 1
ATOM 5018 N N . GLU A 1 661 ? -7.807 29.182 -1.045 1.00 97.50 661 GLU A N 1
ATOM 5019 C CA . GLU A 1 661 ? -8.319 29.655 -2.335 1.00 97.50 661 GLU A CA 1
ATOM 5020 C C . GLU A 1 661 ? -7.803 31.064 -2.665 1.00 97.50 661 GLU A C 1
ATOM 5022 O O . GLU A 1 661 ? -7.341 31.307 -3.781 1.00 97.50 661 GLU A O 1
ATOM 5027 N N . LYS A 1 662 ? -7.790 31.977 -1.684 1.00 98.06 662 LYS A N 1
ATOM 5028 C CA . LYS A 1 662 ? -7.244 33.334 -1.843 1.00 98.06 662 LYS A CA 1
ATOM 5029 C C . LYS A 1 662 ? -5.753 33.318 -2.198 1.00 98.06 662 LYS A C 1
ATOM 5031 O O . LYS A 1 662 ? -5.358 33.966 -3.163 1.00 98.06 662 LYS A O 1
ATOM 5036 N N . TYR A 1 663 ? -4.940 32.534 -1.487 1.00 98.12 663 TYR A N 1
ATOM 5037 C CA . TYR A 1 663 ? -3.514 32.374 -1.796 1.00 98.12 663 TYR A CA 1
ATOM 5038 C C . TYR A 1 663 ? -3.269 31.780 -3.189 1.00 98.12 663 TYR A C 1
ATOM 5040 O O . TYR A 1 663 ? -2.425 32.288 -3.929 1.00 98.12 663 TYR A O 1
ATOM 5048 N N . MET A 1 664 ? -4.013 30.735 -3.564 1.00 96.00 664 MET A N 1
ATOM 5049 C CA . MET A 1 664 ? -3.881 30.096 -4.877 1.00 96.00 664 MET A CA 1
ATOM 5050 C C . MET A 1 664 ? -4.258 31.045 -6.019 1.00 96.00 664 MET A C 1
ATOM 5052 O O . MET A 1 664 ? -3.533 31.115 -7.010 1.00 96.00 664 MET A O 1
ATOM 5056 N N . ASN A 1 665 ? -5.333 31.827 -5.867 1.00 96.75 665 ASN A N 1
ATOM 5057 C CA . ASN A 1 665 ? -5.744 32.833 -6.854 1.00 96.75 665 ASN A CA 1
ATOM 5058 C C . ASN A 1 665 ? -4.694 33.943 -7.046 1.00 96.75 665 ASN A C 1
ATOM 5060 O O . ASN A 1 665 ? -4.620 34.548 -8.112 1.00 96.75 665 ASN A O 1
ATOM 5064 N N . GLU A 1 666 ? -3.864 34.194 -6.033 1.00 96.81 666 GLU A N 1
ATOM 5065 C CA . GLU A 1 666 ? -2.731 35.122 -6.091 1.00 96.81 666 GLU A CA 1
ATOM 5066 C C . GLU A 1 666 ? -1.409 34.455 -6.532 1.00 96.81 666 GLU A C 1
ATOM 5068 O O . GLU A 1 666 ? -0.359 35.102 -6.521 1.00 96.81 666 GLU A O 1
ATOM 5073 N N . GLY A 1 667 ? -1.428 33.169 -6.904 1.00 94.94 667 GLY A N 1
ATOM 5074 C CA . GLY A 1 667 ? -0.243 32.420 -7.334 1.00 94.94 667 GLY A CA 1
ATOM 5075 C C . GLY A 1 667 ? 0.780 32.180 -6.217 1.00 94.94 667 GLY A C 1
ATOM 5076 O O . GLY A 1 667 ? 1.978 32.087 -6.485 1.00 94.94 667 GLY A O 1
ATOM 5077 N N . ARG A 1 668 ? 0.341 32.128 -4.953 1.00 95.75 668 ARG A N 1
ATOM 5078 C CA . ARG A 1 668 ? 1.215 31.938 -3.786 1.00 95.75 668 ARG A CA 1
ATOM 5079 C C . ARG A 1 668 ? 1.311 30.461 -3.405 1.00 95.75 668 ARG A C 1
ATOM 5081 O O . ARG A 1 668 ? 0.296 29.787 -3.261 1.00 95.75 668 ARG A O 1
ATOM 5088 N N . SER A 1 669 ? 2.533 29.978 -3.182 1.00 95.50 669 SER A N 1
ATOM 5089 C CA . SER A 1 669 ? 2.773 28.629 -2.650 1.00 95.50 669 SER A CA 1
ATOM 5090 C C . SER A 1 669 ? 2.451 28.550 -1.157 1.00 95.50 669 SER A C 1
ATOM 5092 O O . SER A 1 669 ? 2.631 29.530 -0.430 1.00 95.50 669 SER A O 1
ATOM 5094 N N . LEU A 1 670 ? 2.022 27.373 -0.692 1.00 98.44 670 LEU A N 1
ATOM 5095 C CA . LEU A 1 670 ? 1.659 27.137 0.706 1.00 98.44 670 LEU A CA 1
ATOM 5096 C C . LEU A 1 670 ? 2.427 25.974 1.331 1.00 98.44 670 LEU A C 1
ATOM 5098 O O . LEU A 1 670 ? 2.715 24.973 0.671 1.00 98.44 670 LEU A O 1
ATOM 5102 N N . ILE A 1 671 ? 2.703 26.092 2.629 1.00 98.56 671 ILE A N 1
ATOM 5103 C CA . ILE A 1 671 ? 3.228 25.017 3.477 1.00 98.56 671 ILE A CA 1
ATOM 5104 C C . ILE A 1 671 ? 2.398 24.852 4.757 1.00 98.56 671 ILE A C 1
ATOM 5106 O O . ILE A 1 671 ? 1.586 25.712 5.102 1.00 98.56 671 ILE A O 1
ATOM 5110 N N . VAL A 1 672 ? 2.633 23.764 5.489 1.00 98.69 672 VAL A N 1
ATOM 5111 C CA . VAL A 1 672 ? 2.099 23.544 6.845 1.00 98.69 672 VAL A CA 1
ATOM 5112 C C . VAL A 1 672 ? 3.249 23.300 7.818 1.00 98.69 672 VAL A C 1
ATOM 5114 O O . VAL A 1 672 ? 4.134 22.500 7.522 1.00 98.69 672 VAL A O 1
ATOM 5117 N N . LEU A 1 673 ? 3.214 23.947 8.986 1.00 98.44 673 LEU A N 1
ATOM 5118 C CA . LEU A 1 673 ? 4.075 23.625 10.127 1.00 98.44 673 LEU A CA 1
ATOM 5119 C C . LEU A 1 673 ? 3.302 22.757 11.123 1.00 98.44 673 LEU A C 1
ATOM 5121 O O . LEU A 1 673 ? 2.164 23.080 11.470 1.00 98.44 673 LEU A O 1
ATOM 5125 N N . ALA A 1 674 ? 3.911 21.674 11.599 1.00 97.88 674 ALA A N 1
ATOM 5126 C CA . ALA A 1 674 ? 3.271 20.737 12.516 1.00 97.88 674 ALA A CA 1
ATOM 5127 C C . ALA A 1 674 ? 4.199 20.236 13.632 1.00 97.88 674 ALA A C 1
ATOM 5129 O O . ALA A 1 674 ? 5.425 20.209 13.503 1.00 97.88 674 ALA A O 1
ATOM 5130 N N . GLY A 1 675 ? 3.597 19.799 14.738 1.00 95.81 675 GLY A N 1
ATOM 5131 C CA . GLY A 1 675 ? 4.291 19.099 15.812 1.00 95.81 675 GLY A CA 1
ATOM 5132 C C . GLY A 1 675 ? 4.602 17.636 15.478 1.00 95.81 675 GLY A C 1
ATOM 5133 O O . GLY A 1 675 ? 4.860 17.257 14.335 1.00 95.81 675 GLY A O 1
ATOM 5134 N N . SER A 1 676 ? 4.624 16.814 16.517 1.00 92.81 676 SER A N 1
ATOM 5135 C CA . SER A 1 676 ? 4.897 15.377 16.480 1.00 92.81 676 SER A CA 1
ATOM 5136 C C . SER A 1 676 ? 3.655 14.601 16.054 1.00 92.81 676 SER A C 1
ATOM 5138 O O . SER A 1 676 ? 2.537 15.053 16.287 1.00 92.81 676 SER A O 1
ATOM 5140 N N . GLU A 1 677 ? 3.836 13.405 15.497 1.00 90.94 677 GLU A N 1
ATOM 5141 C CA . GLU A 1 677 ? 2.746 12.473 15.163 1.00 90.94 677 GLU A CA 1
ATOM 5142 C C . GLU A 1 677 ? 1.708 13.071 14.192 1.00 90.94 677 GLU A C 1
ATOM 5144 O O . GLU A 1 677 ? 0.499 12.816 14.293 1.00 90.94 677 GLU A O 1
ATOM 5149 N N . TYR A 1 678 ? 2.175 13.901 13.254 1.00 95.69 678 TYR A N 1
ATOM 5150 C CA . TYR A 1 678 ? 1.311 14.529 12.264 1.00 95.69 678 TYR A CA 1
ATOM 5151 C C . TYR A 1 678 ? 0.681 13.467 11.353 1.00 95.69 678 TYR A C 1
ATOM 5153 O O . TYR A 1 678 ? 1.372 12.635 10.756 1.00 95.69 678 TYR A O 1
ATOM 5161 N N . GLY A 1 679 ? -0.649 13.494 11.255 1.00 93.12 679 GLY A N 1
ATOM 5162 C CA . GLY A 1 679 ? -1.433 12.538 10.480 1.00 93.12 679 GLY A CA 1
ATOM 5163 C C . GLY A 1 679 ? -1.742 11.221 11.190 1.00 93.12 679 GLY A C 1
ATOM 5164 O O . GLY A 1 679 ? -1.938 10.208 10.522 1.00 93.12 679 GLY A O 1
ATOM 5165 N N . SER A 1 680 ? -1.799 11.206 12.522 1.00 88.81 680 SER A N 1
ATOM 5166 C CA . SER A 1 680 ? -2.213 10.016 13.283 1.00 88.81 680 SER A CA 1
ATOM 5167 C C . SER A 1 680 ? -3.651 9.573 12.990 1.00 88.81 680 SER A C 1
ATOM 5169 O O . SER A 1 680 ? -4.536 10.369 12.669 1.00 88.81 680 SER A O 1
ATOM 5171 N N . GLY A 1 681 ? -3.909 8.271 13.120 1.00 84.88 681 GLY A N 1
ATOM 5172 C CA . GLY A 1 681 ? -5.247 7.695 12.998 1.00 84.88 681 GLY A CA 1
ATOM 5173 C C . GLY A 1 681 ? -5.544 7.072 11.632 1.00 84.88 681 GLY A C 1
ATOM 5174 O O . GLY A 1 681 ? -4.917 6.101 11.222 1.00 84.88 681 GLY A O 1
ATOM 5175 N N . SER A 1 682 ? -6.606 7.532 10.967 1.00 84.94 682 SER A N 1
ATOM 5176 C CA . SER A 1 682 ? -7.196 6.837 9.811 1.00 84.94 682 SER A CA 1
ATOM 5177 C C . SER A 1 682 ? -6.306 6.895 8.573 1.00 84.94 682 SER A C 1
ATOM 5179 O O . SER A 1 682 ? -5.717 7.933 8.294 1.00 84.94 682 SER A O 1
ATOM 5181 N N . SER A 1 683 ? -6.338 5.846 7.748 1.00 88.31 683 SER A N 1
ATOM 5182 C CA . SER A 1 683 ? -5.578 5.723 6.490 1.00 88.31 683 SER A CA 1
ATOM 5183 C C . SER A 1 683 ? -6.032 6.639 5.337 1.00 88.31 683 SER A C 1
ATOM 5185 O O . SER A 1 683 ? -5.605 6.478 4.198 1.00 88.31 683 SER A O 1
ATOM 5187 N N . ARG A 1 684 ? -6.922 7.601 5.596 1.00 89.12 684 ARG A N 1
ATOM 5188 C CA . ARG A 1 684 ? -7.652 8.355 4.566 1.00 89.12 684 ARG A CA 1
ATOM 5189 C C . ARG A 1 684 ? -6.700 9.201 3.726 1.00 89.12 684 ARG A C 1
ATOM 5191 O O . ARG A 1 684 ? -6.161 10.196 4.202 1.00 89.12 684 ARG A O 1
ATOM 5198 N N . ASP A 1 685 ? -6.583 8.857 2.453 1.00 93.56 685 ASP A N 1
ATOM 5199 C CA . ASP A 1 685 ? -5.786 9.594 1.467 1.00 93.56 685 ASP A CA 1
ATOM 5200 C C . ASP A 1 685 ? -6.305 11.017 1.196 1.00 93.56 685 ASP A C 1
ATOM 5202 O O . ASP A 1 685 ? -5.540 11.885 0.789 1.00 93.56 685 ASP A O 1
ATOM 5206 N N . TRP A 1 686 ? -7.573 11.306 1.510 1.00 96.50 686 TRP A N 1
ATOM 5207 C CA . TRP A 1 686 ? -8.124 12.664 1.515 1.00 96.50 686 TRP A CA 1
ATOM 5208 C C . TRP A 1 686 ? -7.399 13.623 2.462 1.00 96.50 686 TRP A C 1
ATOM 5210 O O . TRP A 1 686 ? -7.426 14.827 2.223 1.00 96.50 686 TRP A O 1
ATOM 5220 N N . ALA A 1 687 ? -6.699 13.111 3.479 1.00 97.00 687 ALA A N 1
ATOM 5221 C CA . ALA A 1 687 ? -5.801 13.923 4.292 1.00 97.00 687 ALA A CA 1
ATOM 5222 C C . ALA A 1 687 ? -4.557 14.411 3.518 1.00 97.00 687 ALA A C 1
ATOM 5224 O O . ALA A 1 687 ? -3.874 15.298 4.004 1.00 97.00 687 ALA A O 1
ATOM 5225 N N . ALA A 1 688 ? -4.270 13.878 2.326 1.00 97.62 688 ALA A N 1
ATOM 5226 C CA . ALA A 1 688 ? -3.238 14.375 1.411 1.00 97.62 688 ALA A CA 1
ATOM 5227 C C . ALA A 1 688 ? -3.835 15.002 0.136 1.00 97.62 688 ALA A C 1
ATOM 5229 O O . ALA A 1 688 ? -3.415 16.086 -0.260 1.00 97.62 688 ALA A O 1
ATOM 5230 N N . LYS A 1 689 ? -4.876 14.390 -0.460 1.00 97.44 689 LYS A N 1
ATOM 5231 C CA . LYS A 1 689 ? -5.598 14.962 -1.618 1.00 97.44 689 LYS A CA 1
ATOM 5232 C C . LYS A 1 689 ? -6.175 16.343 -1.298 1.00 97.44 689 LYS A C 1
ATOM 5234 O O . LYS A 1 689 ? -6.117 17.241 -2.127 1.00 97.44 689 LYS A O 1
ATOM 5239 N N . GLY A 1 690 ? -6.720 16.510 -0.092 1.00 97.31 690 GLY A N 1
ATOM 5240 C CA . GLY A 1 690 ? -7.276 17.767 0.396 1.00 97.31 690 GLY A CA 1
ATOM 5241 C C . GLY A 1 690 ? -6.252 18.904 0.429 1.00 97.31 690 GLY A C 1
ATOM 5242 O O . GLY A 1 690 ? -6.450 19.892 -0.275 1.00 97.31 690 GLY A O 1
ATOM 5243 N N . PRO A 1 691 ? -5.146 18.771 1.191 1.00 98.06 691 PRO A N 1
ATOM 5244 C CA . PRO A 1 691 ? -4.086 19.777 1.215 1.00 98.06 691 PRO A CA 1
ATOM 5245 C C . PRO A 1 691 ? -3.477 20.062 -0.164 1.00 98.06 691 PRO A C 1
ATOM 5247 O O . PRO A 1 691 ? -3.234 21.224 -0.476 1.00 98.06 691 PRO A O 1
ATOM 5250 N N . ALA A 1 692 ? -3.313 19.044 -1.020 1.00 96.31 692 ALA A N 1
ATOM 5251 C CA . ALA A 1 692 ? -2.832 19.236 -2.392 1.00 96.31 692 ALA A CA 1
ATOM 5252 C C . ALA A 1 692 ? -3.785 20.134 -3.205 1.00 96.31 692 ALA A C 1
ATOM 5254 O O . ALA A 1 692 ? -3.344 21.073 -3.863 1.00 96.31 692 ALA A O 1
ATOM 5255 N N . LEU A 1 693 ? -5.102 19.908 -3.101 1.00 96.00 693 LEU A N 1
ATOM 5256 C CA . LEU A 1 693 ? -6.130 20.752 -3.733 1.00 96.00 693 LEU A CA 1
ATOM 5257 C C . LEU A 1 693 ? -6.257 22.146 -3.102 1.00 96.00 693 LEU A C 1
ATOM 5259 O O . LEU A 1 693 ? -6.837 23.033 -3.717 1.00 96.00 693 LEU A O 1
ATOM 5263 N N . GLN A 1 694 ? -5.743 22.335 -1.886 1.00 97.06 694 GLN A N 1
ATOM 5264 C CA . GLN A 1 694 ? -5.604 23.638 -1.234 1.00 97.06 694 GLN A CA 1
ATOM 5265 C C . GLN A 1 694 ? -4.251 24.309 -1.544 1.00 97.06 694 GLN A C 1
ATOM 5267 O O . GLN A 1 694 ? -3.954 25.347 -0.967 1.00 97.06 694 GLN A O 1
ATOM 5272 N N . GLY A 1 695 ? -3.425 23.743 -2.433 1.00 95.38 695 GLY A N 1
ATOM 5273 C CA . GLY A 1 695 ? -2.164 24.349 -2.876 1.00 95.38 695 GLY A CA 1
ATOM 5274 C C . GLY A 1 695 ? -0.974 24.136 -1.934 1.00 95.38 695 GLY A C 1
ATOM 5275 O O . GLY A 1 695 ? 0.060 24.787 -2.098 1.00 95.38 695 GLY A O 1
ATOM 5276 N N . VAL A 1 696 ? -1.086 23.236 -0.951 1.00 98.12 696 VAL A N 1
ATOM 5277 C CA . VAL A 1 696 ? 0.025 22.888 -0.052 1.00 98.12 696 VAL A CA 1
ATOM 5278 C C . VAL A 1 696 ? 1.082 22.096 -0.822 1.00 98.12 696 VAL A C 1
ATOM 5280 O O . VAL A 1 696 ? 0.800 21.025 -1.352 1.00 98.12 696 VAL A O 1
ATOM 5283 N N . ARG A 1 697 ? 2.314 22.613 -0.860 1.00 97.06 697 ARG A N 1
ATOM 5284 C CA . ARG A 1 697 ? 3.459 22.023 -1.579 1.00 97.06 697 ARG A CA 1
ATOM 5285 C C . ARG A 1 697 ? 4.404 21.237 -0.669 1.00 97.06 697 ARG A C 1
ATOM 5287 O O . ARG A 1 697 ? 5.046 20.295 -1.128 1.00 97.06 697 ARG A O 1
ATOM 5294 N N . ALA A 1 698 ? 4.478 21.597 0.611 1.00 98.06 698 ALA A N 1
ATOM 5295 C CA . ALA A 1 698 ? 5.287 20.895 1.604 1.00 98.06 698 ALA A CA 1
ATOM 5296 C C . ALA A 1 698 ? 4.653 20.941 2.999 1.00 98.06 698 ALA A C 1
ATOM 5298 O O . ALA A 1 698 ? 3.926 21.875 3.344 1.00 98.06 698 ALA A O 1
ATOM 5299 N N . VAL A 1 699 ? 4.973 19.946 3.820 1.00 98.62 699 VAL A N 1
ATOM 5300 C CA . VAL A 1 699 ? 4.674 19.935 5.258 1.00 98.62 699 VAL A CA 1
ATOM 5301 C C . VAL A 1 699 ? 6.000 19.838 6.002 1.00 98.62 699 VAL A C 1
ATOM 5303 O O . VAL A 1 699 ? 6.859 19.059 5.603 1.00 98.62 699 VAL A O 1
ATOM 5306 N N . ILE A 1 700 ? 6.186 20.621 7.065 1.00 98.50 700 ILE A N 1
ATOM 5307 C CA . ILE A 1 700 ? 7.354 20.552 7.947 1.00 98.50 700 ILE A CA 1
ATOM 5308 C C . ILE A 1 700 ? 6.866 20.164 9.343 1.00 98.50 700 ILE A C 1
ATOM 5310 O O . 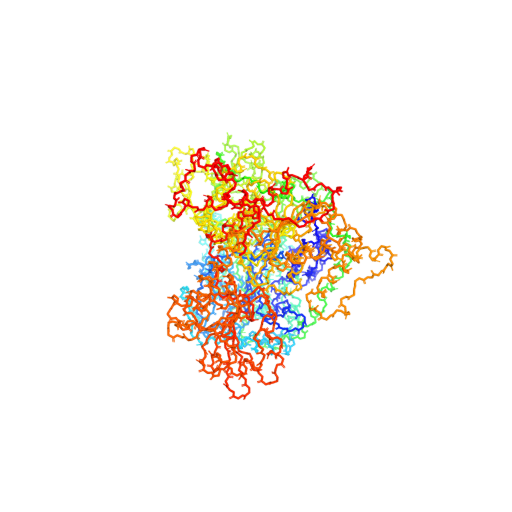ILE A 1 700 ? 6.194 20.952 10.009 1.00 98.50 700 ILE A O 1
ATOM 5314 N N . ALA A 1 701 ? 7.178 18.945 9.779 1.00 98.25 701 ALA A N 1
ATOM 5315 C CA . ALA A 1 701 ? 6.699 18.389 11.046 1.00 98.25 701 ALA A CA 1
ATOM 5316 C C . ALA A 1 701 ? 7.849 17.920 11.946 1.00 98.25 701 ALA A C 1
ATOM 5318 O O . ALA A 1 701 ? 8.945 17.636 11.464 1.00 98.25 701 ALA A O 1
ATOM 5319 N N . LYS A 1 702 ? 7.611 17.769 13.255 1.00 96.88 702 LYS A N 1
ATOM 5320 C CA . LYS A 1 702 ? 8.578 17.079 14.138 1.00 96.88 702 LYS A CA 1
ATOM 5321 C C . LYS A 1 702 ? 8.667 15.593 13.799 1.00 96.88 702 LYS A C 1
ATOM 5323 O O . LYS A 1 702 ? 9.749 15.015 13.799 1.00 96.88 702 LYS A O 1
ATOM 5328 N N . SER A 1 703 ? 7.524 14.972 13.515 1.00 95.12 703 SER A N 1
ATOM 5329 C CA . SER A 1 703 ? 7.428 13.579 13.078 1.00 95.12 703 SER A CA 1
ATOM 5330 C C . SER A 1 703 ? 6.090 13.302 12.390 1.00 95.12 703 SER A C 1
ATOM 5332 O O . SER A 1 703 ? 5.111 14.022 12.590 1.00 95.12 703 SER A O 1
ATOM 5334 N N . TYR A 1 704 ? 6.052 12.237 11.588 1.00 95.00 704 TYR A N 1
ATOM 5335 C CA . TYR A 1 704 ? 4.869 11.796 10.848 1.00 95.00 704 TYR A CA 1
ATOM 5336 C C . TYR A 1 704 ? 4.443 10.397 11.261 1.00 95.00 704 TYR A C 1
ATOM 5338 O O . TYR A 1 704 ? 5.275 9.548 11.578 1.00 95.00 704 TYR A O 1
ATOM 5346 N N . GLU A 1 705 ? 3.148 10.138 11.141 1.00 91.88 705 GLU A N 1
ATOM 5347 C CA . GLU A 1 705 ? 2.614 8.780 11.158 1.00 91.88 705 GLU A CA 1
ATOM 5348 C C . GLU A 1 705 ? 2.727 8.139 9.769 1.00 91.88 705 GLU A C 1
ATOM 5350 O O . GLU A 1 705 ? 2.564 8.804 8.739 1.00 91.88 705 GLU A O 1
ATOM 5355 N N . ARG A 1 706 ? 3.031 6.833 9.741 1.00 90.19 706 ARG A N 1
ATOM 5356 C CA . ARG A 1 706 ? 3.519 6.116 8.545 1.00 90.19 706 ARG A CA 1
ATOM 5357 C C . ARG A 1 706 ? 2.628 6.316 7.317 1.00 90.19 706 ARG A C 1
ATOM 5359 O O . ARG A 1 706 ? 3.107 6.759 6.278 1.00 90.19 706 ARG A O 1
ATOM 5366 N N . ILE A 1 707 ? 1.334 6.005 7.450 1.00 92.06 707 ILE A N 1
ATOM 5367 C CA . ILE A 1 707 ? 0.376 6.031 6.332 1.00 92.06 707 ILE A CA 1
ATOM 5368 C C . ILE A 1 707 ? 0.220 7.452 5.788 1.00 92.06 707 ILE A C 1
ATOM 5370 O O . ILE A 1 707 ? 0.161 7.659 4.579 1.00 92.06 707 ILE A O 1
ATOM 5374 N N . HIS A 1 708 ? 0.152 8.447 6.675 1.00 95.81 708 HIS A N 1
ATOM 5375 C CA . HIS A 1 708 ? -0.052 9.823 6.249 1.00 95.81 708 HIS A CA 1
ATOM 5376 C C . HIS A 1 708 ? 1.156 10.364 5.484 1.00 95.81 708 HIS A C 1
ATOM 5378 O O . HIS A 1 708 ? 0.964 10.986 4.443 1.00 95.81 708 HIS A O 1
ATOM 5384 N N . ARG A 1 709 ? 2.382 10.060 5.932 1.00 96.00 709 ARG A N 1
ATOM 5385 C CA . ARG A 1 709 ? 3.603 10.406 5.192 1.00 96.00 709 ARG A CA 1
ATOM 5386 C C . ARG A 1 709 ? 3.564 9.840 3.769 1.00 96.00 709 ARG A C 1
ATOM 5388 O O . ARG A 1 709 ? 3.717 10.604 2.822 1.00 96.00 709 ARG A O 1
ATOM 5395 N N . SER A 1 710 ? 3.285 8.543 3.617 1.00 94.12 710 SER A N 1
ATOM 5396 C CA . SER A 1 710 ? 3.167 7.899 2.300 1.00 94.12 710 SER A CA 1
ATOM 5397 C C . SER A 1 710 ? 2.068 8.537 1.440 1.00 94.12 710 SER A C 1
ATOM 5399 O O . SER A 1 710 ? 2.270 8.754 0.249 1.00 94.12 710 SER A O 1
ATOM 5401 N N . ASN A 1 711 ? 0.937 8.929 2.038 1.00 96.56 711 ASN A N 1
ATOM 5402 C CA . ASN A 1 711 ? -0.130 9.638 1.327 1.00 96.56 711 ASN A CA 1
ATOM 5403 C C . ASN A 1 711 ? 0.306 11.023 0.820 1.00 96.56 711 ASN A C 1
ATOM 5405 O O . ASN A 1 711 ? -0.070 11.395 -0.290 1.00 96.56 711 ASN A O 1
ATOM 5409 N N . LEU A 1 712 ? 1.081 11.784 1.607 1.00 97.69 712 LEU A N 1
ATOM 5410 C CA . LEU A 1 712 ? 1.631 13.079 1.180 1.00 97.69 712 LEU A CA 1
ATOM 5411 C C . LEU A 1 712 ? 2.535 12.898 -0.045 1.00 97.69 712 LEU A C 1
ATOM 5413 O O . LEU A 1 712 ? 2.307 13.548 -1.065 1.00 97.69 712 LEU A O 1
ATOM 5417 N N . VAL A 1 713 ? 3.470 11.942 0.023 1.00 95.81 713 VAL A N 1
ATOM 5418 C CA . VAL A 1 713 ? 4.359 11.587 -1.098 1.00 95.81 713 VAL A CA 1
ATOM 5419 C C . VAL A 1 713 ? 3.559 11.166 -2.327 1.00 95.81 713 VAL A C 1
ATOM 5421 O O . VAL A 1 713 ? 3.806 11.647 -3.431 1.00 95.81 713 VAL A O 1
ATOM 5424 N N . GLY A 1 714 ? 2.554 10.307 -2.142 1.00 94.25 714 GLY A N 1
ATOM 5425 C CA . GLY A 1 714 ? 1.705 9.823 -3.227 1.00 94.25 714 GLY A CA 1
ATOM 5426 C C . GLY A 1 714 ? 0.900 10.925 -3.927 1.00 94.25 714 GLY A C 1
ATOM 5427 O O . GLY A 1 714 ? 0.517 10.734 -5.079 1.00 94.25 714 GLY A O 1
ATOM 5428 N N . MET A 1 715 ? 0.693 12.072 -3.274 1.00 95.31 715 MET A N 1
ATOM 5429 C CA . MET A 1 715 ? 0.049 13.263 -3.841 1.00 95.31 715 MET A CA 1
ATOM 5430 C C . MET A 1 715 ? 1.037 14.366 -4.257 1.00 95.31 715 MET A C 1
ATOM 5432 O O . MET A 1 715 ? 0.602 15.473 -4.563 1.00 95.31 715 MET A O 1
ATOM 5436 N N . GLY A 1 716 ? 2.347 14.098 -4.240 1.00 92.88 716 GLY A N 1
ATOM 5437 C CA . GLY A 1 716 ? 3.372 15.069 -4.633 1.00 92.88 716 GLY A CA 1
ATOM 5438 C C . GLY A 1 716 ? 3.623 16.188 -3.613 1.00 92.88 716 GLY A C 1
ATOM 5439 O O . GLY A 1 716 ? 4.308 17.158 -3.931 1.00 92.88 716 GLY A O 1
ATOM 5440 N N . ILE A 1 717 ? 3.102 16.074 -2.386 1.00 96.75 717 ILE A N 1
ATOM 5441 C CA . ILE A 1 717 ? 3.427 16.993 -1.287 1.00 96.75 717 ILE A CA 1
ATOM 5442 C C . ILE A 1 717 ? 4.725 16.518 -0.644 1.00 96.75 717 ILE A C 1
ATOM 5444 O O . ILE A 1 717 ? 4.823 15.355 -0.260 1.00 96.75 717 ILE A O 1
ATOM 5448 N N . LEU A 1 718 ? 5.701 17.411 -0.478 1.00 96.88 718 LEU A N 1
ATOM 5449 C CA . LEU A 1 718 ? 6.996 17.069 0.108 1.00 96.88 718 LEU A CA 1
ATOM 5450 C C . LEU A 1 718 ? 6.914 16.994 1.648 1.00 96.88 718 LEU A C 1
ATOM 5452 O O . LEU A 1 718 ? 6.730 18.036 2.289 1.00 96.88 718 LEU A O 1
ATOM 5456 N N . PRO A 1 719 ? 7.063 15.809 2.279 1.00 97.75 719 PRO A N 1
ATOM 5457 C CA . PRO A 1 719 ? 7.170 15.719 3.728 1.00 97.75 719 PRO A CA 1
ATOM 5458 C C . PRO A 1 719 ? 8.598 16.061 4.168 1.00 97.75 719 PRO A C 1
ATOM 5460 O O . PRO A 1 719 ? 9.574 15.415 3.780 1.00 97.75 719 PRO A O 1
ATOM 5463 N N . LEU A 1 720 ? 8.717 17.074 5.016 1.00 98.12 720 LEU A N 1
ATOM 5464 C CA . LEU A 1 720 ? 9.964 17.525 5.621 1.00 98.12 720 LEU A CA 1
ATOM 5465 C C . LEU A 1 720 ? 9.886 17.342 7.129 1.00 98.12 720 LEU A C 1
ATOM 5467 O O . LEU A 1 720 ? 8.828 17.541 7.736 1.00 98.12 720 LEU A O 1
ATOM 5471 N N . GLN A 1 721 ? 11.002 16.954 7.735 1.00 98.12 721 GLN A N 1
ATOM 5472 C CA . GLN A 1 721 ? 11.084 16.734 9.170 1.00 98.12 721 GLN A CA 1
ATOM 5473 C C . GLN A 1 721 ? 12.154 17.609 9.809 1.00 98.12 721 GLN A C 1
ATOM 5475 O O . GLN A 1 721 ? 13.273 17.690 9.303 1.00 98.12 721 GLN A O 1
ATOM 5480 N N . PHE A 1 722 ? 11.835 18.224 10.946 1.00 97.81 722 PHE A N 1
ATOM 5481 C CA . PHE A 1 722 ? 12.858 18.871 11.760 1.00 97.81 722 PHE A CA 1
ATOM 5482 C C . PHE A 1 722 ? 13.896 17.843 12.260 1.00 97.81 722 PHE A C 1
ATOM 5484 O O . PHE A 1 722 ? 13.551 16.682 12.514 1.00 97.81 722 PHE A O 1
ATOM 5491 N N . PRO A 1 723 ? 15.169 18.242 12.425 1.00 95.50 723 PRO A N 1
ATOM 5492 C CA . PRO A 1 723 ? 16.148 17.446 13.153 1.00 95.50 723 PRO A CA 1
ATOM 5493 C C . PRO A 1 723 ? 15.683 17.157 14.586 1.00 95.50 723 PRO A C 1
ATOM 5495 O O . PRO A 1 723 ? 14.883 17.893 15.162 1.00 95.50 723 PRO A O 1
ATOM 5498 N N . GLU A 1 724 ? 16.211 16.092 15.183 1.00 92.06 724 GLU A N 1
ATOM 5499 C CA . GLU A 1 724 ? 15.885 15.724 16.561 1.00 92.06 724 GLU A CA 1
ATOM 5500 C C . GLU A 1 724 ? 16.158 16.883 17.537 1.00 92.06 724 GLU A C 1
ATOM 5502 O O . GLU A 1 724 ? 17.205 17.529 17.484 1.00 92.06 724 GLU A O 1
ATOM 5507 N N . GLY A 1 725 ? 15.194 17.161 18.420 1.00 91.88 725 GLY A N 1
ATOM 5508 C CA . GLY A 1 725 ? 15.271 18.256 19.392 1.00 91.88 725 GLY A CA 1
ATOM 5509 C C . GLY A 1 725 ? 15.013 19.659 18.825 1.00 91.88 725 GLY A C 1
ATOM 5510 O O . GLY A 1 725 ? 15.042 20.618 19.593 1.00 91.88 725 GLY A O 1
ATOM 5511 N N . VAL A 1 726 ? 14.740 19.788 17.522 1.00 94.62 726 VAL A N 1
ATOM 5512 C CA . VAL A 1 726 ? 14.435 21.057 16.844 1.00 94.62 726 VAL A CA 1
ATOM 5513 C C . VAL A 1 726 ? 12.966 21.087 16.420 1.00 94.62 726 VAL A C 1
ATOM 5515 O O . VAL A 1 726 ? 12.393 20.074 16.025 1.00 94.62 726 VAL A O 1
ATOM 5518 N N . ASP A 1 727 ? 12.341 22.259 16.502 1.00 95.00 727 ASP A N 1
ATOM 5519 C CA . ASP A 1 727 ? 10.962 22.509 16.080 1.00 95.00 727 ASP A CA 1
ATOM 5520 C C . ASP A 1 727 ? 10.672 23.995 15.822 1.00 95.00 727 ASP A C 1
ATOM 5522 O O . ASP A 1 727 ? 11.529 24.853 16.025 1.00 95.00 727 ASP A O 1
ATOM 5526 N N . ALA A 1 728 ? 9.447 24.312 15.393 1.00 94.62 728 ALA A N 1
ATOM 5527 C CA . ALA A 1 728 ? 9.034 25.693 15.150 1.00 94.62 728 ALA A CA 1
ATOM 5528 C C . ALA A 1 728 ? 9.197 26.602 16.387 1.00 94.62 728 ALA A C 1
ATOM 5530 O O . ALA A 1 728 ? 9.688 27.720 16.254 1.00 94.62 728 ALA A O 1
ATOM 5531 N N . ASP A 1 729 ? 8.853 26.122 17.587 1.00 92.88 729 ASP A N 1
ATOM 5532 C CA . ASP A 1 729 ? 8.884 26.932 18.812 1.00 92.88 729 ASP A CA 1
ATOM 5533 C C . ASP A 1 729 ? 10.336 27.243 19.249 1.00 92.88 729 ASP A C 1
ATOM 5535 O O . ASP A 1 729 ? 10.665 28.385 19.570 1.00 92.88 729 ASP A O 1
ATOM 5539 N N . SER A 1 730 ? 11.229 26.251 19.201 1.00 94.88 730 SER A N 1
ATOM 5540 C CA . SER A 1 730 ? 12.669 26.358 19.495 1.00 94.88 730 SER A CA 1
ATOM 5541 C C . SER A 1 730 ? 13.413 27.251 18.502 1.00 94.88 730 SER A C 1
ATOM 5543 O O . SER A 1 730 ? 14.357 27.944 18.883 1.00 94.88 730 SER A O 1
ATOM 5545 N N . LEU A 1 731 ? 12.952 27.288 17.250 1.00 94.81 731 LEU A N 1
ATOM 5546 C CA . LEU A 1 731 ? 13.443 28.187 16.210 1.00 94.81 731 LEU A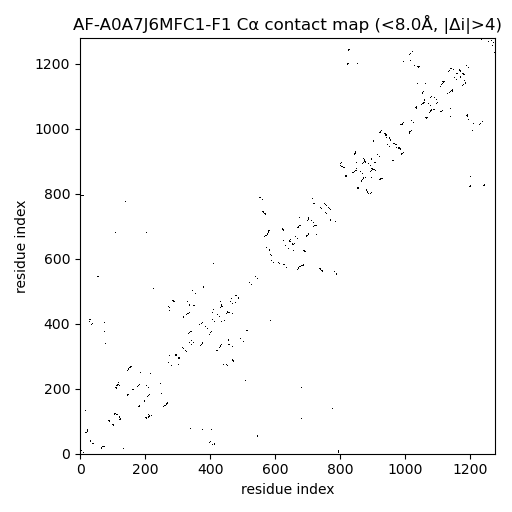 CA 1
ATOM 5547 C C . LEU A 1 731 ? 12.754 29.561 16.241 1.00 94.81 731 LEU A C 1
ATOM 5549 O O . LEU A 1 731 ? 13.103 30.433 15.448 1.00 94.81 731 LEU A O 1
ATOM 5553 N N . GLY A 1 732 ? 11.783 29.784 17.132 1.00 94.75 732 GLY A N 1
ATOM 5554 C CA . GLY A 1 732 ? 11.036 31.039 17.221 1.00 94.75 732 GLY A CA 1
ATOM 5555 C C . GLY A 1 732 ? 10.213 31.378 15.974 1.00 94.75 732 GLY A C 1
ATOM 5556 O O . GLY A 1 732 ? 9.990 32.563 15.728 1.00 94.75 732 GLY A O 1
ATOM 5557 N N . LEU A 1 733 ? 9.802 30.362 15.209 1.00 95.50 733 LEU A N 1
ATOM 5558 C CA . LEU A 1 733 ? 8.951 30.473 14.026 1.00 95.50 733 LEU A CA 1
ATOM 5559 C C . LEU A 1 733 ? 7.482 30.508 14.454 1.00 95.50 733 LEU A C 1
ATOM 5561 O O . LEU A 1 733 ? 6.974 29.539 15.025 1.00 95.50 733 LEU A O 1
ATOM 5565 N N . ASP A 1 734 ? 6.783 31.603 14.165 1.00 93.06 734 ASP A N 1
ATOM 5566 C CA . ASP A 1 734 ? 5.355 31.729 14.486 1.00 93.06 734 ASP A CA 1
ATOM 5567 C C . ASP A 1 734 ? 4.442 31.371 13.300 1.00 93.06 734 ASP A C 1
ATOM 5569 O O . ASP A 1 734 ? 3.245 31.136 13.485 1.00 93.06 734 ASP A O 1
ATOM 5573 N N . GLY A 1 735 ? 5.021 31.216 12.105 1.00 94.88 735 GLY A N 1
ATOM 5574 C CA . GLY A 1 735 ? 4.333 30.860 10.870 1.00 94.88 735 GLY A CA 1
ATOM 5575 C C . GLY A 1 735 ? 3.918 32.070 10.033 1.00 94.88 735 GLY A C 1
ATOM 5576 O O . GLY A 1 735 ? 3.380 31.880 8.947 1.00 94.88 735 GLY A O 1
ATOM 5577 N N . ARG A 1 736 ? 4.162 33.308 10.481 1.00 95.94 736 ARG A N 1
ATOM 5578 C CA . ARG A 1 736 ? 3.878 34.517 9.684 1.00 95.94 736 ARG A CA 1
ATOM 5579 C C . ARG A 1 736 ? 5.009 34.872 8.722 1.00 95.94 736 ARG A C 1
ATOM 5581 O O . ARG A 1 736 ? 4.901 35.831 7.958 1.00 95.94 736 ARG A O 1
ATOM 5588 N N . GLU A 1 737 ? 6.094 34.112 8.749 1.00 96.31 737 GLU A N 1
ATOM 5589 C CA . GLU A 1 737 ? 7.211 34.263 7.830 1.00 96.31 737 GLU A CA 1
ATOM 5590 C C . GLU A 1 737 ? 6.913 33.638 6.461 1.00 96.31 737 GLU A C 1
ATOM 5592 O O . GLU A 1 737 ? 5.968 32.867 6.287 1.00 96.31 737 GLU A O 1
ATOM 5597 N N . GLN A 1 738 ? 7.735 33.977 5.469 1.00 97.75 738 GLN A N 1
ATOM 5598 C CA . GLN A 1 738 ? 7.767 33.269 4.194 1.00 97.75 738 GLN A CA 1
ATOM 5599 C C . GLN A 1 738 ? 8.888 32.234 4.203 1.00 97.75 738 GLN A C 1
ATOM 5601 O O . GLN A 1 738 ? 9.944 32.476 4.790 1.00 97.75 738 GLN A O 1
ATOM 5606 N N . PHE A 1 739 ? 8.662 31.110 3.528 1.00 98.25 739 PHE A N 1
ATOM 5607 C CA . PHE A 1 739 ? 9.548 29.949 3.514 1.00 98.25 739 PHE A CA 1
ATOM 5608 C C . PHE A 1 739 ? 9.982 29.625 2.083 1.00 98.25 739 PHE A C 1
ATOM 5610 O O . PHE A 1 739 ? 9.140 29.444 1.202 1.00 98.25 739 PHE A O 1
ATOM 5617 N N . SER A 1 740 ? 11.291 29.521 1.864 1.00 98.25 740 SER A N 1
ATOM 5618 C CA . SER A 1 740 ? 11.879 29.093 0.592 1.00 98.25 740 SER A CA 1
ATOM 5619 C C . SER A 1 740 ? 12.666 27.798 0.773 1.00 98.25 740 SER A C 1
ATOM 5621 O O . SER A 1 740 ? 13.486 27.686 1.686 1.00 98.25 740 SER A O 1
ATOM 5623 N N . ILE A 1 741 ? 12.430 26.832 -0.109 1.00 96.75 741 ILE A N 1
ATOM 5624 C CA . ILE A 1 741 ? 12.967 25.473 -0.065 1.00 96.75 741 ILE A CA 1
ATOM 5625 C C . ILE A 1 741 ? 13.541 25.158 -1.442 1.00 96.75 741 ILE A C 1
ATOM 5627 O O . ILE A 1 741 ? 12.800 25.015 -2.417 1.00 96.75 741 ILE A O 1
ATOM 5631 N N . ASP A 1 742 ? 14.865 25.061 -1.511 1.00 91.94 742 ASP A N 1
ATOM 5632 C CA . ASP A 1 742 ? 15.552 24.702 -2.744 1.00 91.94 742 ASP A CA 1
ATOM 5633 C C . ASP A 1 742 ? 15.472 23.189 -2.970 1.00 91.94 742 ASP A C 1
ATOM 5635 O O . ASP A 1 742 ? 15.934 22.406 -2.138 1.00 91.94 742 ASP A O 1
ATOM 5639 N N . LEU A 1 743 ? 14.853 22.785 -4.079 1.00 89.31 743 LEU A N 1
ATOM 5640 C CA . LEU A 1 743 ? 14.675 21.383 -4.452 1.00 89.31 743 LEU A CA 1
ATOM 5641 C C . LEU A 1 743 ? 15.690 20.916 -5.496 1.00 89.31 743 LEU A C 1
ATOM 5643 O O . LEU A 1 743 ? 15.569 19.788 -5.969 1.00 89.31 743 LEU A O 1
ATOM 5647 N N . ASN A 1 744 ? 16.661 21.761 -5.872 1.00 85.56 744 ASN A N 1
ATOM 5648 C CA . ASN A 1 744 ? 17.725 21.428 -6.823 1.00 85.56 744 ASN A CA 1
ATOM 5649 C C . ASN A 1 744 ? 17.186 20.778 -8.118 1.00 85.56 744 ASN A C 1
ATOM 5651 O O . ASN A 1 744 ? 17.671 19.743 -8.568 1.00 85.56 744 ASN A O 1
ATOM 5655 N N . ASN A 1 745 ? 16.113 21.342 -8.684 1.00 78.50 745 ASN A N 1
ATOM 5656 C CA . ASN A 1 745 ? 15.412 20.809 -9.862 1.00 78.50 745 ASN A CA 1
ATOM 5657 C C . ASN A 1 745 ? 14.951 19.337 -9.738 1.00 78.50 745 ASN A C 1
ATOM 5659 O O . ASN A 1 745 ? 14.862 18.618 -10.733 1.00 78.50 745 ASN A O 1
ATOM 5663 N N . GLY A 1 746 ? 14.674 18.868 -8.519 1.00 77.31 746 GLY A N 1
ATOM 5664 C CA . GLY A 1 746 ? 14.258 17.491 -8.246 1.00 77.31 746 GLY A CA 1
ATOM 5665 C C . GLY A 1 746 ? 15.403 16.486 -8.118 1.00 77.31 746 GLY A C 1
ATOM 5666 O O . GLY A 1 746 ? 15.137 15.294 -7.939 1.00 77.31 746 GLY A O 1
ATOM 5667 N N . ASP A 1 747 ? 16.659 16.934 -8.179 1.00 83.94 747 ASP A N 1
ATOM 5668 C CA . ASP A 1 747 ? 17.832 16.118 -7.865 1.00 83.94 747 ASP A CA 1
ATOM 5669 C C . ASP A 1 747 ? 17.978 15.975 -6.343 1.00 83.94 747 ASP A C 1
ATOM 5671 O O . ASP A 1 747 ? 18.780 16.645 -5.682 1.00 83.94 747 ASP A O 1
ATOM 5675 N N . LEU A 1 748 ? 17.092 15.140 -5.795 1.00 88.69 748 LEU A N 1
ATOM 5676 C CA . LEU A 1 748 ? 17.009 14.788 -4.386 1.00 88.69 748 LEU A CA 1
ATOM 5677 C C . LEU A 1 748 ? 17.488 13.351 -4.150 1.00 88.69 748 LEU A C 1
ATOM 5679 O O . LEU A 1 748 ? 17.309 12.481 -5.004 1.00 88.69 748 LEU A O 1
ATOM 5683 N N . SER A 1 749 ? 18.031 13.097 -2.959 1.00 90.25 749 SER A N 1
ATOM 5684 C CA . SER A 1 749 ? 18.448 11.764 -2.495 1.00 90.25 749 SER A CA 1
ATOM 5685 C C . SER A 1 749 ? 17.720 11.346 -1.212 1.00 90.25 749 SER A C 1
ATOM 5687 O O . SER A 1 749 ? 17.210 12.183 -0.461 1.00 90.25 749 SER A O 1
ATOM 5689 N N . VAL A 1 750 ? 17.652 10.035 -0.956 1.00 90.69 750 VAL A N 1
ATOM 5690 C CA . VAL A 1 750 ? 16.980 9.484 0.232 1.00 90.69 750 VAL A CA 1
ATOM 5691 C C . VAL A 1 750 ? 17.640 10.015 1.506 1.00 90.69 750 VAL A C 1
ATOM 5693 O O . VAL A 1 750 ? 18.855 9.934 1.678 1.00 90.69 750 VAL A O 1
ATOM 5696 N N . GLY A 1 751 ? 16.829 10.565 2.415 1.00 87.31 751 GLY A N 1
ATOM 5697 C CA . GLY A 1 751 ? 17.299 11.114 3.691 1.00 87.31 751 GLY A CA 1
ATOM 5698 C C . GLY A 1 751 ? 18.128 12.401 3.579 1.00 87.31 751 GLY A C 1
ATOM 5699 O O . GLY A 1 751 ? 18.770 12.796 4.556 1.00 87.31 751 GLY A O 1
ATOM 5700 N N . GLN A 1 752 ? 18.126 13.064 2.417 1.00 94.06 752 GLN A N 1
ATOM 5701 C CA . GLN A 1 752 ? 18.847 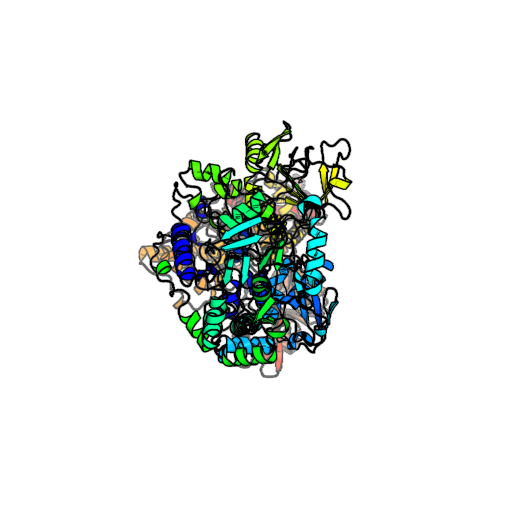14.317 2.211 1.00 94.06 752 GLN A CA 1
ATOM 5702 C C . GLN A 1 752 ? 18.430 15.384 3.225 1.00 94.06 752 GLN A C 1
ATOM 5704 O O . GLN A 1 752 ? 17.248 15.580 3.515 1.00 94.06 752 GLN A O 1
ATOM 5709 N N . LYS A 1 753 ? 19.419 16.123 3.731 1.00 95.38 753 LYS A N 1
ATOM 5710 C CA . LYS A 1 753 ? 19.180 17.361 4.472 1.00 95.38 753 LYS A CA 1
ATOM 5711 C C . LYS A 1 753 ? 19.138 18.531 3.502 1.00 95.38 753 LYS A C 1
ATOM 5713 O O . LYS A 1 753 ? 20.034 18.664 2.671 1.00 95.38 753 LYS A O 1
ATOM 5718 N N . ILE A 1 754 ? 18.119 19.371 3.630 1.00 95.38 754 ILE A N 1
ATOM 5719 C CA . ILE A 1 754 ? 17.972 20.599 2.850 1.00 95.38 754 ILE A CA 1
ATOM 5720 C C . ILE A 1 754 ? 17.790 21.787 3.789 1.00 95.38 754 ILE A C 1
ATOM 5722 O O . ILE A 1 754 ? 17.225 21.654 4.876 1.00 95.38 754 ILE A O 1
ATOM 5726 N N . THR A 1 755 ? 18.260 22.953 3.361 1.00 95.44 755 THR A N 1
ATOM 5727 C CA . THR A 1 755 ? 18.134 24.191 4.128 1.00 95.44 755 THR A CA 1
ATOM 5728 C C . THR A 1 755 ? 16.890 24.953 3.684 1.00 95.44 755 THR A C 1
ATOM 5730 O O . THR A 1 755 ? 16.737 25.296 2.511 1.00 95.44 755 THR A O 1
ATOM 5733 N N . VAL A 1 756 ? 16.016 25.261 4.637 1.00 97.50 756 VAL A N 1
ATOM 5734 C CA . VAL A 1 756 ? 14.869 26.154 4.467 1.00 97.50 756 VAL A CA 1
ATOM 5735 C C . VAL A 1 756 ? 15.314 27.570 4.809 1.00 97.50 756 VAL A C 1
ATOM 5737 O O . VAL A 1 756 ? 15.824 27.816 5.901 1.00 97.50 756 VAL A O 1
ATOM 5740 N N . ARG A 1 757 ? 15.124 28.516 3.888 1.00 97.62 757 ARG A N 1
ATOM 5741 C CA . ARG A 1 757 ? 15.331 29.952 4.135 1.00 97.62 757 ARG A CA 1
ATOM 5742 C C . ARG A 1 757 ? 14.023 30.581 4.590 1.00 97.62 757 ARG A C 1
ATOM 5744 O O . ARG A 1 757 ? 12.968 30.229 4.064 1.00 97.62 757 ARG A O 1
ATOM 5751 N N . THR A 1 758 ? 14.086 31.523 5.526 1.00 97.00 758 THR A N 1
ATOM 5752 C CA . THR A 1 758 ? 12.901 32.258 5.979 1.00 97.00 758 THR A CA 1
ATOM 5753 C C . THR A 1 758 ? 13.110 33.766 5.967 1.00 97.00 758 THR A C 1
ATOM 5755 O O . THR A 1 758 ? 14.237 34.258 6.010 1.00 97.00 758 THR A O 1
ATOM 5758 N N . THR A 1 759 ? 12.009 34.516 5.957 1.00 96.31 759 THR A N 1
ATOM 5759 C CA . THR A 1 759 ? 12.035 35.972 6.169 1.00 96.31 759 THR A CA 1
ATOM 5760 C C . THR A 1 759 ? 12.109 36.368 7.648 1.00 96.31 759 THR A C 1
ATOM 5762 O O . THR A 1 759 ? 12.070 37.560 7.956 1.00 96.31 759 THR A O 1
ATOM 5765 N N . SER A 1 760 ? 12.198 35.407 8.577 1.00 92.69 760 SER A N 1
ATOM 5766 C CA . SER A 1 760 ? 12.349 35.675 10.010 1.00 92.69 760 SER A CA 1
ATOM 5767 C C . SER A 1 760 ? 13.706 36.330 10.288 1.00 92.69 760 SER A C 1
ATOM 5769 O O . SER A 1 760 ? 14.741 35.729 9.990 1.00 92.69 760 SER A O 1
ATOM 5771 N N . PRO A 1 761 ? 13.762 37.503 10.944 1.00 86.06 761 PRO A N 1
ATOM 5772 C CA . PRO A 1 761 ? 15.036 38.089 11.363 1.00 86.06 761 PRO A CA 1
ATOM 5773 C C . PRO A 1 761 ? 15.773 37.237 12.405 1.00 86.06 761 PRO A C 1
ATOM 5775 O O . PRO A 1 761 ? 16.989 37.344 12.534 1.00 86.06 761 PRO A O 1
ATOM 5778 N N . LYS A 1 762 ? 15.036 36.423 13.177 1.00 90.94 762 LYS A N 1
ATOM 5779 C CA . LYS A 1 762 ? 15.602 35.571 14.232 1.00 90.94 762 LYS A CA 1
ATOM 5780 C C . LYS A 1 762 ? 16.204 34.288 13.667 1.00 90.94 762 LYS A C 1
ATOM 5782 O O . LYS A 1 762 ? 17.269 33.879 14.118 1.00 90.94 762 LYS A O 1
ATOM 5787 N N . THR A 1 763 ? 15.543 33.702 12.672 1.00 93.00 763 THR A N 1
ATOM 5788 C CA . THR A 1 763 ? 15.916 32.408 12.091 1.00 93.00 763 THR A CA 1
ATOM 5789 C C . THR A 1 763 ? 15.924 32.521 10.569 1.00 93.00 763 THR A C 1
ATOM 5791 O O . THR A 1 763 ? 14.998 32.049 9.910 1.00 93.00 763 THR A O 1
ATOM 5794 N N . PRO A 1 764 ? 16.952 33.160 9.980 1.00 93.31 764 PRO A N 1
ATOM 5795 C CA . PRO A 1 764 ? 17.017 33.388 8.534 1.00 93.31 764 PRO A CA 1
ATOM 5796 C C . PRO A 1 764 ? 17.093 32.083 7.727 1.00 93.31 764 PRO A C 1
ATOM 5798 O O . PRO A 1 764 ? 16.700 32.050 6.562 1.00 93.31 764 PRO A O 1
ATOM 5801 N N . SER A 1 765 ? 17.573 30.994 8.334 1.00 96.31 765 SER A N 1
ATOM 5802 C CA . SER A 1 765 ? 17.551 29.657 7.743 1.00 96.31 765 SER A CA 1
ATOM 5803 C C . SER A 1 765 ? 17.658 28.555 8.795 1.00 96.31 765 SER A C 1
ATOM 5805 O O . SER A 1 765 ? 18.228 28.780 9.863 1.00 96.31 765 SER A O 1
ATOM 5807 N N . PHE A 1 766 ? 17.171 27.359 8.471 1.00 96.81 766 PHE A N 1
ATOM 5808 C CA . PHE A 1 766 ? 17.316 26.148 9.283 1.00 96.81 766 PHE A CA 1
ATOM 5809 C C . PHE A 1 766 ? 17.304 24.890 8.404 1.00 96.81 766 PHE A C 1
ATOM 5811 O O . PHE A 1 766 ? 16.798 24.920 7.285 1.00 96.81 766 PHE A O 1
ATOM 5818 N N . ASP A 1 767 ? 17.844 23.783 8.910 1.00 96.69 767 ASP A N 1
ATOM 5819 C CA . ASP A 1 767 ? 17.888 22.518 8.173 1.00 96.69 767 ASP A CA 1
ATOM 5820 C C . ASP A 1 767 ? 16.687 21.628 8.491 1.00 96.69 767 ASP A C 1
ATOM 5822 O O . ASP A 1 767 ? 16.198 21.588 9.621 1.00 96.69 767 ASP A O 1
ATOM 5826 N N . VAL A 1 768 ? 16.258 20.861 7.491 1.00 97.69 768 VAL A N 1
ATOM 5827 C CA . VAL A 1 768 ? 15.235 19.816 7.593 1.00 97.69 768 VAL A CA 1
ATOM 5828 C C . VAL A 1 768 ? 15.678 18.568 6.838 1.00 97.69 768 VAL A C 1
ATOM 5830 O O . VAL A 1 768 ? 16.532 18.622 5.956 1.00 97.69 768 VAL A O 1
ATOM 5833 N N . ILE A 1 769 ? 15.086 17.432 7.184 1.00 97.25 769 ILE A N 1
ATOM 5834 C CA . ILE A 1 769 ? 15.313 16.140 6.541 1.00 97.25 769 ILE A CA 1
ATOM 5835 C C . ILE A 1 769 ? 14.175 15.886 5.552 1.00 97.25 769 ILE A C 1
ATOM 5837 O O . ILE A 1 769 ? 13.001 15.962 5.922 1.00 97.25 769 ILE A O 1
ATOM 5841 N N . VAL A 1 770 ? 14.518 15.544 4.313 1.00 96.50 770 VAL A N 1
ATOM 5842 C CA . VAL A 1 770 ? 13.567 15.085 3.298 1.00 96.50 770 VAL A CA 1
ATOM 5843 C C . VAL A 1 770 ? 13.104 13.673 3.647 1.00 96.50 770 VAL A C 1
ATOM 5845 O O . VAL A 1 770 ? 13.909 12.748 3.726 1.00 96.50 770 VAL A O 1
ATOM 5848 N N . ARG A 1 771 ? 11.794 13.495 3.851 1.00 95.81 771 ARG A N 1
ATOM 5849 C CA . ARG A 1 771 ? 11.174 12.215 4.239 1.00 95.81 771 ARG A CA 1
ATOM 5850 C C . ARG A 1 771 ? 10.602 11.448 3.045 1.00 95.81 771 ARG A C 1
ATOM 5852 O O . ARG A 1 771 ? 9.484 10.930 3.104 1.00 95.81 771 ARG A O 1
ATOM 5859 N N . LEU A 1 772 ? 11.380 11.409 1.965 1.00 95.06 772 LEU A N 1
ATOM 5860 C CA . LEU A 1 772 ? 11.243 10.453 0.866 1.00 95.06 772 LEU A CA 1
ATOM 5861 C C . LEU A 1 772 ? 12.163 9.281 1.211 1.00 95.06 772 LEU A C 1
ATOM 5863 O O . LEU A 1 772 ? 13.383 9.391 1.104 1.00 95.06 772 LEU A O 1
ATOM 5867 N N . ASP A 1 773 ? 11.580 8.206 1.734 1.00 93.56 773 ASP A N 1
ATOM 5868 C CA . ASP A 1 773 ? 12.320 7.188 2.486 1.00 93.56 773 ASP A CA 1
ATOM 5869 C C . ASP A 1 773 ? 12.892 6.082 1.569 1.00 93.56 773 ASP A C 1
ATOM 5871 O O . ASP A 1 773 ? 13.648 5.230 2.029 1.00 93.56 773 ASP A O 1
ATOM 5875 N N . THR A 1 774 ? 12.548 6.082 0.272 1.00 91.44 774 THR A N 1
ATOM 5876 C CA . THR A 1 774 ? 13.022 5.104 -0.727 1.00 91.44 774 THR A CA 1
ATOM 5877 C C . THR A 1 774 ? 13.235 5.744 -2.107 1.00 91.44 774 THR A C 1
ATOM 5879 O O . THR A 1 774 ? 12.618 6.759 -2.432 1.00 91.44 774 THR A O 1
ATOM 5882 N N . GLU A 1 775 ? 14.041 5.109 -2.963 1.00 89.56 775 GLU A N 1
ATOM 5883 C CA . GLU A 1 775 ? 14.250 5.534 -4.365 1.00 89.56 775 GLU A CA 1
ATOM 5884 C C . GLU A 1 775 ? 12.958 5.517 -5.201 1.00 89.56 775 GLU A C 1
ATOM 5886 O O . GLU A 1 775 ? 12.738 6.339 -6.096 1.00 89.56 775 GLU A O 1
ATOM 5891 N N . VAL A 1 776 ? 12.047 4.600 -4.876 1.00 88.44 776 VAL A N 1
ATOM 5892 C CA . VAL A 1 776 ? 10.735 4.520 -5.521 1.00 88.44 776 VAL A CA 1
ATOM 5893 C C . VAL A 1 776 ? 9.873 5.729 -5.142 1.00 88.44 776 VAL A C 1
ATOM 5895 O O . VAL A 1 776 ? 9.214 6.312 -5.998 1.00 88.44 776 VAL A O 1
ATOM 5898 N N . GLU A 1 777 ? 9.922 6.178 -3.887 1.00 92.94 777 GLU A N 1
ATOM 5899 C CA . GLU A 1 777 ? 9.219 7.392 -3.455 1.00 92.94 777 GLU A CA 1
ATOM 5900 C C . GLU A 1 777 ? 9.787 8.667 -4.087 1.00 92.94 777 GLU A C 1
ATOM 5902 O O . GLU A 1 777 ? 9.017 9.558 -4.449 1.00 92.94 777 GLU A O 1
ATOM 5907 N N . LEU A 1 778 ? 11.108 8.741 -4.285 1.00 90.75 778 LEU A N 1
ATOM 5908 C CA . LEU A 1 778 ? 11.727 9.802 -5.089 1.00 90.75 778 LEU A CA 1
ATOM 5909 C C . LEU A 1 778 ? 11.175 9.801 -6.516 1.00 90.75 778 LEU A C 1
ATOM 5911 O O . LEU A 1 778 ? 10.862 10.858 -7.063 1.00 90.75 778 LEU A O 1
ATOM 5915 N N . SER A 1 779 ? 11.003 8.616 -7.102 1.00 88.94 779 SER A N 1
ATOM 5916 C CA . SER A 1 779 ? 10.409 8.464 -8.430 1.00 88.94 779 SER A CA 1
ATOM 5917 C C . SER A 1 779 ? 8.946 8.916 -8.449 1.00 88.94 779 SER A C 1
ATOM 5919 O O . SER A 1 779 ? 8.556 9.640 -9.363 1.00 88.94 779 SER A O 1
ATOM 5921 N N . TYR A 1 780 ? 8.146 8.582 -7.430 1.00 91.44 780 TYR A N 1
ATOM 5922 C CA . TYR A 1 780 ? 6.770 9.080 -7.302 1.00 91.44 780 TYR A CA 1
ATOM 5923 C C . TYR A 1 780 ? 6.732 10.607 -7.236 1.00 91.44 780 TYR A C 1
ATOM 5925 O O . TYR A 1 780 ? 5.972 11.230 -7.976 1.00 91.44 780 TYR A O 1
ATOM 5933 N N . PHE A 1 781 ? 7.586 11.215 -6.409 1.00 91.25 781 PHE A N 1
ATOM 5934 C CA . PHE A 1 781 ? 7.674 12.669 -6.281 1.00 91.25 781 PHE A CA 1
ATOM 5935 C C . PHE A 1 781 ? 8.074 13.342 -7.605 1.00 91.25 781 PHE A C 1
ATOM 5937 O O . PHE A 1 781 ? 7.426 14.301 -8.017 1.00 91.25 781 PHE A O 1
ATOM 5944 N N . LYS A 1 782 ? 9.057 12.782 -8.329 1.00 87.62 782 LYS A N 1
ATOM 5945 C CA . LYS A 1 782 ? 9.483 13.239 -9.670 1.00 87.62 782 LYS A CA 1
ATOM 5946 C C . LYS A 1 782 ? 8.374 13.210 -10.720 1.00 87.62 782 LYS A C 1
ATOM 5948 O O . LYS A 1 782 ? 8.399 14.022 -11.634 1.00 87.62 782 LYS A O 1
ATOM 5953 N N . HIS A 1 783 ? 7.391 12.326 -10.575 1.00 86.62 783 HIS A N 1
ATOM 5954 C CA . HIS A 1 783 ? 6.237 12.250 -11.476 1.00 86.62 783 HIS A CA 1
ATOM 5955 C C . HIS A 1 783 ? 5.021 13.045 -10.971 1.00 86.62 783 HIS A C 1
ATOM 5957 O O . HIS A 1 783 ? 3.949 12.959 -11.562 1.00 86.62 783 HIS A O 1
ATOM 5963 N N . GLY A 1 784 ? 5.152 13.804 -9.876 1.00 88.00 784 GLY A N 1
ATOM 5964 C CA . GLY A 1 784 ? 4.046 14.559 -9.277 1.00 88.00 784 GLY A CA 1
ATOM 5965 C C . GLY A 1 784 ? 3.071 13.712 -8.448 1.00 88.00 784 GLY A C 1
ATOM 5966 O O . GLY A 1 784 ? 2.014 14.199 -8.058 1.00 88.00 784 GLY A O 1
ATOM 5967 N N . GLY A 1 785 ? 3.407 12.452 -8.162 1.00 91.19 785 GLY A N 1
ATOM 5968 C CA . GLY A 1 785 ? 2.624 11.548 -7.322 1.00 91.19 785 GLY A CA 1
ATOM 5969 C C . GLY A 1 785 ? 2.606 10.103 -7.827 1.00 91.19 785 GLY A C 1
ATOM 5970 O O . GLY A 1 785 ? 2.940 9.803 -8.974 1.00 91.19 785 GLY A O 1
ATOM 5971 N N . ILE A 1 786 ? 2.157 9.185 -6.968 1.00 92.88 786 ILE A N 1
ATOM 5972 C CA . ILE A 1 786 ? 2.162 7.741 -7.251 1.00 92.88 786 ILE A CA 1
ATOM 5973 C C . ILE A 1 786 ? 1.240 7.375 -8.418 1.00 92.88 786 ILE A C 1
ATOM 5975 O O . ILE A 1 786 ? 1.611 6.586 -9.280 1.00 92.88 786 ILE A O 1
ATOM 5979 N N . LEU A 1 787 ? 0.049 7.976 -8.500 1.00 90.19 787 LEU A N 1
ATOM 5980 C CA . LEU A 1 787 ? -0.890 7.650 -9.575 1.00 90.19 787 LEU A CA 1
ATOM 5981 C C . LEU A 1 787 ? -0.424 8.185 -10.933 1.00 90.19 787 LEU A C 1
ATOM 5983 O O . LEU A 1 787 ? -0.702 7.561 -11.953 1.00 90.19 787 LEU A O 1
ATOM 5987 N N . HIS A 1 788 ? 0.297 9.310 -10.954 1.00 89.25 788 HIS A N 1
ATOM 5988 C CA . HIS A 1 788 ? 0.925 9.828 -12.170 1.00 89.25 788 HIS A CA 1
ATOM 5989 C C . HIS A 1 788 ? 2.041 8.900 -12.641 1.00 89.25 788 HIS A C 1
ATOM 5991 O O . HIS A 1 788 ? 2.060 8.523 -13.810 1.00 89.25 788 HIS A O 1
ATOM 5997 N N . PHE A 1 789 ? 2.896 8.452 -11.715 1.00 88.44 789 PHE A N 1
ATOM 5998 C CA . PHE A 1 789 ? 3.912 7.437 -11.982 1.00 88.44 789 PHE A CA 1
ATOM 5999 C C . PHE A 1 789 ? 3.290 6.165 -12.573 1.00 88.44 789 PHE A C 1
ATOM 6001 O O . PHE A 1 789 ? 3.715 5.707 -13.630 1.00 88.44 789 PHE A O 1
ATOM 6008 N N . VAL A 1 790 ? 2.245 5.615 -11.945 1.00 87.06 790 VAL A N 1
ATOM 6009 C CA . VAL A 1 790 ? 1.601 4.385 -12.427 1.00 87.06 790 VAL A CA 1
ATOM 6010 C C . VAL A 1 790 ? 0.943 4.597 -13.790 1.00 87.06 790 VAL A C 1
ATOM 6012 O O . VAL A 1 790 ? 1.120 3.760 -14.669 1.00 87.06 790 VAL A O 1
ATOM 6015 N N . ILE A 1 791 ? 0.231 5.709 -14.020 1.00 83.38 791 ILE A N 1
ATOM 6016 C CA . ILE A 1 791 ? -0.324 6.006 -15.352 1.00 83.38 791 ILE A CA 1
ATOM 6017 C C . ILE A 1 791 ? 0.788 6.097 -16.387 1.00 83.38 791 ILE A C 1
ATOM 6019 O O . ILE A 1 791 ? 0.620 5.512 -17.444 1.00 83.38 791 ILE A O 1
ATOM 6023 N N . PHE A 1 792 ? 1.906 6.767 -16.102 1.00 79.50 792 PHE A N 1
ATOM 6024 C CA . PHE A 1 792 ? 3.038 6.843 -17.026 1.00 79.50 792 PHE A CA 1
ATOM 6025 C C . PHE A 1 792 ? 3.561 5.447 -17.394 1.00 79.50 792 PHE A C 1
ATOM 6027 O O . PHE A 1 792 ? 3.712 5.139 -18.572 1.00 79.50 792 PHE A O 1
ATOM 6034 N N . HIS A 1 793 ? 3.735 4.557 -16.414 1.00 75.44 793 HIS A N 1
ATOM 6035 C CA . HIS A 1 793 ? 4.218 3.192 -16.655 1.00 75.44 793 HIS A CA 1
ATOM 6036 C C . HIS A 1 793 ? 3.187 2.306 -17.374 1.00 75.44 793 HIS A C 1
ATOM 6038 O O . HIS A 1 793 ? 3.566 1.443 -18.161 1.00 75.44 793 HIS A O 1
ATOM 6044 N N . GLN A 1 794 ? 1.889 2.538 -17.156 1.00 71.50 794 GLN A N 1
ATOM 6045 C CA . GLN A 1 794 ? 0.798 1.841 -17.851 1.00 71.50 794 GLN A CA 1
ATOM 6046 C C . GLN A 1 794 ? 0.540 2.401 -19.262 1.00 71.50 794 GLN A C 1
ATOM 6048 O O . GLN A 1 794 ? 0.093 1.674 -20.155 1.00 71.50 794 GLN A O 1
ATOM 6053 N N . PHE A 1 795 ? 0.785 3.702 -19.446 1.00 62.91 795 PHE A N 1
ATOM 6054 C CA . PHE A 1 795 ? 0.670 4.429 -20.706 1.00 62.91 795 PHE A CA 1
ATOM 6055 C C . PHE A 1 795 ? 1.859 4.138 -21.605 1.00 62.91 795 PHE A C 1
ATOM 6057 O O . PHE A 1 795 ? 1.675 4.108 -22.819 1.00 62.91 795 PHE A O 1
ATOM 6064 N N . SER A 1 796 ? 3.032 3.881 -21.012 1.00 47.91 796 SER A N 1
ATOM 6065 C CA . SER A 1 796 ? 4.235 3.486 -21.727 1.00 47.91 796 SER A CA 1
ATOM 6066 C C . SER A 1 796 ? 3.851 2.366 -22.693 1.00 47.91 796 SER A C 1
ATOM 6068 O O . SER A 1 796 ? 3.470 1.273 -22.248 1.00 47.91 796 SER A O 1
ATOM 6070 N N . PRO A 1 797 ? 3.790 2.654 -24.008 1.00 37.78 797 PRO A N 1
ATOM 6071 C CA . PRO A 1 797 ? 3.367 1.677 -24.990 1.00 37.78 797 PRO A CA 1
ATOM 6072 C C . PRO A 1 797 ? 4.422 0.604 -24.902 1.00 37.78 797 PRO A C 1
ATOM 6074 O O . PRO A 1 797 ? 5.524 0.923 -25.320 1.00 37.78 797 PRO A O 1
ATOM 6077 N N . MET A 1 798 ? 4.101 -0.529 -24.240 1.00 41.78 798 MET A N 1
ATOM 6078 C CA . MET A 1 798 ? 4.975 -1.676 -23.953 1.00 41.78 798 MET A CA 1
ATOM 6079 C C . MET A 1 798 ? 6.377 -1.339 -24.424 1.00 41.78 798 MET A C 1
ATOM 6081 O O . MET A 1 798 ? 6.587 -1.540 -25.618 1.00 41.78 798 MET A O 1
ATOM 6085 N N . MET A 1 799 ? 7.147 -0.618 -23.572 1.00 54.97 799 MET A N 1
ATOM 6086 C CA . MET A 1 799 ? 8.278 0.240 -23.989 1.00 54.97 799 MET A CA 1
ATOM 6087 C C . MET A 1 799 ? 8.900 -0.340 -25.241 1.00 54.97 799 MET A C 1
ATOM 6089 O O . MET A 1 799 ? 9.166 -1.526 -25.186 1.00 54.97 799 MET A O 1
ATOM 6093 N N . ASP A 1 800 ? 9.027 0.414 -26.339 1.00 78.69 800 ASP A N 1
ATOM 6094 C CA . ASP A 1 800 ? 9.366 -0.086 -27.688 1.00 78.69 800 ASP A CA 1
ATOM 6095 C C . ASP A 1 800 ? 10.784 -0.721 -27.741 1.00 78.69 800 ASP A C 1
ATOM 6097 O O . ASP A 1 800 ? 11.659 -0.263 -28.452 1.00 78.69 800 ASP A O 1
ATOM 6101 N N . TYR A 1 801 ? 11.051 -1.718 -26.905 1.00 89.00 801 TYR A N 1
ATOM 6102 C CA . TYR A 1 801 ? 12.260 -2.465 -26.599 1.00 89.00 801 TYR A CA 1
ATOM 6103 C C . TYR A 1 801 ? 11.871 -3.627 -25.650 1.00 89.00 801 TYR A C 1
ATOM 6105 O O . TYR A 1 801 ? 10.947 -3.528 -24.846 1.00 89.00 801 TYR A O 1
ATOM 6113 N N . LYS A 1 802 ? 12.582 -4.751 -25.681 1.00 91.81 802 LYS A N 1
ATOM 6114 C CA . LYS A 1 802 ? 12.440 -5.835 -24.700 1.00 91.81 802 LYS A CA 1
ATOM 6115 C C . LYS A 1 802 ? 13.824 -6.337 -24.301 1.00 91.81 802 LYS A C 1
ATOM 6117 O O . LYS A 1 802 ? 14.554 -6.869 -25.132 1.00 91.81 802 LYS A O 1
ATOM 6122 N N . VAL A 1 803 ? 14.156 -6.151 -23.027 1.00 93.25 803 VAL A N 1
ATOM 6123 C CA . VAL A 1 803 ? 15.418 -6.564 -22.391 1.00 93.25 803 VAL A CA 1
ATOM 6124 C C . VAL A 1 803 ? 15.101 -7.320 -21.097 1.00 93.25 803 VAL A C 1
ATOM 6126 O O . VAL A 1 803 ? 13.999 -7.156 -20.570 1.00 93.25 803 VAL A O 1
ATOM 6129 N N . ALA A 1 804 ? 16.029 -8.136 -20.584 1.00 88.94 804 ALA A N 1
ATOM 6130 C CA . ALA A 1 804 ? 15.789 -8.958 -19.388 1.00 88.94 804 ALA A CA 1
ATOM 6131 C C . ALA A 1 804 ? 15.481 -8.125 -18.134 1.00 88.94 804 ALA A C 1
ATOM 6133 O O . ALA A 1 804 ? 14.470 -8.356 -17.474 1.00 88.94 804 ALA A O 1
ATOM 6134 N N . ASP A 1 805 ? 16.347 -7.159 -17.818 1.00 86.69 805 ASP A N 1
ATOM 6135 C CA . ASP A 1 805 ? 16.220 -6.304 -16.639 1.00 86.69 805 ASP A CA 1
ATOM 6136 C C . ASP A 1 805 ? 16.777 -4.902 -16.926 1.00 86.69 805 ASP A C 1
ATOM 6138 O O . ASP A 1 805 ? 17.979 -4.701 -17.101 1.00 86.69 805 ASP A O 1
ATOM 6142 N N . ILE A 1 806 ? 15.895 -3.898 -16.955 1.00 88.00 806 ILE A N 1
ATOM 6143 C CA . ILE A 1 806 ? 16.288 -2.499 -17.180 1.00 88.00 806 ILE A CA 1
ATOM 6144 C C . ILE A 1 806 ? 17.095 -1.913 -16.004 1.00 88.00 806 ILE A C 1
ATOM 6146 O O . ILE A 1 806 ? 17.779 -0.895 -16.162 1.00 88.00 806 ILE A O 1
ATOM 6150 N N . GLY A 1 807 ? 17.044 -2.546 -14.828 1.00 83.44 807 GLY A N 1
ATOM 6151 C CA . GLY A 1 807 ? 17.812 -2.181 -13.640 1.00 83.44 807 GLY A CA 1
ATOM 6152 C C . GLY A 1 807 ? 19.326 -2.294 -13.837 1.00 83.44 807 GLY A C 1
ATOM 6153 O O . GLY A 1 807 ? 20.076 -1.515 -13.247 1.00 83.44 807 GLY A O 1
ATOM 6154 N N . GLU A 1 808 ? 19.791 -3.166 -14.738 1.00 87.56 808 GLU A N 1
ATOM 6155 C CA . GLU A 1 808 ? 21.222 -3.367 -15.011 1.00 87.56 808 GLU A CA 1
ATOM 6156 C C . GLU A 1 808 ? 21.875 -2.229 -15.814 1.00 87.56 808 GLU A C 1
ATOM 6158 O O . GLU A 1 808 ? 23.098 -2.173 -15.963 1.00 87.56 808 GLU A O 1
ATOM 6163 N N . ALA A 1 809 ? 21.085 -1.280 -16.319 1.00 91.44 809 ALA A N 1
ATOM 6164 C CA . ALA A 1 809 ? 21.549 -0.250 -17.240 1.00 91.44 809 ALA A CA 1
ATOM 6165 C C . ALA A 1 809 ? 22.685 0.637 -16.693 1.00 91.44 809 ALA A C 1
ATOM 6167 O O . ALA A 1 809 ? 23.536 1.087 -17.459 1.00 91.44 809 ALA A O 1
ATOM 6168 N N . GLU A 1 810 ? 22.728 0.910 -15.383 1.00 90.88 810 GLU A N 1
ATOM 6169 C CA . GLU A 1 810 ? 23.819 1.710 -14.802 1.00 90.88 810 GLU A CA 1
ATOM 6170 C C . GLU A 1 810 ? 25.146 0.939 -14.794 1.00 90.88 810 GLU A C 1
ATOM 6172 O O . GLU A 1 810 ? 26.204 1.506 -15.078 1.00 90.88 810 GLU A O 1
ATOM 6177 N N . PHE A 1 811 ? 25.093 -0.364 -14.505 1.00 93.00 811 PHE A N 1
ATOM 6178 C CA . PHE A 1 811 ? 26.256 -1.238 -14.608 1.00 93.00 811 PHE A CA 1
ATOM 6179 C C . PHE A 1 811 ? 26.716 -1.336 -16.065 1.00 93.00 811 PHE A C 1
ATOM 6181 O O . PHE A 1 811 ? 27.885 -1.075 -16.355 1.00 93.00 811 PHE A O 1
ATOM 6188 N N . GLY A 1 812 ? 25.779 -1.563 -16.989 1.00 95.06 812 GLY A N 1
ATOM 6189 C CA . GLY A 1 812 ? 26.082 -1.603 -18.415 1.00 95.06 812 GLY A CA 1
ATOM 6190 C C . GLY A 1 812 ? 26.714 -0.313 -18.928 1.00 95.06 812 GLY A C 1
ATOM 6191 O O . GLY A 1 812 ? 27.704 -0.366 -19.650 1.00 95.06 812 GLY A O 1
ATOM 6192 N N . ARG A 1 813 ? 26.244 0.862 -18.489 1.00 97.06 813 ARG A N 1
ATOM 6193 C CA . ARG A 1 813 ? 26.862 2.144 -18.862 1.00 97.06 813 ARG A CA 1
ATOM 6194 C C . ARG A 1 813 ? 28.338 2.219 -18.468 1.00 97.06 813 ARG A C 1
ATOM 6196 O O . ARG A 1 813 ? 29.141 2.710 -19.262 1.00 97.06 813 ARG A O 1
ATOM 6203 N N . LYS A 1 814 ? 28.696 1.737 -17.271 1.00 94.81 814 LYS A N 1
ATOM 6204 C CA . LYS A 1 814 ? 30.086 1.719 -16.781 1.00 94.81 814 LYS A CA 1
ATOM 6205 C C . LYS A 1 814 ? 30.963 0.813 -17.646 1.00 94.81 814 LYS A C 1
ATOM 6207 O O . LYS A 1 814 ? 32.069 1.216 -18.002 1.00 94.81 814 LYS A O 1
ATOM 6212 N N . GLU A 1 815 ? 30.467 -0.362 -18.034 1.00 94.69 815 GLU A N 1
ATOM 6213 C CA . GLU A 1 815 ? 31.209 -1.267 -18.922 1.00 94.69 815 GLU A CA 1
ATOM 6214 C C . GLU A 1 815 ? 31.341 -0.721 -20.348 1.00 94.69 815 GLU A C 1
ATOM 6216 O O . GLU A 1 815 ? 32.416 -0.817 -20.940 1.00 94.69 815 GLU A O 1
ATOM 6221 N N . ILE A 1 816 ? 30.304 -0.067 -20.886 1.00 96.94 816 ILE A N 1
ATOM 6222 C CA . ILE A 1 816 ? 30.394 0.576 -22.205 1.00 96.94 816 ILE A CA 1
ATOM 6223 C C . ILE A 1 816 ? 31.440 1.699 -22.172 1.00 96.94 816 ILE A C 1
ATOM 6225 O O . ILE A 1 816 ? 32.272 1.775 -23.071 1.00 96.94 816 ILE A O 1
ATOM 6229 N N . SER A 1 817 ? 31.474 2.525 -21.120 1.00 95.25 817 SER A N 1
ATOM 6230 C CA . SER A 1 817 ? 32.507 3.563 -20.972 1.00 95.25 817 SER A CA 1
ATOM 6231 C C . SER A 1 817 ? 33.926 2.993 -20.893 1.00 95.25 817 SER A C 1
ATOM 6233 O O . SER A 1 817 ? 34.864 3.621 -21.381 1.00 95.25 817 SER A O 1
ATOM 6235 N N . LEU A 1 818 ? 34.103 1.797 -20.322 1.00 93.56 818 LEU A N 1
ATOM 6236 C CA . LEU A 1 818 ? 35.386 1.096 -20.362 1.00 93.56 818 LEU A CA 1
ATOM 6237 C C . LEU A 1 818 ? 35.720 0.619 -21.784 1.00 93.56 818 LEU A C 1
ATOM 6239 O O . LEU A 1 818 ? 36.855 0.774 -22.232 1.00 93.56 818 LEU A O 1
ATOM 6243 N N . ALA A 1 819 ? 34.739 0.072 -22.507 1.00 94.44 819 ALA A N 1
ATOM 6244 C CA . ALA A 1 819 ? 34.925 -0.380 -23.881 1.00 94.44 819 ALA A CA 1
ATOM 6245 C C . ALA A 1 819 ? 35.293 0.772 -24.832 1.00 94.44 819 ALA A C 1
ATOM 6247 O O . ALA A 1 819 ? 36.161 0.585 -25.680 1.00 94.44 819 ALA A O 1
ATOM 6248 N N . GLU A 1 820 ? 34.712 1.966 -24.666 1.00 95.88 820 GLU A N 1
ATOM 6249 C CA . GLU A 1 820 ? 34.998 3.151 -25.495 1.00 95.88 820 GLU A CA 1
ATOM 6250 C C . GLU A 1 820 ? 36.489 3.525 -25.521 1.00 95.88 820 GLU A C 1
ATOM 6252 O O . GLU A 1 820 ? 37.005 3.916 -26.571 1.00 95.88 820 GLU A O 1
ATOM 6257 N N . VAL A 1 821 ? 37.204 3.345 -24.402 1.00 93.69 821 VAL A N 1
ATOM 6258 C CA . VAL A 1 821 ? 38.654 3.606 -24.300 1.00 93.69 821 VAL A CA 1
ATOM 6259 C C . VAL A 1 821 ? 39.456 2.714 -25.250 1.00 93.69 821 VAL A C 1
ATOM 6261 O O . VAL A 1 821 ? 40.430 3.158 -25.855 1.00 93.69 821 VAL A O 1
ATOM 6264 N N . GLU A 1 822 ? 39.013 1.472 -25.417 1.00 94.06 822 GLU A N 1
ATOM 6265 C CA . GLU A 1 822 ? 39.652 0.456 -26.250 1.00 94.06 822 GLU A CA 1
ATOM 6266 C C . GLU A 1 822 ? 38.999 0.351 -27.636 1.00 94.06 822 GLU A C 1
ATOM 6268 O O . GLU A 1 822 ? 39.202 -0.637 -28.329 1.00 94.06 822 GLU A O 1
ATOM 6273 N N . MET A 1 823 ? 38.216 1.344 -28.081 1.00 96.62 823 MET A N 1
ATOM 6274 C CA . MET A 1 823 ? 37.580 1.338 -29.410 1.00 96.62 823 MET A CA 1
ATOM 6275 C C . MET A 1 823 ? 37.965 2.549 -30.277 1.00 96.62 823 MET A C 1
ATOM 6277 O O . MET A 1 823 ? 37.100 3.321 -30.710 1.00 96.62 823 MET A O 1
ATOM 6281 N N . PRO A 1 824 ? 39.267 2.722 -30.582 1.00 95.94 824 PRO A N 1
ATOM 6282 C CA . PRO A 1 824 ? 39.807 3.937 -31.193 1.00 95.94 824 PRO A CA 1
ATOM 6283 C C . PRO A 1 824 ? 39.222 4.253 -32.576 1.00 95.94 824 PRO A C 1
ATOM 6285 O O . PRO A 1 824 ? 39.046 5.428 -32.901 1.00 95.94 824 PRO A O 1
ATOM 6288 N N . GLY A 1 825 ? 38.877 3.246 -33.386 1.00 96.00 825 GLY A N 1
ATOM 6289 C CA . GLY A 1 825 ? 38.295 3.471 -34.711 1.00 96.00 825 GLY A CA 1
ATOM 6290 C C . GLY A 1 825 ? 36.897 4.092 -34.664 1.00 96.00 825 GLY A C 1
ATOM 6291 O O . GLY A 1 825 ? 36.611 5.042 -35.402 1.00 96.00 825 GLY A O 1
ATOM 6292 N N . LEU A 1 826 ? 36.050 3.629 -33.740 1.00 97.38 826 LEU A N 1
ATOM 6293 C CA . LEU A 1 826 ? 34.711 4.186 -33.530 1.00 97.38 826 LEU A CA 1
ATOM 6294 C C . LEU A 1 826 ? 34.784 5.576 -32.895 1.00 97.38 826 LEU A C 1
ATOM 6296 O O . LEU A 1 826 ? 34.104 6.490 -33.356 1.00 97.38 826 LEU A O 1
ATOM 6300 N N . MET A 1 827 ? 35.665 5.774 -31.908 1.00 97.50 827 MET A N 1
ATOM 6301 C CA . MET A 1 827 ? 35.872 7.091 -31.292 1.00 97.50 827 MET A CA 1
ATOM 6302 C C . MET A 1 827 ? 36.380 8.124 -32.305 1.00 97.50 827 MET A C 1
ATOM 6304 O O . MET A 1 827 ? 35.917 9.266 -32.331 1.00 97.50 827 MET A O 1
ATOM 6308 N N . ALA A 1 828 ? 37.295 7.726 -33.194 1.00 95.94 828 ALA A N 1
ATOM 6309 C CA . ALA A 1 828 ? 37.743 8.584 -34.284 1.00 95.94 828 ALA A CA 1
ATOM 6310 C C . ALA A 1 828 ? 36.615 8.880 -35.285 1.00 95.94 828 ALA A C 1
ATOM 6312 O O . ALA A 1 828 ? 36.485 10.020 -35.730 1.00 95.94 828 ALA A O 1
ATOM 6313 N N . SER A 1 829 ? 35.767 7.891 -35.584 1.00 95.81 829 SER A N 1
ATOM 6314 C CA . SER A 1 829 ? 34.601 8.062 -36.460 1.00 95.81 829 SER A CA 1
ATOM 6315 C C . SER A 1 829 ? 33.578 9.040 -35.873 1.00 95.81 829 SER A C 1
ATOM 6317 O O . SER A 1 829 ? 33.116 9.925 -36.590 1.00 95.81 829 SER A O 1
ATOM 6319 N N . ARG A 1 830 ? 33.280 8.960 -34.567 1.00 97.25 830 ARG A N 1
ATOM 6320 C CA . ARG A 1 830 ? 32.443 9.940 -33.845 1.00 97.25 830 ARG A CA 1
ATOM 6321 C C . ARG A 1 830 ? 33.027 11.347 -33.944 1.00 97.25 830 ARG A C 1
ATOM 6323 O O . ARG A 1 830 ? 32.344 12.279 -34.355 1.00 97.25 830 ARG A O 1
ATOM 6330 N N . LYS A 1 831 ? 34.328 11.498 -33.678 1.00 96.44 831 LYS A N 1
ATOM 6331 C CA . LYS A 1 831 ? 35.014 12.796 -33.762 1.00 96.44 831 LYS A CA 1
ATOM 6332 C C . LYS A 1 831 ? 34.994 13.399 -35.170 1.00 96.44 831 LYS A C 1
ATOM 6334 O O . LYS A 1 831 ? 34.827 14.608 -35.311 1.00 96.44 831 LYS A O 1
ATOM 6339 N N . GLU A 1 832 ? 35.209 12.584 -36.201 1.00 94.62 832 GLU A N 1
ATOM 6340 C CA . GLU A 1 832 ? 35.250 13.043 -37.593 1.00 94.62 832 GLU A CA 1
ATOM 6341 C C . GLU A 1 832 ? 33.848 13.338 -38.147 1.00 94.62 832 GLU A C 1
ATOM 6343 O O . GLU A 1 832 ? 33.637 14.358 -38.803 1.00 94.62 832 GLU A O 1
ATOM 6348 N N . PHE A 1 833 ? 32.882 12.454 -37.893 1.00 95.38 833 PHE A N 1
ATOM 6349 C CA . PHE A 1 833 ? 31.580 12.472 -38.560 1.00 95.38 833 PHE A CA 1
ATOM 6350 C C . PHE A 1 833 ? 30.423 12.959 -37.682 1.00 95.38 833 PHE A C 1
ATOM 6352 O O . PHE A 1 833 ? 29.439 13.468 -38.219 1.00 95.38 833 PHE A O 1
ATOM 6359 N N . GLY A 1 834 ? 30.534 12.879 -36.358 1.00 94.69 834 GLY A N 1
ATOM 6360 C CA . GLY A 1 834 ? 29.510 13.325 -35.407 1.00 94.69 834 GLY A CA 1
ATOM 6361 C C . GLY A 1 834 ? 29.045 14.771 -35.629 1.00 94.69 834 GLY A C 1
ATOM 6362 O O . GLY A 1 834 ? 27.839 14.991 -35.740 1.00 94.69 834 GLY A O 1
ATOM 6363 N N . PRO A 1 835 ? 29.943 15.764 -35.820 1.00 96.38 835 PRO A N 1
ATOM 6364 C CA . PRO A 1 835 ? 29.530 17.155 -36.029 1.00 96.38 835 PRO A CA 1
ATOM 6365 C C . PRO A 1 835 ? 28.632 17.385 -37.252 1.00 96.38 835 PRO A C 1
ATOM 6367 O O . PRO A 1 835 ? 27.813 18.302 -37.238 1.00 96.38 835 PRO A O 1
ATOM 6370 N N . ARG A 1 836 ? 28.770 16.572 -38.311 1.00 96.00 836 ARG A N 1
ATOM 6371 C CA . ARG A 1 836 ? 27.989 16.714 -39.555 1.00 96.00 836 ARG A CA 1
ATOM 6372 C C . ARG A 1 836 ? 26.779 15.778 -39.640 1.00 96.00 836 ARG A C 1
ATOM 6374 O O . ARG A 1 836 ? 25.977 15.952 -40.549 1.00 96.00 836 ARG A O 1
ATOM 6381 N N . LYS A 1 837 ? 26.663 14.801 -3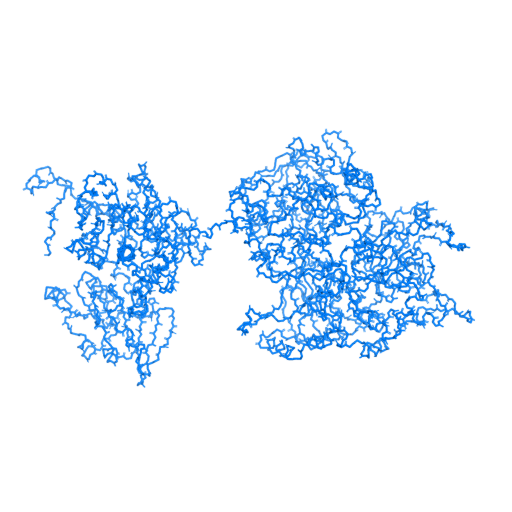8.730 1.00 96.19 837 LYS A N 1
ATOM 6382 C CA . LYS A 1 837 ? 25.579 13.802 -38.659 1.00 96.19 837 LYS A CA 1
ATOM 6383 C C . LYS A 1 837 ? 25.177 13.215 -40.027 1.00 96.19 837 LYS A C 1
ATOM 6385 O O . LYS A 1 837 ? 24.039 13.386 -40.465 1.00 96.19 837 LYS A O 1
ATOM 6390 N N . PRO A 1 838 ? 26.098 12.539 -40.733 1.00 96.38 838 PRO A N 1
ATOM 6391 C CA . PRO A 1 838 ? 25.863 12.088 -42.106 1.00 96.38 838 PRO A CA 1
ATOM 6392 C C . PRO A 1 838 ? 24.732 11.066 -42.263 1.00 96.38 838 PRO A C 1
ATOM 6394 O O . PRO A 1 838 ? 24.142 10.995 -43.335 1.00 96.38 838 PRO A O 1
ATOM 6397 N N . LEU A 1 839 ? 24.409 10.305 -41.215 1.00 97.69 839 LEU A N 1
ATOM 6398 C CA . LEU A 1 839 ? 23.312 9.332 -41.196 1.00 97.69 839 LEU A CA 1
ATOM 6399 C C . LEU A 1 839 ? 21.980 9.958 -40.753 1.00 97.69 839 LEU A C 1
ATOM 6401 O O . LEU A 1 839 ? 21.028 9.239 -40.461 1.00 97.69 839 LEU A O 1
ATOM 6405 N N . GLY A 1 840 ? 21.900 11.292 -40.687 1.00 95.06 840 GLY A N 1
ATOM 6406 C CA . GLY A 1 840 ? 20.682 12.018 -40.344 1.00 95.06 840 GLY A CA 1
ATOM 6407 C C . GLY A 1 840 ? 19.484 11.557 -41.177 1.00 95.06 840 GLY A C 1
ATOM 6408 O O . GLY A 1 840 ? 19.469 11.725 -42.396 1.00 95.06 840 GLY A O 1
ATOM 6409 N N . GLY A 1 841 ? 18.480 10.992 -40.503 1.00 86.75 841 GLY A N 1
ATOM 6410 C CA . GLY A 1 841 ? 17.246 10.502 -41.124 1.00 86.75 841 GLY A CA 1
ATOM 6411 C C . GLY A 1 841 ? 17.274 9.045 -41.600 1.00 86.75 841 GLY A C 1
ATOM 6412 O O . GLY A 1 841 ? 16.254 8.586 -42.102 1.00 86.75 841 GLY A O 1
ATOM 6413 N N . ALA A 1 842 ? 18.383 8.317 -41.433 1.00 96.12 842 ALA A N 1
ATOM 6414 C CA . ALA A 1 842 ? 18.445 6.885 -41.723 1.00 96.12 842 ALA A CA 1
ATOM 6415 C C . ALA A 1 842 ? 17.848 6.059 -40.575 1.00 96.12 842 ALA A C 1
ATOM 6417 O O . ALA A 1 842 ? 18.237 6.237 -39.419 1.00 96.12 842 ALA A O 1
ATOM 6418 N N . ASN A 1 843 ? 16.962 5.114 -40.890 1.00 97.88 843 ASN A N 1
ATOM 6419 C CA . ASN A 1 843 ? 16.544 4.062 -39.967 1.00 97.88 843 ASN A CA 1
ATOM 6420 C C . ASN A 1 843 ? 17.429 2.825 -40.169 1.00 97.88 843 ASN A C 1
ATOM 6422 O O . ASN A 1 843 ? 17.396 2.208 -41.235 1.00 97.88 843 ASN A O 1
ATOM 6426 N N . ILE A 1 844 ? 18.210 2.453 -39.157 1.00 98.31 844 ILE A N 1
ATOM 6427 C CA . ILE A 1 844 ? 19.143 1.322 -39.213 1.00 98.31 844 ILE A CA 1
ATOM 6428 C C . ILE A 1 844 ? 18.661 0.213 -38.279 1.00 98.31 844 ILE A C 1
ATOM 6430 O O . ILE A 1 844 ? 18.504 0.439 -37.078 1.00 98.31 844 ILE A O 1
ATOM 6434 N N . THR A 1 845 ? 18.450 -0.988 -38.818 1.00 98.19 845 THR A N 1
ATOM 6435 C CA . THR A 1 845 ? 18.215 -2.192 -38.005 1.00 98.19 845 THR A CA 1
ATOM 6436 C C . THR A 1 845 ? 19.506 -2.999 -37.897 1.00 98.19 845 THR A C 1
ATOM 6438 O O . THR A 1 845 ? 20.108 -3.337 -38.915 1.00 98.19 845 THR A O 1
ATOM 6441 N N . GLY A 1 846 ? 19.923 -3.321 -36.673 1.00 97.25 846 GLY A N 1
ATOM 6442 C CA . GLY A 1 846 ? 21.033 -4.237 -36.411 1.00 97.25 846 GLY A CA 1
ATOM 6443 C C . GLY A 1 846 ? 20.569 -5.626 -35.974 1.00 97.25 846 GLY A C 1
ATOM 6444 O O . GLY A 1 846 ? 19.633 -5.753 -35.182 1.00 97.25 846 GLY A O 1
ATOM 6445 N N . SER A 1 847 ? 21.254 -6.651 -36.474 1.00 95.25 847 SER A N 1
ATOM 6446 C CA . SER A 1 847 ? 21.118 -8.060 -36.092 1.00 95.25 847 SER A CA 1
ATOM 6447 C C . SER A 1 847 ? 22.510 -8.631 -35.831 1.00 95.25 847 SER A C 1
ATOM 6449 O O . SER A 1 847 ? 23.079 -9.314 -36.675 1.00 95.25 847 SER A O 1
ATOM 6451 N N . LEU A 1 848 ? 23.092 -8.255 -34.690 1.00 92.94 848 LEU A N 1
ATOM 6452 C CA . LEU A 1 848 ? 24.467 -8.567 -34.270 1.00 92.94 848 LEU A CA 1
ATOM 6453 C C . LEU A 1 848 ? 24.457 -9.039 -32.818 1.00 92.94 848 LEU A C 1
ATOM 6455 O O . LEU A 1 848 ? 23.553 -8.680 -32.067 1.00 92.94 848 LEU A O 1
ATOM 6459 N N . HIS A 1 849 ? 25.502 -9.743 -32.377 1.00 91.31 849 HIS A N 1
ATOM 6460 C CA . HIS A 1 849 ? 25.693 -10.078 -30.963 1.00 91.31 849 HIS A CA 1
ATOM 6461 C C . HIS A 1 849 ? 25.518 -8.838 -30.070 1.00 91.31 849 HIS A C 1
ATOM 6463 O O . HIS A 1 849 ? 26.189 -7.824 -30.272 1.00 91.31 849 HIS A O 1
ATOM 6469 N N . MET A 1 850 ? 24.630 -8.894 -29.075 1.00 93.75 850 MET A N 1
ATOM 6470 C CA . MET A 1 850 ? 24.337 -7.739 -28.218 1.00 93.75 850 MET A CA 1
ATOM 6471 C C . MET A 1 850 ? 25.325 -7.651 -27.042 1.00 93.75 850 MET A C 1
ATOM 6473 O O . MET A 1 850 ? 25.004 -8.038 -25.923 1.00 93.75 850 MET A O 1
ATOM 6477 N N . THR A 1 851 ? 26.538 -7.144 -27.292 1.00 93.44 851 THR A N 1
ATOM 6478 C CA . THR A 1 851 ? 27.600 -6.962 -26.278 1.00 93.44 851 THR A CA 1
ATOM 6479 C C . THR A 1 851 ? 27.878 -5.486 -25.960 1.00 93.44 851 THR A C 1
ATOM 6481 O O . THR A 1 851 ? 27.378 -4.581 -26.634 1.00 93.44 851 THR A O 1
ATOM 6484 N N . VAL A 1 852 ? 28.734 -5.210 -24.967 1.00 94.38 852 VAL A N 1
ATOM 6485 C CA . VAL A 1 852 ? 29.213 -3.845 -24.666 1.00 94.38 852 VAL A CA 1
ATOM 6486 C C . VAL A 1 852 ? 29.945 -3.188 -25.842 1.00 94.38 852 VAL A C 1
ATOM 6488 O O . VAL A 1 852 ? 29.832 -1.980 -26.024 1.00 94.38 852 VAL A O 1
ATOM 6491 N N . GLN A 1 853 ? 30.645 -3.945 -26.694 1.00 95.06 853 GLN A N 1
ATOM 6492 C CA . GLN A 1 853 ? 31.261 -3.402 -27.913 1.00 95.06 853 GLN A CA 1
ATOM 6493 C C . GLN A 1 853 ? 30.190 -2.990 -28.929 1.00 95.06 853 GLN A C 1
ATOM 6495 O O . GLN A 1 853 ? 30.310 -1.949 -29.579 1.00 95.06 853 GLN A O 1
ATOM 6500 N N . THR A 1 854 ? 29.129 -3.791 -29.056 1.00 95.62 854 THR A N 1
ATOM 6501 C CA . THR A 1 854 ? 28.001 -3.502 -29.951 1.00 95.62 854 THR A CA 1
ATOM 6502 C C . THR A 1 854 ? 27.242 -2.268 -29.488 1.00 95.62 854 THR A C 1
ATOM 6504 O O . THR A 1 854 ? 26.866 -1.434 -30.305 1.00 95.62 854 THR A O 1
ATOM 6507 N N . ALA A 1 855 ? 27.108 -2.074 -28.176 1.00 97.44 855 ALA A N 1
ATOM 6508 C CA . ALA A 1 855 ? 26.583 -0.839 -27.609 1.00 97.44 855 ALA A CA 1
ATOM 6509 C C . ALA A 1 855 ? 27.390 0.402 -28.056 1.00 97.44 855 ALA A C 1
ATOM 6511 O O . ALA A 1 855 ? 26.795 1.411 -28.439 1.00 97.44 855 ALA A O 1
ATOM 6512 N N . VAL A 1 856 ? 28.728 0.323 -28.129 1.00 98.19 856 VAL A N 1
ATOM 6513 C CA . VAL A 1 856 ? 29.559 1.421 -28.668 1.00 98.19 856 VAL A CA 1
ATOM 6514 C C . VAL A 1 856 ? 29.284 1.662 -30.158 1.00 98.19 856 VAL A C 1
ATOM 6516 O O . VAL A 1 856 ? 29.226 2.821 -30.585 1.00 98.19 856 VAL A O 1
ATOM 6519 N N . LEU A 1 857 ? 29.093 0.604 -30.958 1.00 98.19 857 LEU A N 1
ATOM 6520 C CA . LEU A 1 857 ? 28.697 0.713 -32.370 1.00 98.19 857 LEU A CA 1
ATOM 6521 C C . LEU A 1 857 ? 27.335 1.404 -32.513 1.00 98.19 857 LEU A C 1
ATOM 6523 O O . LEU A 1 857 ? 27.234 2.380 -33.256 1.00 98.19 857 LEU A O 1
ATOM 6527 N N . ILE A 1 858 ? 26.323 0.955 -31.767 1.00 98.44 858 ILE A N 1
ATOM 6528 C CA . ILE A 1 858 ? 24.983 1.554 -31.740 1.00 98.44 858 ILE A CA 1
ATOM 6529 C C . ILE A 1 858 ? 25.077 3.053 -31.440 1.00 98.44 858 ILE A C 1
ATOM 6531 O O . ILE A 1 858 ? 24.584 3.878 -32.206 1.00 98.44 858 ILE A O 1
ATOM 6535 N N . GLU A 1 859 ? 25.775 3.429 -30.370 1.00 98.00 859 GLU A N 1
ATOM 6536 C CA . GLU A 1 859 ? 25.925 4.836 -29.989 1.00 98.00 859 GLU A CA 1
ATOM 6537 C C . GLU A 1 859 ? 26.724 5.645 -31.012 1.00 98.00 859 GLU A C 1
ATOM 6539 O O . GLU A 1 859 ? 26.452 6.825 -31.213 1.00 98.00 859 GLU A O 1
ATOM 6544 N N . THR A 1 860 ? 27.649 5.007 -31.732 1.00 98.44 860 THR A N 1
ATOM 6545 C CA . THR A 1 860 ? 28.369 5.651 -32.836 1.00 98.44 860 THR A CA 1
ATOM 6546 C C . THR A 1 860 ? 27.422 5.964 -33.986 1.00 98.44 860 THR A C 1
ATOM 6548 O O . THR A 1 860 ? 27.355 7.106 -34.431 1.00 98.44 860 THR A O 1
ATOM 6551 N N . LEU A 1 861 ? 26.636 4.989 -34.442 1.00 98.31 861 LEU A N 1
ATOM 6552 C CA . LEU A 1 861 ? 25.645 5.203 -35.497 1.00 98.31 861 LEU A CA 1
ATOM 6553 C C . LEU A 1 861 ? 24.610 6.267 -35.084 1.00 98.31 861 LEU A C 1
ATOM 6555 O O . LEU A 1 861 ? 24.228 7.110 -35.903 1.00 98.31 861 LEU A O 1
ATOM 6559 N N . LYS A 1 862 ? 24.220 6.287 -33.801 1.00 97.56 862 LYS A N 1
ATOM 6560 C CA . LYS A 1 862 ? 23.291 7.273 -33.233 1.00 97.56 862 LYS A CA 1
ATOM 6561 C C . LYS A 1 862 ? 23.887 8.676 -33.248 1.00 97.56 862 LYS A C 1
ATOM 6563 O O . LYS A 1 862 ? 23.227 9.621 -33.681 1.00 97.56 862 LYS A O 1
ATOM 6568 N N . GLU A 1 863 ? 25.138 8.823 -32.820 1.00 97.31 863 GLU A N 1
ATOM 6569 C CA . GLU A 1 863 ? 25.862 10.097 -32.835 1.00 97.31 863 GLU A CA 1
ATOM 6570 C C . GLU A 1 863 ? 26.052 10.627 -34.263 1.00 97.31 863 GLU A C 1
ATOM 6572 O O . GLU A 1 863 ? 25.940 11.829 -34.511 1.00 97.31 863 GLU A O 1
ATOM 6577 N N . LEU A 1 864 ? 26.233 9.720 -35.227 1.00 98.00 864 LEU A N 1
ATOM 6578 C CA . LEU A 1 864 ? 26.280 10.024 -36.656 1.00 98.00 864 LEU A CA 1
ATOM 6579 C C . LEU A 1 864 ? 24.903 10.385 -37.250 1.00 98.00 864 LEU A C 1
ATOM 6581 O O . LEU A 1 864 ? 24.846 10.783 -38.413 1.00 98.00 864 LEU A O 1
ATOM 6585 N N . GLY A 1 865 ? 23.814 10.316 -36.475 1.00 95.81 865 GLY A N 1
ATOM 6586 C CA . GLY A 1 865 ? 22.492 10.844 -36.826 1.00 95.81 865 GLY A CA 1
ATOM 6587 C C . GLY A 1 865 ? 21.409 9.809 -37.145 1.00 95.81 865 GLY A C 1
ATOM 6588 O O . GLY A 1 865 ? 20.298 10.220 -37.483 1.00 95.81 865 GLY A O 1
ATOM 6589 N N . ALA A 1 866 ? 21.698 8.510 -37.040 1.00 97.19 866 ALA A N 1
ATOM 6590 C CA . ALA A 1 866 ? 20.734 7.455 -37.350 1.00 97.19 866 ALA A CA 1
ATOM 6591 C C . ALA A 1 866 ? 19.673 7.261 -36.248 1.00 97.19 866 ALA A C 1
ATOM 6593 O O . ALA A 1 866 ? 19.920 7.487 -35.059 1.00 97.19 866 ALA A O 1
ATOM 6594 N N . ASN A 1 867 ? 18.500 6.765 -36.638 1.00 96.25 867 ASN A N 1
ATOM 6595 C CA . ASN A 1 867 ? 17.572 6.081 -35.738 1.00 96.25 867 ASN A CA 1
ATOM 6596 C C . ASN A 1 867 ? 17.894 4.588 -35.751 1.00 96.25 867 ASN A C 1
ATOM 6598 O O . ASN A 1 867 ? 18.232 4.055 -36.808 1.00 96.25 867 ASN A O 1
ATOM 6602 N N . ILE A 1 868 ? 17.782 3.905 -34.607 1.00 97.75 868 ILE A N 1
ATOM 6603 C CA . ILE A 1 868 ? 18.312 2.542 -34.471 1.00 97.75 868 ILE A CA 1
ATOM 6604 C C . ILE A 1 868 ? 17.327 1.614 -33.758 1.00 97.75 868 ILE A C 1
ATOM 6606 O O . ILE A 1 868 ? 16.826 1.941 -32.682 1.00 97.75 868 ILE A O 1
ATOM 6610 N N . ARG A 1 869 ? 17.115 0.430 -34.341 1.00 97.31 869 ARG A N 1
ATOM 6611 C CA . ARG A 1 869 ? 16.508 -0.741 -33.688 1.00 97.31 869 ARG A CA 1
ATOM 6612 C C . ARG A 1 869 ? 17.511 -1.891 -33.706 1.00 97.31 869 ARG A C 1
ATOM 6614 O O . ARG A 1 869 ? 18.296 -1.996 -34.649 1.00 97.31 869 ARG A O 1
ATOM 6621 N N . TRP A 1 870 ? 17.503 -2.741 -32.688 1.00 97.88 870 TRP A N 1
ATOM 6622 C CA . TRP A 1 870 ? 18.515 -3.788 -32.549 1.00 97.88 870 TRP A CA 1
ATOM 6623 C C . TRP A 1 870 ? 17.940 -5.097 -32.023 1.00 97.88 870 TRP A C 1
ATOM 6625 O O . TRP A 1 870 ? 17.089 -5.080 -31.137 1.00 97.88 870 TRP A O 1
ATOM 6635 N N . CYS A 1 871 ? 18.447 -6.216 -32.531 1.00 96.56 871 CYS A N 1
ATOM 6636 C CA . CYS A 1 871 ? 18.258 -7.553 -31.972 1.00 96.56 871 CYS A CA 1
ATOM 6637 C C . CYS A 1 871 ? 19.594 -8.304 -31.925 1.00 96.56 871 CYS A C 1
ATOM 6639 O O . CYS A 1 871 ? 20.563 -7.905 -32.578 1.00 96.56 871 CYS A O 1
ATOM 6641 N N . SER A 1 872 ? 19.648 -9.364 -31.118 1.00 93.44 872 SER A N 1
ATOM 6642 C CA . SER A 1 872 ? 20.802 -10.262 -31.064 1.00 93.44 872 SER A CA 1
ATOM 6643 C C . SER A 1 872 ? 20.793 -11.227 -32.252 1.00 93.44 872 SER A C 1
ATOM 6645 O O . SER A 1 872 ? 19.719 -11.628 -32.688 1.00 93.44 872 SER A O 1
ATOM 6647 N N . CYS A 1 873 ? 21.961 -11.648 -32.751 1.00 87.88 873 CYS A N 1
ATOM 6648 C CA . CYS A 1 873 ? 22.064 -12.707 -33.771 1.00 87.88 873 CYS A CA 1
ATOM 6649 C C . CYS A 1 873 ? 22.270 -14.115 -33.174 1.00 87.88 873 CYS A C 1
ATOM 6651 O O . CYS A 1 873 ? 22.271 -15.098 -33.908 1.00 87.88 873 CYS A O 1
ATOM 6653 N N . ASN A 1 874 ? 22.401 -14.245 -31.845 1.00 85.06 874 ASN A N 1
ATOM 6654 C CA . ASN A 1 874 ? 22.502 -15.544 -31.172 1.00 85.06 874 ASN A CA 1
ATOM 6655 C C . ASN A 1 874 ? 21.936 -15.495 -29.744 1.00 85.06 874 ASN A C 1
ATOM 6657 O O . ASN A 1 874 ? 22.315 -14.619 -28.956 1.00 85.06 874 ASN A O 1
ATOM 6661 N N . ILE A 1 875 ? 21.130 -16.503 -29.391 1.00 83.25 875 ILE A N 1
ATOM 6662 C CA . ILE A 1 875 ? 20.372 -16.599 -28.131 1.00 83.25 875 ILE A CA 1
ATOM 6663 C C . ILE A 1 875 ? 21.212 -16.519 -26.847 1.00 83.25 875 ILE A C 1
ATOM 6665 O O . ILE A 1 875 ? 20.683 -16.184 -25.792 1.00 83.25 875 ILE A O 1
ATOM 6669 N N . TYR A 1 876 ? 22.518 -16.804 -26.891 1.00 81.44 876 TYR A N 1
ATOM 6670 C CA . TYR A 1 876 ? 23.399 -16.732 -25.712 1.00 81.44 876 TYR A CA 1
ATOM 6671 C C . TYR A 1 876 ? 24.404 -15.585 -25.744 1.00 81.44 876 TYR A C 1
ATOM 6673 O O . TYR A 1 876 ? 25.173 -15.423 -24.794 1.00 81.44 876 TYR A O 1
ATOM 6681 N N . SER A 1 877 ? 24.417 -14.804 -26.822 1.00 83.44 877 SER A N 1
ATOM 6682 C CA . SER A 1 877 ? 25.420 -13.757 -27.034 1.00 83.44 877 SER A CA 1
ATOM 6683 C C . SER A 1 877 ? 25.054 -12.402 -26.435 1.00 83.44 877 SER A C 1
ATOM 6685 O O . SER A 1 877 ? 25.889 -11.498 -26.414 1.00 83.44 877 SER A O 1
ATOM 6687 N N . THR A 1 878 ? 23.829 -12.259 -25.928 1.00 91.19 878 THR A N 1
ATOM 6688 C CA . THR A 1 878 ? 23.379 -11.030 -25.281 1.00 91.19 878 THR A CA 1
ATOM 6689 C C . THR A 1 878 ? 24.042 -10.855 -23.917 1.00 91.19 878 THR A C 1
ATOM 6691 O O . THR A 1 878 ? 24.046 -11.752 -23.074 1.00 91.19 878 THR A O 1
ATOM 6694 N N . GLN A 1 879 ? 24.594 -9.669 -23.694 1.00 93.50 879 GLN A N 1
ATOM 6695 C CA . GLN A 1 879 ? 24.986 -9.149 -22.394 1.00 93.50 879 GLN A CA 1
ATOM 6696 C C . GLN A 1 879 ? 23.854 -8.235 -21.909 1.00 93.50 879 GLN A C 1
ATOM 6698 O O . GLN A 1 879 ? 23.704 -7.118 -22.407 1.00 93.50 879 GLN A O 1
ATOM 6703 N N . ASP A 1 880 ? 23.035 -8.724 -20.973 1.00 94.88 880 ASP A N 1
ATOM 6704 C CA . ASP A 1 880 ? 21.777 -8.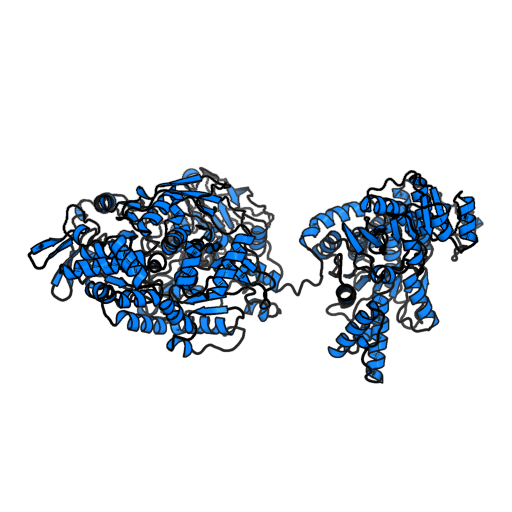070 -20.572 1.00 94.88 880 ASP A CA 1
ATOM 6705 C C . ASP A 1 880 ? 21.982 -6.627 -20.090 1.00 94.88 880 ASP A C 1
ATOM 6707 O O . ASP A 1 880 ? 21.283 -5.720 -20.541 1.00 94.88 880 ASP A O 1
ATOM 6711 N N . HIS A 1 881 ? 23.025 -6.377 -19.298 1.00 95.75 881 HIS A N 1
ATOM 6712 C CA . HIS A 1 881 ? 23.418 -5.034 -18.876 1.00 95.75 881 HIS A CA 1
ATOM 6713 C C . HIS A 1 881 ? 23.710 -4.081 -20.046 1.00 95.75 881 HIS A C 1
ATOM 6715 O O . HIS A 1 881 ? 23.353 -2.903 -19.979 1.00 95.75 881 HIS A O 1
ATOM 6721 N N . ALA A 1 882 ? 24.325 -4.554 -21.137 1.00 96.06 882 ALA A N 1
ATOM 6722 C CA . ALA A 1 882 ? 24.592 -3.733 -22.317 1.00 96.06 882 ALA A CA 1
ATOM 6723 C C . ALA A 1 882 ? 23.289 -3.398 -23.060 1.00 96.06 882 ALA A C 1
ATOM 6725 O O . ALA A 1 882 ? 23.073 -2.243 -23.436 1.00 96.06 882 ALA A O 1
ATOM 6726 N N . ALA A 1 883 ? 22.401 -4.386 -23.220 1.00 96.88 883 ALA A N 1
ATOM 6727 C CA . ALA A 1 883 ? 21.075 -4.199 -23.810 1.00 96.88 883 ALA A CA 1
ATOM 6728 C C . ALA A 1 883 ? 20.241 -3.193 -22.998 1.00 96.88 883 ALA A C 1
ATOM 6730 O O . ALA A 1 883 ? 19.697 -2.237 -23.556 1.00 96.88 883 ALA A O 1
ATOM 6731 N N . ALA A 1 884 ? 20.219 -3.352 -21.672 1.00 95.69 884 ALA A N 1
ATOM 6732 C CA . ALA A 1 884 ? 19.543 -2.458 -20.741 1.00 95.69 884 ALA A CA 1
ATOM 6733 C C . ALA A 1 884 ? 20.100 -1.030 -20.797 1.00 95.69 884 ALA A C 1
ATOM 6735 O O . ALA A 1 884 ? 19.331 -0.069 -20.824 1.00 95.69 884 ALA A O 1
ATOM 6736 N N . ALA A 1 885 ? 21.426 -0.867 -20.855 1.00 96.94 885 ALA A N 1
ATOM 6737 C CA . ALA A 1 885 ? 22.063 0.446 -20.934 1.00 96.94 885 ALA A CA 1
ATOM 6738 C C . ALA A 1 885 ? 21.677 1.204 -22.210 1.00 96.94 885 ALA A C 1
ATOM 6740 O O . ALA A 1 885 ? 21.339 2.385 -22.136 1.00 96.94 885 ALA A O 1
ATOM 6741 N N . ILE A 1 886 ? 21.666 0.526 -23.361 1.00 97.81 886 ILE A N 1
ATOM 6742 C CA . ILE A 1 886 ? 21.263 1.124 -24.640 1.00 97.81 886 ILE A CA 1
ATOM 6743 C C . ILE A 1 886 ? 19.771 1.462 -24.662 1.00 97.81 886 ILE A C 1
ATOM 6745 O O . ILE A 1 886 ? 19.412 2.569 -25.075 1.00 97.81 886 ILE A O 1
ATOM 6749 N N . ALA A 1 887 ? 18.919 0.549 -24.185 1.00 93.50 887 ALA A N 1
ATOM 6750 C CA . ALA A 1 887 ? 17.479 0.772 -24.101 1.00 93.50 887 ALA A CA 1
ATOM 6751 C C . ALA A 1 887 ? 17.148 1.957 -23.177 1.00 93.50 887 ALA A C 1
ATOM 6753 O O . ALA A 1 887 ? 16.400 2.855 -23.561 1.00 93.50 887 ALA A O 1
ATOM 6754 N N . LYS A 1 888 ? 17.772 2.021 -21.991 1.00 90.62 888 LYS A N 1
ATOM 6755 C CA . LYS A 1 888 ? 17.587 3.119 -21.028 1.00 90.62 888 LYS A CA 1
ATOM 6756 C C . LYS A 1 888 ? 18.118 4.453 -21.546 1.00 90.62 888 LYS A C 1
ATOM 6758 O O . LYS A 1 888 ? 17.505 5.484 -21.289 1.00 90.62 888 LYS A O 1
ATOM 6763 N N . ALA A 1 889 ? 19.246 4.448 -22.256 1.00 89.75 889 ALA A N 1
ATOM 6764 C CA . ALA A 1 889 ? 19.814 5.659 -22.845 1.00 89.75 889 ALA A CA 1
ATOM 6765 C C . ALA A 1 889 ? 18.967 6.216 -24.006 1.00 89.75 889 ALA A C 1
ATOM 6767 O O . ALA A 1 889 ? 19.174 7.356 -24.416 1.00 89.75 889 ALA A O 1
ATOM 6768 N N . GLY A 1 890 ? 18.038 5.425 -24.560 1.00 88.94 890 GLY A N 1
ATOM 6769 C CA . GLY A 1 890 ? 17.309 5.787 -25.777 1.00 88.94 890 GLY A CA 1
ATOM 6770 C C . GLY A 1 890 ? 18.211 5.837 -27.017 1.00 88.94 890 GLY A C 1
ATOM 6771 O O . GLY A 1 890 ? 17.863 6.463 -28.023 1.00 88.94 890 GLY A O 1
ATOM 6772 N N . SER A 1 891 ? 19.385 5.197 -26.952 1.00 92.56 891 SER A N 1
ATOM 6773 C CA . SER A 1 891 ? 20.344 5.128 -28.059 1.00 92.56 891 SER A CA 1
ATOM 6774 C C . SER A 1 891 ? 19.826 4.219 -29.180 1.00 92.56 891 SER A C 1
ATOM 6776 O O . SER A 1 891 ? 20.015 4.532 -30.357 1.00 92.56 891 SER A O 1
ATOM 6778 N N . ALA A 1 892 ? 19.119 3.142 -28.816 1.00 96.25 892 ALA A N 1
ATOM 6779 C CA . ALA A 1 892 ? 18.353 2.289 -29.719 1.00 96.25 892 ALA A CA 1
ATOM 6780 C C . ALA A 1 892 ? 17.188 1.601 -28.995 1.00 96.25 892 ALA A C 1
ATOM 6782 O O . ALA A 1 892 ? 17.221 1.387 -27.784 1.00 96.25 892 ALA A O 1
ATOM 6783 N N . ASN A 1 893 ? 16.195 1.190 -29.774 1.00 95.19 893 ASN A N 1
ATOM 6784 C CA . ASN A 1 893 ? 15.142 0.267 -29.365 1.00 95.19 893 ASN A CA 1
ATOM 6785 C C . ASN A 1 893 ? 15.689 -1.174 -29.446 1.00 95.19 893 ASN A C 1
ATOM 6787 O O . ASN A 1 893 ? 15.936 -1.670 -30.547 1.00 95.19 893 ASN A O 1
ATOM 6791 N N . VAL A 1 894 ? 15.937 -1.826 -28.306 1.00 96.62 894 VAL A N 1
ATOM 6792 C CA . VAL A 1 894 ? 16.630 -3.131 -28.241 1.00 96.62 894 VAL A CA 1
ATOM 6793 C C . VAL A 1 894 ? 15.656 -4.264 -27.932 1.00 96.62 894 VAL A C 1
ATOM 6795 O O . VAL A 1 894 ? 14.939 -4.193 -26.944 1.00 96.62 894 VAL A O 1
ATOM 6798 N N . TYR A 1 895 ? 15.669 -5.325 -28.732 1.00 96.38 895 TYR A N 1
ATOM 6799 C CA . TYR A 1 895 ? 14.926 -6.569 -28.523 1.00 96.38 895 TYR A CA 1
ATOM 6800 C C . TYR A 1 895 ? 15.931 -7.706 -28.400 1.00 96.38 895 TYR A C 1
ATOM 6802 O O . TYR A 1 895 ? 16.308 -8.316 -29.398 1.00 96.38 895 TYR A O 1
ATOM 6810 N N . ALA A 1 896 ? 16.457 -7.896 -27.196 1.00 95.12 896 ALA A N 1
ATOM 6811 C CA . ALA A 1 896 ? 17.458 -8.917 -26.929 1.00 95.12 896 ALA A CA 1
ATOM 6812 C C . ALA A 1 896 ? 17.572 -9.186 -25.427 1.00 95.12 896 ALA A C 1
ATOM 6814 O O . ALA A 1 896 ? 17.660 -8.244 -24.633 1.00 95.12 896 ALA A O 1
ATOM 6815 N N . TRP A 1 897 ? 17.660 -10.457 -25.045 1.00 94.88 897 TRP A N 1
ATOM 6816 C CA . TRP A 1 897 ? 18.155 -10.872 -23.728 1.00 94.88 897 TRP A CA 1
ATOM 6817 C C . TRP A 1 897 ? 18.950 -12.172 -23.813 1.00 94.88 897 TRP A C 1
ATOM 6819 O O . TRP A 1 897 ? 18.990 -12.833 -24.851 1.00 94.88 897 TRP A O 1
ATOM 6829 N N . LYS A 1 898 ? 19.668 -12.520 -22.747 1.00 89.00 898 LYS A N 1
ATOM 6830 C CA . LYS A 1 898 ? 20.446 -13.754 -22.693 1.00 89.00 898 LYS A CA 1
ATOM 6831 C C . LYS A 1 898 ? 19.538 -14.949 -22.411 1.00 89.00 898 LYS A C 1
ATOM 6833 O O . LYS A 1 898 ? 18.789 -14.961 -21.440 1.00 89.00 898 LYS A O 1
ATOM 6838 N N . GLY A 1 899 ? 19.669 -15.998 -23.219 1.00 83.56 899 GLY A N 1
ATOM 6839 C CA . GLY A 1 899 ? 18.919 -17.244 -23.064 1.00 83.56 899 GLY A CA 1
ATOM 6840 C C . GLY A 1 899 ? 17.527 -17.223 -23.695 1.00 83.56 899 GLY A C 1
ATOM 6841 O O . GLY A 1 899 ? 16.649 -17.932 -23.210 1.00 83.56 899 GLY A O 1
ATOM 6842 N N . GLU A 1 900 ? 17.325 -16.429 -24.750 1.00 87.56 900 GLU A N 1
ATOM 6843 C CA . GLU A 1 900 ? 16.109 -16.464 -25.574 1.00 87.56 900 GLU A CA 1
ATOM 6844 C C . GLU A 1 900 ? 15.768 -17.895 -26.018 1.00 87.56 900 GLU A C 1
ATOM 6846 O O . GLU A 1 900 ? 16.644 -18.680 -26.399 1.00 87.56 900 GLU A O 1
ATOM 6851 N N . THR A 1 901 ? 14.479 -18.233 -26.022 1.00 88.81 901 THR A N 1
ATOM 6852 C CA . THR A 1 901 ? 13.996 -19.374 -26.808 1.00 88.81 901 THR A CA 1
ATOM 6853 C C . THR A 1 901 ? 14.131 -19.078 -28.301 1.00 88.81 901 THR A C 1
ATOM 6855 O O . THR A 1 901 ? 14.253 -17.926 -28.722 1.00 88.81 901 THR A O 1
ATOM 6858 N N . LEU A 1 902 ? 14.099 -20.115 -29.138 1.00 85.94 902 LEU A N 1
ATOM 6859 C CA . LEU A 1 902 ? 14.226 -19.937 -30.584 1.00 85.94 902 LEU A CA 1
ATOM 6860 C C . LEU A 1 902 ? 13.062 -19.115 -31.164 1.00 85.94 902 LEU A C 1
ATOM 6862 O O . LEU A 1 902 ? 13.251 -18.309 -32.074 1.00 85.94 902 LEU A O 1
ATOM 6866 N N . GLU A 1 903 ? 11.863 -19.279 -30.611 1.00 88.75 903 GLU A N 1
ATOM 6867 C CA . GLU A 1 903 ? 10.692 -18.478 -30.945 1.00 88.75 903 GLU A CA 1
ATOM 6868 C C . GLU A 1 903 ? 10.867 -17.009 -30.540 1.00 88.75 903 GLU A C 1
ATOM 6870 O O . GLU A 1 903 ? 10.539 -16.116 -31.321 1.00 88.75 903 GLU A O 1
ATOM 6875 N N . GLU A 1 904 ? 11.398 -16.751 -29.342 1.00 91.75 904 GLU A N 1
ATOM 6876 C CA . GLU A 1 904 ? 11.669 -15.393 -28.858 1.00 91.75 904 GLU A CA 1
ATOM 6877 C C . GLU A 1 904 ? 12.748 -14.694 -29.682 1.00 91.75 904 GLU A C 1
ATOM 6879 O O . GLU A 1 904 ? 12.579 -13.526 -30.015 1.00 91.75 904 GLU A O 1
ATOM 6884 N N . TYR A 1 905 ? 13.798 -15.413 -30.075 1.00 92.38 905 TYR A N 1
ATOM 6885 C CA . TYR A 1 905 ? 14.856 -14.916 -30.951 1.00 92.38 905 TYR A CA 1
ATOM 6886 C C . TYR A 1 905 ? 14.302 -14.384 -32.279 1.00 92.38 905 TYR A C 1
ATOM 6888 O O . TYR A 1 905 ? 14.500 -13.221 -32.627 1.00 92.38 905 TYR A O 1
ATOM 6896 N N . TRP A 1 906 ? 13.521 -15.200 -32.995 1.00 94.38 906 TRP A N 1
ATOM 6897 C CA . TRP A 1 906 ? 12.932 -14.779 -34.268 1.00 94.38 906 TRP A CA 1
ATOM 6898 C C . TRP A 1 906 ? 11.861 -13.695 -34.091 1.00 94.38 906 TRP A C 1
ATOM 6900 O O . TRP A 1 906 ? 11.692 -12.837 -34.963 1.00 94.38 906 TRP A O 1
ATOM 6910 N N . TRP A 1 907 ? 11.159 -13.690 -32.955 1.00 94.31 907 TRP A N 1
ATOM 6911 C CA . TRP A 1 907 ? 10.274 -12.588 -32.585 1.00 94.31 907 TRP A CA 1
ATOM 6912 C C . TRP A 1 907 ? 11.059 -11.282 -32.390 1.00 94.31 907 TRP A C 1
ATOM 6914 O O . TRP A 1 907 ? 10.653 -10.254 -32.932 1.00 94.31 907 TRP A O 1
ATOM 6924 N N . CYS A 1 908 ? 12.201 -11.312 -31.697 1.00 95.62 908 CYS A N 1
ATOM 6925 C CA . CYS A 1 908 ? 13.100 -10.168 -31.535 1.00 95.62 908 CYS A CA 1
ATOM 6926 C C . CYS A 1 908 ? 13.571 -9.633 -32.896 1.00 95.62 908 CYS A C 1
ATOM 6928 O O . CYS A 1 908 ? 13.512 -8.422 -33.129 1.00 95.62 908 CYS A O 1
ATOM 6930 N N . THR A 1 909 ? 13.941 -10.520 -33.829 1.00 96.19 909 THR A N 1
ATOM 6931 C CA . THR A 1 909 ? 14.275 -10.151 -35.215 1.00 96.19 909 THR A CA 1
ATOM 6932 C C . THR A 1 909 ? 13.106 -9.451 -35.919 1.00 96.19 909 THR A C 1
ATOM 6934 O O . THR A 1 909 ? 13.295 -8.399 -36.534 1.00 96.19 909 THR A O 1
ATOM 6937 N N . GLU A 1 910 ? 11.873 -9.968 -35.801 1.00 95.31 910 GLU A N 1
ATOM 6938 C CA . GLU A 1 910 ? 10.678 -9.320 -36.368 1.00 95.31 910 GLU A CA 1
ATOM 6939 C C . GLU A 1 910 ? 10.449 -7.922 -35.765 1.00 95.31 910 GLU A C 1
ATOM 6941 O O . GLU A 1 910 ? 10.153 -6.976 -36.503 1.00 95.31 910 GLU A O 1
ATOM 6946 N N . GLN A 1 911 ? 10.593 -7.763 -34.444 1.00 95.06 911 GLN A N 1
ATOM 6947 C CA . GLN A 1 911 ? 10.391 -6.476 -33.766 1.00 95.06 911 GLN A CA 1
ATOM 6948 C C . GLN A 1 911 ? 11.465 -5.441 -34.130 1.00 95.06 911 GLN A C 1
ATOM 6950 O O . GLN A 1 911 ? 11.152 -4.261 -34.315 1.00 95.06 911 GLN A O 1
ATOM 6955 N N . ALA A 1 912 ? 12.720 -5.867 -34.295 1.00 96.12 912 ALA A N 1
ATOM 6956 C CA . ALA A 1 912 ? 13.803 -4.991 -34.735 1.00 96.12 912 ALA A CA 1
ATOM 6957 C C . ALA A 1 912 ? 13.627 -4.524 -36.194 1.00 96.12 912 ALA A C 1
ATOM 6959 O O . ALA A 1 912 ? 14.039 -3.415 -36.543 1.00 96.12 912 ALA A O 1
ATOM 6960 N N . LEU A 1 913 ? 12.984 -5.333 -37.045 1.00 96.56 913 LEU A N 1
ATOM 6961 C CA . LEU A 1 913 ? 12.644 -4.989 -38.433 1.00 96.56 913 LEU A CA 1
ATOM 6962 C C . LEU A 1 913 ? 11.332 -4.205 -38.575 1.00 96.56 913 LEU A C 1
ATOM 6964 O O . LEU A 1 913 ? 11.122 -3.526 -39.582 1.00 96.56 913 LEU A O 1
ATOM 6968 N N . THR A 1 914 ? 10.438 -4.281 -37.591 1.00 92.50 914 THR A N 1
ATOM 6969 C CA . THR A 1 914 ? 9.139 -3.602 -37.623 1.00 92.50 914 THR A CA 1
ATOM 6970 C C . THR A 1 914 ? 9.276 -2.194 -37.049 1.00 92.50 914 THR A C 1
ATOM 6972 O O . THR A 1 914 ? 9.426 -2.019 -35.846 1.00 92.50 914 THR A O 1
ATOM 6975 N N . TRP A 1 915 ? 9.214 -1.175 -37.910 1.00 90.69 915 TRP A N 1
ATOM 6976 C CA . TRP A 1 915 ? 9.350 0.231 -37.518 1.00 90.69 915 TRP A CA 1
ATOM 6977 C C . TRP A 1 915 ? 7.979 0.910 -37.403 1.00 90.69 915 TRP A C 1
ATOM 6979 O O . TRP A 1 915 ? 7.286 1.041 -38.414 1.00 90.69 915 TRP A O 1
ATOM 6989 N N . PRO A 1 916 ? 7.574 1.404 -36.221 1.00 80.06 916 PRO A N 1
ATOM 6990 C CA . PRO A 1 916 ? 6.352 2.185 -36.086 1.00 80.06 916 PRO A CA 1
ATOM 6991 C C . PRO A 1 916 ? 6.381 3.406 -37.013 1.00 80.06 916 PRO A C 1
ATOM 6993 O O . PRO A 1 916 ? 7.353 4.161 -37.035 1.00 80.06 916 PRO A O 1
ATOM 6996 N N . ASN A 1 917 ? 5.305 3.612 -37.776 1.00 80.69 917 ASN A N 1
ATOM 6997 C CA . ASN A 1 917 ? 5.152 4.717 -38.735 1.00 80.69 917 ASN A CA 1
ATOM 6998 C C . ASN A 1 917 ? 6.126 4.705 -39.931 1.00 80.69 917 ASN A C 1
ATOM 7000 O O . ASN A 1 917 ? 6.264 5.721 -40.613 1.00 80.69 917 ASN A O 1
ATOM 7004 N N . ALA A 1 918 ? 6.783 3.578 -40.220 1.00 87.75 918 ALA A N 1
ATOM 7005 C CA . ALA A 1 918 ? 7.601 3.421 -41.416 1.00 87.75 918 ALA A CA 1
ATOM 7006 C C . ALA A 1 918 ? 7.462 2.014 -42.010 1.00 87.75 918 ALA A C 1
ATOM 7008 O O . ALA A 1 918 ? 7.229 1.047 -41.297 1.00 87.75 918 ALA A O 1
ATOM 7009 N N . ASP A 1 919 ? 7.708 1.873 -43.310 1.00 92.06 919 ASP A N 1
ATOM 7010 C CA . ASP A 1 919 ? 7.678 0.569 -43.987 1.00 92.06 919 ASP A CA 1
ATOM 7011 C C . ASP A 1 919 ? 8.919 -0.309 -43.684 1.00 92.06 919 ASP A C 1
ATOM 7013 O O . ASP A 1 919 ? 9.265 -1.170 -44.478 1.00 92.06 919 ASP A O 1
ATOM 7017 N N . GLY A 1 920 ? 9.617 -0.101 -42.560 1.00 93.62 920 GLY A N 1
ATOM 7018 C CA . GLY A 1 920 ? 10.840 -0.825 -42.171 1.00 93.62 920 GLY A CA 1
ATOM 7019 C C . GLY A 1 920 ? 12.129 0.019 -42.193 1.00 93.62 920 GLY A C 1
ATOM 7020 O O . GLY A 1 920 ? 12.046 1.256 -42.281 1.00 93.62 920 GLY A O 1
ATOM 7021 N N . PRO A 1 921 ? 13.315 -0.617 -42.079 1.00 97.00 921 PRO A N 1
ATOM 7022 C CA . PRO A 1 921 ? 14.603 0.077 -42.081 1.00 97.00 921 PRO A CA 1
ATOM 7023 C C . PRO A 1 921 ? 15.006 0.582 -43.473 1.00 97.00 921 PRO A C 1
ATOM 7025 O O . PRO A 1 921 ? 14.537 0.094 -44.499 1.00 97.00 921 PRO A O 1
ATOM 7028 N N . ASP A 1 922 ? 15.907 1.561 -43.497 1.00 97.19 922 ASP A N 1
ATOM 7029 C CA . ASP A 1 922 ? 16.615 2.000 -44.701 1.00 97.19 922 ASP A CA 1
ATOM 7030 C C . ASP A 1 922 ? 17.912 1.208 -44.908 1.00 97.19 922 ASP A C 1
ATOM 7032 O O . ASP A 1 922 ? 18.299 0.941 -46.046 1.00 97.19 922 ASP A O 1
ATOM 7036 N N . LEU A 1 923 ? 18.585 0.827 -43.819 1.00 97.94 923 LEU A N 1
ATOM 7037 C CA . LEU A 1 923 ? 19.839 0.080 -43.846 1.00 97.94 923 LEU A CA 1
ATOM 7038 C C . LEU A 1 923 ? 19.835 -1.048 -42.813 1.00 97.94 923 LEU A C 1
ATOM 7040 O O . LEU A 1 923 ? 19.182 -0.951 -41.771 1.00 97.94 923 LEU A O 1
ATOM 7044 N N . ILE A 1 924 ? 20.601 -2.098 -43.098 1.00 97.94 924 ILE A N 1
ATOM 7045 C CA . ILE A 1 924 ? 20.772 -3.243 -42.201 1.00 97.94 924 ILE A CA 1
ATOM 7046 C C . ILE A 1 924 ? 22.259 -3.426 -41.880 1.00 97.94 924 ILE A C 1
ATOM 7048 O O . ILE A 1 924 ? 23.112 -3.313 -42.766 1.00 97.94 924 ILE A O 1
ATOM 7052 N N . VAL A 1 925 ? 22.553 -3.717 -40.614 1.00 97.38 925 VAL A N 1
ATOM 7053 C CA . VAL A 1 925 ? 23.838 -4.265 -40.163 1.00 97.38 925 VAL A CA 1
ATOM 7054 C C . VAL A 1 925 ? 23.560 -5.698 -39.719 1.00 97.38 925 VAL A C 1
ATOM 7056 O O . VAL A 1 925 ? 22.784 -5.895 -38.785 1.00 97.38 925 VAL A O 1
ATOM 7059 N N . ASP A 1 926 ? 24.118 -6.683 -40.414 1.00 93.62 926 ASP A N 1
ATOM 7060 C CA . ASP A 1 926 ? 23.769 -8.097 -40.240 1.00 93.62 926 ASP A CA 1
ATOM 7061 C C . ASP A 1 926 ? 25.013 -8.948 -39.927 1.00 93.62 926 ASP A C 1
ATOM 7063 O O . ASP A 1 926 ? 26.136 -8.640 -40.354 1.00 93.62 926 ASP A O 1
ATOM 7067 N N . ASP A 1 927 ? 24.788 -9.998 -39.145 1.00 88.19 927 ASP A N 1
ATOM 7068 C CA . ASP A 1 927 ? 25.761 -10.992 -38.695 1.00 88.19 927 ASP A CA 1
ATOM 7069 C C . ASP A 1 927 ? 25.068 -12.359 -38.753 1.00 88.19 927 ASP A C 1
ATOM 7071 O O . ASP A 1 927 ? 24.240 -12.699 -37.911 1.00 88.19 927 ASP A O 1
ATOM 7075 N N . GLY A 1 928 ? 25.338 -13.096 -39.834 1.00 80.62 928 GLY A N 1
ATOM 7076 C CA . GLY A 1 928 ? 24.721 -14.393 -40.147 1.00 80.62 928 GLY A CA 1
ATOM 7077 C C . GLY A 1 928 ? 23.621 -14.302 -41.213 1.00 80.62 928 GLY A C 1
ATOM 7078 O O . GLY A 1 928 ? 23.303 -15.296 -41.883 1.00 80.62 928 GLY A O 1
ATOM 7079 N N . GLY A 1 929 ? 23.109 -13.097 -41.466 1.00 84.19 929 GLY A N 1
ATOM 7080 C CA . GLY A 1 929 ? 22.149 -12.814 -42.527 1.00 84.19 929 GLY A CA 1
ATOM 7081 C C . GLY A 1 929 ? 20.703 -13.137 -42.157 1.00 84.19 929 GLY A C 1
ATOM 7082 O O . GLY A 1 929 ? 19.903 -13.365 -43.064 1.00 84.19 929 GLY A O 1
ATOM 7083 N N . ASP A 1 930 ? 20.360 -13.226 -40.871 1.00 88.81 930 ASP A N 1
ATOM 7084 C CA . ASP A 1 930 ? 19.053 -13.717 -40.414 1.00 88.81 930 ASP A CA 1
ATOM 7085 C C . ASP A 1 930 ? 17.955 -12.653 -40.540 1.00 88.81 930 ASP A C 1
ATOM 7087 O O . ASP A 1 930 ? 16.853 -12.948 -41.021 1.00 88.81 930 ASP A O 1
ATOM 7091 N N . ALA A 1 931 ? 18.272 -11.387 -40.247 1.00 93.06 931 ALA A N 1
ATOM 7092 C CA . ALA A 1 931 ? 17.376 -10.271 -40.548 1.00 93.06 931 ALA A CA 1
ATOM 7093 C C . ALA A 1 931 ? 17.149 -10.155 -42.063 1.00 93.06 931 ALA A C 1
ATOM 7095 O O . ALA A 1 931 ? 16.013 -10.021 -42.528 1.00 93.06 931 ALA A O 1
ATOM 7096 N N . THR A 1 932 ? 18.218 -10.286 -42.851 1.00 94.06 932 THR A N 1
ATOM 7097 C CA . THR A 1 932 ? 18.131 -10.297 -44.314 1.00 94.06 932 THR A CA 1
ATOM 7098 C C . THR A 1 932 ? 17.310 -11.482 -44.837 1.00 94.06 932 THR A C 1
ATOM 7100 O O . THR A 1 932 ? 16.497 -11.309 -45.752 1.00 94.06 932 THR A O 1
ATOM 7103 N N . LEU A 1 933 ? 17.480 -12.674 -44.260 1.00 92.06 933 LEU A N 1
ATOM 7104 C CA . LEU A 1 933 ? 16.760 -13.896 -44.623 1.00 92.06 933 LEU A CA 1
ATOM 7105 C C . LEU A 1 933 ? 15.254 -13.747 -44.404 1.00 92.06 933 LEU A C 1
ATOM 7107 O O . LEU A 1 933 ? 14.480 -14.056 -45.314 1.00 92.06 933 LEU A O 1
ATOM 7111 N N . LEU A 1 934 ? 14.839 -13.243 -43.236 1.00 95.56 934 LEU A N 1
ATOM 7112 C CA . LEU A 1 934 ? 13.426 -13.080 -42.892 1.00 95.56 934 LEU A CA 1
ATOM 7113 C C . LEU A 1 934 ? 12.699 -12.178 -43.900 1.00 95.56 934 LEU A C 1
ATOM 7115 O O . LEU A 1 934 ? 11.587 -12.492 -44.326 1.00 95.56 934 LEU A O 1
ATOM 7119 N N . ILE A 1 935 ? 13.356 -11.111 -44.365 1.00 96.75 935 ILE A N 1
ATOM 7120 C CA . ILE A 1 935 ? 12.806 -10.211 -45.389 1.00 96.75 935 ILE A CA 1
ATOM 7121 C C . ILE A 1 935 ? 12.666 -10.927 -46.737 1.00 96.75 935 ILE A C 1
ATOM 7123 O O . ILE A 1 935 ? 11.614 -10.839 -47.374 1.00 96.75 935 ILE A O 1
ATOM 7127 N N . HIS A 1 936 ? 13.699 -11.653 -47.179 1.00 95.56 936 HIS A N 1
ATOM 7128 C CA . HIS A 1 936 ? 13.673 -12.358 -48.466 1.00 95.56 936 HIS A CA 1
ATOM 7129 C C . HIS A 1 936 ? 12.593 -13.448 -48.504 1.00 95.56 936 HIS A C 1
ATOM 7131 O O . HIS A 1 936 ? 11.828 -13.532 -49.472 1.00 95.56 936 HIS A O 1
ATOM 7137 N N . GLU A 1 937 ? 12.485 -14.256 -47.448 1.00 95.62 937 GLU A N 1
ATOM 7138 C CA . GLU A 1 937 ? 11.442 -15.280 -47.348 1.00 95.62 937 GLU A CA 1
ATOM 7139 C C . GLU A 1 937 ? 10.052 -14.658 -47.163 1.00 95.62 937 GLU A C 1
ATOM 7141 O O . GLU A 1 937 ? 9.083 -15.159 -47.736 1.00 95.62 937 GLU A O 1
ATOM 7146 N N . GLY A 1 938 ? 9.945 -13.514 -46.481 1.00 96.12 938 GLY A N 1
ATOM 7147 C CA . GLY A 1 938 ? 8.703 -12.752 -46.375 1.00 96.12 938 GLY A CA 1
ATOM 7148 C C . GLY A 1 938 ? 8.177 -12.258 -47.721 1.00 96.12 938 GLY A C 1
ATOM 7149 O O . GLY A 1 938 ? 7.013 -12.493 -48.048 1.00 96.12 938 GLY A O 1
ATOM 7150 N N . VAL A 1 939 ? 9.032 -11.669 -48.566 1.00 96.44 939 VAL A N 1
ATOM 7151 C CA . VAL A 1 939 ? 8.652 -11.250 -49.932 1.00 96.44 939 VAL A CA 1
ATOM 7152 C C . VAL A 1 939 ? 8.198 -12.442 -50.774 1.00 96.44 939 VAL A C 1
ATOM 7154 O O . VAL A 1 939 ? 7.203 -12.368 -51.502 1.00 96.44 939 VAL A O 1
ATOM 7157 N N . LYS A 1 940 ? 8.907 -13.567 -50.672 1.00 95.06 940 LYS A N 1
ATOM 7158 C CA . LYS A 1 940 ? 8.562 -14.810 -51.372 1.00 95.06 940 LYS A CA 1
ATOM 7159 C C . LYS A 1 940 ? 7.213 -15.370 -50.908 1.00 95.06 940 LYS A C 1
ATOM 7161 O O . LYS A 1 940 ? 6.408 -15.762 -51.755 1.00 95.06 940 LYS A O 1
ATOM 7166 N N . ALA A 1 941 ? 6.942 -15.361 -49.603 1.00 95.06 941 ALA A N 1
ATOM 7167 C CA . ALA A 1 941 ? 5.666 -15.782 -49.030 1.00 95.06 941 ALA A CA 1
ATOM 7168 C C . ALA A 1 941 ? 4.510 -14.870 -49.471 1.00 95.06 941 ALA A C 1
ATOM 7170 O O . ALA A 1 941 ? 3.482 -15.360 -49.938 1.00 95.06 941 ALA A O 1
ATOM 7171 N N . GLU A 1 942 ? 4.690 -13.548 -49.414 1.00 96.38 942 GLU A N 1
ATOM 7172 C CA . GLU A 1 942 ? 3.690 -12.578 -49.875 1.00 96.38 942 GLU A CA 1
ATOM 7173 C C . GLU A 1 942 ? 3.383 -12.728 -51.366 1.00 96.38 942 GLU A C 1
ATOM 7175 O O . GLU A 1 942 ? 2.220 -12.656 -51.772 1.00 96.38 942 GLU A O 1
ATOM 7180 N N . LYS A 1 943 ? 4.406 -12.976 -52.193 1.00 94.94 943 LYS A N 1
ATOM 7181 C CA . LYS A 1 943 ? 4.233 -13.248 -53.622 1.00 94.94 943 LYS A CA 1
ATOM 7182 C C . LYS A 1 943 ? 3.417 -14.522 -53.853 1.00 94.94 943 LYS A C 1
ATOM 7184 O O . LYS A 1 943 ? 2.421 -14.473 -54.573 1.00 94.94 943 LYS A O 1
ATOM 7189 N N . ALA A 1 944 ? 3.782 -15.631 -53.208 1.00 94.00 944 ALA A N 1
ATOM 7190 C CA . ALA A 1 944 ? 3.057 -16.898 -53.323 1.00 94.00 944 ALA A CA 1
ATOM 7191 C C . ALA A 1 944 ? 1.590 -16.773 -52.864 1.00 94.00 944 ALA A C 1
ATOM 7193 O O . ALA A 1 944 ? 0.674 -17.303 -53.506 1.00 94.00 944 ALA A O 1
ATOM 7194 N N . TYR A 1 945 ? 1.345 -16.008 -51.799 1.00 94.44 945 TYR A N 1
ATOM 7195 C CA . TYR A 1 945 ? 0.000 -15.732 -51.308 1.00 94.44 945 TYR A CA 1
ATOM 7196 C C . TYR A 1 945 ? -0.807 -14.830 -52.257 1.00 94.44 945 TYR A C 1
ATOM 7198 O O . TYR A 1 945 ? -1.990 -15.083 -52.504 1.00 94.44 945 TYR A O 1
ATOM 7206 N N . LYS A 1 946 ? -0.192 -13.795 -52.844 1.00 92.75 946 LYS A N 1
ATOM 7207 C CA . LYS A 1 946 ? -0.851 -12.918 -53.829 1.00 92.75 946 LYS A CA 1
ATOM 7208 C C . LYS A 1 946 ? -1.205 -13.658 -55.117 1.00 92.75 946 LYS A C 1
ATOM 7210 O O . LYS A 1 946 ? -2.315 -13.481 -55.614 1.00 92.75 946 LYS A O 1
ATOM 7215 N N . GLU A 1 947 ? -0.299 -14.487 -55.628 1.00 93.69 947 GLU A N 1
ATOM 7216 C CA . GLU A 1 947 ? -0.466 -15.188 -56.906 1.00 93.69 947 GLU A CA 1
ATOM 7217 C C . GLU A 1 947 ? -1.386 -16.409 -56.802 1.00 93.69 947 GLU A C 1
ATOM 7219 O O . GLU A 1 947 ? -2.152 -16.677 -57.724 1.00 93.69 947 GLU A O 1
ATOM 7224 N N . SER A 1 948 ? -1.308 -17.176 -55.710 1.00 91.81 948 SER A N 1
ATOM 7225 C CA . SER A 1 948 ? -1.955 -18.497 -55.618 1.00 91.81 948 SER A CA 1
ATOM 7226 C C . SER A 1 948 ? -2.617 -18.795 -54.269 1.00 91.81 948 SER A C 1
ATOM 7228 O O . SER A 1 948 ? -3.056 -19.921 -54.054 1.00 91.81 948 SER A O 1
ATOM 7230 N N . LYS A 1 949 ? -2.710 -17.816 -53.354 1.00 92.38 949 LYS A N 1
ATOM 7231 C CA . LYS A 1 949 ? -3.282 -17.982 -51.997 1.00 92.38 949 LYS A CA 1
ATOM 7232 C C . LYS A 1 949 ? -2.628 -19.101 -51.178 1.00 92.38 949 LYS A C 1
ATOM 7234 O O . LYS A 1 949 ? -3.234 -19.631 -50.251 1.00 92.38 949 LYS A O 1
ATOM 7239 N N . VAL A 1 950 ? -1.380 -19.439 -51.500 1.00 92.88 950 VAL A N 1
ATOM 7240 C CA . VAL A 1 950 ? -0.588 -20.416 -50.750 1.00 92.88 950 VAL A CA 1
ATOM 7241 C C . VAL A 1 950 ? -0.134 -19.770 -49.445 1.00 92.88 950 VAL A C 1
ATOM 7243 O O . VAL A 1 950 ? 0.511 -18.724 -49.467 1.00 92.88 950 VAL A O 1
ATOM 7246 N N . MET A 1 951 ? -0.480 -20.390 -48.319 1.00 92.12 951 MET A N 1
ATOM 7247 C CA . MET A 1 951 ? -0.022 -19.976 -46.991 1.00 92.12 951 MET A CA 1
ATOM 7248 C C . MET A 1 951 ? 1.315 -20.649 -46.647 1.00 92.12 951 MET A C 1
ATOM 7250 O O . MET A 1 951 ? 1.507 -21.813 -47.014 1.00 92.12 951 MET A O 1
ATOM 7254 N N . PRO A 1 952 ? 2.218 -19.976 -45.908 1.00 93.81 952 PRO A N 1
ATOM 7255 C CA . PRO A 1 952 ? 3.373 -20.634 -45.303 1.00 93.81 952 PRO A CA 1
ATOM 7256 C C . PRO A 1 952 ? 2.923 -21.801 -44.411 1.00 93.81 952 PRO A C 1
ATOM 7258 O O . PRO A 1 952 ? 1.934 -21.684 -43.684 1.00 93.81 952 PRO A O 1
ATOM 7261 N N . ASN A 1 953 ? 3.633 -22.931 -44.479 1.00 91.81 953 ASN A N 1
ATOM 7262 C CA . ASN A 1 953 ? 3.273 -24.160 -43.768 1.00 91.81 953 ASN A CA 1
ATOM 7263 C C . ASN A 1 953 ? 4.406 -24.624 -42.832 1.00 91.81 953 ASN A C 1
ATOM 7265 O O . ASN A 1 953 ? 5.247 -25.418 -43.256 1.00 91.81 953 ASN A O 1
ATOM 7269 N N . PRO A 1 954 ? 4.426 -24.156 -41.570 1.00 90.88 954 PRO A N 1
ATOM 7270 C CA . PRO A 1 954 ? 5.428 -24.564 -40.583 1.00 90.88 954 PRO A CA 1
ATOM 7271 C C . PRO A 1 954 ? 5.401 -26.067 -40.266 1.00 90.88 954 PRO A C 1
ATOM 7273 O O . PRO A 1 954 ? 6.443 -26.657 -39.998 1.00 90.88 954 PRO A O 1
ATOM 7276 N N . ASP A 1 955 ? 4.231 -26.711 -40.338 1.00 88.94 955 ASP A N 1
ATOM 7277 C CA . ASP A 1 955 ? 4.055 -28.116 -39.940 1.00 88.94 955 ASP A CA 1
ATOM 7278 C C . ASP A 1 955 ? 4.763 -29.102 -40.886 1.00 88.94 955 ASP A C 1
ATOM 7280 O O . ASP A 1 955 ? 5.051 -30.236 -40.505 1.00 88.94 955 ASP A O 1
ATOM 7284 N N . ALA A 1 956 ? 5.049 -28.677 -42.121 1.00 87.50 956 ALA A N 1
ATOM 7285 C CA . ALA A 1 956 ? 5.762 -29.475 -43.119 1.00 87.50 956 ALA A CA 1
ATOM 7286 C C . ALA A 1 956 ? 7.292 -29.315 -43.062 1.00 87.50 956 ALA A C 1
ATOM 7288 O O . ALA A 1 956 ? 8.002 -30.048 -43.751 1.00 87.50 956 ALA A O 1
ATOM 7289 N N . GLU A 1 957 ? 7.802 -28.368 -42.275 1.00 88.94 957 GLU A N 1
ATOM 7290 C CA . GLU A 1 957 ? 9.235 -28.126 -42.128 1.00 88.94 957 GLU A CA 1
ATOM 7291 C C . GLU A 1 957 ? 9.834 -29.053 -41.055 1.00 88.94 957 GLU A C 1
ATOM 7293 O O . GLU A 1 957 ? 9.154 -29.488 -40.128 1.00 88.94 957 GLU A O 1
ATOM 7298 N N . THR A 1 958 ? 11.115 -29.392 -41.173 1.00 80.12 958 THR A N 1
ATOM 7299 C CA . THR A 1 958 ? 11.846 -30.228 -40.203 1.00 80.12 958 THR A CA 1
ATOM 7300 C C . THR A 1 958 ? 12.932 -29.452 -39.464 1.00 80.12 958 THR A C 1
ATOM 7302 O O . THR A 1 958 ? 13.238 -29.795 -38.326 1.00 80.12 958 THR A O 1
ATOM 7305 N N . ASN A 1 959 ? 13.454 -28.371 -40.051 1.00 83.94 959 ASN A N 1
ATOM 7306 C CA . ASN A 1 959 ? 14.382 -27.461 -39.391 1.00 83.94 959 ASN A CA 1
ATOM 7307 C C . ASN A 1 959 ? 13.643 -26.563 -38.378 1.00 83.94 959 ASN A C 1
ATOM 7309 O O . ASN A 1 959 ? 12.714 -25.842 -38.740 1.00 83.94 959 ASN A O 1
ATOM 7313 N N . ALA A 1 960 ? 14.058 -26.598 -37.109 1.00 81.44 960 ALA A N 1
ATOM 7314 C CA . ALA A 1 960 ? 13.397 -25.862 -36.030 1.00 81.44 960 ALA A CA 1
ATOM 7315 C C . ALA A 1 960 ? 13.430 -24.333 -36.220 1.00 81.44 960 ALA A C 1
ATOM 7317 O O . ALA A 1 960 ? 12.426 -23.673 -35.975 1.00 81.44 960 ALA A O 1
ATOM 7318 N N . GLU A 1 961 ? 14.532 -23.770 -36.720 1.00 82.94 961 GLU A N 1
ATOM 7319 C CA . GLU A 1 961 ? 14.657 -22.323 -36.951 1.00 82.94 961 GLU A CA 1
ATOM 7320 C C . GLU A 1 961 ? 13.732 -21.875 -38.084 1.00 82.94 961 GLU A C 1
ATOM 7322 O O . GLU A 1 961 ? 12.990 -20.900 -37.964 1.00 82.94 961 GLU A O 1
ATOM 7327 N N . PHE A 1 962 ? 13.701 -22.642 -39.174 1.00 88.44 962 PHE A N 1
ATOM 7328 C CA . PHE A 1 962 ? 12.868 -22.310 -40.321 1.00 88.44 962 PHE A CA 1
ATOM 7329 C C . PHE A 1 962 ? 11.368 -22.494 -40.035 1.00 88.44 962 PHE A C 1
ATOM 7331 O O . PHE A 1 962 ? 10.543 -21.773 -40.599 1.00 88.44 962 PHE A O 1
ATOM 7338 N N . LYS A 1 963 ? 10.990 -23.372 -39.092 1.00 90.56 963 LYS A N 1
ATOM 7339 C CA . LYS A 1 963 ? 9.617 -23.415 -38.555 1.00 90.56 963 LYS A CA 1
ATOM 7340 C C . LYS A 1 963 ? 9.207 -22.091 -37.921 1.00 90.56 963 LYS A C 1
ATOM 7342 O O . LYS A 1 963 ? 8.092 -21.633 -38.177 1.00 90.56 963 LYS A O 1
ATOM 7347 N N . CYS A 1 964 ? 10.077 -21.473 -37.121 1.00 91.00 964 CYS A N 1
ATOM 7348 C CA . CYS A 1 964 ? 9.806 -20.174 -36.502 1.00 91.00 964 CYS A CA 1
ATOM 7349 C C . CYS A 1 964 ? 9.623 -19.090 -37.573 1.00 91.00 964 CYS A C 1
ATOM 7351 O O . CYS A 1 964 ? 8.617 -18.381 -37.552 1.00 91.00 964 CYS A O 1
ATOM 7353 N N . VAL A 1 965 ? 10.511 -19.045 -38.576 1.00 93.88 965 VAL A N 1
ATOM 7354 C CA . VAL A 1 965 ? 10.398 -18.133 -39.730 1.00 93.88 965 VAL A CA 1
ATOM 7355 C C . VAL A 1 965 ? 9.053 -18.304 -40.441 1.00 93.88 965 VAL A C 1
ATOM 7357 O O . VAL A 1 965 ? 8.291 -17.347 -40.569 1.00 93.88 965 VAL A O 1
ATOM 7360 N N . LEU A 1 966 ? 8.700 -19.525 -40.858 1.00 94.62 966 LEU A N 1
ATOM 7361 C CA . LEU A 1 966 ? 7.427 -19.788 -41.540 1.00 94.62 966 LEU A CA 1
ATOM 7362 C C . LEU A 1 966 ? 6.214 -19.450 -40.663 1.00 94.62 966 LEU A C 1
ATOM 7364 O O . LEU A 1 966 ? 5.184 -19.025 -41.189 1.00 94.62 966 LEU A O 1
ATOM 7368 N N . THR A 1 967 ? 6.327 -19.624 -39.344 1.00 94.25 967 THR A N 1
ATOM 7369 C CA . THR A 1 967 ? 5.266 -19.288 -38.386 1.00 94.25 967 THR A CA 1
ATOM 7370 C C . THR A 1 967 ? 5.029 -17.785 -38.346 1.00 94.25 967 THR A C 1
ATOM 7372 O O . THR A 1 967 ? 3.881 -17.361 -38.481 1.00 94.25 967 THR A O 1
ATOM 7375 N N . ILE A 1 968 ? 6.095 -16.982 -38.261 1.00 94.81 968 ILE A N 1
ATOM 7376 C CA . ILE A 1 968 ? 6.009 -15.517 -38.328 1.00 94.81 968 ILE A CA 1
ATOM 7377 C C . ILE A 1 968 ? 5.335 -15.094 -39.631 1.00 94.81 968 ILE A C 1
ATOM 7379 O O . ILE A 1 968 ? 4.340 -14.374 -39.601 1.00 94.81 968 ILE A O 1
ATOM 7383 N N . LEU A 1 969 ? 5.803 -15.607 -40.774 1.00 95.75 969 LEU A N 1
ATOM 7384 C CA . LEU A 1 969 ? 5.259 -15.241 -42.086 1.00 95.75 969 LEU A CA 1
ATOM 7385 C C . LEU A 1 969 ? 3.780 -15.624 -42.242 1.00 95.75 969 LEU A C 1
ATOM 7387 O O . LEU A 1 969 ? 2.991 -14.845 -42.782 1.00 95.75 969 LEU A O 1
ATOM 7391 N N . LYS A 1 970 ? 3.385 -16.805 -41.747 1.00 93.75 970 LYS A N 1
ATOM 7392 C CA . LYS A 1 970 ? 1.982 -17.240 -41.713 1.00 93.75 970 LYS A CA 1
ATOM 7393 C C . LYS A 1 970 ? 1.136 -16.260 -40.901 1.00 93.75 970 LYS A C 1
ATOM 7395 O O . LYS A 1 970 ? 0.123 -15.776 -41.403 1.00 93.75 970 LYS A O 1
ATOM 7400 N N . GLN A 1 971 ? 1.587 -15.922 -39.694 1.00 91.31 971 GLN A N 1
ATOM 7401 C CA . GLN A 1 971 ? 0.895 -14.999 -38.796 1.00 91.31 971 GLN A CA 1
ATOM 7402 C C . GLN A 1 971 ? 0.821 -13.574 -39.357 1.00 91.31 971 GLN A C 1
ATOM 7404 O O . GLN A 1 971 ? -0.179 -12.893 -39.143 1.00 91.31 971 GLN A O 1
ATOM 7409 N N . THR A 1 972 ? 1.849 -13.092 -40.065 1.00 89.69 972 THR A N 1
ATOM 7410 C CA . THR A 1 972 ? 1.820 -11.785 -40.745 1.00 89.69 972 THR A CA 1
ATOM 7411 C C . THR A 1 972 ? 0.690 -11.741 -41.780 1.00 89.69 972 THR A C 1
ATOM 7413 O O . THR A 1 972 ? -0.122 -10.816 -41.788 1.00 89.69 972 THR A O 1
ATOM 7416 N N . ILE A 1 973 ? 0.566 -12.782 -42.609 1.00 92.19 973 ILE A N 1
ATOM 7417 C CA . ILE A 1 973 ? -0.489 -12.862 -43.630 1.00 92.19 973 ILE A CA 1
ATOM 7418 C C . ILE A 1 973 ? -1.880 -13.017 -42.991 1.00 92.19 973 ILE A C 1
ATOM 7420 O O . ILE A 1 973 ? -2.830 -12.377 -43.444 1.00 92.19 973 ILE A O 1
ATOM 7424 N N . GLU A 1 974 ? -2.014 -13.813 -41.924 1.00 90.69 974 GLU A N 1
ATOM 7425 C CA . GLU A 1 974 ? -3.272 -13.979 -41.172 1.00 90.69 974 GLU A CA 1
ATOM 7426 C C . GLU A 1 974 ? -3.749 -12.672 -40.519 1.00 90.69 974 GLU A C 1
ATOM 7428 O O . GLU A 1 974 ? -4.952 -12.418 -40.462 1.00 90.69 974 GLU A O 1
ATOM 7433 N N . ARG A 1 975 ? -2.816 -11.805 -40.103 1.00 87.06 975 ARG A N 1
ATOM 7434 C CA . ARG A 1 975 ? -3.096 -10.446 -39.606 1.00 87.06 975 ARG A CA 1
ATOM 7435 C C . ARG A 1 975 ? -3.548 -9.467 -40.701 1.00 87.06 975 ARG A C 1
ATOM 7437 O O . ARG A 1 975 ? -3.938 -8.346 -40.392 1.00 87.06 975 ARG A O 1
ATOM 7444 N N . GLY A 1 976 ? -3.535 -9.877 -41.971 1.00 87.88 976 GLY A N 1
ATOM 7445 C CA . GLY A 1 976 ? -3.912 -9.042 -43.116 1.00 87.88 976 GLY A CA 1
ATOM 7446 C C . GLY A 1 976 ? -2.769 -8.193 -43.682 1.00 87.88 976 GLY A C 1
ATOM 7447 O O . GLY A 1 976 ? -2.985 -7.438 -44.632 1.00 87.88 976 GLY A O 1
ATOM 7448 N N . GLU A 1 977 ? -1.549 -8.340 -43.165 1.00 89.56 977 GLU A N 1
ATOM 7449 C CA . GLU A 1 977 ? -0.347 -7.629 -43.614 1.00 89.56 977 GLU A CA 1
ATOM 7450 C C . GLU A 1 977 ? 0.261 -8.327 -44.844 1.00 89.56 977 GLU A C 1
ATOM 7452 O O . GLU A 1 977 ? 1.311 -8.955 -44.794 1.00 89.56 977 GLU A O 1
ATOM 7457 N N . VAL A 1 978 ? -0.432 -8.259 -45.982 1.00 93.25 978 VAL A N 1
ATOM 7458 C CA . VAL A 1 978 ? -0.078 -9.027 -47.196 1.00 93.25 978 VAL A CA 1
ATOM 7459 C C . VAL A 1 978 ? 1.004 -8.376 -48.070 1.00 93.25 978 VAL A C 1
ATOM 7461 O O . VAL A 1 978 ? 1.306 -8.870 -49.159 1.00 93.25 978 VAL A O 1
ATOM 7464 N N . ASP A 1 979 ? 1.532 -7.222 -47.670 1.00 93.94 979 ASP A N 1
ATOM 7465 C CA . ASP A 1 979 ? 2.552 -6.472 -48.409 1.00 93.94 979 ASP A CA 1
ATOM 7466 C C . ASP A 1 979 ? 3.621 -5.802 -47.525 1.00 93.94 979 ASP A C 1
ATOM 7468 O O . ASP A 1 979 ? 4.374 -4.964 -48.028 1.00 93.94 979 ASP A O 1
ATOM 7472 N N . LYS A 1 980 ? 3.711 -6.185 -46.243 1.00 94.25 980 LYS A N 1
ATOM 7473 C CA . LYS A 1 980 ? 4.685 -5.670 -45.266 1.00 94.25 980 LYS A CA 1
ATOM 7474 C C . LYS A 1 980 ? 6.122 -5.875 -45.743 1.00 94.25 980 LYS A C 1
ATOM 7476 O O . LYS A 1 980 ? 6.884 -4.915 -45.846 1.00 94.25 980 LYS A O 1
ATOM 7481 N N . TRP A 1 981 ? 6.492 -7.109 -46.067 1.00 96.12 981 TRP A N 1
ATOM 7482 C CA . TRP A 1 981 ? 7.854 -7.478 -46.450 1.00 96.12 981 TRP A CA 1
ATOM 7483 C C . TRP A 1 981 ? 8.219 -6.930 -47.831 1.00 96.12 981 TRP A C 1
ATOM 7485 O O . TRP A 1 981 ? 9.344 -6.483 -48.038 1.00 96.12 981 TRP A O 1
ATOM 7495 N N . THR A 1 982 ? 7.262 -6.887 -48.765 1.00 96.06 982 THR A N 1
ATOM 7496 C CA . THR A 1 982 ? 7.450 -6.274 -50.091 1.00 96.06 982 THR A CA 1
ATOM 7497 C C . THR A 1 982 ? 7.730 -4.774 -49.980 1.00 96.06 982 THR A C 1
ATOM 7499 O O . THR A 1 982 ? 8.647 -4.278 -50.637 1.00 96.06 982 THR A O 1
ATOM 7502 N N . LYS A 1 983 ? 6.973 -4.043 -49.150 1.00 95.12 983 LYS A N 1
ATOM 7503 C CA . LYS A 1 983 ? 7.211 -2.612 -48.896 1.00 95.12 983 LYS A CA 1
ATOM 7504 C C . LYS A 1 983 ? 8.558 -2.379 -48.212 1.00 95.12 983 LYS A C 1
ATOM 7506 O O . LYS A 1 983 ? 9.299 -1.493 -48.631 1.00 95.12 983 LYS A O 1
ATOM 7511 N N . MET A 1 984 ? 8.908 -3.230 -47.249 1.00 96.44 984 MET A N 1
ATOM 7512 C CA . MET A 1 984 ? 10.193 -3.187 -46.553 1.00 96.44 984 MET A CA 1
ATOM 7513 C C . MET A 1 984 ? 11.378 -3.400 -47.486 1.00 96.44 984 MET A C 1
ATOM 7515 O O . MET A 1 984 ? 12.271 -2.557 -47.553 1.00 96.44 984 MET A O 1
ATOM 7519 N N . ALA A 1 985 ? 11.355 -4.465 -48.284 1.00 95.44 985 ALA A N 1
ATOM 7520 C CA . ALA A 1 985 ? 12.392 -4.726 -49.274 1.00 95.44 985 ALA A CA 1
ATOM 7521 C C . ALA A 1 985 ? 12.524 -3.583 -50.290 1.00 95.44 985 ALA A C 1
ATOM 7523 O O . ALA A 1 985 ? 13.633 -3.233 -50.684 1.00 95.44 985 ALA A O 1
ATOM 7524 N N . ALA A 1 986 ? 11.406 -2.968 -50.691 1.00 92.69 986 ALA A N 1
ATOM 7525 C CA . ALA A 1 986 ? 11.421 -1.832 -51.604 1.00 92.69 986 ALA A CA 1
ATOM 7526 C C . ALA A 1 986 ? 12.028 -0.567 -50.981 1.00 92.69 986 ALA A C 1
ATOM 7528 O O . ALA A 1 986 ? 12.466 0.307 -51.731 1.00 92.69 986 ALA A O 1
ATOM 7529 N N . LYS A 1 987 ? 12.040 -0.434 -49.651 1.00 92.19 987 LYS A N 1
ATOM 7530 C CA . LYS A 1 987 ? 12.595 0.720 -48.938 1.00 92.19 987 LYS A CA 1
ATOM 7531 C C . LYS A 1 987 ? 14.113 0.619 -48.756 1.00 92.19 987 LYS A C 1
ATOM 7533 O O . LYS A 1 987 ? 14.792 1.621 -48.974 1.00 92.19 987 LYS A O 1
ATOM 7538 N N . ILE A 1 988 ? 14.619 -0.568 -48.422 1.00 95.62 988 ILE A N 1
ATOM 7539 C CA . ILE A 1 988 ? 16.023 -0.806 -48.056 1.00 95.62 988 ILE A CA 1
ATOM 7540 C C . ILE A 1 988 ? 16.993 -0.365 -49.163 1.00 95.62 988 ILE A C 1
ATOM 7542 O O . ILE A 1 988 ? 16.840 -0.706 -50.337 1.00 95.62 988 ILE A O 1
ATOM 7546 N N . ILE A 1 989 ? 18.017 0.388 -48.764 1.00 95.50 989 ILE A N 1
ATOM 7547 C CA . ILE A 1 989 ? 19.123 0.856 -49.609 1.00 95.50 989 ILE A CA 1
ATOM 7548 C C . ILE A 1 989 ? 20.216 -0.211 -49.698 1.00 95.50 989 ILE A C 1
ATOM 7550 O O . ILE A 1 989 ? 20.799 -0.408 -50.763 1.00 95.50 989 ILE A O 1
ATOM 7554 N N . GLY A 1 990 ? 20.495 -0.907 -48.595 1.00 95.62 990 GLY A N 1
ATOM 7555 C CA . GLY A 1 990 ? 21.428 -2.025 -48.581 1.00 95.62 990 GLY A CA 1
ATOM 7556 C C . GLY A 1 990 ? 21.721 -2.576 -47.189 1.00 95.62 990 GLY A C 1
ATOM 7557 O O . GLY A 1 990 ? 21.250 -2.054 -46.179 1.00 95.62 990 GLY A O 1
ATOM 7558 N N . VAL A 1 991 ? 22.523 -3.638 -47.165 1.00 96.81 991 VAL A N 1
ATOM 7559 C CA . VAL A 1 991 ? 22.985 -4.329 -45.954 1.00 96.81 991 VAL A CA 1
ATOM 7560 C C . VAL A 1 991 ? 24.510 -4.384 -45.910 1.00 96.81 991 VAL A C 1
ATOM 7562 O O . VAL A 1 991 ? 25.157 -4.513 -46.951 1.00 96.81 991 VAL A O 1
ATOM 7565 N N . SER A 1 992 ? 25.104 -4.309 -44.723 1.00 96.69 992 SER A N 1
ATOM 7566 C CA . SER A 1 992 ? 26.488 -4.730 -44.505 1.00 96.69 992 SER A CA 1
ATOM 7567 C C . SER A 1 992 ? 26.519 -6.029 -43.707 1.00 96.69 992 SER A C 1
ATOM 7569 O O . SER A 1 992 ? 25.842 -6.146 -42.691 1.00 96.69 992 SER A O 1
ATOM 7571 N N . GLU A 1 993 ? 27.280 -7.008 -44.195 1.00 93.44 993 GLU A N 1
ATOM 7572 C CA . GLU A 1 993 ? 27.331 -8.365 -43.642 1.00 93.44 993 GLU A CA 1
ATOM 7573 C C . GLU A 1 993 ? 28.769 -8.746 -43.289 1.00 93.44 993 GLU A C 1
ATOM 7575 O O . GLU A 1 993 ? 29.690 -8.596 -44.102 1.00 93.44 993 GLU A O 1
ATOM 7580 N N . GLU A 1 994 ? 28.955 -9.251 -42.073 1.00 88.25 994 GLU A N 1
ATOM 7581 C CA . GLU A 1 994 ? 30.273 -9.468 -41.473 1.00 88.25 994 GLU A CA 1
ATOM 7582 C C . GLU A 1 994 ? 30.640 -10.938 -41.255 1.00 88.25 994 GLU A C 1
ATOM 7584 O O . GLU A 1 994 ? 31.756 -11.247 -40.828 1.00 88.25 994 GLU A O 1
ATOM 7589 N N . THR A 1 995 ? 29.774 -11.865 -41.663 1.00 84.88 995 THR A N 1
ATOM 7590 C CA . THR A 1 995 ? 30.050 -13.302 -41.586 1.00 84.88 995 THR A CA 1
ATOM 7591 C C . THR A 1 995 ? 30.299 -13.938 -42.940 1.00 84.88 995 THR A C 1
ATOM 7593 O O . THR A 1 995 ? 29.708 -13.583 -43.960 1.00 84.88 995 THR A O 1
ATOM 7596 N N . THR A 1 996 ? 31.144 -14.968 -42.945 1.00 81.88 996 THR A N 1
ATOM 7597 C CA . THR A 1 996 ? 31.382 -15.803 -44.126 1.00 81.88 996 THR A CA 1
ATOM 7598 C C . THR A 1 996 ? 30.076 -16.412 -44.654 1.00 81.88 996 THR A C 1
ATOM 7600 O O . THR A 1 996 ? 29.861 -16.494 -45.861 1.00 81.88 996 THR A O 1
ATOM 7603 N N . THR A 1 997 ? 29.166 -16.816 -43.766 1.00 76.31 997 THR A N 1
ATOM 7604 C CA . THR A 1 997 ? 27.914 -17.505 -44.112 1.00 76.31 997 THR A CA 1
ATOM 7605 C C . THR A 1 997 ? 26.872 -16.567 -44.695 1.00 76.31 997 THR A C 1
ATOM 7607 O O . THR A 1 997 ? 26.333 -16.866 -45.764 1.00 76.31 997 THR A O 1
ATOM 7610 N N . GLY A 1 998 ? 26.642 -15.420 -44.057 1.00 85.88 998 GLY A N 1
ATOM 7611 C CA . GLY A 1 998 ? 25.783 -14.369 -44.580 1.00 85.88 998 GLY A CA 1
ATOM 7612 C C . GLY A 1 998 ? 26.276 -13.917 -45.953 1.00 85.88 998 GLY A C 1
ATOM 7613 O O . GLY A 1 998 ? 25.514 -13.916 -46.919 1.00 85.88 998 GLY A O 1
ATOM 7614 N N . VAL A 1 999 ? 27.585 -13.687 -46.110 1.00 88.25 999 VAL A N 1
ATOM 7615 C CA . VAL A 1 999 ? 28.186 -13.334 -47.407 1.00 88.25 999 VAL A CA 1
ATOM 7616 C C . VAL A 1 999 ? 27.986 -14.430 -48.458 1.00 88.25 999 VAL A C 1
ATOM 7618 O O . VAL A 1 999 ? 27.655 -14.124 -49.607 1.00 88.25 999 VAL A O 1
ATOM 7621 N N . HIS A 1 1000 ? 28.153 -15.710 -48.116 1.00 86.94 1000 HIS A N 1
ATOM 7622 C CA . HIS A 1 1000 ? 27.885 -16.808 -49.051 1.00 86.94 1000 HIS A CA 1
ATOM 7623 C C . HIS A 1 1000 ? 26.413 -16.872 -49.473 1.00 86.94 1000 HIS A C 1
ATOM 7625 O O . HIS A 1 1000 ? 26.134 -17.080 -50.661 1.00 86.94 1000 HIS A O 1
ATOM 7631 N N . ARG A 1 1001 ? 25.474 -16.660 -48.541 1.00 87.31 1001 ARG A N 1
ATOM 7632 C CA . ARG A 1 1001 ? 24.034 -16.575 -48.833 1.00 87.31 1001 ARG A CA 1
ATOM 7633 C C . ARG A 1 1001 ? 23.755 -15.417 -49.796 1.00 87.31 1001 ARG A C 1
ATOM 7635 O O . ARG A 1 1001 ? 23.158 -15.636 -50.850 1.00 87.31 1001 ARG A O 1
ATOM 7642 N N . LEU A 1 1002 ? 24.278 -14.226 -49.504 1.00 91.94 1002 LEU A N 1
ATOM 7643 C CA . LEU A 1 1002 ? 24.121 -13.028 -50.335 1.00 91.94 1002 LEU A CA 1
ATOM 7644 C C . LEU A 1 1002 ? 24.706 -13.211 -51.744 1.00 91.94 1002 LEU A C 1
ATOM 7646 O O . LEU A 1 1002 ? 24.050 -12.888 -52.734 1.00 91.94 1002 LEU A O 1
ATOM 7650 N N . ASN A 1 1003 ? 25.906 -13.787 -51.861 1.00 91.31 1003 ASN A N 1
ATOM 7651 C CA . ASN A 1 1003 ? 26.526 -14.090 -53.154 1.00 91.31 1003 ASN A CA 1
ATOM 7652 C C . ASN A 1 1003 ? 25.710 -15.111 -53.957 1.00 91.31 1003 ASN A C 1
ATOM 7654 O O . ASN A 1 1003 ? 25.536 -14.952 -55.167 1.00 91.31 1003 ASN A O 1
ATOM 7658 N N . SER A 1 1004 ? 25.170 -16.134 -53.289 1.00 91.25 1004 SER A N 1
ATOM 7659 C CA . SER A 1 1004 ? 24.305 -17.136 -53.919 1.00 91.25 1004 SER A CA 1
ATOM 7660 C C . SER A 1 1004 ? 23.017 -16.501 -54.450 1.00 91.25 1004 SER A C 1
ATOM 7662 O O . SER A 1 1004 ? 22.631 -16.752 -55.593 1.00 91.25 1004 SER A O 1
ATOM 7664 N N . MET A 1 1005 ? 22.392 -15.611 -53.671 1.00 91.94 1005 MET A N 1
ATOM 7665 C CA . MET A 1 1005 ? 21.212 -14.849 -54.095 1.00 91.94 1005 MET A CA 1
ATOM 7666 C C . MET A 1 1005 ? 21.526 -13.893 -55.255 1.00 91.94 1005 MET A C 1
ATOM 7668 O O . MET A 1 1005 ? 20.746 -13.793 -56.204 1.00 91.94 1005 MET A O 1
ATOM 7672 N N . ALA A 1 1006 ? 22.676 -13.213 -55.231 1.00 91.62 1006 ALA A N 1
ATOM 7673 C CA . ALA A 1 1006 ? 23.100 -12.323 -56.311 1.00 91.62 1006 ALA A CA 1
ATOM 7674 C C . ALA A 1 1006 ? 23.308 -13.093 -57.627 1.00 91.62 1006 ALA A C 1
ATOM 7676 O O . ALA A 1 1006 ? 22.789 -12.689 -58.678 1.00 91.62 1006 ALA A O 1
ATOM 7677 N N . ALA A 1 1007 ? 23.998 -14.239 -57.559 1.00 91.44 1007 ALA A N 1
ATOM 7678 C CA . ALA A 1 1007 ? 24.210 -15.139 -58.690 1.00 91.44 1007 ALA A CA 1
ATOM 7679 C C . ALA A 1 1007 ? 22.881 -15.671 -59.253 1.00 91.44 1007 ALA A C 1
ATOM 7681 O O . ALA A 1 1007 ? 22.680 -15.654 -60.469 1.00 91.44 1007 ALA A O 1
ATOM 7682 N N . ALA A 1 1008 ? 21.942 -16.049 -58.378 1.00 91.69 1008 ALA A N 1
ATOM 7683 C CA . ALA A 1 1008 ? 20.595 -16.486 -58.752 1.00 91.69 1008 ALA A CA 1
ATOM 7684 C C . ALA A 1 1008 ? 19.680 -15.344 -59.243 1.00 91.69 1008 ALA A C 1
ATOM 7686 O O . ALA A 1 1008 ? 18.638 -15.604 -59.840 1.00 91.69 1008 ALA A O 1
ATOM 7687 N N . GLY A 1 1009 ? 20.056 -14.080 -59.018 1.00 89.94 1009 GLY A N 1
ATOM 7688 C CA . GLY A 1 1009 ? 19.236 -12.913 -59.359 1.00 89.94 1009 GLY A CA 1
ATOM 7689 C C . GLY A 1 1009 ? 18.043 -12.692 -58.435 1.00 89.94 1009 GLY A C 1
ATOM 7690 O O . GLY A 1 1009 ? 17.096 -12.020 -58.830 1.00 89.94 1009 GLY A O 1
ATOM 7691 N N . THR A 1 1010 ? 18.088 -13.252 -57.226 1.00 92.00 1010 THR A N 1
ATOM 7692 C CA . THR A 1 1010 ? 17.029 -13.160 -56.211 1.00 92.00 1010 THR A CA 1
ATOM 7693 C C . THR A 1 1010 ? 17.360 -12.192 -55.076 1.00 92.00 1010 THR A C 1
ATOM 7695 O O . THR A 1 1010 ? 16.525 -11.999 -54.199 1.00 92.00 1010 THR A O 1
ATOM 7698 N N . LEU A 1 1011 ? 18.562 -11.604 -55.069 1.00 94.19 1011 LEU A N 1
ATOM 7699 C CA . LEU A 1 1011 ? 18.962 -10.603 -54.079 1.00 94.19 1011 LEU A CA 1
ATOM 7700 C C . LEU A 1 1011 ? 18.101 -9.338 -54.228 1.00 94.19 1011 LEU A C 1
ATOM 7702 O O . LEU A 1 1011 ? 18.066 -8.745 -55.308 1.00 94.19 1011 LEU A O 1
ATOM 7706 N N . LEU A 1 1012 ? 17.421 -8.936 -53.152 1.00 94.00 1012 LEU A N 1
ATOM 7707 C CA . LEU A 1 1012 ? 16.449 -7.836 -53.170 1.00 94.00 1012 LEU A CA 1
ATOM 7708 C C . LEU A 1 1012 ? 17.097 -6.446 -53.097 1.00 94.00 1012 LEU A C 1
ATOM 7710 O O . LEU A 1 1012 ? 16.578 -5.509 -53.697 1.00 94.00 1012 LEU A O 1
ATOM 7714 N N . PHE A 1 1013 ? 18.228 -6.312 -52.401 1.00 94.50 1013 PHE A N 1
ATOM 7715 C CA . PHE A 1 1013 ? 18.927 -5.038 -52.194 1.00 94.50 1013 PHE A CA 1
ATOM 7716 C C . PHE A 1 1013 ? 20.458 -5.223 -52.138 1.00 94.50 1013 PHE A C 1
ATOM 7718 O O . PHE A 1 1013 ? 20.928 -6.325 -51.849 1.00 94.50 1013 PHE A O 1
ATOM 7725 N N . PRO A 1 1014 ? 21.258 -4.188 -52.480 1.00 95.12 1014 PRO A N 1
ATOM 7726 C CA . PRO A 1 1014 ? 22.722 -4.252 -52.476 1.00 95.12 1014 PRO A CA 1
ATOM 7727 C C . PRO A 1 1014 ? 23.321 -4.667 -51.129 1.00 95.12 1014 PRO A C 1
ATOM 7729 O O . PRO A 1 1014 ? 22.774 -4.349 -50.074 1.00 95.12 1014 PRO A O 1
ATOM 7732 N N . ALA A 1 1015 ? 24.490 -5.311 -51.170 1.00 94.88 1015 ALA A N 1
ATOM 7733 C CA . ALA A 1 1015 ? 25.219 -5.695 -49.967 1.00 94.88 1015 ALA A CA 1
ATOM 7734 C C . ALA A 1 1015 ? 26.697 -5.281 -50.003 1.00 94.88 1015 ALA A C 1
ATOM 7736 O O . ALA A 1 1015 ? 27.361 -5.380 -51.044 1.00 94.88 1015 ALA A O 1
ATOM 7737 N N . ILE A 1 1016 ? 27.226 -4.871 -48.848 1.00 95.06 1016 ILE A N 1
ATOM 7738 C CA . ILE A 1 1016 ? 28.661 -4.712 -48.606 1.00 95.06 1016 ILE A CA 1
ATOM 7739 C C . ILE A 1 1016 ? 29.156 -5.893 -47.773 1.00 95.06 1016 ILE A C 1
ATOM 7741 O O . ILE A 1 1016 ? 28.733 -6.105 -46.641 1.00 95.06 1016 ILE A O 1
ATOM 7745 N N . ASN A 1 1017 ? 30.084 -6.648 -48.347 1.00 93.00 1017 ASN A N 1
ATOM 7746 C CA . ASN A 1 1017 ? 30.809 -7.720 -47.688 1.00 93.00 1017 ASN A CA 1
ATOM 7747 C C . ASN A 1 1017 ? 31.907 -7.110 -46.806 1.00 93.00 1017 ASN A C 1
ATOM 7749 O O . ASN A 1 1017 ? 32.955 -6.692 -47.307 1.00 93.00 1017 ASN A O 1
ATOM 7753 N N . VAL A 1 1018 ? 31.625 -7.033 -45.505 1.00 92.38 1018 VAL A N 1
ATOM 7754 C CA . VAL A 1 1018 ? 32.561 -6.588 -44.466 1.00 92.38 1018 VAL A CA 1
ATOM 7755 C C . VAL A 1 1018 ? 33.430 -7.748 -43.977 1.00 92.38 1018 VAL A C 1
ATOM 7757 O O . VAL A 1 1018 ? 34.585 -7.529 -43.614 1.00 92.38 1018 VAL A O 1
ATOM 7760 N N . ASN A 1 1019 ? 32.923 -8.986 -44.031 1.00 88.38 1019 ASN A N 1
ATOM 7761 C CA . ASN A 1 1019 ? 33.663 -10.185 -43.623 1.00 88.38 1019 ASN A CA 1
ATOM 7762 C C . ASN A 1 1019 ? 35.036 -10.301 -44.303 1.00 88.38 1019 ASN A C 1
ATOM 7764 O O . ASN A 1 1019 ? 36.029 -10.656 -43.667 1.00 88.38 1019 ASN A O 1
ATOM 7768 N N . ASP A 1 1020 ? 35.091 -9.988 -45.596 1.00 87.31 1020 ASP A N 1
ATOM 7769 C CA . ASP A 1 1020 ? 36.295 -10.148 -46.410 1.00 87.31 1020 ASP A CA 1
ATOM 7770 C C . ASP A 1 1020 ? 37.174 -8.881 -46.438 1.00 87.31 1020 ASP A C 1
ATOM 7772 O O . ASP A 1 1020 ? 38.184 -8.840 -47.150 1.00 87.31 1020 ASP A O 1
ATOM 7776 N N . CYS A 1 1021 ? 36.842 -7.849 -45.649 1.00 88.69 1021 CYS A N 1
ATOM 7777 C CA . CYS A 1 1021 ? 37.758 -6.739 -45.381 1.00 88.69 1021 CYS A CA 1
ATOM 7778 C C . CYS A 1 1021 ? 39.017 -7.266 -44.689 1.00 88.69 1021 CYS A C 1
ATOM 7780 O O . CYS A 1 1021 ? 38.946 -8.107 -43.792 1.00 88.69 1021 CYS A O 1
ATOM 7782 N N . VAL A 1 1022 ? 40.192 -6.747 -45.048 1.00 86.00 1022 VAL A N 1
ATOM 7783 C CA . VAL A 1 1022 ? 41.454 -7.272 -44.508 1.00 86.00 1022 VAL A CA 1
ATOM 7784 C C . VAL A 1 1022 ? 41.603 -6.948 -43.034 1.00 86.00 1022 VAL A C 1
ATOM 7786 O O . VAL A 1 1022 ? 42.099 -7.780 -42.276 1.00 86.00 1022 VAL A O 1
ATOM 7789 N N . THR A 1 1023 ? 41.161 -5.768 -42.603 1.00 87.38 1023 THR A N 1
ATOM 7790 C CA . THR A 1 1023 ? 41.179 -5.429 -41.177 1.00 87.38 1023 THR A CA 1
ATOM 7791 C C . THR A 1 1023 ? 40.253 -6.328 -40.359 1.00 87.38 1023 THR A C 1
ATOM 7793 O O . THR A 1 1023 ? 40.607 -6.668 -39.238 1.00 87.38 1023 THR A O 1
ATOM 7796 N N . LYS A 1 1024 ? 39.141 -6.811 -40.924 1.00 86.44 1024 LYS A N 1
ATOM 7797 C CA . LYS A 1 1024 ? 38.282 -7.819 -40.287 1.00 86.44 1024 LYS A CA 1
ATOM 7798 C C . LYS A 1 1024 ? 38.952 -9.195 -40.313 1.00 86.44 1024 LYS A C 1
ATOM 7800 O O . LYS A 1 1024 ? 39.237 -9.770 -39.268 1.00 86.44 1024 LYS A O 1
ATOM 7805 N N . SER A 1 1025 ? 39.297 -9.722 -41.487 1.00 80.06 1025 SER A N 1
ATOM 7806 C CA . SER A 1 1025 ? 39.780 -11.104 -41.604 1.00 80.06 1025 SER A CA 1
ATOM 7807 C C . SER A 1 1025 ? 41.141 -11.342 -40.933 1.00 80.06 1025 SER A C 1
ATOM 7809 O O . SER A 1 1025 ? 41.344 -12.374 -40.296 1.00 80.06 1025 SER A O 1
ATOM 7811 N N . LYS A 1 1026 ? 42.071 -10.379 -41.003 1.00 82.44 1026 LYS A N 1
ATOM 7812 C CA . LYS A 1 1026 ? 43.427 -10.520 -40.442 1.00 82.44 1026 LYS A CA 1
ATOM 7813 C C . LYS A 1 1026 ? 43.571 -10.071 -38.998 1.00 82.44 1026 LYS A C 1
ATOM 7815 O O . LYS A 1 1026 ? 44.550 -10.471 -38.366 1.00 82.44 1026 LYS A O 1
ATOM 7820 N N . PHE A 1 1027 ? 42.637 -9.278 -38.473 1.00 83.62 1027 PHE A N 1
ATOM 7821 C CA . PHE A 1 1027 ? 42.669 -8.873 -37.068 1.00 83.62 1027 PHE A CA 1
ATOM 7822 C C . PHE A 1 1027 ? 41.571 -9.547 -36.265 1.00 83.62 1027 PHE A C 1
ATOM 7824 O O . PHE A 1 1027 ? 41.900 -10.249 -35.317 1.00 83.62 1027 PHE A O 1
ATOM 7831 N N . ASP A 1 1028 ? 40.309 -9.406 -36.656 1.00 84.31 1028 ASP A N 1
ATOM 7832 C CA . ASP A 1 1028 ? 39.186 -9.961 -35.902 1.00 84.31 1028 ASP A CA 1
ATOM 7833 C C . ASP A 1 1028 ? 39.233 -11.485 -35.810 1.00 84.31 1028 ASP A C 1
ATOM 7835 O O . ASP A 1 1028 ? 39.464 -12.039 -34.731 1.00 84.31 1028 ASP A O 1
ATOM 7839 N N . ASN A 1 1029 ? 39.177 -12.168 -36.957 1.00 82.56 1029 ASN A N 1
ATOM 7840 C CA . ASN A 1 1029 ? 39.161 -13.632 -36.980 1.00 82.56 1029 ASN A CA 1
ATOM 7841 C C . ASN A 1 1029 ? 40.413 -14.239 -36.307 1.00 82.56 1029 ASN A C 1
ATOM 7843 O O . ASN A 1 1029 ? 40.323 -15.289 -35.682 1.00 82.56 1029 ASN A O 1
ATOM 7847 N N . VAL A 1 1030 ? 41.581 -13.586 -36.395 1.00 86.25 1030 VAL A N 1
ATOM 7848 C CA . VAL A 1 1030 ? 42.840 -14.105 -35.822 1.00 86.25 1030 VAL A CA 1
ATOM 7849 C C . VAL A 1 1030 ? 43.005 -13.740 -34.344 1.00 86.25 1030 VAL A C 1
ATOM 7851 O O . VAL A 1 1030 ? 43.279 -14.601 -33.507 1.00 86.25 1030 VAL A O 1
ATOM 7854 N N . TYR A 1 1031 ? 42.920 -12.455 -34.003 1.00 87.62 1031 TYR A N 1
ATOM 7855 C CA . TYR A 1 1031 ? 43.276 -11.940 -32.679 1.00 87.62 1031 TYR A CA 1
ATOM 7856 C C . TYR A 1 1031 ? 42.093 -11.925 -31.709 1.00 87.62 1031 TYR A C 1
ATOM 7858 O O . TYR A 1 1031 ? 42.329 -11.986 -30.498 1.00 87.62 1031 TYR A O 1
ATOM 7866 N N . GLY A 1 1032 ? 40.854 -11.913 -32.210 1.00 86.31 1032 GLY A N 1
ATOM 7867 C CA . GLY A 1 1032 ? 39.645 -12.037 -31.397 1.00 86.31 1032 GLY A CA 1
ATOM 7868 C C . GLY A 1 1032 ? 39.602 -13.379 -30.671 1.00 86.31 1032 GLY A C 1
ATOM 7869 O O . GLY A 1 1032 ? 39.522 -13.439 -29.440 1.00 86.31 1032 GLY A O 1
ATOM 7870 N N . CYS A 1 1033 ? 39.796 -14.466 -31.419 1.00 85.19 1033 CYS A N 1
ATOM 7871 C CA . CYS A 1 1033 ? 39.843 -15.833 -30.892 1.00 85.19 1033 CYS A CA 1
ATOM 7872 C C . CYS A 1 1033 ? 41.134 -16.149 -30.115 1.00 85.19 1033 CYS A C 1
ATOM 7874 O O . CYS A 1 1033 ? 41.136 -17.010 -29.234 1.00 85.19 1033 CYS A O 1
ATOM 7876 N N . ARG A 1 1034 ? 42.236 -15.430 -30.385 1.00 89.06 1034 ARG A N 1
ATOM 7877 C CA . ARG A 1 1034 ? 43.527 -15.631 -29.701 1.00 89.06 1034 ARG A CA 1
ATOM 7878 C C . ARG A 1 1034 ? 43.462 -15.361 -28.193 1.00 89.06 1034 ARG A C 1
ATOM 7880 O O . ARG A 1 1034 ? 44.163 -16.023 -27.440 1.00 89.06 1034 ARG A O 1
ATOM 7887 N N . HIS A 1 1035 ? 42.645 -14.410 -27.745 1.00 84.44 1035 HIS A N 1
ATOM 7888 C CA . HIS A 1 1035 ? 42.477 -14.136 -26.310 1.00 84.44 1035 HIS A CA 1
ATOM 7889 C C . HIS A 1 1035 ? 41.244 -14.822 -25.725 1.00 84.44 1035 HIS A C 1
ATOM 7891 O O . HIS A 1 1035 ? 41.309 -15.383 -24.635 1.00 84.44 1035 HIS A O 1
ATOM 7897 N N . SER A 1 1036 ? 40.134 -14.805 -26.458 1.00 89.75 1036 SER A N 1
ATOM 7898 C CA . SER A 1 1036 ? 38.848 -15.271 -25.937 1.00 89.75 1036 SER A CA 1
ATOM 7899 C C . SER A 1 1036 ? 38.759 -16.793 -25.784 1.00 89.75 1036 SER A C 1
ATOM 7901 O O . SER A 1 1036 ? 38.067 -17.267 -24.887 1.00 89.75 1036 SER A O 1
ATOM 7903 N N . LEU A 1 1037 ? 39.500 -17.573 -26.584 1.00 92.88 1037 LEU A N 1
ATOM 7904 C CA . LEU A 1 1037 ? 39.546 -19.029 -26.432 1.00 92.88 1037 LEU A CA 1
ATOM 7905 C C . LEU A 1 1037 ? 40.133 -19.471 -25.076 1.00 92.88 1037 LEU A C 1
ATOM 7907 O O . LEU A 1 1037 ? 39.443 -20.185 -24.346 1.00 92.88 1037 LEU A O 1
ATOM 7911 N N . PRO A 1 1038 ? 41.386 -19.112 -24.714 1.00 93.50 1038 PRO A N 1
ATOM 7912 C CA . PRO A 1 1038 ? 41.928 -19.507 -23.420 1.00 93.50 1038 PRO A CA 1
ATOM 7913 C C . PRO A 1 1038 ? 41.121 -18.912 -22.259 1.00 93.50 1038 PRO A C 1
ATOM 7915 O O . PRO A 1 1038 ? 40.901 -19.624 -21.283 1.00 93.50 1038 PRO A O 1
ATOM 7918 N N . ASP A 1 1039 ? 40.631 -17.669 -22.367 1.00 91.38 1039 ASP A N 1
ATOM 7919 C CA . ASP A 1 1039 ? 39.765 -17.060 -21.344 1.00 91.38 1039 ASP A CA 1
ATOM 7920 C C . ASP A 1 1039 ? 38.488 -17.882 -21.113 1.00 91.38 1039 ASP A C 1
ATOM 7922 O O . ASP A 1 1039 ? 38.208 -18.285 -19.984 1.00 91.38 1039 ASP A O 1
ATOM 7926 N N . GLY A 1 1040 ? 37.770 -18.231 -22.185 1.00 91.81 1040 GLY A N 1
ATOM 7927 C CA . GLY A 1 1040 ? 36.544 -19.023 -22.102 1.00 91.81 1040 GLY A CA 1
ATOM 7928 C C . GLY A 1 1040 ? 36.773 -20.395 -21.473 1.00 91.81 1040 GLY A C 1
ATOM 7929 O O . GLY A 1 1040 ? 36.004 -20.815 -20.610 1.00 91.81 1040 GLY A O 1
ATOM 7930 N N . ILE A 1 1041 ? 37.866 -21.078 -21.828 1.00 94.12 1041 ILE A N 1
ATOM 7931 C CA . ILE A 1 1041 ? 38.216 -22.371 -21.224 1.00 94.12 1041 ILE A CA 1
ATOM 7932 C C . ILE A 1 1041 ? 38.546 -22.216 -19.736 1.00 94.12 1041 ILE A C 1
ATOM 7934 O O . ILE A 1 1041 ? 38.041 -22.993 -18.923 1.00 94.12 1041 ILE A O 1
ATOM 7938 N N . MET A 1 1042 ? 39.362 -21.227 -19.360 1.00 92.94 1042 MET A N 1
ATOM 7939 C CA . MET A 1 1042 ? 39.755 -21.006 -17.964 1.00 92.94 1042 MET A CA 1
ATOM 7940 C C . MET A 1 1042 ? 38.548 -20.633 -17.098 1.00 92.94 1042 MET A C 1
ATOM 7942 O O . MET A 1 1042 ? 38.325 -21.259 -16.065 1.00 92.94 1042 MET A O 1
ATOM 7946 N N . ARG A 1 1043 ? 37.702 -19.697 -17.545 1.00 90.56 1043 ARG A N 1
ATOM 7947 C CA . ARG A 1 1043 ? 36.473 -19.309 -16.832 1.00 90.56 1043 ARG A CA 1
ATOM 7948 C C . ARG A 1 1043 ? 35.482 -20.465 -16.733 1.00 90.56 1043 ARG A C 1
ATOM 7950 O O . ARG A 1 1043 ? 34.845 -20.641 -15.692 1.00 90.56 1043 ARG A O 1
ATOM 7957 N N . ALA A 1 1044 ? 35.358 -21.284 -17.777 1.00 91.56 1044 ALA A N 1
ATOM 7958 C CA . ALA A 1 1044 ? 34.455 -22.430 -17.782 1.00 91.56 1044 ALA A CA 1
ATOM 7959 C C . ALA A 1 1044 ? 34.939 -23.587 -16.900 1.00 91.56 1044 ALA A C 1
ATOM 7961 O O . ALA A 1 1044 ? 34.130 -24.212 -16.221 1.00 91.56 1044 ALA A O 1
ATOM 7962 N N . THR A 1 1045 ? 36.234 -23.884 -16.874 1.00 91.56 1045 THR A N 1
ATOM 7963 C CA . THR A 1 1045 ? 36.708 -25.179 -16.351 1.00 91.56 1045 THR A CA 1
ATOM 7964 C C . THR A 1 1045 ? 37.730 -25.085 -15.227 1.00 91.56 1045 THR A C 1
ATOM 7966 O O . THR A 1 1045 ? 38.022 -26.112 -14.622 1.00 91.56 1045 THR A O 1
ATOM 7969 N N . ASP A 1 1046 ? 38.274 -23.896 -14.946 1.00 89.19 1046 ASP A N 1
ATOM 7970 C CA . ASP A 1 1046 ? 39.403 -23.691 -14.022 1.00 89.19 1046 ASP A CA 1
ATOM 7971 C C . ASP A 1 1046 ? 40.638 -24.559 -14.370 1.00 89.19 1046 ASP A C 1
ATOM 7973 O O . ASP A 1 1046 ? 41.507 -24.837 -13.543 1.00 89.19 1046 ASP A O 1
ATOM 7977 N N . VAL A 1 1047 ? 40.728 -25.040 -15.621 1.00 91.75 1047 VAL A N 1
ATOM 7978 C CA . VAL A 1 1047 ? 41.805 -25.936 -16.049 1.00 91.75 1047 VAL A CA 1
ATOM 7979 C C . VAL A 1 1047 ? 43.090 -25.156 -16.319 1.00 91.75 1047 VAL A C 1
ATOM 7981 O O . VAL A 1 1047 ? 43.118 -24.172 -17.060 1.00 91.75 1047 VAL A O 1
ATOM 7984 N N . MET A 1 1048 ? 44.208 -25.656 -15.793 1.00 93.19 1048 MET A N 1
ATOM 7985 C CA . MET A 1 1048 ? 45.529 -25.196 -16.213 1.00 93.19 1048 MET A CA 1
ATOM 7986 C C . MET A 1 1048 ? 45.828 -25.713 -17.629 1.00 93.19 1048 MET A C 1
ATOM 7988 O O . MET A 1 1048 ? 45.997 -26.919 -17.824 1.00 93.19 1048 MET A O 1
ATOM 7992 N N . ILE A 1 1049 ? 45.918 -24.801 -18.605 1.00 96.31 1049 ILE A N 1
ATOM 7993 C CA . ILE A 1 1049 ? 46.222 -25.114 -20.017 1.00 96.31 1049 ILE A CA 1
ATOM 7994 C C . ILE A 1 1049 ? 47.689 -25.551 -20.198 1.00 96.31 1049 ILE A C 1
ATOM 7996 O O . ILE A 1 1049 ? 47.992 -26.412 -21.027 1.00 96.31 1049 ILE A O 1
ATOM 8000 N N . GLY A 1 1050 ? 48.608 -24.997 -19.403 1.00 95.88 1050 GLY A N 1
ATOM 8001 C CA . GLY A 1 1050 ? 50.032 -25.328 -19.469 1.00 95.88 1050 GLY A CA 1
ATOM 8002 C C . GLY A 1 1050 ? 50.295 -26.827 -19.300 1.00 95.88 1050 GLY A C 1
ATOM 8003 O O . GLY A 1 1050 ? 49.868 -27.442 -18.326 1.00 95.88 1050 GLY A O 1
ATOM 8004 N N . GLY A 1 1051 ? 50.998 -27.429 -20.263 1.00 93.19 1051 GLY A N 1
ATOM 8005 C CA . GLY A 1 1051 ? 51.314 -28.861 -20.274 1.00 93.19 1051 GLY A CA 1
ATOM 8006 C C . GLY A 1 1051 ? 50.211 -29.781 -20.816 1.00 93.19 1051 GLY A C 1
ATOM 8007 O O . GLY A 1 1051 ? 50.469 -30.978 -20.968 1.00 93.19 1051 GLY A O 1
ATOM 8008 N N . LYS A 1 1052 ? 49.023 -29.257 -21.147 1.00 97.19 1052 LYS A N 1
ATOM 8009 C CA . LYS A 1 1052 ? 47.935 -30.015 -21.788 1.00 97.19 1052 LYS A CA 1
ATOM 8010 C C . LYS A 1 1052 ? 48.195 -30.229 -23.273 1.00 97.19 1052 LYS A C 1
ATOM 8012 O O . LYS A 1 1052 ? 48.927 -29.467 -23.903 1.00 97.19 1052 LYS A O 1
ATOM 8017 N N . THR A 1 1053 ? 47.582 -31.262 -23.839 1.00 98.38 1053 THR A N 1
ATOM 8018 C CA . THR A 1 1053 ? 47.559 -31.491 -25.287 1.00 98.38 1053 THR A CA 1
ATOM 8019 C C . THR A 1 1053 ? 46.240 -30.979 -25.851 1.00 98.38 1053 THR A C 1
ATOM 8021 O O . THR A 1 1053 ? 45.176 -31.425 -25.427 1.00 98.38 1053 THR A O 1
ATOM 8024 N N . VAL A 1 1054 ? 46.306 -30.038 -26.788 1.00 98.38 1054 VAL A N 1
ATOM 8025 C CA . VAL A 1 1054 ? 45.136 -29.359 -27.359 1.00 98.38 1054 VAL A CA 1
ATOM 8026 C C . VAL A 1 1054 ? 45.061 -29.671 -28.843 1.00 98.38 1054 VAL A C 1
ATOM 8028 O O . VAL A 1 1054 ? 46.027 -29.441 -29.566 1.00 98.38 1054 VAL A O 1
ATOM 8031 N N . PHE A 1 1055 ? 43.920 -30.173 -29.296 1.00 98.50 1055 PHE A N 1
ATOM 8032 C CA . PHE A 1 1055 ? 43.623 -30.351 -30.708 1.00 98.50 1055 PHE A CA 1
ATOM 8033 C C . PHE A 1 1055 ? 42.779 -29.183 -31.217 1.00 98.50 1055 PHE A C 1
ATOM 8035 O O . PHE A 1 1055 ? 41.743 -28.871 -30.631 1.00 98.50 1055 PHE A O 1
ATOM 8042 N N . VAL A 1 1056 ? 43.222 -28.557 -32.304 1.00 98.00 1056 VAL A N 1
ATOM 8043 C CA . VAL A 1 1056 ? 42.490 -27.511 -33.022 1.00 98.00 1056 VAL A CA 1
ATOM 8044 C C . VAL A 1 1056 ? 42.129 -28.044 -34.409 1.00 98.00 1056 VAL A C 1
ATOM 8046 O O . VAL A 1 1056 ? 43.014 -28.322 -35.219 1.00 98.00 1056 VAL A O 1
ATOM 8049 N N . ALA A 1 1057 ? 40.835 -28.209 -34.679 1.00 96.50 1057 ALA A N 1
ATOM 8050 C CA . ALA A 1 1057 ? 40.334 -28.561 -36.002 1.00 96.50 1057 ALA A CA 1
ATOM 8051 C C . ALA A 1 1057 ? 40.180 -27.286 -36.843 1.00 96.50 1057 ALA A C 1
ATOM 8053 O O . ALA A 1 1057 ? 39.404 -26.400 -36.490 1.00 96.50 1057 ALA A O 1
ATOM 8054 N N . GLY A 1 1058 ? 40.910 -27.207 -37.951 1.00 94.62 1058 GLY A N 1
ATOM 8055 C CA . GLY A 1 1058 ? 41.022 -26.039 -38.818 1.00 94.62 1058 GLY A CA 1
ATOM 8056 C C . GLY A 1 1058 ? 42.240 -25.173 -38.488 1.00 94.62 1058 GLY A C 1
ATOM 8057 O O . GLY A 1 1058 ? 42.549 -24.896 -37.330 1.00 94.62 1058 GLY A O 1
ATOM 8058 N N . TYR A 1 1059 ? 42.926 -24.709 -39.529 1.00 94.56 1059 TYR A N 1
ATOM 8059 C CA . TYR A 1 1059 ? 44.079 -23.806 -39.490 1.00 94.56 1059 TYR A CA 1
ATOM 8060 C C . TYR A 1 1059 ? 43.905 -22.598 -40.426 1.00 94.56 1059 TYR A C 1
ATOM 8062 O O . TYR A 1 1059 ? 44.869 -22.040 -40.958 1.00 94.56 1059 TYR A O 1
ATOM 8070 N N . GLY A 1 1060 ? 42.654 -22.158 -40.599 1.00 89.81 1060 GLY A N 1
ATOM 8071 C CA . GLY A 1 1060 ? 42.317 -20.837 -41.137 1.00 89.81 1060 GLY A CA 1
ATOM 8072 C C . GLY A 1 1060 ? 42.684 -19.703 -40.169 1.00 89.81 1060 GLY A C 1
ATOM 8073 O O . GLY A 1 1060 ? 43.354 -19.923 -39.163 1.00 89.81 1060 GLY A O 1
ATOM 8074 N N . ASP A 1 1061 ? 42.242 -18.473 -40.442 1.00 88.69 1061 ASP A N 1
ATOM 8075 C CA . ASP A 1 1061 ? 42.595 -17.305 -39.615 1.00 88.69 1061 ASP A CA 1
ATOM 8076 C C . ASP A 1 1061 ? 42.176 -17.484 -38.128 1.00 88.69 1061 ASP A C 1
ATOM 8078 O O . ASP A 1 1061 ? 42.988 -17.224 -37.236 1.00 88.69 1061 ASP A O 1
ATOM 8082 N N . VAL A 1 1062 ? 40.995 -18.064 -37.856 1.00 89.38 1062 VAL A N 1
ATOM 8083 C CA . VAL A 1 1062 ? 40.549 -18.447 -36.495 1.00 89.38 1062 VAL A CA 1
ATOM 8084 C C . VAL A 1 1062 ? 41.442 -19.529 -35.889 1.00 89.38 1062 VAL A C 1
ATOM 8086 O O . VAL A 1 1062 ? 42.020 -19.331 -34.819 1.00 89.38 1062 VAL A O 1
ATOM 8089 N N . GLY A 1 1063 ? 41.624 -20.649 -36.597 1.00 93.69 1063 GLY A N 1
ATOM 8090 C CA . GLY A 1 1063 ? 42.451 -21.771 -36.146 1.00 93.69 1063 GLY A CA 1
ATOM 8091 C C . GLY A 1 1063 ? 43.898 -21.375 -35.829 1.00 93.69 1063 GLY A C 1
ATOM 8092 O O . GLY A 1 1063 ? 44.444 -21.784 -34.804 1.00 93.69 1063 GLY A O 1
ATOM 8093 N N . LYS A 1 1064 ? 44.495 -20.490 -36.638 1.00 93.62 1064 LYS A N 1
ATOM 8094 C CA . LYS A 1 1064 ? 45.809 -19.869 -36.387 1.00 93.62 1064 LYS A CA 1
ATOM 8095 C C . LYS A 1 1064 ? 45.816 -19.058 -35.096 1.00 93.62 1064 LYS A C 1
ATOM 8097 O O . LYS A 1 1064 ? 46.759 -19.147 -34.308 1.00 93.62 1064 LYS A O 1
ATOM 8102 N N . GLY A 1 1065 ? 44.770 -18.264 -34.861 1.00 92.75 1065 GLY A N 1
ATOM 8103 C CA . GLY A 1 1065 ? 44.563 -17.537 -33.609 1.00 92.75 1065 GLY A CA 1
ATOM 8104 C C . GLY A 1 1065 ? 44.572 -18.471 -32.399 1.00 92.75 1065 GLY A C 1
ATOM 8105 O O . GLY A 1 1065 ? 45.377 -18.286 -31.481 1.00 92.75 1065 GLY A O 1
ATOM 8106 N N . CYS A 1 1066 ? 43.734 -19.508 -32.452 1.00 95.06 1066 CYS A N 1
ATOM 8107 C CA . CYS A 1 1066 ? 43.563 -20.519 -31.411 1.00 95.06 1066 CYS A CA 1
ATOM 8108 C C . CYS A 1 1066 ? 44.849 -21.303 -31.127 1.00 95.06 1066 CYS A C 1
ATOM 8110 O O . CYS A 1 1066 ? 45.268 -21.422 -29.975 1.00 95.06 1066 CYS A O 1
ATOM 8112 N N . ALA A 1 1067 ? 45.505 -21.813 -32.167 1.00 95.75 1067 ALA A N 1
ATOM 8113 C CA . ALA A 1 1067 ? 46.708 -22.621 -32.031 1.00 95.75 1067 ALA A CA 1
ATOM 8114 C C . ALA A 1 1067 ? 47.876 -21.826 -31.435 1.00 95.75 1067 ALA A C 1
ATOM 8116 O O . ALA A 1 1067 ? 48.567 -22.313 -30.537 1.00 95.75 1067 ALA A O 1
ATOM 8117 N N . VAL A 1 1068 ? 48.071 -20.580 -31.883 1.00 94.62 1068 VAL A N 1
ATOM 8118 C CA . VAL A 1 1068 ? 49.102 -19.693 -31.328 1.00 94.62 1068 VAL A CA 1
ATOM 8119 C C . VAL A 1 1068 ? 48.812 -19.365 -29.863 1.00 94.62 1068 VAL A C 1
ATOM 8121 O O . VAL A 1 1068 ? 49.734 -19.410 -29.050 1.00 94.62 1068 VAL A O 1
ATOM 8124 N N . ALA A 1 1069 ? 47.554 -19.086 -29.509 1.00 94.50 1069 ALA A N 1
ATOM 8125 C CA . ALA A 1 1069 ? 47.152 -18.818 -28.127 1.00 94.50 1069 ALA A CA 1
ATOM 8126 C C . ALA A 1 1069 ? 47.454 -19.998 -27.202 1.00 94.50 1069 ALA A C 1
ATOM 8128 O O . ALA A 1 1069 ? 48.133 -19.849 -26.190 1.00 94.50 1069 ALA A O 1
ATOM 8129 N N . MET A 1 1070 ? 47.010 -21.192 -27.597 1.00 96.50 1070 MET A N 1
ATOM 8130 C CA . MET A 1 1070 ? 47.192 -22.414 -26.819 1.00 96.50 1070 MET A CA 1
ATOM 8131 C C . MET A 1 1070 ? 48.670 -22.759 -26.647 1.00 96.50 1070 MET A C 1
ATOM 8133 O O . MET A 1 1070 ? 49.111 -23.077 -25.541 1.00 96.50 1070 MET A O 1
ATOM 8137 N N . LYS A 1 1071 ? 49.468 -22.613 -27.713 1.00 95.38 1071 LYS A N 1
ATOM 8138 C CA . LYS A 1 1071 ? 50.927 -22.762 -27.645 1.00 95.38 1071 LYS A CA 1
ATOM 8139 C C . LYS A 1 1071 ? 51.547 -21.726 -26.700 1.00 95.38 1071 LYS A C 1
ATOM 8141 O O . LYS A 1 1071 ? 52.422 -22.077 -25.912 1.00 95.38 1071 LYS A O 1
ATOM 8146 N N . GLY A 1 1072 ? 51.070 -20.480 -26.735 1.00 94.31 1072 GLY A N 1
ATOM 8147 C CA . GLY A 1 1072 ? 51.476 -19.400 -25.829 1.00 94.31 1072 GLY A CA 1
ATOM 8148 C C . GLY A 1 1072 ? 51.160 -19.680 -24.356 1.00 94.31 1072 GLY A C 1
ATOM 8149 O O . GLY A 1 1072 ? 51.956 -19.335 -23.488 1.00 94.31 1072 GLY A O 1
ATOM 8150 N N . CYS A 1 1073 ? 50.065 -20.389 -24.071 1.00 95.69 1073 CYS A N 1
ATOM 8151 C CA . CYS A 1 1073 ? 49.722 -20.888 -22.735 1.00 95.69 1073 CYS A CA 1
ATOM 8152 C C . CYS A 1 1073 ? 50.549 -22.116 -22.298 1.00 95.69 1073 CYS A C 1
ATOM 8154 O O . CYS A 1 1073 ? 50.321 -22.652 -21.214 1.00 95.69 1073 CYS A O 1
ATOM 8156 N N . GLY A 1 1074 ? 51.495 -22.587 -23.119 1.00 95.81 1074 GLY A N 1
ATOM 8157 C CA . GLY A 1 1074 ? 52.345 -23.741 -22.824 1.00 95.81 1074 GLY A CA 1
ATOM 8158 C C . GLY A 1 1074 ? 51.716 -25.101 -23.149 1.00 95.81 1074 GLY A C 1
ATOM 8159 O O . GLY A 1 1074 ? 52.180 -26.118 -22.627 1.00 95.81 1074 GLY A O 1
ATOM 8160 N N . ALA A 1 1075 ? 50.666 -25.149 -23.976 1.00 97.25 1075 ALA A N 1
ATOM 8161 C CA . ALA A 1 1075 ? 50.077 -26.404 -24.440 1.00 97.25 1075 ALA A CA 1
ATOM 8162 C C . ALA A 1 1075 ? 50.872 -27.042 -25.594 1.00 97.25 1075 ALA A C 1
ATOM 8164 O O . ALA A 1 1075 ? 51.524 -26.367 -26.395 1.00 97.25 1075 ALA A O 1
ATOM 8165 N N . LYS A 1 1076 ? 50.756 -28.366 -25.727 1.00 97.69 1076 LYS A N 1
ATOM 8166 C CA . LYS A 1 1076 ? 51.164 -29.118 -26.920 1.00 97.69 1076 LYS A CA 1
ATOM 8167 C C . LYS A 1 1076 ? 50.021 -29.076 -27.928 1.00 97.69 1076 LYS A C 1
ATOM 8169 O O . LYS A 1 1076 ? 49.001 -29.727 -27.722 1.00 97.69 1076 LYS A O 1
ATOM 8174 N N . VAL A 1 1077 ? 50.183 -28.301 -28.995 1.00 98.06 1077 VAL A N 1
ATOM 8175 C CA . VAL A 1 1077 ? 49.106 -28.062 -29.963 1.00 98.06 1077 VAL A CA 1
ATOM 8176 C C . VAL A 1 1077 ? 49.212 -29.003 -31.161 1.00 98.06 1077 VAL A C 1
ATOM 8178 O O . VAL A 1 1077 ? 50.262 -29.107 -31.801 1.00 98.06 1077 VAL A O 1
ATOM 8181 N N . LEU A 1 1078 ? 48.097 -29.665 -31.452 1.00 98.50 1078 LEU A N 1
ATOM 8182 C CA . LEU A 1 1078 ? 47.854 -30.516 -32.607 1.00 98.50 1078 LEU A CA 1
ATOM 8183 C C . LEU A 1 1078 ? 46.851 -29.818 -33.529 1.00 98.50 1078 LEU A C 1
ATOM 8185 O O . LEU A 1 1078 ? 45.904 -29.200 -33.046 1.00 98.50 1078 LEU A O 1
ATOM 8189 N N . VAL A 1 1079 ? 47.043 -29.933 -34.839 1.00 98.31 1079 VAL A N 1
ATOM 8190 C CA . VAL A 1 1079 ? 46.194 -29.288 -35.848 1.00 98.31 1079 VAL A CA 1
ATOM 8191 C C . VAL A 1 1079 ? 45.615 -30.337 -36.788 1.00 98.31 1079 VAL A C 1
ATOM 8193 O O . VAL A 1 1079 ? 46.368 -31.133 -37.344 1.00 98.31 1079 VAL A O 1
ATOM 8196 N N . GLY A 1 1080 ? 44.299 -30.316 -36.994 1.00 97.31 1080 GLY A N 1
ATOM 8197 C CA . GLY A 1 1080 ? 43.644 -31.036 -38.088 1.00 97.31 1080 GLY A CA 1
ATOM 8198 C C . GLY A 1 1080 ? 43.310 -30.079 -39.222 1.00 97.31 1080 GLY A C 1
ATOM 8199 O O . GLY A 1 1080 ? 42.531 -29.159 -39.013 1.00 97.31 1080 GLY A O 1
ATOM 8200 N N . GLU A 1 1081 ? 43.884 -30.265 -40.409 1.00 96.06 1081 GLU A N 1
ATOM 8201 C CA . GLU A 1 1081 ? 43.667 -29.368 -41.551 1.00 96.06 1081 GLU A CA 1
ATOM 8202 C C . GLU A 1 1081 ? 43.599 -30.159 -42.862 1.00 96.06 1081 GLU A C 1
ATOM 8204 O O . GLU A 1 1081 ? 44.374 -31.093 -43.076 1.00 96.06 1081 GLU A O 1
ATOM 8209 N N . ILE A 1 1082 ? 42.655 -29.775 -43.721 1.00 93.31 1082 ILE A N 1
ATOM 8210 C CA . ILE A 1 1082 ? 42.408 -30.368 -45.037 1.00 93.31 1082 ILE A CA 1
ATOM 8211 C C . ILE A 1 1082 ? 43.023 -29.538 -46.171 1.00 93.31 1082 ILE A C 1
ATOM 8213 O O . ILE A 1 1082 ? 43.348 -30.089 -47.222 1.00 93.31 1082 ILE A O 1
ATOM 8217 N N . ASP A 1 1083 ? 43.193 -28.229 -45.974 1.00 92.75 1083 ASP A N 1
ATOM 8218 C CA . ASP A 1 1083 ? 43.850 -27.344 -46.927 1.00 92.75 1083 ASP A CA 1
ATOM 8219 C C . ASP A 1 1083 ? 45.376 -27.566 -46.884 1.00 92.75 1083 ASP A C 1
ATOM 8221 O O . ASP A 1 1083 ? 46.014 -27.351 -45.846 1.00 92.75 1083 ASP A O 1
ATOM 8225 N N . PRO A 1 1084 ? 46.010 -27.972 -48.000 1.00 92.31 1084 PRO A N 1
ATOM 8226 C CA . PRO A 1 1084 ? 47.431 -28.307 -48.010 1.00 92.31 1084 PRO A CA 1
ATOM 8227 C C . PRO A 1 1084 ? 48.348 -27.101 -47.754 1.00 92.31 1084 PRO A C 1
ATOM 8229 O O . PRO A 1 1084 ? 49.457 -27.284 -47.252 1.00 92.31 1084 PRO A O 1
ATOM 8232 N N . ILE A 1 1085 ? 47.919 -25.876 -48.075 1.00 93.69 1085 ILE A N 1
ATOM 8233 C CA . ILE A 1 1085 ? 48.680 -24.647 -47.821 1.00 93.69 1085 ILE A CA 1
ATOM 8234 C C . ILE A 1 1085 ? 48.627 -24.318 -46.331 1.00 93.69 1085 ILE A C 1
ATOM 8236 O O . ILE A 1 1085 ? 49.673 -24.080 -45.724 1.00 93.69 1085 ILE A O 1
ATOM 8240 N N . CYS A 1 1086 ? 47.440 -24.344 -45.724 1.00 93.75 1086 CYS A N 1
ATOM 8241 C CA . CYS A 1 1086 ? 47.277 -24.108 -44.290 1.00 93.75 1086 CYS A CA 1
ATOM 8242 C C . CYS A 1 1086 ? 47.969 -25.199 -43.456 1.00 93.75 1086 CYS A C 1
ATOM 8244 O O . CYS A 1 1086 ? 48.656 -24.881 -42.484 1.00 93.75 1086 CYS A O 1
ATOM 8246 N N . ALA A 1 1087 ? 47.884 -26.466 -43.872 1.00 94.25 1087 ALA A N 1
ATOM 8247 C CA . ALA A 1 1087 ? 48.590 -27.572 -43.229 1.00 94.25 1087 ALA A CA 1
ATOM 8248 C C . ALA A 1 1087 ? 50.115 -27.394 -43.314 1.00 94.25 1087 ALA A C 1
ATOM 8250 O O . ALA A 1 1087 ? 50.819 -27.531 -42.311 1.00 94.25 1087 ALA A O 1
ATOM 8251 N N . LEU A 1 1088 ? 50.637 -27.020 -44.489 1.00 95.25 1088 LEU A N 1
ATOM 8252 C CA . LEU A 1 1088 ? 52.058 -26.717 -44.648 1.00 95.25 1088 LEU A CA 1
ATOM 8253 C C . LEU A 1 1088 ? 52.478 -25.540 -43.755 1.00 95.25 1088 LEU A C 1
ATOM 8255 O O . LEU A 1 1088 ? 53.517 -25.622 -43.105 1.00 95.25 1088 LEU A O 1
ATOM 8259 N N . GLN A 1 1089 ? 51.672 -24.477 -43.665 1.00 95.50 1089 GLN A N 1
ATOM 8260 C CA . GLN A 1 1089 ? 51.930 -23.344 -42.767 1.00 95.50 1089 GLN A CA 1
ATOM 8261 C C . GLN A 1 1089 ? 51.996 -23.779 -41.298 1.00 95.50 1089 GLN A C 1
ATOM 8263 O O . GLN A 1 1089 ? 52.962 -23.437 -40.620 1.00 95.50 1089 GLN A O 1
ATOM 8268 N N . ALA A 1 1090 ? 51.046 -24.592 -40.825 1.00 96.12 1090 ALA A N 1
ATOM 8269 C CA . ALA A 1 1090 ? 51.067 -25.134 -39.465 1.00 96.12 1090 ALA A CA 1
ATOM 8270 C C . ALA A 1 1090 ? 52.366 -25.909 -39.179 1.00 96.12 1090 ALA A C 1
ATOM 8272 O O . ALA A 1 1090 ? 53.003 -25.705 -38.142 1.00 96.12 1090 ALA A O 1
ATOM 8273 N N . CYS A 1 1091 ? 52.812 -26.746 -40.124 1.00 94.69 1091 CYS A N 1
ATOM 8274 C CA . CYS A 1 1091 ? 54.093 -27.444 -40.012 1.00 94.69 1091 CYS A CA 1
ATOM 8275 C C . CYS A 1 1091 ? 55.284 -26.474 -39.955 1.00 94.69 1091 CYS A C 1
ATOM 8277 O O . CYS A 1 1091 ? 56.169 -26.645 -39.115 1.00 94.69 1091 CYS A O 1
ATOM 8279 N N . MET A 1 1092 ? 55.307 -25.443 -40.807 1.00 95.94 1092 MET A N 1
ATOM 8280 C CA . MET A 1 1092 ? 56.378 -24.436 -40.832 1.00 95.94 1092 MET A CA 1
ATOM 8281 C C . MET A 1 1092 ? 56.420 -23.577 -39.557 1.00 95.94 1092 MET A C 1
ATOM 8283 O O . MET A 1 1092 ? 57.489 -23.117 -39.162 1.00 95.94 1092 MET A O 1
ATOM 8287 N N . GLU A 1 1093 ? 55.289 -23.414 -38.869 1.00 94.62 1093 GLU A N 1
ATOM 8288 C CA . GLU A 1 1093 ? 55.173 -22.742 -37.564 1.00 94.62 1093 GLU A CA 1
ATOM 8289 C C . GLU A 1 1093 ? 55.484 -23.680 -36.372 1.00 94.62 1093 GLU A C 1
ATOM 8291 O O . GLU A 1 1093 ? 55.399 -23.298 -35.193 1.00 94.62 1093 GLU A O 1
ATOM 8296 N N . GLY A 1 1094 ? 55.897 -24.917 -36.669 1.00 93.81 1094 GLY A N 1
ATOM 8297 C CA . GLY A 1 1094 ? 56.335 -25.914 -35.698 1.00 93.81 1094 GLY A CA 1
ATOM 8298 C C . GLY A 1 1094 ? 55.188 -26.574 -34.936 1.00 93.81 1094 GLY A C 1
ATOM 8299 O O . GLY A 1 1094 ? 55.361 -26.912 -33.763 1.00 93.81 1094 GLY A O 1
ATOM 8300 N N . LEU A 1 1095 ? 54.013 -26.703 -35.554 1.00 97.12 1095 LEU A N 1
ATOM 8301 C CA . LEU A 1 1095 ? 52.876 -27.457 -35.026 1.00 97.12 1095 LEU A CA 1
ATOM 8302 C C . LEU A 1 1095 ? 52.818 -28.859 -35.636 1.00 97.12 1095 LEU A C 1
ATOM 8304 O O . LEU A 1 1095 ? 53.280 -29.096 -36.753 1.00 97.12 1095 LEU A O 1
ATOM 8308 N N . THR A 1 1096 ? 52.233 -29.802 -34.898 1.00 97.56 1096 THR A N 1
ATOM 8309 C CA . THR A 1 1096 ? 52.001 -31.158 -35.411 1.00 97.56 1096 THR A CA 1
ATOM 8310 C C . THR A 1 1096 ? 50.662 -31.201 -36.133 1.00 97.56 1096 THR A C 1
ATOM 8312 O O . THR A 1 1096 ? 49.624 -31.033 -35.496 1.00 97.56 1096 THR A O 1
ATOM 8315 N N . VAL A 1 1097 ? 50.685 -31.458 -37.442 1.00 97.81 1097 VAL A N 1
ATOM 8316 C CA . VAL A 1 1097 ? 49.470 -31.722 -38.223 1.00 97.81 1097 VAL A CA 1
ATOM 8317 C C . VAL A 1 1097 ? 49.135 -33.211 -38.135 1.00 97.81 1097 VAL A C 1
ATOM 8319 O O . VAL A 1 1097 ? 49.994 -34.059 -38.380 1.00 97.81 1097 VAL A O 1
ATOM 8322 N N . THR A 1 1098 ? 47.911 -33.537 -37.728 1.00 97.81 1098 THR A N 1
ATOM 8323 C CA . THR A 1 1098 ? 47.432 -34.908 -37.492 1.00 97.81 1098 THR A CA 1
ATOM 8324 C C . THR A 1 1098 ? 45.908 -34.978 -37.653 1.00 97.81 1098 THR A C 1
ATOM 8326 O O . THR A 1 1098 ? 45.271 -33.959 -37.902 1.00 97.81 1098 THR A O 1
ATOM 8329 N N . THR A 1 1099 ? 45.306 -36.163 -37.542 1.00 97.25 1099 THR A N 1
ATOM 8330 C CA . THR A 1 1099 ? 43.845 -36.316 -37.615 1.00 97.25 1099 THR A CA 1
ATOM 8331 C C . THR A 1 1099 ? 43.213 -36.274 -36.223 1.00 97.25 1099 THR A C 1
ATOM 8333 O O . THR A 1 1099 ? 43.898 -36.442 -35.210 1.00 97.25 1099 THR A O 1
ATOM 8336 N N . LEU A 1 1100 ? 41.898 -36.050 -36.157 1.00 97.25 1100 LEU A N 1
ATOM 8337 C CA . LEU A 1 1100 ? 41.159 -36.056 -34.892 1.00 97.25 1100 LEU A CA 1
ATOM 8338 C C . LEU A 1 1100 ? 41.225 -37.439 -34.216 1.00 97.25 1100 LEU A C 1
ATOM 8340 O O . LEU A 1 1100 ? 41.391 -37.528 -33.002 1.00 97.25 1100 LEU A O 1
ATOM 8344 N N . GLU A 1 1101 ? 41.190 -38.519 -34.996 1.00 97.56 1101 GLU A N 1
ATOM 8345 C CA . GLU A 1 1101 ? 41.314 -39.898 -34.512 1.00 97.56 1101 GLU A CA 1
ATOM 8346 C C . GLU A 1 1101 ? 42.685 -40.161 -33.876 1.00 97.56 1101 GLU A C 1
ATOM 8348 O O . GLU A 1 1101 ? 42.768 -40.778 -32.811 1.00 97.56 1101 GLU A O 1
ATOM 8353 N N . ASP A 1 1102 ? 43.766 -39.663 -34.481 1.00 97.75 1102 ASP A N 1
ATOM 8354 C CA . ASP A 1 1102 ? 45.111 -39.750 -33.906 1.00 97.75 1102 ASP A CA 1
ATOM 8355 C C . ASP A 1 1102 ? 45.235 -38.862 -32.659 1.00 97.75 1102 ASP A C 1
ATOM 8357 O O . ASP A 1 1102 ? 45.837 -39.269 -31.661 1.00 97.75 1102 ASP A O 1
ATOM 8361 N N . ALA A 1 1103 ? 44.646 -37.662 -32.666 1.00 97.75 1103 ALA A N 1
ATOM 8362 C CA . ALA A 1 1103 ? 44.634 -36.777 -31.502 1.00 97.75 1103 ALA A CA 1
ATOM 8363 C C . ALA A 1 1103 ? 43.983 -37.445 -30.277 1.00 97.75 1103 ALA A C 1
ATOM 8365 O O . ALA A 1 1103 ? 44.488 -37.307 -29.158 1.00 97.75 1103 ALA A O 1
ATOM 8366 N N . ILE A 1 1104 ? 42.916 -38.218 -30.498 1.00 97.94 1104 ILE A N 1
ATOM 8367 C CA . ILE A 1 1104 ? 42.247 -39.028 -29.474 1.00 97.94 1104 ILE A CA 1
ATOM 8368 C C . ILE A 1 1104 ? 43.112 -40.237 -29.085 1.00 97.94 1104 ILE A C 1
ATOM 8370 O O . ILE A 1 1104 ? 43.497 -40.378 -27.927 1.00 97.94 1104 ILE A O 1
ATOM 8374 N N . SER A 1 1105 ? 43.444 -41.105 -30.043 1.00 95.75 1105 SER A N 1
ATOM 8375 C CA . SER A 1 1105 ? 43.992 -42.440 -29.762 1.00 95.75 1105 SER A CA 1
ATOM 8376 C C . SER A 1 1105 ? 45.500 -42.465 -29.490 1.00 95.75 1105 SER A C 1
ATOM 8378 O O . SER A 1 1105 ? 45.963 -43.188 -28.609 1.00 95.75 1105 SER A O 1
ATOM 8380 N N . LYS A 1 1106 ? 46.283 -41.675 -30.231 1.00 96.19 1106 LYS A N 1
ATOM 8381 C CA . LYS A 1 1106 ? 47.753 -41.669 -30.177 1.00 96.19 1106 LYS A CA 1
ATOM 8382 C C . LYS A 1 1106 ? 48.288 -40.596 -29.239 1.00 96.19 1106 LYS A C 1
ATOM 8384 O O . LYS A 1 1106 ? 49.256 -40.838 -28.520 1.00 96.19 1106 LYS A O 1
ATOM 8389 N N . TYR A 1 1107 ? 47.686 -39.410 -29.262 1.00 95.94 1107 TYR A N 1
ATOM 8390 C CA . TYR A 1 1107 ? 48.153 -38.270 -28.470 1.00 95.94 1107 TYR A CA 1
ATOM 8391 C C . TYR A 1 1107 ? 47.377 -38.066 -27.166 1.00 95.94 1107 TYR A C 1
ATOM 8393 O O . TYR A 1 1107 ? 47.839 -37.303 -26.317 1.00 95.94 1107 TYR A O 1
ATOM 8401 N N . ASN A 1 1108 ? 46.252 -38.768 -26.977 1.00 95.94 1108 ASN A N 1
ATOM 8402 C CA . ASN A 1 1108 ? 45.431 -38.717 -25.766 1.00 95.94 1108 ASN A CA 1
ATOM 8403 C C . ASN A 1 1108 ? 45.096 -37.271 -25.344 1.00 95.94 1108 ASN A C 1
ATOM 8405 O O . ASN A 1 1108 ? 45.304 -36.881 -24.186 1.00 95.94 1108 ASN A O 1
ATOM 8409 N N . ALA A 1 1109 ? 44.647 -36.456 -26.306 1.00 98.00 1109 ALA A N 1
ATOM 8410 C CA . ALA A 1 1109 ? 44.445 -35.021 -26.123 1.00 98.00 1109 ALA A CA 1
ATOM 8411 C C . ALA A 1 1109 ? 43.462 -34.685 -24.981 1.00 98.00 1109 ALA A C 1
ATOM 8413 O O . ALA A 1 1109 ? 42.578 -35.464 -24.629 1.00 98.00 1109 ALA A O 1
ATOM 8414 N N . ASP A 1 1110 ? 43.684 -33.540 -24.334 1.00 98.19 1110 ASP A N 1
ATOM 8415 C CA . ASP A 1 1110 ? 42.897 -33.035 -23.203 1.00 98.19 1110 ASP A CA 1
ATOM 8416 C C . ASP A 1 1110 ? 41.728 -32.155 -23.648 1.00 98.19 1110 ASP A C 1
ATOM 8418 O O . ASP A 1 1110 ? 40.661 -32.190 -23.040 1.00 98.19 1110 ASP A O 1
ATOM 8422 N N . ILE A 1 1111 ? 41.960 -31.340 -24.677 1.00 98.44 1111 ILE A N 1
ATOM 8423 C CA . ILE A 1 1111 ? 41.056 -30.277 -25.110 1.00 98.44 1111 ILE A CA 1
ATOM 8424 C C . ILE A 1 1111 ? 40.897 -30.371 -26.626 1.00 98.44 1111 ILE A C 1
ATOM 8426 O O . ILE A 1 1111 ? 41.894 -30.455 -27.345 1.00 98.44 1111 ILE A O 1
ATOM 8430 N N . PHE A 1 1112 ? 39.657 -30.321 -27.100 1.00 98.38 1112 PHE A N 1
ATOM 8431 C CA . PHE A 1 1112 ? 39.284 -30.398 -28.506 1.00 98.38 1112 PHE A CA 1
ATOM 8432 C C . PHE A 1 1112 ? 38.495 -29.153 -28.887 1.00 98.38 1112 PHE A C 1
ATOM 8434 O O . PHE A 1 1112 ? 37.385 -28.944 -28.400 1.00 98.38 1112 PHE A O 1
ATOM 8441 N N . ILE A 1 1113 ? 39.083 -28.331 -29.752 1.00 97.44 1113 ILE A N 1
ATOM 8442 C CA . ILE A 1 1113 ? 38.493 -27.086 -30.234 1.00 97.44 1113 ILE A CA 1
ATOM 8443 C C . ILE A 1 1113 ? 38.260 -27.204 -31.729 1.00 97.44 1113 ILE A C 1
ATOM 8445 O O . ILE A 1 1113 ? 39.200 -27.450 -32.484 1.00 97.44 1113 ILE A O 1
ATOM 8449 N N . THR A 1 1114 ? 37.022 -27.002 -32.164 1.00 95.69 1114 THR A N 1
ATOM 8450 C CA . THR A 1 1114 ? 36.713 -26.871 -33.589 1.00 95.69 1114 THR A CA 1
ATOM 8451 C C . THR A 1 1114 ? 36.638 -25.402 -33.989 1.00 95.69 1114 THR A C 1
ATOM 8453 O O . THR A 1 1114 ? 36.064 -24.585 -33.272 1.00 95.69 1114 THR A O 1
ATOM 8456 N N . ALA A 1 1115 ? 37.312 -25.066 -35.087 1.00 93.31 1115 ALA A N 1
ATOM 8457 C CA . ALA A 1 1115 ? 37.498 -23.721 -35.627 1.00 93.31 1115 ALA A CA 1
ATOM 8458 C C . ALA A 1 1115 ? 37.375 -23.738 -37.164 1.00 93.31 1115 ALA A C 1
ATOM 8460 O O . ALA A 1 1115 ? 38.075 -23.003 -37.866 1.00 93.31 1115 ALA A O 1
ATOM 8461 N N . THR A 1 1116 ? 36.543 -24.639 -37.696 1.00 89.06 1116 THR A N 1
ATOM 8462 C CA . THR A 1 1116 ? 36.523 -24.947 -39.132 1.00 89.06 1116 THR A CA 1
ATOM 8463 C C . THR A 1 1116 ? 35.509 -24.120 -39.907 1.00 89.06 1116 THR A C 1
ATOM 8465 O O . THR A 1 1116 ? 35.691 -23.907 -41.104 1.00 89.06 1116 THR A O 1
ATOM 8468 N N . GLY A 1 1117 ? 34.437 -23.668 -39.255 1.00 80.88 1117 GLY A N 1
ATOM 8469 C CA . GLY A 1 1117 ? 33.266 -23.173 -39.958 1.00 80.88 1117 GLY A CA 1
ATOM 8470 C C . GLY A 1 1117 ? 32.635 -24.272 -40.816 1.00 80.88 1117 GLY A C 1
ATOM 8471 O O . GLY A 1 1117 ? 32.272 -24.008 -41.956 1.00 80.88 1117 GLY A O 1
ATOM 8472 N N . ASN A 1 1118 ? 32.537 -25.511 -40.334 1.00 85.69 1118 ASN A N 1
ATOM 8473 C CA . ASN A 1 1118 ? 31.952 -26.609 -41.101 1.00 85.69 1118 ASN A CA 1
ATOM 8474 C C . ASN A 1 1118 ? 31.242 -27.618 -40.190 1.00 85.69 1118 ASN A C 1
ATOM 8476 O O . ASN A 1 1118 ? 31.538 -27.721 -39.006 1.00 85.69 1118 ASN A O 1
ATOM 8480 N N . LYS A 1 1119 ? 30.288 -28.361 -40.747 1.00 86.31 1119 LYS A N 1
ATOM 8481 C CA . LYS A 1 1119 ? 29.408 -29.255 -39.990 1.00 86.31 1119 LYS A CA 1
ATOM 8482 C C . LYS A 1 1119 ? 30.066 -30.593 -39.656 1.00 86.31 1119 LYS A C 1
ATOM 8484 O O . LYS A 1 1119 ? 30.897 -31.087 -40.416 1.00 86.31 1119 LYS A O 1
ATOM 8489 N N . ASP A 1 1120 ? 29.597 -31.219 -38.579 1.00 90.81 1120 ASP A N 1
ATOM 8490 C CA . ASP A 1 1120 ? 29.896 -32.614 -38.222 1.00 90.81 1120 ASP A CA 1
ATOM 8491 C C . ASP A 1 1120 ? 31.396 -32.934 -38.013 1.00 90.81 1120 ASP A C 1
ATOM 8493 O O . ASP A 1 1120 ? 31.832 -34.064 -38.239 1.00 90.81 1120 ASP A O 1
ATOM 8497 N N . ILE A 1 1121 ? 32.198 -31.968 -37.556 1.00 95.06 1121 ILE A N 1
ATOM 8498 C CA . ILE A 1 1121 ? 33.634 -32.153 -37.289 1.00 95.06 1121 ILE A CA 1
ATOM 8499 C C . ILE A 1 1121 ? 33.864 -33.064 -36.081 1.00 95.06 1121 ILE A C 1
ATOM 8501 O O . ILE A 1 1121 ? 34.624 -34.035 -36.143 1.00 95.06 1121 ILE A O 1
ATOM 8505 N N . VAL A 1 1122 ? 33.190 -32.775 -34.967 1.00 96.44 1122 VAL A N 1
ATOM 8506 C CA . VAL A 1 1122 ? 33.240 -33.602 -33.759 1.00 96.44 1122 VAL A CA 1
ATOM 8507 C C . VAL A 1 1122 ? 31.965 -34.438 -33.689 1.00 96.44 1122 VAL A C 1
ATOM 8509 O O . VAL A 1 1122 ? 30.885 -33.953 -33.351 1.00 96.44 1122 VAL A O 1
ATOM 8512 N N . THR A 1 1123 ? 32.091 -35.716 -34.041 1.00 97.00 1123 THR A N 1
ATOM 8513 C CA . THR A 1 1123 ? 30.974 -36.664 -34.092 1.00 97.00 1123 THR A CA 1
ATOM 8514 C C . THR A 1 1123 ? 30.724 -37.328 -32.737 1.00 97.00 1123 THR A C 1
ATOM 8516 O O . THR A 1 1123 ? 31.589 -37.327 -31.857 1.00 97.00 1123 THR A O 1
ATOM 8519 N N . LEU A 1 1124 ? 29.558 -37.966 -32.579 1.00 96.06 1124 LEU A N 1
ATOM 8520 C CA . LEU A 1 1124 ? 29.258 -38.791 -31.399 1.00 96.06 1124 LEU A CA 1
ATOM 8521 C C . LEU A 1 1124 ? 30.316 -39.881 -31.159 1.00 96.06 1124 LEU A C 1
ATOM 8523 O O . LEU A 1 1124 ? 30.688 -40.139 -30.017 1.00 96.06 1124 LEU A O 1
ATOM 8527 N N . GLU A 1 1125 ? 30.826 -40.501 -32.224 1.00 96.31 1125 GLU A N 1
ATOM 8528 C CA . GLU A 1 1125 ? 31.835 -41.559 -32.113 1.00 96.31 1125 GLU A CA 1
ATOM 8529 C C . GLU A 1 1125 ? 33.196 -41.006 -31.673 1.00 96.31 1125 GLU A C 1
ATOM 8531 O O . GLU A 1 1125 ? 33.880 -41.641 -30.873 1.00 96.31 1125 GLU A O 1
ATOM 8536 N N . HIS A 1 1126 ? 33.554 -39.787 -32.096 1.00 97.94 1126 HIS A N 1
ATOM 8537 C CA . HIS A 1 1126 ? 34.722 -39.090 -31.552 1.00 97.94 1126 HIS A CA 1
ATOM 8538 C C . HIS A 1 1126 ? 34.551 -38.843 -30.051 1.00 97.94 1126 HIS A C 1
ATOM 8540 O O . HIS A 1 1126 ? 35.441 -39.177 -29.275 1.00 97.94 1126 HIS A O 1
ATOM 8546 N N . MET A 1 1127 ? 33.393 -38.325 -29.632 1.00 97.50 1127 MET A N 1
ATOM 8547 C CA . MET A 1 1127 ? 33.108 -38.010 -28.228 1.00 97.50 1127 MET A CA 1
ATOM 8548 C C . MET A 1 1127 ? 33.125 -39.245 -27.316 1.00 97.50 1127 MET A C 1
ATOM 8550 O O . MET A 1 1127 ? 33.667 -39.163 -26.219 1.00 97.50 1127 MET A O 1
ATOM 8554 N N . LYS A 1 1128 ? 32.623 -40.398 -27.782 1.00 95.94 1128 LYS A N 1
ATOM 8555 C CA . LYS A 1 1128 ? 32.718 -41.687 -27.065 1.00 95.94 1128 LYS A CA 1
ATOM 8556 C C . LYS A 1 1128 ? 34.146 -42.228 -26.953 1.00 95.94 1128 LYS A C 1
ATOM 8558 O O . LYS A 1 1128 ? 34.429 -43.036 -26.077 1.00 95.94 1128 LYS A O 1
ATOM 8563 N N . ALA A 1 1129 ? 35.022 -41.873 -27.892 1.00 96.56 1129 ALA A N 1
ATOM 8564 C CA . ALA A 1 1129 ? 36.408 -42.334 -27.909 1.00 96.56 1129 ALA A CA 1
ATOM 8565 C C . ALA A 1 1129 ? 37.345 -41.420 -27.099 1.00 96.56 1129 ALA A C 1
ATOM 8567 O O . ALA A 1 1129 ? 38.475 -41.810 -26.798 1.00 96.56 1129 ALA A O 1
ATOM 8568 N N . MET A 1 1130 ? 36.903 -40.205 -26.759 1.00 97.88 1130 MET A N 1
ATOM 8569 C CA . MET A 1 1130 ? 37.666 -39.268 -25.941 1.00 97.88 1130 MET A CA 1
ATOM 8570 C C . MET A 1 1130 ? 37.849 -39.792 -24.514 1.00 97.88 1130 MET A C 1
ATOM 8572 O O . MET A 1 1130 ? 37.012 -40.494 -23.953 1.00 97.88 1130 MET A O 1
ATOM 8576 N N . LYS A 1 1131 ? 38.966 -39.419 -23.886 1.00 95.75 1131 LYS A N 1
ATOM 8577 C CA . LYS A 1 1131 ? 39.223 -39.776 -22.489 1.00 95.75 1131 LYS A CA 1
ATOM 8578 C C . LYS A 1 1131 ? 38.227 -39.102 -21.542 1.00 95.75 1131 LYS A C 1
ATOM 8580 O O . LYS A 1 1131 ? 37.686 -38.037 -21.835 1.00 95.75 1131 LYS A O 1
ATOM 8585 N N . ASN A 1 1132 ? 38.069 -39.684 -20.353 1.00 96.75 1132 ASN A N 1
ATOM 8586 C CA . ASN A 1 1132 ? 37.221 -39.110 -19.314 1.00 96.75 1132 ASN A CA 1
ATOM 8587 C C . ASN A 1 1132 ? 37.634 -37.663 -18.981 1.00 96.75 1132 ASN A C 1
ATOM 8589 O O . ASN A 1 1132 ? 38.809 -37.375 -18.743 1.00 96.75 1132 ASN A O 1
ATOM 8593 N N . ASN A 1 1133 ? 36.638 -36.787 -18.922 1.00 95.31 1133 ASN A N 1
ATOM 8594 C CA . ASN A 1 1133 ? 36.711 -35.344 -18.728 1.00 95.31 1133 ASN A CA 1
ATOM 8595 C C . ASN A 1 1133 ? 37.516 -34.586 -19.797 1.00 95.31 1133 ASN A C 1
ATOM 8597 O O . ASN A 1 1133 ? 38.065 -33.524 -19.502 1.00 95.31 1133 ASN A O 1
ATOM 8601 N N . ALA A 1 1134 ? 37.586 -35.095 -21.032 1.00 97.81 1134 ALA A N 1
ATOM 8602 C CA . ALA A 1 1134 ? 38.033 -34.284 -22.162 1.00 97.81 1134 ALA A CA 1
ATOM 8603 C C . ALA A 1 1134 ? 37.127 -33.054 -22.327 1.00 97.81 1134 ALA A C 1
ATOM 8605 O O . ALA A 1 1134 ? 35.907 -33.160 -22.190 1.00 97.81 1134 ALA A O 1
ATOM 8606 N N . ILE A 1 1135 ? 37.726 -31.899 -22.613 1.00 98.31 1135 ILE A N 1
ATOM 8607 C CA . ILE A 1 1135 ? 36.996 -30.643 -22.818 1.00 98.31 1135 ILE A CA 1
ATOM 8608 C C . ILE A 1 1135 ? 36.754 -30.470 -24.312 1.00 98.31 1135 ILE A C 1
ATOM 8610 O O . ILE A 1 1135 ? 37.700 -30.504 -25.098 1.00 98.31 1135 ILE A O 1
ATOM 8614 N N . VAL A 1 1136 ? 35.502 -30.258 -24.695 1.00 98.00 1136 VAL A N 1
ATOM 8615 C CA . VAL A 1 1136 ? 35.085 -30.061 -26.081 1.00 98.00 1136 VAL A CA 1
ATOM 8616 C C . VAL A 1 1136 ? 34.439 -28.688 -26.203 1.00 98.00 1136 VAL A C 1
ATOM 8618 O O . VAL A 1 1136 ? 33.562 -28.330 -25.416 1.00 98.00 1136 VAL A O 1
ATOM 8621 N N . GLY A 1 1137 ? 34.893 -27.905 -27.175 1.00 95.69 1137 GLY A N 1
ATOM 8622 C CA . GLY A 1 1137 ? 34.368 -26.571 -27.422 1.00 95.69 1137 GLY A CA 1
ATOM 8623 C C . GLY A 1 1137 ? 34.383 -26.204 -28.898 1.00 95.69 1137 GLY A C 1
ATOM 8624 O O . GLY A 1 1137 ? 35.202 -26.692 -29.679 1.00 95.69 1137 GLY A O 1
ATOM 8625 N N . ASN A 1 1138 ? 33.477 -25.308 -29.262 1.00 93.12 1138 ASN A N 1
ATOM 8626 C CA . ASN A 1 1138 ? 33.390 -24.729 -30.589 1.00 93.12 1138 ASN A CA 1
ATOM 8627 C C . ASN A 1 1138 ? 33.761 -23.244 -30.539 1.00 93.12 1138 ASN A C 1
ATOM 8629 O O . ASN A 1 1138 ? 33.276 -22.498 -29.691 1.00 93.12 1138 ASN A O 1
ATOM 8633 N N . ILE A 1 1139 ? 34.652 -22.823 -31.428 1.00 89.06 1139 ILE A N 1
ATOM 8634 C CA . ILE A 1 1139 ? 34.944 -21.408 -31.700 1.00 89.06 1139 ILE A CA 1
ATOM 8635 C C . ILE A 1 1139 ? 34.838 -21.099 -33.201 1.00 89.06 1139 ILE A C 1
ATOM 8637 O O . ILE A 1 1139 ? 35.142 -19.997 -33.652 1.00 89.06 1139 ILE A O 1
ATOM 8641 N N . GLY A 1 1140 ? 34.434 -22.094 -33.986 1.00 77.56 1140 GLY A N 1
ATOM 8642 C CA . GLY A 1 1140 ? 34.066 -21.935 -35.372 1.00 77.56 1140 GLY A CA 1
ATOM 8643 C C . GLY A 1 1140 ? 32.625 -21.448 -35.494 1.00 77.56 1140 GLY A C 1
ATOM 8644 O O . GLY A 1 1140 ? 31.825 -21.509 -34.564 1.00 77.56 1140 GLY A O 1
ATOM 8645 N N . HIS A 1 1141 ? 32.323 -20.863 -36.646 1.00 70.31 1141 HIS A N 1
ATOM 8646 C CA . HIS A 1 1141 ? 31.145 -20.021 -36.812 1.00 70.31 1141 HIS A CA 1
ATOM 8647 C C . HIS A 1 1141 ? 29.805 -20.781 -36.719 1.00 70.31 1141 HIS A C 1
ATOM 8649 O O . HIS A 1 1141 ? 28.797 -20.160 -36.404 1.00 70.31 1141 HIS A O 1
ATOM 8655 N N . PHE A 1 1142 ? 29.758 -22.095 -36.979 1.00 68.44 1142 PHE A N 1
ATOM 8656 C CA . PHE A 1 1142 ? 28.490 -22.836 -36.996 1.00 68.44 1142 PHE A CA 1
ATOM 8657 C C . PHE A 1 1142 ? 28.213 -23.590 -35.695 1.00 68.44 1142 PHE A C 1
ATOM 8659 O O . PHE A 1 1142 ? 29.043 -24.361 -35.233 1.00 68.44 1142 PHE A O 1
ATOM 8666 N N . ASP A 1 1143 ? 26.983 -23.536 -35.189 1.00 72.75 1143 ASP A N 1
ATOM 8667 C CA . ASP A 1 1143 ? 26.554 -24.335 -34.025 1.00 72.75 1143 ASP A CA 1
ATOM 8668 C C . ASP A 1 1143 ? 26.435 -25.852 -34.322 1.00 72.75 1143 ASP A C 1
ATOM 8670 O O . ASP A 1 1143 ? 26.088 -26.642 -33.448 1.00 72.75 1143 ASP A O 1
ATOM 8674 N N . ASN A 1 1144 ? 26.740 -26.282 -35.553 1.00 81.62 1144 ASN A N 1
ATOM 8675 C CA . ASN A 1 1144 ? 26.657 -27.672 -36.012 1.00 81.62 1144 ASN A CA 1
ATOM 8676 C C . ASN A 1 1144 ? 28.022 -28.333 -36.284 1.00 81.62 1144 ASN A C 1
ATOM 8678 O O . ASN A 1 1144 ? 28.065 -29.432 -36.846 1.00 81.62 1144 ASN A O 1
ATOM 8682 N N . GLU A 1 1145 ? 29.142 -27.710 -35.890 1.00 90.00 1145 GLU A N 1
ATOM 8683 C CA . GLU A 1 1145 ? 30.462 -28.365 -35.985 1.00 90.00 1145 GLU A CA 1
ATOM 8684 C C . GLU A 1 1145 ? 30.563 -29.576 -35.043 1.00 90.00 1145 GLU A C 1
ATOM 8686 O O . GLU A 1 1145 ? 31.362 -30.487 -35.267 1.00 90.00 1145 GLU A O 1
ATOM 8691 N N . ILE A 1 1146 ? 29.740 -29.600 -33.991 1.00 94.50 1146 ILE A N 1
ATOM 8692 C CA . ILE A 1 1146 ? 29.656 -30.668 -32.997 1.00 94.50 1146 ILE A CA 1
ATOM 8693 C C . ILE A 1 1146 ? 28.273 -31.320 -33.095 1.00 94.50 1146 ILE A C 1
ATOM 8695 O O . ILE A 1 1146 ? 27.253 -30.636 -33.115 1.00 94.50 1146 ILE A O 1
ATOM 8699 N N . GLN A 1 1147 ? 28.218 -32.655 -33.118 1.00 94.12 1147 GLN A N 1
ATOM 8700 C CA . GLN A 1 1147 ? 26.962 -33.415 -33.213 1.00 94.12 1147 GLN A CA 1
ATOM 8701 C C . GLN A 1 1147 ? 26.185 -33.470 -31.884 1.00 94.12 1147 GLN A C 1
ATOM 8703 O O . GLN A 1 1147 ? 25.988 -34.548 -31.317 1.00 94.12 1147 GLN A O 1
ATOM 8708 N N . MET A 1 1148 ? 25.726 -32.315 -31.398 1.00 93.12 1148 MET A N 1
ATOM 8709 C CA . MET A 1 1148 ? 25.005 -32.181 -30.124 1.00 93.12 1148 MET A CA 1
ATOM 8710 C C . MET A 1 1148 ? 23.681 -32.943 -30.099 1.00 93.12 1148 MET A C 1
ATOM 8712 O O . MET A 1 1148 ? 23.457 -33.726 -29.183 1.00 93.12 1148 MET A O 1
ATOM 8716 N N . GLU A 1 1149 ? 22.860 -32.830 -31.146 1.00 89.12 1149 GLU A N 1
ATOM 8717 C CA . GLU A 1 1149 ? 21.569 -33.535 -31.226 1.00 89.12 1149 GLU A CA 1
ATOM 8718 C C . GLU A 1 1149 ? 21.741 -35.057 -31.080 1.00 89.12 1149 GLU A C 1
ATOM 8720 O O . GLU A 1 1149 ? 20.989 -35.729 -30.376 1.00 89.12 1149 GLU A O 1
ATOM 8725 N N . ARG A 1 1150 ? 22.788 -35.621 -31.698 1.00 92.56 1150 ARG A N 1
ATOM 8726 C CA . ARG A 1 1150 ? 23.089 -37.055 -31.582 1.00 92.56 1150 ARG A CA 1
ATOM 8727 C C . ARG A 1 1150 ? 23.623 -37.437 -30.207 1.00 92.56 1150 ARG A C 1
ATOM 8729 O O . ARG A 1 1150 ? 23.385 -38.561 -29.776 1.00 92.56 1150 ARG A O 1
ATOM 8736 N N . LEU A 1 1151 ? 24.362 -36.545 -29.550 1.00 94.50 1151 LEU A N 1
ATOM 8737 C CA . LEU A 1 1151 ? 24.848 -36.747 -28.187 1.00 94.50 1151 LEU A CA 1
ATOM 8738 C C . LEU A 1 1151 ? 23.692 -36.754 -27.186 1.00 94.50 1151 LEU A C 1
ATOM 8740 O O . LEU A 1 1151 ? 23.598 -37.670 -26.373 1.00 94.50 1151 LEU A O 1
ATOM 8744 N N . GLU A 1 1152 ? 22.792 -35.782 -27.289 1.00 92.06 1152 GLU A N 1
ATOM 8745 C CA . GLU A 1 1152 ? 21.615 -35.640 -26.429 1.00 92.06 1152 GLU A CA 1
ATOM 8746 C C . GLU A 1 1152 ? 20.603 -36.771 -26.643 1.00 92.06 1152 GLU A C 1
ATOM 8748 O O . GLU A 1 1152 ? 20.032 -37.284 -25.683 1.00 92.06 1152 GLU A O 1
ATOM 8753 N N . ALA A 1 1153 ? 20.433 -37.228 -27.887 1.00 91.62 1153 ALA A N 1
ATOM 8754 C CA . ALA A 1 1153 ? 19.577 -38.365 -28.219 1.00 91.62 1153 ALA A CA 1
ATOM 8755 C C . ALA A 1 1153 ? 20.232 -39.739 -27.958 1.00 91.62 1153 ALA A C 1
ATOM 8757 O O . ALA A 1 1153 ? 19.599 -40.775 -28.183 1.00 91.62 1153 ALA A O 1
ATOM 8758 N N . CYS A 1 1154 ? 21.496 -39.791 -27.520 1.00 92.50 1154 CYS A N 1
ATOM 8759 C CA . CYS A 1 1154 ? 22.216 -41.049 -27.350 1.00 92.50 1154 CYS A CA 1
ATOM 8760 C C . CYS A 1 1154 ? 21.649 -41.858 -26.163 1.00 92.50 1154 CYS A C 1
ATOM 8762 O O . CYS A 1 1154 ? 21.692 -41.392 -25.020 1.00 92.50 1154 CYS A O 1
ATOM 8764 N N . PRO A 1 1155 ? 21.176 -43.104 -26.373 1.00 91.69 1155 PRO A N 1
ATOM 8765 C CA . PRO A 1 1155 ? 20.597 -43.906 -25.299 1.00 91.69 1155 PRO A CA 1
ATOM 8766 C C . PRO A 1 1155 ? 21.561 -44.114 -24.124 1.00 91.69 1155 PRO A C 1
ATOM 8768 O O . PRO A 1 1155 ? 22.693 -44.564 -24.303 1.00 91.69 1155 PRO A O 1
ATOM 8771 N N . GLY A 1 1156 ? 21.087 -43.820 -22.911 1.00 90.31 1156 GLY A N 1
ATOM 8772 C CA . GLY A 1 1156 ? 21.839 -44.017 -21.670 1.00 90.31 1156 GLY A CA 1
ATOM 8773 C C . GLY A 1 1156 ? 22.878 -42.937 -21.350 1.00 90.31 1156 GLY A C 1
ATOM 8774 O O . GLY A 1 1156 ? 23.507 -43.037 -20.298 1.00 90.31 1156 GLY A O 1
ATOM 8775 N N . VAL A 1 1157 ? 23.040 -41.914 -22.199 1.00 95.75 1157 VAL A N 1
ATOM 8776 C CA . VAL A 1 1157 ? 23.848 -40.731 -21.872 1.00 95.75 1157 VAL A CA 1
ATOM 8777 C C . VAL A 1 1157 ? 23.114 -39.871 -20.845 1.00 95.75 1157 VAL A C 1
ATOM 8779 O O . VAL A 1 1157 ? 21.910 -39.643 -20.954 1.00 95.75 1157 VAL A O 1
ATOM 8782 N N . LYS A 1 1158 ? 23.841 -39.393 -19.833 1.00 94.88 1158 LYS A N 1
ATOM 8783 C CA . LYS A 1 1158 ? 23.331 -38.458 -18.824 1.00 94.88 1158 LYS A CA 1
ATOM 8784 C C . LYS A 1 1158 ? 23.992 -37.102 -19.007 1.00 94.88 1158 LYS A C 1
ATOM 8786 O O . LYS A 1 1158 ? 25.215 -37.009 -18.932 1.00 94.88 1158 LYS A O 1
ATOM 8791 N N . CYS A 1 1159 ? 23.190 -36.060 -19.196 1.00 95.44 1159 CYS A N 1
ATOM 8792 C CA . CYS A 1 1159 ? 23.664 -34.682 -19.138 1.00 95.44 1159 CYS A CA 1
ATOM 8793 C C . CYS A 1 1159 ? 23.557 -34.165 -17.698 1.00 95.44 1159 CYS A C 1
ATOM 8795 O O . CYS A 1 1159 ? 22.491 -34.225 -17.084 1.00 95.44 1159 CYS A O 1
ATOM 8797 N N . MET A 1 1160 ? 24.668 -33.682 -17.153 1.00 94.81 1160 MET A N 1
ATOM 8798 C CA . MET A 1 1160 ? 24.737 -33.006 -15.864 1.00 94.81 1160 MET A CA 1
ATOM 8799 C C . MET A 1 1160 ? 25.208 -31.576 -16.094 1.00 94.81 1160 MET A C 1
ATOM 8801 O O . MET A 1 1160 ? 26.366 -31.366 -16.460 1.00 94.81 1160 MET A O 1
ATOM 8805 N N . ASN A 1 1161 ? 24.344 -30.596 -15.840 1.00 94.25 1161 ASN A N 1
ATOM 8806 C CA . ASN A 1 1161 ? 24.776 -29.205 -15.829 1.00 94.25 1161 ASN A CA 1
ATOM 8807 C C . ASN A 1 1161 ? 25.682 -28.974 -14.609 1.00 94.25 1161 ASN A C 1
ATOM 8809 O O . ASN A 1 1161 ? 25.254 -29.165 -13.471 1.00 94.25 1161 ASN A O 1
ATOM 8813 N N . ILE A 1 1162 ? 26.949 -28.622 -14.843 1.00 91.69 1162 ILE A N 1
ATOM 8814 C CA . ILE A 1 1162 ? 27.904 -28.329 -13.764 1.00 91.69 1162 ILE A CA 1
ATOM 8815 C C . ILE A 1 1162 ? 27.693 -26.893 -13.283 1.00 91.69 1162 ILE A C 1
ATOM 8817 O O . ILE A 1 1162 ? 27.646 -26.624 -12.084 1.00 91.69 1162 ILE A O 1
ATOM 8821 N N . LYS A 1 1163 ? 27.620 -25.970 -14.241 1.00 89.00 1163 LYS A N 1
ATOM 8822 C CA . LYS A 1 1163 ? 27.342 -24.546 -14.055 1.00 89.00 1163 LYS A CA 1
ATOM 8823 C C . LYS A 1 1163 ? 26.850 -23.970 -15.394 1.00 89.00 1163 LYS A C 1
ATOM 8825 O O . LYS A 1 1163 ? 26.876 -24.693 -16.396 1.00 89.00 1163 LYS A O 1
ATOM 8830 N N . PRO A 1 1164 ? 26.427 -22.694 -15.462 1.00 83.12 1164 PRO A N 1
ATOM 8831 C CA . PRO A 1 1164 ? 25.975 -22.104 -16.719 1.00 83.12 1164 PRO A CA 1
ATOM 8832 C C . PRO A 1 1164 ? 26.972 -22.349 -17.862 1.00 83.12 1164 PRO A C 1
ATOM 8834 O O . PRO A 1 1164 ? 28.165 -22.088 -17.704 1.00 83.12 1164 PRO A O 1
ATOM 8837 N N . GLN A 1 1165 ? 26.470 -22.886 -18.983 1.00 88.00 1165 GLN A N 1
ATOM 8838 C CA . GLN A 1 1165 ? 27.221 -23.178 -20.219 1.00 88.00 1165 GLN A CA 1
ATOM 8839 C C . GLN A 1 1165 ? 28.356 -24.210 -20.076 1.00 88.00 1165 GLN A C 1
ATOM 8841 O O . GLN A 1 1165 ? 29.234 -24.288 -20.938 1.00 88.00 1165 GLN A O 1
ATOM 8846 N N . VAL A 1 1166 ? 28.346 -25.015 -19.011 1.00 94.50 1166 VAL A N 1
ATOM 8847 C CA . VAL A 1 1166 ? 29.306 -26.103 -18.799 1.00 94.50 1166 VAL A CA 1
ATOM 8848 C C . VAL A 1 1166 ? 28.555 -27.362 -18.397 1.00 94.50 1166 VAL A C 1
ATOM 8850 O O . VAL A 1 1166 ? 28.094 -27.498 -17.260 1.00 94.50 1166 VAL A O 1
ATOM 8853 N N . ASP A 1 1167 ? 28.484 -28.303 -19.329 1.00 95.81 1167 ASP A N 1
ATOM 8854 C CA . ASP A 1 1167 ? 27.742 -29.548 -19.170 1.00 95.81 1167 ASP A CA 1
ATOM 8855 C C . ASP A 1 1167 ? 28.688 -30.742 -19.186 1.00 95.81 1167 ASP A C 1
ATOM 8857 O O . ASP A 1 1167 ? 29.656 -30.787 -19.946 1.00 95.81 1167 ASP A O 1
ATOM 8861 N N . ARG A 1 1168 ? 28.401 -31.745 -18.358 1.00 97.06 1168 ARG A N 1
ATOM 8862 C CA . ARG A 1 1168 ? 29.061 -33.046 -18.424 1.00 97.06 1168 ARG A CA 1
ATOM 8863 C C . ARG A 1 1168 ? 28.121 -34.068 -19.029 1.00 97.06 1168 ARG A C 1
ATOM 8865 O O . ARG A 1 1168 ? 27.083 -34.366 -18.446 1.00 97.06 1168 ARG A O 1
ATOM 8872 N N . PHE A 1 1169 ? 28.530 -34.646 -20.149 1.00 97.62 1169 PHE A N 1
ATOM 8873 C CA . PHE A 1 1169 ? 27.839 -35.772 -20.767 1.00 97.62 1169 PHE A CA 1
ATOM 8874 C C . PHE A 1 1169 ? 28.540 -37.063 -20.355 1.00 97.62 1169 PHE A C 1
ATOM 8876 O O . PHE A 1 1169 ? 29.678 -37.302 -20.753 1.00 97.62 1169 PHE A O 1
ATOM 8883 N N . GLU A 1 1170 ? 27.883 -37.862 -19.517 1.00 97.50 1170 GLU A N 1
ATOM 8884 C CA . GLU A 1 1170 ? 28.371 -39.158 -19.036 1.00 97.50 1170 GLU A CA 1
ATOM 8885 C C . GLU A 1 1170 ? 27.768 -40.294 -19.869 1.00 97.50 1170 GLU A C 1
ATOM 8887 O O . GLU A 1 1170 ? 26.546 -40.406 -19.988 1.00 97.50 1170 GLU A O 1
ATOM 8892 N N . PHE A 1 1171 ? 28.628 -41.131 -20.448 1.00 96.81 1171 PHE A N 1
ATOM 8893 C CA . PHE A 1 1171 ? 28.264 -42.301 -21.240 1.00 96.81 1171 PHE A CA 1
ATOM 8894 C C . PHE A 1 1171 ? 27.962 -43.526 -20.348 1.00 96.81 1171 PHE A C 1
ATOM 8896 O O . PHE A 1 1171 ? 28.347 -43.554 -19.177 1.00 96.81 1171 PHE A O 1
ATOM 8903 N N . PRO A 1 1172 ? 27.290 -44.574 -20.874 1.00 94.00 1172 PRO A N 1
ATOM 8904 C CA . PRO A 1 1172 ? 26.853 -45.731 -20.076 1.00 94.00 1172 PRO A CA 1
ATOM 8905 C C . PRO A 1 1172 ? 27.956 -46.523 -19.354 1.00 94.00 1172 PRO A C 1
ATOM 8907 O O . PRO A 1 1172 ? 27.670 -47.232 -18.392 1.00 94.00 1172 PRO A O 1
ATOM 8910 N N . ASP A 1 1173 ? 29.200 -46.438 -19.817 1.00 93.56 1173 ASP A N 1
ATOM 8911 C CA . ASP A 1 1173 ? 30.377 -47.070 -19.209 1.00 93.56 1173 ASP A CA 1
ATOM 8912 C C . ASP A 1 1173 ? 31.030 -46.207 -18.103 1.00 93.56 1173 ASP A C 1
ATOM 8914 O O . ASP A 1 1173 ? 32.025 -46.617 -17.504 1.00 93.56 1173 ASP A O 1
ATOM 8918 N N . GLY A 1 1174 ? 30.457 -45.035 -17.801 1.00 89.75 1174 GLY A N 1
ATOM 8919 C CA . GLY A 1 1174 ? 30.837 -44.153 -16.696 1.00 89.75 1174 GLY A CA 1
ATOM 8920 C C . GLY A 1 1174 ? 31.919 -43.120 -17.023 1.00 89.75 1174 GLY A C 1
ATOM 8921 O O . GLY A 1 1174 ? 32.229 -42.288 -16.165 1.00 89.75 1174 GLY A O 1
ATOM 8922 N N . HIS A 1 1175 ? 32.497 -43.130 -18.230 1.00 95.31 1175 HIS A N 1
ATOM 8923 C CA . HIS A 1 1175 ? 33.327 -42.007 -18.677 1.00 95.31 1175 HIS A CA 1
ATOM 8924 C C . HIS A 1 1175 ? 32.436 -40.875 -19.201 1.00 95.31 1175 HIS A C 1
ATOM 8926 O O . HIS A 1 1175 ? 31.319 -41.105 -19.653 1.00 95.31 1175 HIS A O 1
ATOM 8932 N N . GLY A 1 1176 ? 32.909 -39.633 -19.146 1.00 95.25 1176 GLY A N 1
ATOM 8933 C CA . GLY A 1 1176 ? 32.171 -38.505 -19.704 1.00 95.25 1176 GLY A CA 1
ATOM 8934 C C . GLY A 1 1176 ? 33.066 -37.430 -20.288 1.00 95.25 1176 GLY A C 1
ATOM 8935 O O . GLY A 1 1176 ? 34.267 -37.426 -20.041 1.00 95.25 1176 GLY A O 1
ATOM 8936 N N . ILE A 1 1177 ? 32.475 -36.506 -21.033 1.00 97.94 1177 ILE A N 1
ATOM 8937 C CA . ILE A 1 1177 ? 33.144 -35.327 -21.597 1.00 97.94 1177 ILE A CA 1
ATOM 8938 C C . ILE A 1 1177 ? 32.555 -34.047 -21.007 1.00 97.94 1177 ILE A C 1
ATOM 8940 O O . ILE A 1 1177 ? 31.409 -34.037 -20.557 1.00 97.94 1177 ILE A O 1
ATOM 8944 N N . ILE A 1 1178 ? 33.339 -32.971 -21.010 1.00 97.94 1178 ILE A N 1
ATOM 8945 C CA . ILE A 1 1178 ? 32.899 -31.628 -20.629 1.00 97.94 1178 ILE A CA 1
ATOM 8946 C C . ILE A 1 1178 ? 32.612 -30.857 -21.916 1.00 97.94 1178 ILE A C 1
ATOM 8948 O O . ILE A 1 1178 ? 33.527 -30.591 -22.693 1.00 97.94 1178 ILE A O 1
ATOM 8952 N N . MET A 1 1179 ? 31.352 -30.502 -22.131 1.00 97.12 1179 MET A N 1
ATOM 8953 C CA . MET A 1 1179 ? 30.896 -29.710 -23.265 1.00 97.12 1179 MET A CA 1
ATOM 8954 C C . MET A 1 1179 ? 30.761 -28.245 -22.854 1.00 97.12 1179 MET A C 1
ATOM 8956 O O . MET A 1 1179 ? 30.110 -27.928 -21.856 1.00 97.12 1179 MET A O 1
ATOM 8960 N N . LEU A 1 1180 ? 31.373 -27.350 -23.628 1.00 94.81 1180 LEU A N 1
ATOM 8961 C CA . LEU A 1 1180 ? 31.286 -25.907 -23.417 1.00 94.81 1180 LEU A CA 1
ATOM 8962 C C . LEU A 1 1180 ? 30.212 -25.289 -24.315 1.00 94.81 1180 LEU A C 1
ATOM 8964 O O . LEU A 1 1180 ? 30.120 -25.628 -25.494 1.00 94.81 1180 LEU A O 1
ATOM 8968 N N . ALA A 1 1181 ? 29.421 -24.375 -23.747 1.00 89.88 1181 ALA A N 1
ATOM 8969 C CA . ALA A 1 1181 ? 28.369 -23.613 -24.424 1.00 89.88 1181 ALA A CA 1
ATOM 8970 C C . ALA A 1 1181 ? 27.403 -24.476 -25.260 1.00 89.88 1181 ALA A C 1
ATOM 8972 O O . ALA A 1 1181 ? 26.939 -24.043 -26.312 1.00 89.88 1181 ALA A O 1
ATOM 8973 N N . SER A 1 1182 ? 27.140 -25.713 -24.819 1.00 89.06 1182 SER A N 1
ATOM 8974 C CA . SER A 1 1182 ? 26.295 -26.687 -25.528 1.00 89.06 1182 SER A CA 1
ATOM 8975 C C . SER A 1 1182 ? 26.677 -26.843 -27.013 1.00 89.06 1182 SER A C 1
ATOM 8977 O O . SER A 1 1182 ? 25.815 -26.947 -27.878 1.00 89.06 1182 SER A O 1
ATOM 8979 N N . GLY A 1 1183 ? 27.981 -26.805 -27.314 1.00 88.75 1183 GLY A N 1
ATOM 8980 C CA . GLY A 1 1183 ? 28.524 -26.948 -28.668 1.00 88.75 1183 GLY A CA 1
ATOM 8981 C C . GLY A 1 1183 ? 28.515 -25.675 -29.528 1.00 88.75 1183 GLY A C 1
ATOM 8982 O O . GLY A 1 1183 ? 28.957 -25.718 -30.677 1.00 88.75 1183 GLY A O 1
ATOM 8983 N N . ARG A 1 1184 ? 28.060 -24.542 -28.982 1.00 87.00 1184 ARG A N 1
ATOM 8984 C CA . ARG A 1 1184 ? 28.059 -23.223 -29.637 1.00 87.00 1184 ARG A CA 1
ATOM 8985 C C . ARG A 1 1184 ? 29.360 -22.452 -29.381 1.00 87.00 1184 ARG A C 1
ATOM 8987 O O . ARG A 1 1184 ? 30.257 -22.940 -28.691 1.00 87.00 1184 ARG A O 1
ATOM 8994 N N . LEU A 1 1185 ? 29.452 -21.232 -29.920 1.00 86.81 1185 LEU A N 1
ATOM 8995 C CA . LEU A 1 1185 ? 30.594 -20.319 -29.769 1.00 86.81 1185 LEU A CA 1
ATOM 8996 C C . LEU A 1 1185 ? 30.979 -20.070 -28.296 1.00 86.81 1185 LEU A C 1
ATOM 8998 O O . LEU A 1 1185 ? 30.381 -19.256 -27.588 1.00 86.81 1185 LEU A O 1
ATOM 9002 N N . LEU A 1 1186 ? 32.031 -20.745 -27.831 1.00 89.69 1186 LEU A N 1
ATOM 9003 C CA . LEU A 1 1186 ? 32.473 -20.710 -26.434 1.00 89.69 1186 LEU A CA 1
ATOM 9004 C C . LEU A 1 1186 ? 33.092 -19.366 -26.031 1.00 89.69 1186 LEU A C 1
ATOM 9006 O O . LEU A 1 1186 ? 33.086 -19.022 -24.854 1.00 89.69 1186 LEU A O 1
ATOM 9010 N N . ASN A 1 1187 ? 33.649 -18.605 -26.972 1.00 86.81 1187 ASN A N 1
ATOM 9011 C CA . ASN A 1 1187 ? 34.203 -17.272 -26.717 1.00 86.81 1187 ASN A CA 1
ATOM 9012 C C . ASN A 1 1187 ? 33.119 -16.267 -26.292 1.00 86.81 1187 ASN A C 1
ATOM 9014 O O . ASN A 1 1187 ? 33.423 -15.326 -25.564 1.00 86.81 1187 ASN A O 1
ATOM 9018 N N . LEU A 1 1188 ? 31.872 -16.479 -26.722 1.00 81.31 1188 LEU A N 1
ATOM 9019 C CA . LEU A 1 1188 ? 30.702 -15.687 -26.331 1.00 81.31 1188 LEU A CA 1
ATOM 9020 C C . LEU A 1 1188 ? 29.922 -16.353 -25.198 1.00 81.31 1188 LEU A C 1
ATOM 9022 O O . LEU A 1 1188 ? 29.442 -15.682 -24.290 1.00 81.31 1188 LEU A O 1
ATOM 9026 N N . GLY A 1 1189 ? 29.812 -17.682 -25.240 1.00 81.25 1189 GLY A N 1
ATOM 9027 C CA . GLY A 1 1189 ? 29.142 -18.447 -24.202 1.00 81.25 1189 GLY A CA 1
ATOM 9028 C C . GLY A 1 1189 ? 29.900 -18.371 -22.879 1.00 81.25 1189 GLY A C 1
ATOM 9029 O O . GLY A 1 1189 ? 29.370 -17.908 -21.882 1.00 81.25 1189 GLY A O 1
ATOM 9030 N N . CYS A 1 1190 ? 31.167 -18.769 -22.876 1.00 86.62 1190 CYS A N 1
ATOM 9031 C CA . CYS A 1 1190 ? 31.970 -18.959 -21.669 1.00 86.62 1190 CYS A CA 1
ATOM 9032 C C . CYS A 1 1190 ? 32.924 -17.792 -21.342 1.00 86.62 1190 CYS A C 1
ATOM 9034 O O . CYS A 1 1190 ? 33.574 -17.815 -20.294 1.00 86.62 1190 CYS A O 1
ATOM 9036 N N . ALA A 1 1191 ? 33.036 -16.795 -22.223 1.00 85.06 1191 ALA A N 1
ATOM 9037 C CA . ALA A 1 1191 ? 33.938 -15.645 -22.108 1.00 85.06 1191 ALA A CA 1
ATOM 9038 C C . ALA A 1 1191 ? 33.195 -14.324 -22.396 1.00 85.06 1191 ALA A C 1
ATOM 9040 O O . ALA A 1 1191 ? 31.984 -14.310 -22.599 1.00 85.06 1191 ALA A O 1
ATOM 9041 N N . THR A 1 1192 ? 33.905 -13.193 -22.375 1.00 78.50 1192 THR A N 1
ATOM 9042 C CA . THR A 1 1192 ? 33.323 -11.856 -22.620 1.00 78.50 1192 THR A CA 1
ATOM 9043 C C . THR A 1 1192 ? 33.220 -11.479 -24.105 1.00 78.50 1192 THR A C 1
ATOM 9045 O O . THR A 1 1192 ? 32.916 -10.329 -24.422 1.00 78.50 1192 THR A O 1
ATOM 9048 N N . GLY A 1 1193 ? 33.449 -12.426 -25.020 1.00 84.00 1193 GLY A N 1
ATOM 9049 C CA . GLY A 1 1193 ? 33.535 -12.185 -26.459 1.00 84.00 1193 GLY A CA 1
ATOM 9050 C C . GLY A 1 1193 ? 34.925 -11.746 -26.923 1.00 84.00 1193 GLY A C 1
ATOM 9051 O O . GLY A 1 1193 ? 35.939 -11.974 -26.259 1.00 84.00 1193 GLY A O 1
ATOM 9052 N N . HIS A 1 1194 ? 34.993 -11.153 -28.115 1.00 87.75 1194 HIS A N 1
ATOM 9053 C CA . HIS A 1 1194 ? 36.241 -10.611 -28.651 1.00 87.75 1194 HIS A CA 1
ATOM 9054 C C . HIS A 1 1194 ? 36.644 -9.313 -27.926 1.00 87.75 1194 HIS A C 1
ATOM 9056 O O . HIS A 1 1194 ? 35.777 -8.508 -27.583 1.00 87.75 1194 HIS A O 1
ATOM 9062 N N . PRO A 1 1195 ? 37.952 -9.058 -27.715 1.00 88.94 1195 PRO A N 1
ATOM 9063 C CA . PRO A 1 1195 ? 38.411 -7.826 -27.078 1.00 88.94 1195 PRO A CA 1
ATOM 9064 C C . PRO A 1 1195 ? 37.960 -6.564 -27.828 1.00 88.94 1195 PRO A C 1
ATOM 9066 O O . PRO A 1 1195 ? 37.999 -6.525 -29.060 1.00 88.94 1195 PRO A O 1
ATOM 9069 N N . SER A 1 1196 ? 37.625 -5.500 -27.091 1.00 92.81 1196 SER A N 1
ATOM 9070 C CA . SER A 1 1196 ? 37.102 -4.241 -27.651 1.00 92.81 1196 SER A CA 1
ATOM 9071 C C . SER A 1 1196 ? 37.995 -3.632 -28.736 1.00 92.81 1196 SER A C 1
ATOM 9073 O O . SER A 1 1196 ? 37.484 -3.229 -29.778 1.00 92.81 1196 SER A O 1
ATOM 9075 N N . PHE A 1 1197 ? 39.321 -3.668 -28.557 1.00 92.38 1197 PHE A N 1
ATOM 9076 C CA . PHE A 1 1197 ? 40.281 -3.181 -29.557 1.00 92.38 1197 PHE A CA 1
ATOM 9077 C C . PHE A 1 1197 ? 40.156 -3.895 -30.899 1.00 92.38 1197 PHE A C 1
ATOM 9079 O O . PHE A 1 1197 ? 40.240 -3.275 -31.957 1.00 92.38 1197 PHE A O 1
ATOM 9086 N N . VAL A 1 1198 ? 39.937 -5.208 -30.856 1.00 90.44 1198 VAL A N 1
ATOM 9087 C CA . VAL A 1 1198 ? 39.796 -6.034 -32.051 1.00 90.44 1198 VAL A CA 1
ATOM 9088 C C . VAL A 1 1198 ? 38.449 -5.760 -32.720 1.00 90.44 1198 VAL A C 1
ATOM 9090 O O . VAL A 1 1198 ? 38.416 -5.475 -33.916 1.00 90.44 1198 VAL A O 1
ATOM 9093 N N . MET A 1 1199 ? 37.362 -5.738 -31.939 1.00 92.19 1199 MET A N 1
ATOM 9094 C CA . MET A 1 1199 ? 36.022 -5.412 -32.447 1.00 92.19 1199 MET A CA 1
ATOM 9095 C C . MET A 1 1199 ? 35.920 -3.987 -32.991 1.00 92.19 1199 MET A C 1
ATOM 9097 O O . MET A 1 1199 ? 35.107 -3.717 -33.871 1.00 92.19 1199 MET A O 1
ATOM 9101 N N . SER A 1 1200 ? 36.765 -3.067 -32.523 1.00 94.88 1200 SER A N 1
ATOM 9102 C CA . SER A 1 1200 ? 36.821 -1.711 -33.059 1.00 94.88 1200 SER A CA 1
ATOM 9103 C C . SER A 1 1200 ? 37.163 -1.688 -34.550 1.00 94.88 1200 SER A C 1
ATOM 9105 O O . SER A 1 1200 ? 36.587 -0.876 -35.271 1.00 94.88 1200 SER A O 1
ATOM 9107 N N . CYS A 1 1201 ? 37.998 -2.606 -35.050 1.00 93.25 1201 CYS A N 1
ATOM 9108 C CA . CYS A 1 1201 ? 38.294 -2.717 -36.482 1.00 93.25 1201 CYS A CA 1
ATOM 9109 C C . CYS A 1 1201 ? 37.031 -3.074 -37.281 1.00 93.25 1201 CYS A C 1
ATOM 9111 O O . CYS A 1 1201 ? 36.614 -2.325 -38.166 1.00 93.25 1201 CYS A O 1
ATOM 9113 N N . SER A 1 1202 ? 36.410 -4.190 -36.907 1.00 91.88 1202 SER A N 1
ATOM 9114 C CA . SER A 1 1202 ? 35.173 -4.754 -37.455 1.00 91.88 1202 SER A CA 1
ATOM 9115 C C . SER A 1 1202 ? 34.030 -3.737 -37.475 1.00 91.88 1202 SER A C 1
ATOM 9117 O O . SER A 1 1202 ? 33.508 -3.361 -38.525 1.00 91.88 1202 SER A O 1
ATOM 9119 N N . PHE A 1 1203 ? 33.742 -3.128 -36.328 1.00 95.94 1203 PHE A N 1
ATOM 9120 C CA . PHE A 1 1203 ? 32.654 -2.159 -36.204 1.00 95.94 1203 PHE A CA 1
ATOM 9121 C C . PHE A 1 1203 ? 32.954 -0.813 -36.867 1.00 95.94 1203 PHE A C 1
ATOM 9123 O O . PHE A 1 1203 ? 32.028 -0.120 -37.300 1.00 95.94 1203 PHE A O 1
ATOM 9130 N N . THR A 1 1204 ? 34.228 -0.445 -37.029 1.00 96.75 1204 THR A N 1
ATOM 9131 C CA . THR A 1 1204 ? 34.591 0.698 -37.880 1.00 96.75 1204 THR A CA 1
ATOM 9132 C C . THR A 1 1204 ? 34.333 0.375 -39.351 1.00 96.75 1204 THR A C 1
ATOM 9134 O O . THR A 1 1204 ? 33.795 1.227 -40.053 1.00 96.75 1204 THR A O 1
ATOM 9137 N N . ASN A 1 1205 ? 34.623 -0.847 -39.822 1.00 95.50 1205 ASN A N 1
ATOM 9138 C CA . ASN A 1 1205 ? 34.242 -1.265 -41.176 1.00 95.50 1205 ASN A CA 1
ATOM 9139 C C . ASN A 1 1205 ? 32.724 -1.212 -41.368 1.00 95.50 1205 ASN A C 1
ATOM 9141 O O . ASN A 1 1205 ? 32.274 -0.652 -42.364 1.00 95.50 1205 ASN A O 1
ATOM 9145 N N . GLN A 1 1206 ? 31.946 -1.719 -40.406 1.00 96.12 1206 GLN A N 1
ATOM 9146 C CA . GLN A 1 1206 ? 30.482 -1.634 -40.426 1.00 96.12 1206 GLN A CA 1
ATOM 9147 C C . GLN A 1 1206 ? 30.010 -0.177 -40.494 1.00 96.12 1206 GLN A C 1
ATOM 9149 O O . GLN A 1 1206 ? 29.246 0.187 -41.381 1.00 96.12 1206 GLN A O 1
ATOM 9154 N N . THR A 1 1207 ? 30.534 0.699 -39.632 1.00 97.44 1207 THR A N 1
ATOM 9155 C CA . THR A 1 1207 ? 30.195 2.133 -39.635 1.00 97.44 1207 THR A CA 1
ATOM 9156 C C . THR A 1 1207 ? 30.502 2.787 -40.987 1.00 97.44 1207 THR A C 1
ATOM 9158 O O . THR A 1 1207 ? 29.673 3.518 -41.530 1.00 97.44 1207 THR A O 1
ATOM 9161 N N . LEU A 1 1208 ? 31.673 2.508 -41.570 1.00 96.69 1208 LEU A N 1
ATOM 9162 C CA . LEU A 1 1208 ? 32.056 3.036 -42.882 1.00 96.69 1208 LEU A CA 1
ATOM 9163 C C . LEU A 1 1208 ? 31.231 2.427 -44.027 1.00 96.69 1208 LEU A C 1
ATOM 9165 O O . LEU A 1 1208 ? 30.952 3.129 -44.995 1.00 96.69 1208 LEU A O 1
ATOM 9169 N N . ALA A 1 1209 ? 30.805 1.167 -43.921 1.00 96.44 1209 ALA A N 1
ATOM 9170 C CA . ALA A 1 1209 ? 29.908 0.529 -44.883 1.00 96.44 1209 ALA A CA 1
ATOM 9171 C C . ALA A 1 1209 ? 28.521 1.192 -44.883 1.00 96.44 1209 ALA A C 1
ATOM 9173 O O . ALA A 1 1209 ? 27.977 1.481 -45.948 1.00 96.44 1209 ALA A O 1
ATOM 9174 N N . GLN A 1 1210 ? 27.983 1.503 -43.701 1.00 97.56 1210 GLN A N 1
ATOM 9175 C CA . GLN A 1 1210 ? 26.711 2.217 -43.561 1.00 97.56 1210 GLN A CA 1
ATOM 9176 C C . GLN A 1 1210 ? 26.788 3.629 -44.161 1.00 97.56 1210 GLN A C 1
ATOM 9178 O O . GLN A 1 1210 ? 25.886 4.042 -44.889 1.00 97.56 1210 GLN A O 1
ATOM 9183 N N . LEU A 1 1211 ? 27.897 4.346 -43.937 1.00 96.81 1211 LEU A N 1
ATOM 9184 C CA . LEU A 1 1211 ? 28.153 5.642 -44.576 1.00 96.81 1211 LEU A CA 1
ATOM 9185 C C . LEU A 1 1211 ? 28.257 5.527 -46.100 1.00 96.81 1211 LEU A C 1
ATOM 9187 O O . LEU A 1 1211 ? 27.629 6.303 -46.814 1.00 96.81 1211 LEU A O 1
ATOM 9191 N N . GLU A 1 1212 ? 29.003 4.541 -46.600 1.00 95.62 1212 GLU A N 1
ATOM 9192 C CA . GLU A 1 1212 ? 29.166 4.290 -48.034 1.00 95.62 1212 GLU A CA 1
ATOM 9193 C C . GLU A 1 1212 ? 27.816 4.018 -48.715 1.00 95.62 1212 GLU A C 1
ATOM 9195 O O . GLU A 1 1212 ? 27.548 4.594 -49.772 1.00 95.62 1212 GLU A O 1
ATOM 9200 N N . LEU A 1 1213 ? 26.954 3.186 -48.114 1.00 95.50 1213 LEU A N 1
ATOM 9201 C CA . LEU A 1 1213 ? 25.602 2.913 -48.613 1.00 95.50 1213 LEU A CA 1
ATOM 9202 C C . LEU A 1 1213 ? 24.732 4.174 -48.597 1.00 95.50 1213 LEU A C 1
ATOM 9204 O O . LEU A 1 1213 ? 24.104 4.502 -49.605 1.00 95.50 1213 LEU A O 1
ATOM 9208 N N . TRP A 1 1214 ? 24.713 4.898 -47.476 1.00 96.06 1214 TRP A N 1
ATOM 9209 C CA . TRP A 1 1214 ? 23.838 6.053 -47.291 1.00 96.06 1214 TRP A CA 1
ATOM 9210 C C . TRP A 1 1214 ? 24.224 7.242 -48.174 1.00 96.06 1214 TRP A C 1
ATOM 9212 O O . TRP A 1 1214 ? 23.358 7.835 -48.816 1.00 96.06 1214 TRP A O 1
ATOM 9222 N N . GLU A 1 1215 ? 25.509 7.593 -48.243 1.00 94.25 1215 GLU A N 1
ATOM 9223 C CA . GLU A 1 1215 ? 25.993 8.756 -48.999 1.00 94.25 1215 GLU A CA 1
ATOM 9224 C C . GLU A 1 1215 ? 25.941 8.528 -50.519 1.00 94.25 1215 GLU A C 1
ATOM 9226 O O . GLU A 1 1215 ? 25.761 9.481 -51.275 1.00 94.25 1215 GLU A O 1
ATOM 9231 N N . ASN A 1 1216 ? 26.025 7.271 -50.976 1.00 93.50 1216 ASN A N 1
ATOM 9232 C CA . ASN A 1 1216 ? 26.005 6.919 -52.402 1.00 93.50 1216 ASN A CA 1
ATOM 9233 C C . ASN A 1 1216 ? 24.695 6.256 -52.870 1.00 93.50 1216 ASN A C 1
ATOM 9235 O O . ASN A 1 1216 ? 24.655 5.664 -53.957 1.00 93.50 1216 ASN A O 1
ATOM 9239 N N . ARG A 1 1217 ? 23.617 6.352 -52.080 1.00 92.56 1217 ARG A N 1
ATOM 9240 C CA . ARG A 1 1217 ? 22.303 5.747 -52.380 1.00 92.56 1217 ARG A CA 1
ATOM 9241 C C . ARG A 1 1217 ? 21.699 6.215 -53.711 1.00 92.56 1217 ARG A C 1
ATOM 9243 O O . ARG A 1 1217 ? 21.092 5.428 -54.429 1.00 92.56 1217 ARG A O 1
ATOM 9250 N N . ASP A 1 1218 ? 21.942 7.474 -54.076 1.00 89.12 1218 ASP A N 1
ATOM 9251 C CA . ASP A 1 1218 ? 21.396 8.103 -55.285 1.00 89.12 1218 ASP A CA 1
ATOM 9252 C C . ASP A 1 1218 ? 22.343 7.996 -56.500 1.00 89.12 1218 ASP A C 1
ATOM 9254 O O . ASP A 1 1218 ? 22.037 8.505 -57.577 1.00 89.12 1218 ASP A O 1
ATOM 9258 N N . THR A 1 1219 ? 23.504 7.336 -56.358 1.00 88.94 1219 THR A N 1
ATOM 9259 C CA . THR A 1 1219 ? 24.528 7.234 -57.418 1.00 88.94 1219 THR A CA 1
ATOM 9260 C C . THR A 1 1219 ? 25.003 5.797 -57.664 1.00 88.94 1219 THR A C 1
ATOM 9262 O O . THR A 1 1219 ? 24.823 5.236 -58.753 1.00 88.94 1219 THR A O 1
ATOM 9265 N N . LYS A 1 1220 ? 25.641 5.173 -56.671 1.00 85.50 1220 LYS A N 1
ATOM 9266 C CA . LYS A 1 1220 ? 26.261 3.847 -56.782 1.00 85.50 1220 LYS A CA 1
ATOM 9267 C C . LYS A 1 1220 ? 25.247 2.731 -56.548 1.00 85.50 1220 LYS A C 1
ATOM 9269 O O . LYS A 1 1220 ? 25.277 1.754 -57.295 1.00 85.50 1220 LYS A O 1
ATOM 9274 N N . TYR A 1 1221 ? 24.341 2.921 -55.589 1.00 88.62 1221 TYR A N 1
ATOM 9275 C CA . TYR A 1 1221 ? 23.378 1.917 -55.113 1.00 88.62 1221 TYR A CA 1
ATOM 9276 C C . TYR A 1 1221 ? 21.928 2.229 -55.525 1.00 88.62 1221 TYR A C 1
ATOM 9278 O O . TYR A 1 1221 ? 20.984 1.951 -54.792 1.00 88.62 1221 TYR A O 1
ATOM 9286 N N . THR A 1 1222 ? 21.746 2.820 -56.708 1.00 79.81 1222 THR A N 1
ATOM 9287 C CA . THR A 1 1222 ? 20.429 3.198 -57.231 1.00 79.81 1222 THR A CA 1
ATOM 9288 C C . THR A 1 1222 ? 19.562 1.977 -57.560 1.00 79.81 1222 THR A C 1
ATOM 9290 O O . THR A 1 1222 ? 20.058 0.939 -57.999 1.00 79.81 1222 THR A O 1
ATOM 9293 N N . LYS A 1 1223 ? 18.239 2.112 -57.391 1.00 71.94 1223 LYS A N 1
ATOM 9294 C CA . LYS A 1 1223 ? 17.266 1.008 -57.546 1.00 71.94 1223 LYS A CA 1
ATOM 9295 C C . LYS A 1 1223 ? 17.100 0.487 -58.982 1.00 71.94 1223 LYS A C 1
ATOM 9297 O O . LYS A 1 1223 ? 16.517 -0.573 -59.180 1.00 71.94 1223 LYS A O 1
ATOM 9302 N N . ASP A 1 1224 ? 17.580 1.217 -59.985 1.00 71.69 1224 ASP A N 1
ATOM 9303 C CA . ASP A 1 1224 ? 17.593 0.809 -61.397 1.00 71.69 1224 ASP A CA 1
ATOM 9304 C C . ASP A 1 1224 ? 18.745 -0.155 -61.736 1.00 71.69 1224 ASP A C 1
ATOM 9306 O O . ASP A 1 1224 ? 18.723 -0.805 -62.784 1.00 71.69 1224 ASP A O 1
ATOM 9310 N N . LYS A 1 1225 ? 19.739 -0.294 -60.849 1.00 77.50 1225 LYS A N 1
ATOM 9311 C CA . LYS A 1 1225 ? 20.824 -1.269 -60.988 1.00 77.50 1225 LYS A CA 1
ATOM 9312 C C . LYS A 1 1225 ? 20.452 -2.581 -60.309 1.00 77.50 1225 LYS A C 1
ATOM 9314 O O . LYS A 1 1225 ? 19.883 -2.603 -59.223 1.00 77.50 1225 LYS A O 1
ATOM 9319 N N . ARG A 1 1226 ? 20.832 -3.700 -60.934 1.00 79.62 1226 ARG A N 1
ATOM 9320 C CA . ARG A 1 1226 ? 20.673 -5.027 -60.326 1.00 79.62 1226 ARG A CA 1
ATOM 9321 C C . ARG A 1 1226 ? 21.488 -5.093 -59.020 1.00 79.62 1226 ARG A C 1
ATOM 9323 O O . ARG A 1 1226 ? 22.692 -4.828 -59.080 1.00 79.62 1226 ARG A O 1
ATOM 9330 N N . PRO A 1 1227 ? 20.878 -5.476 -57.882 1.00 85.00 1227 PRO A N 1
ATOM 9331 C CA . PRO A 1 1227 ? 21.590 -5.662 -56.624 1.00 85.00 1227 PRO A CA 1
ATOM 9332 C C . PRO A 1 1227 ? 22.747 -6.655 -56.748 1.00 85.00 1227 PRO A C 1
ATOM 9334 O O . PRO A 1 1227 ? 22.623 -7.697 -57.399 1.00 85.00 1227 PRO A O 1
ATOM 9337 N N . GLY A 1 1228 ? 23.867 -6.337 -56.105 1.00 91.44 1228 GLY A N 1
ATOM 9338 C CA . GLY A 1 1228 ? 25.051 -7.188 -56.051 1.00 91.44 1228 GLY A CA 1
ATOM 9339 C C . GLY A 1 1228 ? 25.765 -7.073 -54.709 1.00 91.44 1228 GLY A C 1
ATOM 9340 O O . GLY A 1 1228 ? 25.482 -6.169 -53.921 1.00 91.44 1228 GLY A O 1
ATOM 9341 N N . VAL A 1 1229 ? 26.697 -7.994 -54.470 1.00 92.50 1229 VAL A N 1
ATOM 9342 C CA . VAL A 1 1229 ? 27.572 -7.996 -53.293 1.00 92.50 1229 VAL A CA 1
ATOM 9343 C C . VAL A 1 1229 ? 28.901 -7.353 -53.676 1.00 92.50 1229 VAL A C 1
ATOM 9345 O O . VAL A 1 1229 ? 29.542 -7.770 -54.641 1.00 92.50 1229 VAL A O 1
ATOM 9348 N N . THR A 1 1230 ? 29.314 -6.322 -52.944 1.00 91.38 1230 THR A N 1
ATOM 9349 C CA . THR A 1 1230 ? 30.571 -5.595 -53.187 1.00 91.38 1230 THR A CA 1
ATOM 9350 C C . THR A 1 1230 ? 31.442 -5.586 -51.939 1.00 91.38 1230 THR A C 1
ATOM 9352 O O . THR A 1 1230 ? 30.929 -5.662 -50.830 1.00 91.38 1230 THR A O 1
ATOM 9355 N N . LEU A 1 1231 ? 32.764 -5.509 -52.097 1.00 89.25 1231 LEU A N 1
ATOM 9356 C CA . LEU A 1 1231 ? 33.670 -5.302 -50.963 1.00 89.25 1231 LEU A CA 1
ATOM 9357 C C . LEU A 1 1231 ? 33.662 -3.833 -50.539 1.00 89.25 1231 LEU A C 1
ATOM 9359 O O . LEU A 1 1231 ? 33.494 -2.943 -51.384 1.00 89.25 1231 LEU A O 1
ATOM 9363 N N . LEU A 1 1232 ? 33.917 -3.578 -49.252 1.00 88.31 1232 LEU A N 1
ATOM 9364 C CA . LEU A 1 1232 ? 34.182 -2.222 -48.780 1.00 88.31 1232 LEU A CA 1
ATOM 9365 C C . LEU A 1 1232 ? 35.366 -1.634 -49.577 1.00 88.31 1232 LEU A C 1
ATOM 9367 O O . LEU A 1 1232 ? 36.381 -2.317 -49.758 1.00 88.31 1232 LEU A O 1
ATOM 9371 N N . PRO A 1 1233 ? 35.275 -0.386 -50.076 1.00 88.38 1233 PRO A N 1
ATOM 9372 C CA . PRO A 1 1233 ? 36.372 0.239 -50.797 1.00 88.38 1233 PRO A CA 1
ATOM 9373 C C . PRO A 1 1233 ? 37.684 0.153 -50.017 1.00 88.38 1233 PRO A C 1
ATOM 9375 O O . PRO A 1 1233 ? 37.766 0.558 -48.860 1.00 88.38 1233 PRO A O 1
ATOM 9378 N N . LYS A 1 1234 ? 38.741 -0.320 -50.679 1.00 85.06 1234 LYS A N 1
ATOM 9379 C CA . LYS A 1 1234 ? 40.046 -0.567 -50.054 1.00 85.06 1234 LYS A CA 1
ATOM 9380 C C . LYS A 1 1234 ? 40.613 0.626 -49.281 1.00 85.06 1234 LYS A C 1
ATOM 9382 O O . LYS A 1 1234 ? 41.248 0.456 -48.247 1.00 85.06 1234 LYS A O 1
ATOM 9387 N N . VAL A 1 1235 ? 40.380 1.839 -49.774 1.00 87.50 1235 VAL A N 1
ATOM 9388 C CA . VAL A 1 1235 ? 40.816 3.072 -49.103 1.00 87.50 1235 VAL A CA 1
ATOM 9389 C C . VAL A 1 1235 ? 40.169 3.252 -47.722 1.00 87.50 1235 VAL A C 1
ATOM 9391 O O . VAL A 1 1235 ? 40.807 3.798 -46.823 1.00 87.50 1235 VAL A O 1
ATOM 9394 N N . LEU A 1 1236 ? 38.935 2.765 -47.539 1.00 90.44 1236 LEU A N 1
ATOM 9395 C CA . LEU A 1 1236 ? 38.210 2.777 -46.268 1.00 90.44 1236 LEU A CA 1
ATOM 9396 C C . LEU A 1 1236 ? 38.709 1.666 -45.334 1.00 90.44 1236 LEU A C 1
ATOM 9398 O O . LEU A 1 1236 ? 38.949 1.942 -44.164 1.00 90.44 1236 LEU A O 1
ATOM 9402 N N . ASP A 1 1237 ? 38.983 0.467 -45.852 1.00 88.25 1237 ASP A N 1
ATOM 9403 C CA . ASP A 1 1237 ? 39.613 -0.630 -45.090 1.00 88.25 1237 ASP A CA 1
ATOM 9404 C C . ASP A 1 1237 ? 41.019 -0.224 -44.577 1.00 88.25 1237 ASP A C 1
ATOM 9406 O O . ASP A 1 1237 ? 41.338 -0.349 -43.395 1.00 88.25 1237 ASP A O 1
ATOM 9410 N N . GLU A 1 1238 ? 41.853 0.411 -45.415 1.00 89.69 1238 GLU A N 1
ATOM 9411 C CA . GLU A 1 1238 ? 43.139 0.982 -44.973 1.00 89.69 1238 GLU A CA 1
ATOM 9412 C C . GLU A 1 1238 ? 42.970 2.169 -44.006 1.00 89.69 1238 GLU A C 1
ATOM 9414 O O . GLU A 1 1238 ? 43.827 2.401 -43.145 1.00 89.69 1238 GLU A O 1
ATOM 9419 N N . LYS A 1 1239 ? 41.869 2.931 -44.115 1.00 91.44 1239 LYS A N 1
ATOM 9420 C CA . LYS A 1 1239 ? 41.536 3.984 -43.146 1.00 91.44 1239 LYS A CA 1
ATOM 9421 C C . LYS A 1 1239 ? 41.275 3.375 -41.772 1.00 91.44 1239 LYS A C 1
ATOM 9423 O O . LYS A 1 1239 ? 41.824 3.903 -40.808 1.00 91.44 1239 LYS A O 1
ATOM 9428 N N . VAL A 1 1240 ? 40.545 2.261 -41.679 1.00 92.75 1240 VAL A N 1
ATOM 9429 C CA . VAL A 1 1240 ? 40.344 1.546 -40.408 1.00 92.75 1240 VAL A CA 1
ATOM 9430 C C . VAL A 1 1240 ? 41.686 1.240 -39.752 1.00 92.75 1240 VAL A C 1
ATOM 9432 O O . VAL A 1 1240 ? 41.908 1.659 -38.618 1.00 92.75 1240 VAL A O 1
ATOM 9435 N N . ALA A 1 1241 ? 42.634 0.640 -40.476 1.00 91.12 1241 ALA A N 1
ATOM 9436 C CA . ALA A 1 1241 ? 43.966 0.369 -39.931 1.00 91.12 1241 ALA A CA 1
ATOM 9437 C C . ALA A 1 1241 ? 44.674 1.646 -39.433 1.00 91.12 1241 ALA A C 1
ATOM 9439 O O . ALA A 1 1241 ? 45.197 1.675 -38.318 1.00 91.12 1241 ALA A O 1
ATOM 9440 N N . ARG A 1 1242 ? 44.653 2.736 -40.217 1.00 90.62 1242 ARG A N 1
ATOM 9441 C CA . ARG A 1 1242 ? 45.264 4.021 -39.826 1.00 90.62 1242 ARG A CA 1
ATOM 9442 C C . ARG A 1 1242 ? 44.675 4.606 -38.542 1.00 90.62 1242 ARG A C 1
ATOM 9444 O O . ARG A 1 1242 ? 45.430 5.187 -37.767 1.00 90.62 1242 ARG A O 1
ATOM 9451 N N . LEU A 1 1243 ? 43.372 4.444 -38.306 1.00 92.69 1243 LEU A N 1
ATOM 9452 C CA . LEU A 1 1243 ? 42.705 4.951 -37.101 1.00 92.69 1243 LEU A CA 1
ATOM 9453 C C . LEU A 1 1243 ? 43.125 4.206 -35.819 1.00 92.69 1243 LEU A C 1
ATOM 9455 O O . LEU A 1 1243 ? 43.076 4.795 -34.744 1.00 92.69 1243 LEU A O 1
ATOM 9459 N N . HIS A 1 1244 ? 43.591 2.957 -35.925 1.00 93.44 1244 HIS A N 1
ATOM 9460 C CA . HIS A 1 1244 ? 43.954 2.114 -34.773 1.00 93.44 1244 HIS A CA 1
ATOM 9461 C C . HIS A 1 1244 ? 45.449 2.148 -34.415 1.00 93.44 1244 HIS A C 1
ATOM 9463 O O . HIS A 1 1244 ? 45.843 1.815 -33.297 1.00 93.44 1244 HIS A O 1
ATOM 9469 N N . LEU A 1 1245 ? 46.323 2.539 -35.345 1.00 92.06 1245 LEU A N 1
ATOM 9470 C CA . LEU A 1 1245 ? 47.773 2.545 -35.111 1.00 92.06 1245 LEU A CA 1
ATOM 9471 C C . LEU A 1 1245 ? 48.237 3.511 -33.996 1.00 92.06 1245 LEU A C 1
ATOM 9473 O O . LEU A 1 1245 ? 49.102 3.111 -33.210 1.00 92.06 1245 LEU A O 1
ATOM 9477 N N . PRO A 1 1246 ? 47.685 4.737 -33.852 1.00 90.50 1246 PRO A N 1
ATOM 9478 C CA . PRO A 1 1246 ? 48.114 5.664 -32.804 1.00 90.50 1246 PRO A CA 1
ATOM 9479 C C . PRO A 1 1246 ? 47.913 5.141 -31.376 1.00 90.50 1246 PRO A C 1
ATOM 9481 O O . PRO A 1 1246 ? 48.775 5.376 -30.534 1.00 90.50 1246 PRO A O 1
ATOM 9484 N N . SER A 1 1247 ? 46.839 4.391 -31.103 1.00 89.31 1247 SER A N 1
ATOM 9485 C CA . SER A 1 1247 ? 46.590 3.766 -29.788 1.00 89.31 1247 SER A CA 1
ATOM 9486 C C . SER A 1 1247 ? 47.633 2.714 -29.408 1.00 89.31 1247 SER A C 1
ATOM 9488 O O . SER A 1 1247 ? 47.844 2.457 -28.230 1.00 89.31 1247 SER A O 1
ATOM 9490 N N . LEU A 1 1248 ? 48.344 2.153 -30.391 1.00 90.88 1248 LEU A N 1
ATOM 9491 C CA . LEU A 1 1248 ? 49.467 1.236 -30.176 1.00 90.88 1248 LEU A CA 1
ATOM 9492 C C . LEU A 1 1248 ? 50.828 1.946 -30.238 1.00 90.88 1248 LEU A C 1
ATOM 9494 O O . LEU A 1 1248 ? 51.865 1.295 -30.356 1.00 90.88 1248 LEU A O 1
ATOM 9498 N N . ASN A 1 1249 ? 50.843 3.284 -30.192 1.00 90.12 1249 ASN A N 1
ATOM 9499 C CA . ASN A 1 1249 ? 52.035 4.118 -30.361 1.00 90.12 1249 ASN A CA 1
ATOM 9500 C C . ASN A 1 1249 ? 52.791 3.874 -31.684 1.00 90.12 1249 ASN A C 1
ATOM 9502 O O . ASN A 1 1249 ? 53.988 4.160 -31.786 1.00 90.12 1249 ASN A O 1
ATOM 9506 N N . ALA A 1 1250 ? 52.105 3.376 -32.718 1.00 89.88 1250 ALA A N 1
ATOM 9507 C CA . ALA A 1 1250 ? 52.695 3.137 -34.028 1.00 89.88 1250 ALA A CA 1
ATOM 9508 C C . ALA A 1 1250 ? 52.627 4.399 -34.906 1.00 89.88 1250 ALA A C 1
ATOM 9510 O O . ALA A 1 1250 ? 51.593 5.061 -35.006 1.00 89.88 1250 ALA A O 1
ATOM 9511 N N . LYS A 1 1251 ? 53.740 4.728 -35.574 1.00 86.19 1251 LYS A N 1
ATOM 9512 C CA . LYS A 1 1251 ? 53.853 5.864 -36.502 1.00 86.19 1251 LYS A CA 1
ATOM 9513 C C . LYS A 1 1251 ? 54.209 5.356 -37.893 1.00 86.19 1251 LYS A C 1
ATOM 9515 O O . LYS A 1 1251 ? 55.218 4.674 -38.056 1.00 86.19 1251 LYS A O 1
ATOM 9520 N N . LEU A 1 1252 ? 53.387 5.693 -38.885 1.00 85.56 1252 LEU A N 1
ATOM 9521 C CA . LEU A 1 1252 ? 53.621 5.304 -40.275 1.00 85.56 1252 LEU A CA 1
ATOM 9522 C C . LEU A 1 1252 ? 54.637 6.229 -40.950 1.00 85.56 1252 LEU A C 1
ATOM 9524 O O . LEU A 1 1252 ? 54.584 7.449 -40.797 1.00 85.56 1252 LEU A O 1
ATOM 9528 N N . THR A 1 1253 ? 55.526 5.645 -41.749 1.00 84.62 1253 THR A N 1
ATOM 9529 C CA . THR A 1 1253 ? 56.320 6.388 -42.732 1.00 84.62 1253 THR A CA 1
ATOM 9530 C C . THR A 1 1253 ? 55.412 6.821 -43.883 1.00 84.62 1253 THR A C 1
ATOM 9532 O O . THR A 1 1253 ? 54.643 6.012 -44.396 1.00 84.62 1253 THR A O 1
ATOM 9535 N N . GLN A 1 1254 ? 55.502 8.085 -44.296 1.00 86.81 1254 GLN A N 1
ATOM 9536 C CA . GLN A 1 1254 ? 54.795 8.598 -45.471 1.00 86.81 1254 GLN A CA 1
ATOM 9537 C C . GLN A 1 1254 ? 55.695 8.501 -46.702 1.00 86.81 1254 GLN A C 1
ATOM 9539 O O . GLN A 1 1254 ? 56.883 8.823 -46.622 1.00 86.81 1254 GLN A O 1
ATOM 9544 N N . LEU A 1 1255 ? 55.133 8.067 -47.831 1.00 85.62 1255 LEU A N 1
ATOM 9545 C CA . LEU A 1 1255 ? 55.853 8.082 -49.100 1.00 85.62 1255 LEU A CA 1
ATOM 9546 C C . LEU A 1 1255 ? 56.117 9.529 -49.523 1.00 85.62 1255 LEU A C 1
ATOM 9548 O O . LEU A 1 1255 ? 55.233 10.381 -49.436 1.00 85.62 1255 LEU A O 1
ATOM 9552 N N . THR A 1 1256 ? 57.310 9.812 -50.039 1.00 90.19 1256 THR A N 1
ATOM 9553 C CA . THR A 1 1256 ? 57.512 11.054 -50.793 1.00 90.19 1256 THR A CA 1
ATOM 9554 C C . THR A 1 1256 ? 56.711 10.992 -52.103 1.00 90.19 1256 THR A C 1
ATOM 9556 O O . THR A 1 1256 ? 56.438 9.895 -52.603 1.00 90.19 1256 THR A O 1
ATOM 9559 N N . PRO A 1 1257 ? 56.358 12.137 -52.719 1.00 91.25 1257 PRO A N 1
ATOM 9560 C CA . PRO A 1 1257 ? 55.697 12.143 -54.028 1.00 91.25 1257 PRO A CA 1
ATOM 9561 C C . PRO A 1 1257 ? 56.452 11.332 -55.096 1.00 91.25 1257 PRO A C 1
ATOM 9563 O O . PRO A 1 1257 ? 55.834 10.663 -55.922 1.00 91.25 1257 PRO A O 1
ATOM 9566 N N . GLU A 1 1258 ? 57.788 11.333 -55.042 1.00 91.31 1258 GLU A N 1
ATOM 9567 C CA . GLU A 1 1258 ? 58.642 10.536 -55.930 1.00 91.31 1258 GLU A CA 1
ATOM 9568 C C . GLU A 1 1258 ? 58.494 9.028 -55.685 1.00 91.31 1258 GLU A C 1
ATOM 9570 O O . GLU A 1 1258 ? 58.345 8.265 -56.638 1.00 91.31 1258 GLU A O 1
ATOM 9575 N N . GLN A 1 1259 ? 58.483 8.588 -54.421 1.00 91.25 1259 GLN A N 1
ATOM 9576 C CA . GLN A 1 1259 ? 58.296 7.177 -54.065 1.00 91.25 1259 GLN A CA 1
ATOM 9577 C C . GLN A 1 1259 ? 56.907 6.666 -54.460 1.00 91.25 1259 GLN A C 1
ATOM 9579 O O . GLN A 1 1259 ? 56.792 5.566 -54.997 1.00 91.25 1259 GLN A O 1
ATOM 9584 N N . ALA A 1 1260 ? 55.866 7.467 -54.217 1.00 88.81 1260 ALA A N 1
ATOM 9585 C CA . ALA A 1 1260 ? 54.489 7.134 -54.574 1.00 88.81 1260 ALA A CA 1
ATOM 9586 C C . ALA A 1 1260 ? 54.333 6.975 -56.098 1.00 88.81 1260 ALA A C 1
ATOM 9588 O O . ALA A 1 1260 ? 53.805 5.967 -56.570 1.00 88.81 1260 ALA A O 1
ATOM 9589 N N . SER A 1 1261 ? 54.906 7.908 -56.868 1.00 89.56 1261 SER A N 1
ATOM 9590 C CA . SER A 1 1261 ? 54.951 7.842 -58.332 1.00 89.56 1261 SER A CA 1
ATOM 9591 C C . SER A 1 1261 ? 55.710 6.608 -58.842 1.00 89.56 1261 SER A C 1
ATOM 9593 O O . SER A 1 1261 ? 55.217 5.908 -59.725 1.00 89.56 1261 SER A O 1
ATOM 9595 N N . TYR A 1 1262 ? 56.864 6.274 -58.242 1.00 90.19 1262 TYR A N 1
ATOM 9596 C CA . TYR A 1 1262 ? 57.685 5.123 -58.646 1.00 90.19 1262 TYR A CA 1
ATOM 9597 C C . TYR A 1 1262 ? 56.927 3.788 -58.597 1.00 90.19 1262 TYR A C 1
ATOM 9599 O O . TYR A 1 1262 ? 57.078 2.965 -59.498 1.00 90.19 1262 TYR A O 1
ATOM 9607 N N . ILE A 1 1263 ? 56.085 3.580 -57.579 1.00 85.88 1263 ILE A N 1
ATOM 9608 C CA . ILE A 1 1263 ? 55.266 2.363 -57.439 1.00 85.88 1263 ILE A CA 1
ATOM 9609 C C . ILE A 1 1263 ? 53.821 2.539 -57.933 1.00 85.88 1263 ILE A C 1
ATOM 9611 O O . ILE A 1 1263 ? 53.002 1.646 -57.736 1.00 85.88 1263 ILE A O 1
ATOM 9615 N N . SER A 1 1264 ? 53.509 3.661 -58.593 1.00 87.44 1264 SER A N 1
ATOM 9616 C CA . SER A 1 1264 ? 52.188 3.964 -59.168 1.00 87.44 1264 SER A CA 1
ATOM 9617 C C . SER A 1 1264 ? 51.029 3.952 -58.156 1.00 87.44 1264 SER A C 1
ATOM 9619 O O . SER A 1 1264 ? 49.946 3.446 -58.447 1.00 87.44 1264 SER A O 1
ATOM 9621 N N . VAL A 1 1265 ? 51.239 4.532 -56.971 1.00 85.62 1265 VAL A N 1
ATOM 9622 C CA . VAL A 1 1265 ? 50.202 4.719 -55.935 1.00 85.62 1265 VAL A CA 1
ATOM 9623 C C . VAL A 1 1265 ? 50.115 6.185 -55.501 1.00 85.62 1265 VAL A C 1
ATOM 9625 O O . VAL A 1 1265 ? 51.015 6.976 -55.776 1.00 85.62 1265 VAL A O 1
ATOM 9628 N N . ASN A 1 1266 ? 49.050 6.569 -54.790 1.00 83.69 1266 ASN A N 1
ATOM 9629 C CA . ASN A 1 1266 ? 48.998 7.883 -54.138 1.00 83.69 1266 ASN A CA 1
ATOM 9630 C C . ASN A 1 1266 ? 49.814 7.878 -52.837 1.00 83.69 1266 ASN A C 1
ATOM 9632 O O . ASN A 1 1266 ? 49.956 6.842 -52.189 1.00 83.69 1266 ASN A O 1
ATOM 9636 N N . VAL A 1 1267 ? 50.266 9.057 -52.398 1.00 84.31 1267 VAL A N 1
ATOM 9637 C CA . VAL A 1 1267 ? 50.993 9.233 -51.121 1.00 84.31 1267 VAL A CA 1
ATOM 9638 C C . VAL A 1 1267 ? 50.202 8.688 -49.922 1.00 84.31 1267 VAL A C 1
ATOM 9640 O O . VAL A 1 1267 ? 50.786 8.126 -48.999 1.00 84.31 1267 VAL A O 1
ATOM 9643 N N . GLU A 1 1268 ? 48.874 8.801 -49.959 1.00 81.44 1268 GLU A N 1
ATOM 9644 C CA . GLU A 1 1268 ? 47.964 8.339 -48.900 1.00 81.44 1268 GLU A CA 1
ATOM 9645 C C . GLU A 1 1268 ? 47.388 6.929 -49.151 1.00 81.44 1268 GLU A C 1
ATOM 9647 O O . GLU A 1 1268 ? 46.611 6.415 -48.341 1.00 81.44 1268 GLU A O 1
ATOM 9652 N N . GLY A 1 1269 ? 47.785 6.285 -50.253 1.00 78.50 1269 GLY A N 1
ATOM 9653 C CA . GLY A 1 1269 ? 47.295 4.976 -50.676 1.00 78.50 1269 GLY A CA 1
ATOM 9654 C C . GLY A 1 1269 ? 46.060 5.011 -51.603 1.00 78.50 1269 GLY A C 1
ATOM 9655 O O . GLY A 1 1269 ? 45.663 6.073 -52.091 1.00 78.50 1269 GLY A O 1
ATOM 9656 N N . PRO A 1 1270 ? 45.450 3.846 -51.894 1.00 81.06 1270 PRO A N 1
ATOM 9657 C CA . PRO A 1 1270 ? 45.772 2.540 -51.323 1.00 81.06 1270 PRO A CA 1
ATOM 9658 C C . PRO A 1 1270 ? 47.153 2.021 -51.743 1.00 81.06 1270 PRO A C 1
ATOM 9660 O O . PRO A 1 1270 ? 47.580 2.223 -52.877 1.00 81.06 1270 PRO A O 1
ATOM 9663 N N . PHE A 1 1271 ? 47.862 1.353 -50.831 1.00 80.75 1271 PHE A N 1
ATOM 9664 C CA . PHE A 1 1271 ? 49.261 0.934 -51.047 1.00 80.75 1271 PHE A CA 1
ATOM 9665 C C . PHE A 1 1271 ? 49.404 -0.431 -51.744 1.00 80.75 1271 PHE A C 1
ATOM 9667 O O . PHE A 1 1271 ? 50.514 -0.895 -52.001 1.00 80.75 1271 PHE A O 1
ATOM 9674 N N . LYS A 1 1272 ? 48.287 -1.102 -52.034 1.00 73.69 1272 LYS A N 1
ATOM 9675 C CA . LYS A 1 1272 ? 48.216 -2.390 -52.741 1.00 73.69 1272 LYS A CA 1
ATOM 9676 C C . LYS A 1 1272 ? 47.043 -2.370 -53.733 1.00 73.69 1272 LYS A C 1
ATOM 9678 O O . LYS A 1 1272 ? 46.043 -1.708 -53.468 1.00 73.69 1272 LYS A O 1
ATOM 9683 N N . GLU A 1 1273 ? 47.113 -3.159 -54.809 1.00 69.88 1273 GLU A N 1
ATOM 9684 C CA . GLU A 1 1273 ? 46.046 -3.284 -55.828 1.00 69.88 1273 GLU A CA 1
ATOM 9685 C C . GLU A 1 1273 ? 44.681 -3.697 -55.241 1.00 69.88 1273 GLU A C 1
ATOM 9687 O O . GLU A 1 1273 ? 44.615 -4.257 -54.147 1.00 69.88 1273 GLU A O 1
ATOM 9692 N N . ALA A 1 1274 ? 43.583 -3.429 -55.960 1.00 65.06 1274 ALA A N 1
ATOM 9693 C CA . ALA A 1 1274 ? 42.207 -3.630 -55.481 1.00 65.06 1274 ALA A CA 1
ATOM 9694 C C . ALA A 1 1274 ? 41.879 -5.080 -55.070 1.00 65.06 1274 ALA A C 1
ATOM 9696 O O . ALA A 1 1274 ? 41.027 -5.290 -54.210 1.00 65.06 1274 ALA A O 1
ATOM 9697 N N . HIS A 1 1275 ? 42.580 -6.065 -55.636 1.00 58.38 1275 HIS A N 1
ATOM 9698 C CA . HIS A 1 1275 ? 42.466 -7.468 -55.254 1.00 58.38 1275 HIS A CA 1
ATOM 9699 C C . HIS A 1 1275 ? 43.642 -7.863 -54.360 1.00 58.38 1275 HIS A C 1
ATOM 9701 O O . HIS A 1 1275 ? 44.809 -7.671 -54.709 1.00 58.38 1275 HIS A O 1
ATOM 9707 N N . TYR A 1 1276 ? 43.345 -8.426 -53.193 1.00 58.91 1276 TYR A N 1
ATOM 9708 C CA . TYR A 1 1276 ? 44.365 -8.990 -52.321 1.00 58.91 1276 TYR A CA 1
ATOM 9709 C C . TYR A 1 1276 ? 44.818 -10.337 -52.901 1.00 58.91 1276 TYR A C 1
ATOM 9711 O O . TYR A 1 1276 ? 44.000 -11.231 -53.099 1.00 58.91 1276 TYR A O 1
ATOM 9719 N N . ARG A 1 1277 ? 46.114 -10.485 -53.215 1.00 50.34 1277 ARG A N 1
ATOM 9720 C CA . ARG A 1 1277 ? 46.685 -11.813 -53.489 1.00 50.34 1277 ARG A CA 1
ATOM 9721 C C . ARG A 1 1277 ? 46.639 -12.605 -52.183 1.00 50.34 1277 ARG A C 1
ATOM 9723 O O . ARG A 1 1277 ? 47.183 -12.123 -51.188 1.00 50.34 1277 ARG A O 1
ATOM 9730 N N . TYR A 1 1278 ? 45.933 -13.734 -52.217 1.00 44.69 1278 TYR A N 1
ATOM 9731 C CA . TYR A 1 1278 ? 45.840 -14.693 -51.117 1.00 44.69 1278 TYR A CA 1
ATOM 9732 C C . TYR A 1 1278 ? 47.211 -15.293 -50.799 1.00 44.69 1278 TYR A C 1
ATOM 9734 O O . TYR A 1 1278 ? 47.969 -15.541 -51.771 1.00 44.69 1278 TYR A O 1
#

Nearest PDB structures (foldseek):
  2b3y-assembly2_B  TM=9.890E-01  e=0.000E+00  Homo sapiens
  3ond-assembly1_B  TM=9.724E-01  e=9.116E-63  Lupinus luteus
  5v96-assembly1_A  TM=9.524E-01  e=2.700E-59  Naegleria fowleri
  5jpi-assembly1_A  TM=9.409E-01  e=1.449E-58  Cryptosporidium parvum
  5t8k-assembly1_A  TM=9.399E-01  e=3.622E-58  Cryptosporidium parvum Iowa II